Protein AF-0000000070128184 (afdb_homodimer)

Organism: Pyricularia oryzae (strain 70-15 / ATCC MYA-4617 / FGSC 8958) (NCBI:txid242507)

Nearest PDB structures (foldseek):
  7ou8-assembly1_AAA  TM=3.352E-01  e=1.304E+00  Bacteroides thetaiotaomicron VPI-5482
  5abg-assembly1_A  TM=3.435E-01  e=1.827E+00  Bacteroides thetaiotaomicron
  5abe-assembly2_B  TM=3.435E-01  e=1.987E+00  Bacteroides thetaiotaomicron
  5abh-assembly1_A  TM=3.543E-01  e=1.987E+00  Bacteroides thetaiotaomicron
  5abe-assembly1_A  TM=3.532E-01  e=3.159E+00  Bacteroides thetaiotaomicron

Solvent-accessible surface area (backbone atoms only — not comparable to full-atom values): 78528 Å² total; per-residue (Å²): 116,82,61,77,77,80,80,80,73,75,65,76,79,60,66,76,73,58,82,63,64,80,68,81,72,82,85,76,79,86,82,87,81,85,76,80,69,79,73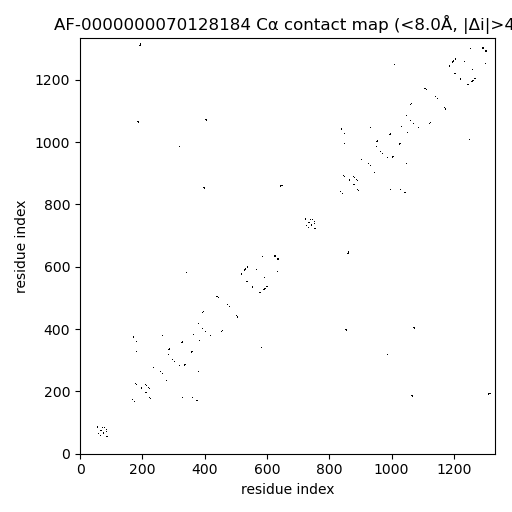,72,79,77,76,83,80,79,79,82,73,82,73,78,78,65,50,35,44,63,28,53,74,68,73,41,87,51,52,58,63,92,90,55,85,44,30,56,65,29,57,71,67,73,42,88,52,43,72,75,70,70,79,78,76,76,82,76,85,79,80,84,74,81,84,84,84,85,81,88,89,85,90,82,84,82,84,71,84,89,79,90,81,80,75,79,80,78,74,86,89,80,83,78,85,83,76,92,74,82,73,71,83,73,84,75,77,76,77,78,76,75,73,74,79,73,75,76,71,70,73,77,72,78,68,51,74,68,53,61,48,57,47,43,84,31,72,44,91,52,34,25,37,36,42,56,26,86,53,19,65,52,46,72,88,43,44,48,82,44,69,66,71,76,62,70,82,63,96,83,68,80,41,55,44,67,36,40,100,85,40,42,28,44,33,36,68,48,78,75,63,94,52,54,63,60,51,35,49,54,52,49,62,56,40,60,89,46,50,68,60,28,53,52,47,26,60,69,51,44,34,36,53,54,63,66,69,59,65,71,60,52,52,54,44,50,72,72,37,71,77,77,52,59,50,20,32,56,32,19,49,45,48,41,23,54,79,49,37,72,75,35,78,87,47,46,83,48,82,79,56,64,52,67,61,42,46,51,52,20,51,51,40,40,60,62,39,63,82,54,51,36,68,58,55,47,49,17,53,54,40,40,30,41,25,90,85,35,66,46,70,42,61,45,35,30,41,51,40,48,34,50,41,60,38,33,36,47,62,56,84,71,37,70,50,55,68,70,57,47,15,46,43,51,44,42,35,49,52,47,51,45,51,36,48,53,45,16,41,59,53,21,46,80,51,54,69,48,75,72,60,48,51,54,71,82,86,53,77,83,37,47,87,75,47,41,78,73,34,89,43,74,66,52,11,51,46,38,47,48,12,51,51,49,42,50,51,48,53,53,47,44,53,47,42,46,52,48,48,56,67,65,60,34,52,72,50,55,50,45,60,60,63,46,49,76,62,67,42,69,53,51,51,52,48,50,51,62,68,44,43,67,52,52,50,51,52,51,49,53,64,73,65,53,57,71,78,62,36,87,79,57,67,53,90,97,38,70,28,54,40,52,47,55,54,48,50,51,45,37,46,52,47,56,56,45,51,55,52,54,64,66,58,68,65,83,76,75,68,66,65,60,53,49,53,53,50,51,52,44,50,52,51,51,51,52,48,53,50,51,62,70,64,59,47,71,41,36,53,67,26,51,53,61,56,62,46,24,57,42,56,18,38,56,45,45,50,29,48,49,54,21,72,69,40,90,44,68,68,54,20,50,51,28,47,48,52,29,51,52,48,54,50,54,38,56,68,51,20,82,70,17,72,53,38,38,46,11,47,53,50,34,52,68,47,42,68,23,44,76,56,44,57,55,49,52,51,47,48,52,49,48,53,54,53,67,65,54,126,137,88,82,80,79,78,80,78,79,66,70,72,80,57,59,78,72,55,74,75,65,81,74,85,71,81,84,77,82,82,83,89,82,87,76,79,76,77,77,78,77,76,81,81,78,80,80,82,77,85,78,78,78,69,52,34,39,62,29,54,74,67,72,43,88,51,51,57,63,93,92,53,87,43,30,55,64,28,59,71,68,72,42,87,52,43,74,74,68,70,80,79,73,77,77,72,78,79,74,81,72,78,86,81,83,80,77,89,72,95,78,90,80,94,81,92,84,87,91,84,88,85,95,80,96,80,91,85,88,93,85,90,87,93,85,92,86,91,92,81,91,77,88,75,85,79,78,81,77,79,74,80,82,74,77,78,71,70,73,79,72,79,70,50,73,68,53,60,48,56,45,43,83,30,73,44,90,51,34,26,36,37,41,56,26,86,54,18,66,52,46,72,88,45,44,48,81,45,70,65,72,77,61,69,82,64,94,84,63,78,40,56,44,68,35,41,100,84,40,43,27,43,33,35,68,49,79,74,63,95,53,54,62,58,51,34,49,53,53,49,61,55,39,60,86,47,50,68,58,28,53,52,47,26,60,69,53,44,34,35,52,54,60,65,68,57,64,72,60,51,52,54,44,51,70,73,37,69,77,76,52,58,50,20,33,55,31,20,49,46,48,40,24,53,78,48,36,71,74,36,79,86,47,45,84,48,82,79,55,64,52,68,60,42,46,53,50,19,52,53,41,38,59,63,39,61,82,53,50,37,67,57,54,47,48,16,54,53,40,41,29,42,26,90,85,34,65,46,70,42,59,46,35,31,42,50,37,48,35,49,41,61,38,32,36,46,63,57,85,72,38,70,48,54,67,68,56,47,14,45,41,53,45,41,35,48,52,48,50,46,51,35,46,53,45,17,42,58,54,20,45,81,51,53,70,49,76,71,61,48,50,53,72,82,85,54,77,85,37,46,86,74,49,41,80,73,33,89,44,74,66,52,10,50,46,40,45,48,13,50,50,49,41,51,51,46,52,54,47,43,55,50,42,45,52,48,48,58,68,65,61,33,52,70,50,55,51,46,60,62,62,45,50,78,61,68,40,67,55,51,50,53,49,51,52,60,68,45,43,66,50,53,49,51,52,51,50,54,65,71,65,54,58,72,79,61,36,86,78,57,67,52,89,97,39,70,28,56,38,52,47,55,55,48,51,52,44,37,46,54,46,56,55,45,50,55,54,55,65,66,56,70,66,83,75,77,69,64,64,62,52,50,53,53,50,50,51,43,50,52,52,50,51,52,47,54,50,52,63,69,64,59,47,69,41,38,53,68,28,52,55,61,56,61,44,24,57,42,55,19,38,55,45,46,50,28,48,49,56,20,73,67,40,90,45,69,68,56,19,50,52,27,46,50,52,29,52,52,49,53,50,54,38,55,69,51,21,82,71,17,73,52,37,38,47,12,46,53,51,34,51,69,46,43,65,23,42,74,55,42,55,54,49,51,50,46,49,52,48,48,53,54,53,67,66,54,124

Radius of gyration: 41.96 Å; Cα contacts (8 Å, |Δi|>4): 1493; chains: 2; bounding box: 125×151×131 Å

Secondary structure (DSSP, 8-state):
-----------GGGGTTTTT---------------------------------PPPHHHHHTT------TT-SS-HHHHHTT------S------------------------------------------------TT-------------------------HHHHHHTSSS-STTEEEEE--TTSS--GGGS------SS---SS--EEEESSSS-EEEEEE----TTHHHHHHHHHHHHTTSHHHHHHHHHHHTTTTS--S-HHHHHHHHHH-GGGS-HHHHHHHHHHHGGGGGGSTTTTTSPPP-HHHHHHHHHHHHHHHTTS--HHHHHHHHHHHTSTT---HHHHHHHHHHHHHTTTTS--TTSSS-HHHHHHHHHHHHHHHHHHHHHHHHHT---SS-TTT--PPPP-GGG-S--GGGSSSHHHHHHHHHHHHHHHHHHHHHHHHHHHHHHHS-HHHHHHHHHGGGS-HHHHHHHHHHHHHHHHHHHHHHHHT--GGGSTT---TT---TTHHHHHHHHHHHHHHHHHHHHHH-SSSS-HHHHHHHHHHHHHHHHHHHHHHHT--HHHHTS---TTHHHHHHHHHHHHHHHHHT-SSHHHHHHHHHHHHHHHHHHHHHGGG-HHHHHHHHHHHHHSTTHHHHHHHHHHHHHHHHHHT--/-----------GGGHHHHTT---------------------------------PPPHHHHHTT------TT-SS-HHHHHTT------S---------------------------------------------------------------------------HHHHHHTSSS-STTEEEEE--TTSS--GGGS------SS---SS--EEEESSSS-EEEEEE----TTHHHHHHHHHHHHTTSHHHHHHHHHHHTTTTS--S-HHHHHHHHHH-GGGS-HHHHHHHHHHHGGGGGGSTTTTTSPPP-HHHHHHHHHHHHHHHTTS--HHHHHHHHHHHTSTT---HHHHHHHHHHHHHTTTTS--TTSSS-HHHHHHHHHHHHHHHHHHHHHHHHHT---SS-TTT--PPPP-GGG-S--GGGSSSHHHHHHHHHHHHHHHHHHHHHHHHHHHHHHHS-HHHHHHHHHGGGS-HHHHHHHHHHHHHHHHHHHHHHHHT--GGGSTT---TT---TTHHHHHHHHHHHHHHHHHHHHHH-SSSS-HHHHHHHHHHHHHHHHHHHHHHHT--HHHHTS---TTHHHHHHHHHHHHHHHHHT-SSHHHHHHHHHHHHHHHHHHHHHGGG-HHHHHHHHHHHHHSTTHHHHHHHHHHHHHHHHHHT--

pLDDT: mean 72.15, std 29.32, range [13.44, 98.69]

InterPro domains:
  IPR001138 Zn(2)Cys(6) fungal-type DNA-binding domain [PF00172] (55-94)
  IPR001138 Zn(2)Cys(6) fungal-type DNA-binding domain [PS50048] (55-87)
  IPR001138 Zn(2)Cys(6) fungal-type DNA-binding domain [SM00066] (50-96)
  IPR001138 Zn(2)Cys(6) fungal-type DNA-binding domain [cd00067] (54-87)
  IPR007219 Xylanolytic transcriptional activator, regulatory domain [PF04082] (252-486)
  IPR007219 Xylanolytic transcriptional activator, regulatory domain [SM00906] (348-420)
  IPR036864 Zn(2)-C6 fungal-type DNA-binding domain superfamily [G3DSA:4.10.240.10] (47-105)
  IPR036864 Zn(2)-C6 fungal-type DNA-binding domain superfamily [SSF57701] (53-96)
  IPR050797 Carbohydrate Metabolism and Transport Regulator [PTHR31668] (32-638)

Foldseek 3Di:
DCCPDPPPVPPPPPVPPPVPDDPPDDDDDDDDDDDDDPDDPDDPDDPDDDPPQDAFPVCVVVVHRFDDDPPDPATPVCVVVVHDRHRPDDDPPDDDDDPDDDDDDDDDDDDDDDPDDDDDDDDDPPDDDDDPDDDDPDPDDPPPPDPPPPPPPCPVPDDPDPQPPVLQVLQDAQPDPFKHKFWADDPHPDDPVPAPQCVCSDDDPPDDAWHWHDFDPVIIIIMGTHPPDPPQLVLLVVLCVQCPPCLVVLLVLLCQFPCLQQVLDDNVVVVVVVVVHSSSAQNLLSLLSSLQSLQLQCVDPVRNVDDRGDSVVSLVSSVVSLVVCLVRQHSSSLNSLLSQCQHQVSPDLVSLVSSVVSLNRRVLLPASPRTSHDLQSSLSSLSSLLSSLLSQLLSCVLVVHDGPDDPVRRDRDQDDPSSHPDALVPDPDVVVRLSNVLSVLSSRLSSVLSVLLSVLCCLLSPPVLVVCLVVCLVPDLVVSLVVLCVSCVVSVVVLVVSVVPRDPCLDQPVDDPPAARQSLQSVLSSLLSVLSNLLSSLVSVLSPDDDVVVNVVSLVVNVVSLVVNLVSLLPDDLSHQSHRHGNSLLSSLLSSLVSLLSSLLSDPDPVRNVVSVVVSVVSLVSLVVSVVRHSSSVSNNVNNCVVCVCSVVSVVVVCVVVVVVVVVPPD/DDPPPPPPVPPPVCVVPPPPDDDDDDDDDDDDDDDDDDDDPDDPDDPDDDDPQDAFPVCVVVVHRFDDDPPDPATPVCVVVVHDRHRPDDPPDPDPPDPPPDDDDDDDDDDDDDDDDDDDDDDDDDDDDDDDDDDDDDDDDDDPPDPPPPPPPPPPPDPPDPQPPVLQVLQDAQPDPFKHKFWADDPHPDDPVPQPQCVCSDDDPPDDFWHWHDFDPVIIIIMDTHPPDPPQLVLLVVLCVQCPPCLVVLLVQLCQFPCLQQVLDDNVVVVVVVVVHSSSAQNLLSLLSSLQSLQLQCVDPVRNVDDRGDSVVSLVSSVVSLVVCLVRQHSSSLNSLLSQCQHQVSPDLVSLVSSVVSLNRRVLLPESPRTSHDLQSSLSSLSSLLSSLLSQLLSCVLVVHDGPDDPVRRDRDQDDPSSHPDALVPDPDVVVRLSNVLSVLSSRLSSVLSVLLSVLCCLQSPPVLVVVLVVCLVPDLVVSLVVLCVSCVVSVVVLVVSVVPRDPCLDQPVDDPPAARQSLQSVLSSLLSVLSNLLSSLVSVLSPDDDVVVNVVSLVVNVVSLVVNLVSLLPDDLSHQSHRHGNSLLSSLLSSLVSLLSSLLSDPDPVRNVVSVVVSVVSLVSLVVSVVRHSSSVSNNVNNCVVCVCSVVSVVVVVVVVVVVVVVPPD

Sequence (1334 aa):
MMSTTIESSTRPLDAIARDAQHPREPHAATDNDSSQHRPAKRRKTTAASSASDRPCDICRRRKLRCVREPGNEKCFLCAFHQQPCTFLEQPQRRKRPRRHVDAAPPAGSRTTGLAIGSEVDWTAAAEMDERDGDSTGEYTAIMNHRARTTTMSTAAASPPAPESPASLLNRTLGLHKTTHSVYIGPSSLQEPRLLGRDDTTSSAPGKQGIRYRRMDPSTVFISSPDQLPDGEESVLDAIEALVRPSGPALVSLYFRIVHPSYPILHKGVWLEKYRRSYREFSPPLLAAVYALAIDWWEYDPALAPLEKPPVDRLVTLATQALTAAMDRPKLSAVQAGLLLLQRSGGDSWVLASQMVALAEELGLHVDCSSWDIPDWEKGVRRRLAWAVLMQDRWGALIHGRPSHVSASHWRTPPLELGDFPESAADEDDAEGSAEVENGRYLFMRLARLTDIMSEAHSTLYAPCRVDSGRRNAAGDEDNAVLALLELIKPTALKLKEWASTLPAELGMDDVRPRKLCANGYLHLSYYATEIMIHRRVIRSLATPDRADQLRTICRNAAKTRLEHATAFVEKLRPEHLQSFWWFAAPKCLALIGVFAGLLSATARDAAEAAFFKRKLDDFHWTLKVRSKGSLSMAAAVREMEASLVGLDRLRVADFLEACAARERFVPMMSTTIESSTRPLDAIARDAQHPREPHAATDNDSSQHRPAKRRKTTAASSASDRPCDICRRRKLRCVREPGNEKCFLCAFHQQPCTFLEQPQRRKRPRRHVDAAPPAGSRTTGLAIGSEVDWTAAAEMDERDGDSTGEYTAIMNHRARTTTMSTAAASPPAPESPASLLNRTLGLHKTTHSVYIGPSSLQEPRLLGRDDTTSSAPGKQGIRYRRMDPSTVFISSPDQLPDGEESVLDAIEALVRPSGPALVSLYFRIVHPSYPILHKGVWLEKYRRSYREFSPPLLAAVYALAIDWWEYDPALAPLEKPPVDRLVTLATQALTAAMDRPKLSAVQAGLLLLQRSGGDSWVLASQMVALAEELGLHVDCSSWDIPDWEKGVRRRLAWAVLMQDRWGALIHGRPSHVSASHWRTPPLELGDFPESAADEDDAEGSAEVENGRYLFMRLARLTDIMSEAHSTLYAPCRVDSGRRNAAGDEDNAVLALLELIKPTALKLKEWASTLPAELGMDDVRPRKLCANGYLHLSYYATEIMIHRRVIRSLATPDRADQLRTICRNAAKTRLEHATAFVEKLRPEHLQSFWWFAAPKCLALIGVFAGLLSATARDAAEAAFFKRKLDDFHWTLKVRSKGSLSMAAAVREMEASLVGLDRLRVADFLEACAARERFVP

Structure (mmCIF, N/CA/C/O backbone):
data_AF-0000000070128184-model_v1
#
loop_
_entity.id
_entity.type
_entity.pdbx_description
1 polymer 'Zn(2)-C6 fungal-type domain-containing protein'
#
loop_
_atom_site.group_PDB
_atom_site.id
_atom_site.type_symbol
_atom_site.label_atom_id
_atom_site.label_alt_id
_atom_site.label_comp_id
_atom_site.label_asym_id
_atom_site.label_entity_id
_atom_site.label_seq_id
_atom_site.pdbx_PDB_ins_code
_atom_site.Cartn_x
_atom_site.Cartn_y
_atom_site.Cartn_z
_atom_site.occupancy
_atom_site.B_iso_or_equiv
_atom_site.auth_seq_id
_atom_site.auth_comp_id
_atom_site.auth_asym_id
_atom_site.auth_atom_id
_atom_site.pdbx_PDB_model_num
ATOM 1 N N . MET A 1 1 ? -0.636 44.531 -47.594 1 17.19 1 MET A N 1
ATOM 2 C CA . MET A 1 1 ? 0.633 44.562 -46.875 1 17.19 1 MET A CA 1
ATOM 3 C C . MET A 1 1 ? 0.406 44.469 -45.375 1 17.19 1 MET A C 1
ATOM 5 O O . MET A 1 1 ? 1.177 43.812 -44.656 1 17.19 1 MET A O 1
ATOM 9 N N . MET A 1 2 ? -0.285 45.5 -44.938 1 15.99 2 MET A N 1
ATOM 10 C CA . MET A 1 2 ? -1.588 45.688 -44.281 1 15.99 2 MET A CA 1
ATOM 11 C C . MET A 1 2 ? -2.609 44.688 -44.844 1 15.99 2 MET A C 1
ATOM 13 O O . MET A 1 2 ? -3.271 44.969 -45.844 1 15.99 2 MET A O 1
ATOM 17 N N . SER A 1 3 ? -2.199 43.625 -45.031 1 21.44 3 SER A N 1
ATOM 18 C CA . SER A 1 3 ? -1.768 42.406 -44.344 1 21.44 3 SER A CA 1
ATOM 19 C C . SER A 1 3 ? -2.041 42.531 -42.844 1 21.44 3 SER A C 1
ATOM 21 O O . SER A 1 3 ? -1.14 42.844 -42.062 1 21.44 3 SER A O 1
ATOM 23 N N . THR A 1 4 ? -3.209 43.219 -42.438 1 21.69 4 THR A N 1
ATOM 24 C CA . THR A 1 4 ? -3.322 44.062 -41.219 1 21.69 4 THR A CA 1
ATOM 25 C C . THR A 1 4 ? -3.307 43.188 -39.969 1 21.69 4 THR A C 1
ATOM 27 O O . THR A 1 4 ? -4.105 42.25 -39.844 1 21.69 4 THR A O 1
ATOM 30 N N . THR A 1 5 ? -2.17 43.281 -39.094 1 20.94 5 THR A N 1
ATOM 31 C CA . THR A 1 5 ? -1.36 42.5 -38.156 1 20.94 5 THR A CA 1
ATOM 32 C C . THR A 1 5 ? -2.021 42.5 -36.781 1 20.94 5 THR A C 1
ATOM 34 O O . THR A 1 5 ? -2.199 43.531 -36.125 1 20.94 5 THR A O 1
ATOM 37 N N . ILE A 1 6 ? -3.035 41.656 -36.469 1 22.14 6 ILE A N 1
ATOM 38 C CA . ILE A 1 6 ? -3.934 41.5 -35.312 1 22.14 6 ILE A CA 1
ATOM 39 C C . ILE A 1 6 ? -3.127 41.188 -34.062 1 22.14 6 ILE A C 1
ATOM 41 O O . ILE A 1 6 ? -2.482 40.156 -33.969 1 22.14 6 ILE A O 1
ATOM 45 N N . GLU A 1 7 ? -2.385 42.312 -33.438 1 20.06 7 GLU A N 1
ATOM 46 C CA . GLU A 1 7 ? -1.436 42.312 -32.344 1 20.06 7 GLU A CA 1
ATOM 47 C C . GLU A 1 7 ? -2.051 41.719 -31.078 1 20.06 7 GLU A C 1
ATOM 49 O O . GLU A 1 7 ? -3.027 42.219 -30.547 1 20.06 7 GLU A O 1
ATOM 54 N N . SER A 1 8 ? -2.098 40.406 -30.984 1 22.05 8 SER A N 1
ATOM 55 C CA . SER A 1 8 ? -2.75 39.438 -30.094 1 22.05 8 SER A CA 1
ATOM 56 C C . SER A 1 8 ? -2.139 39.5 -28.703 1 22.05 8 SER A C 1
ATOM 58 O O . SER A 1 8 ? -1.369 38.594 -28.328 1 22.05 8 SER A O 1
ATOM 60 N N . SER A 1 9 ? -1.93 40.781 -28.109 1 21.28 9 SER A N 1
ATOM 61 C CA . SER A 1 9 ? -1.043 41 -26.969 1 21.28 9 SER A CA 1
ATOM 62 C C . SER A 1 9 ? -1.627 40.406 -25.703 1 21.28 9 SER A C 1
ATOM 64 O O . SER A 1 9 ? -1.275 40.844 -24.594 1 21.28 9 SER A O 1
ATOM 66 N N . THR A 1 10 ? -2.664 39.594 -25.75 1 22.16 10 THR A N 1
ATOM 67 C CA . THR A 1 10 ? -3.447 39.438 -24.516 1 22.16 10 THR A CA 1
ATOM 68 C C . THR A 1 10 ? -2.68 38.625 -23.484 1 22.16 10 THR A C 1
ATOM 70 O O . THR A 1 10 ? -3.023 37.469 -23.219 1 22.16 10 THR A O 1
ATOM 73 N N . ARG A 1 11 ? -1.355 38.938 -23.297 1 24.91 11 ARG A N 1
ATOM 74 C CA . ARG A 1 11 ? -0.624 37.906 -22.562 1 24.91 11 ARG A CA 1
ATOM 75 C C . ARG A 1 11 ? -1.18 37.75 -21.141 1 24.91 11 ARG A C 1
ATOM 77 O O . ARG A 1 11 ? -1.347 38.75 -20.422 1 24.91 11 ARG A O 1
ATOM 84 N N . PRO A 1 12 ? -1.741 36.625 -20.688 1 23.52 12 PRO A N 1
ATOM 85 C CA . PRO A 1 12 ? -2.639 36.344 -19.562 1 23.52 12 PRO A CA 1
ATOM 86 C C . PRO A 1 12 ? -2.018 36.656 -18.203 1 23.52 12 PRO A C 1
ATOM 88 O O . PRO A 1 12 ? -2.732 36.781 -17.203 1 23.52 12 PRO A O 1
ATOM 91 N N . LEU A 1 13 ? -0.754 36.625 -18.047 1 25.94 13 LEU A N 1
ATOM 92 C CA . LEU A 1 13 ? -0.189 36.625 -16.703 1 25.94 13 LEU A CA 1
ATOM 93 C C . LEU A 1 13 ? -0.354 37.969 -16.016 1 25.94 13 LEU A C 1
ATOM 95 O O . LEU A 1 13 ? -0.543 38.031 -14.805 1 25.94 13 LEU A O 1
ATOM 99 N N . ASP A 1 14 ? -0.071 39.156 -16.672 1 22.31 14 ASP A N 1
ATOM 100 C CA . ASP A 1 14 ? -0.014 40.562 -16.234 1 22.31 14 ASP A CA 1
ATOM 101 C C . ASP A 1 14 ? -1.408 41.094 -15.914 1 22.31 14 ASP A C 1
ATOM 103 O O . ASP A 1 14 ? -1.564 42.25 -15.547 1 22.31 14 ASP A O 1
ATOM 107 N N . ALA A 1 15 ? -2.535 40.562 -16.219 1 25.38 15 ALA A N 1
ATOM 108 C CA . ALA A 1 15 ? -3.824 41.188 -15.945 1 25.38 15 ALA A CA 1
ATOM 109 C C . ALA A 1 15 ? -4.039 41.375 -14.445 1 25.38 15 ALA A C 1
ATOM 111 O O . ALA A 1 15 ? -4.816 42.219 -14.023 1 25.38 15 ALA A O 1
ATOM 112 N N . ILE A 1 16 ? -3.568 40.562 -13.492 1 23.34 16 ILE A N 1
ATOM 113 C CA . ILE A 1 16 ? -3.918 40.781 -12.094 1 23.34 16 ILE A CA 1
ATOM 114 C C . ILE A 1 16 ? -3.184 42.031 -11.57 1 23.34 16 ILE A C 1
ATOM 116 O O . ILE A 1 16 ? -3.762 42.844 -10.836 1 23.34 16 ILE A O 1
ATOM 120 N N . ALA A 1 17 ? -1.886 42.219 -11.812 1 21.14 17 ALA A N 1
ATOM 121 C CA . ALA A 1 17 ? -1.102 43.219 -11.109 1 21.14 17 ALA A CA 1
ATOM 122 C C . ALA A 1 17 ? -1.491 44.625 -11.57 1 21.14 17 ALA A C 1
ATOM 124 O O . ALA A 1 17 ? -1.397 45.594 -10.797 1 21.14 17 ALA A O 1
ATOM 125 N N . ARG A 1 18 ? -1.728 44.812 -12.891 1 22.14 18 ARG A N 1
ATOM 126 C CA . ARG A 1 18 ? -1.616 46.188 -13.383 1 22.14 18 ARG A CA 1
ATOM 127 C C . ARG A 1 18 ? -2.828 47.031 -12.969 1 22.14 18 ARG A C 1
ATOM 129 O O . ARG A 1 18 ? -2.939 48.188 -13.336 1 22.14 18 ARG A O 1
ATOM 136 N N . ASP A 1 19 ? -3.99 46.406 -12.625 1 19.94 19 ASP A N 1
ATOM 137 C CA . ASP A 1 19 ? -5.082 47.375 -12.719 1 19.94 19 ASP A CA 1
ATOM 138 C C . ASP A 1 19 ? -4.949 48.469 -11.648 1 19.94 19 ASP A C 1
ATOM 140 O O . ASP A 1 19 ? -5.719 48.469 -10.688 1 19.94 19 ASP A O 1
ATOM 144 N N . ALA A 1 20 ? -3.727 48.594 -11.172 1 17.94 20 ALA A N 1
ATOM 145 C CA . ALA A 1 20 ? -3.346 49.5 -10.086 1 17.94 20 ALA A CA 1
ATOM 146 C C . ALA A 1 20 ? -3.617 50.938 -10.461 1 17.94 20 ALA A C 1
ATOM 148 O O . ALA A 1 20 ? -3.725 51.812 -9.586 1 17.94 20 ALA A O 1
ATOM 149 N N . GLN A 1 21 ? -3.424 51.344 -11.766 1 16.72 21 GLN A N 1
ATOM 150 C CA . GLN A 1 21 ? -2.736 52.625 -11.711 1 16.72 21 GLN A CA 1
ATOM 151 C C . GLN A 1 21 ? -3.723 53.75 -11.492 1 16.72 21 GLN A C 1
ATOM 153 O O . GLN A 1 21 ? -3.316 54.906 -11.289 1 16.72 21 GLN A O 1
ATOM 158 N N . HIS A 1 22 ? -4.996 53.594 -11.805 1 16.92 22 HIS A N 1
ATOM 159 C CA . HIS A 1 22 ? -5.43 54.906 -12.305 1 16.92 22 HIS A CA 1
ATOM 160 C C . HIS A 1 22 ? -5.508 55.906 -11.18 1 16.92 22 HIS A C 1
ATOM 162 O O . HIS A 1 22 ? -6.016 55.625 -10.102 1 16.92 22 HIS A O 1
ATOM 168 N N . PRO A 1 23 ? -4.844 56.969 -11.422 1 17.3 23 PRO A N 1
ATOM 169 C CA . PRO A 1 23 ? -4.469 58.094 -10.57 1 17.3 23 PRO A CA 1
ATOM 170 C C . PRO A 1 23 ? -5.648 59 -10.227 1 17.3 23 PRO A C 1
ATOM 172 O O . PRO A 1 23 ? -5.465 60.094 -9.656 1 17.3 23 PRO A O 1
ATOM 175 N N . ARG A 1 24 ? -6.77 58.406 -10.094 1 16.41 24 ARG A N 1
ATOM 176 C CA . ARG A 1 24 ? -7.812 59.438 -10.258 1 16.41 24 ARG A CA 1
ATOM 177 C C . ARG A 1 24 ? -7.578 60.625 -9.328 1 16.41 24 ARG A C 1
ATOM 179 O O . ARG A 1 24 ? -7.406 60.438 -8.125 1 16.41 24 ARG A O 1
ATOM 186 N N . GLU A 1 25 ? -7.367 61.656 -9.953 1 15.71 25 GLU A N 1
ATOM 187 C CA . GLU A 1 25 ? -6.883 62.969 -9.523 1 15.71 25 GLU A CA 1
ATOM 188 C C . GLU A 1 25 ? -7.828 63.594 -8.5 1 15.71 25 GLU A C 1
ATOM 190 O O . GLU A 1 25 ? -7.402 63.969 -7.418 1 15.71 25 GLU A O 1
ATOM 195 N N . PRO A 1 26 ? -8.742 64.438 -8.969 1 15.65 26 PRO A N 1
ATOM 196 C CA . PRO A 1 26 ? -8.5 65.875 -8.68 1 15.65 26 PRO A CA 1
ATOM 197 C C . PRO A 1 26 ? -9.211 66.312 -7.41 1 15.65 26 PRO A C 1
ATOM 199 O O . PRO A 1 26 ? -8.578 66.938 -6.531 1 15.65 26 PRO A O 1
ATOM 202 N N . HIS A 1 27 ? -10.57 66.562 -7.535 1 15.71 27 HIS A N 1
ATOM 203 C CA . HIS A 1 27 ? -11.102 67.938 -7.457 1 15.71 27 HIS A CA 1
ATOM 204 C C . HIS A 1 27 ? -11.484 68.312 -6.023 1 15.71 27 HIS A C 1
ATOM 206 O O . HIS A 1 27 ? -11.82 67.438 -5.227 1 15.71 27 HIS A O 1
ATOM 212 N N . ALA A 1 28 ? -11.516 69.625 -5.793 1 15.84 28 ALA A N 1
ATOM 213 C CA . ALA A 1 28 ? -11.281 70.625 -4.742 1 15.84 28 ALA A CA 1
ATOM 214 C C . ALA A 1 28 ? -12.523 70.812 -3.881 1 15.84 28 ALA A C 1
ATOM 216 O O . ALA A 1 28 ? -12.445 71.375 -2.781 1 15.84 28 ALA A O 1
ATOM 217 N N . ALA A 1 29 ? -13.734 70.438 -4.328 1 15.12 29 ALA A N 1
ATOM 218 C CA . ALA A 1 29 ? -14.5 71.688 -4.152 1 15.12 29 ALA A CA 1
ATOM 219 C C . ALA A 1 29 ? -14.664 72 -2.674 1 15.12 29 ALA A C 1
ATOM 221 O O . ALA A 1 29 ? -14.406 71.188 -1.807 1 15.12 29 ALA A O 1
ATOM 222 N N . THR A 1 30 ? -15.867 72.562 -2.406 1 15.03 30 THR A N 1
ATOM 223 C CA . THR A 1 30 ? -16.328 73.812 -1.872 1 15.03 30 THR A CA 1
ATOM 224 C C . THR A 1 30 ? -16.578 73.75 -0.369 1 15.03 30 THR A C 1
ATOM 226 O O . THR A 1 30 ? -16.656 72.625 0.18 1 15.03 30 THR A O 1
ATOM 229 N N . ASP A 1 31 ? -17.547 74.5 0.132 1 14.4 31 ASP A N 1
ATOM 230 C CA . ASP A 1 31 ? -17.594 75.688 1.029 1 14.4 31 ASP A CA 1
ATOM 231 C C . ASP A 1 31 ? -18 75.25 2.439 1 14.4 31 ASP A C 1
ATOM 233 O O . ASP A 1 31 ? -17.344 75.625 3.416 1 14.4 31 ASP A O 1
ATOM 237 N N . ASN A 1 32 ? -19.281 74.875 2.643 1 15.31 32 ASN A N 1
ATOM 238 C CA . ASN A 1 32 ? -20.094 75.812 3.436 1 15.31 32 ASN A CA 1
ATOM 239 C C . ASN A 1 32 ? -19.969 75.5 4.93 1 15.31 32 ASN A C 1
ATOM 241 O O . ASN A 1 32 ? -19.688 74.375 5.32 1 15.31 32 ASN A O 1
ATOM 245 N N . ASP A 1 33 ? -20.453 76.5 5.738 1 14.59 33 ASP A N 1
ATOM 246 C CA . ASP A 1 33 ? -20.172 77.25 6.941 1 14.59 33 ASP A CA 1
ATOM 247 C C . ASP A 1 33 ? -20.562 76.5 8.195 1 14.59 33 ASP A C 1
ATOM 249 O O . ASP A 1 33 ? -19.719 76.25 9.07 1 14.59 33 ASP A O 1
ATOM 253 N N . SER A 1 34 ? -21.641 77 8.82 1 14.95 34 SER A N 1
ATOM 254 C CA . SER A 1 34 ? -21.562 77.688 10.102 1 14.95 34 SER A CA 1
ATOM 255 C C . SER A 1 34 ? -21.812 76.75 11.258 1 14.95 34 SER A C 1
ATOM 257 O O . SER A 1 34 ? -22.188 75.562 11.047 1 14.95 34 SER A O 1
ATOM 259 N N . SER A 1 35 ? -22.609 77.25 12.195 1 14.98 35 SER A N 1
ATOM 260 C CA . SER A 1 35 ? -22.344 77.625 13.57 1 14.98 35 SER A CA 1
ATOM 261 C C . SER A 1 35 ? -22.891 76.625 14.57 1 14.98 35 SER A C 1
ATOM 263 O O . SER A 1 35 ? -22.484 76.625 15.734 1 14.98 35 SER A O 1
ATOM 265 N N . GLN A 1 36 ? -24.031 75.938 14.141 1 15.96 36 GLN A N 1
ATOM 266 C CA . GLN A 1 36 ? -24.984 76.125 15.234 1 15.96 36 GLN A CA 1
ATOM 267 C C . GLN A 1 36 ? -24.562 75.375 16.484 1 15.96 36 GLN A C 1
ATOM 269 O O . GLN A 1 36 ? -23.875 74.312 16.391 1 15.96 36 GLN A O 1
ATOM 274 N N . HIS A 1 37 ? -25.078 75.875 17.547 1 16.23 37 HIS A N 1
ATOM 275 C CA . HIS A 1 37 ? -24.812 76.125 18.969 1 16.23 37 HIS A CA 1
ATOM 276 C C . HIS A 1 37 ? -25.094 74.938 19.812 1 16.23 37 HIS A C 1
ATOM 278 O O . HIS A 1 37 ? -25 74.938 21.047 1 16.23 37 HIS A O 1
ATOM 284 N N . ARG A 1 38 ? -25.25 73.75 19.125 1 17.73 38 ARG A N 1
ATOM 285 C CA . ARG A 1 38 ? -26.156 73.125 20.062 1 17.73 38 ARG A CA 1
ATOM 286 C C . ARG A 1 38 ? -25.5 72.938 21.422 1 17.73 38 ARG A C 1
ATOM 288 O O . ARG A 1 38 ? -24.328 72.562 21.5 1 17.73 38 ARG A O 1
ATOM 295 N N . PRO A 1 39 ? -26.406 73.125 22.391 1 17.11 39 PRO A N 1
ATOM 296 C CA . PRO A 1 39 ? -26.188 73.375 23.812 1 17.11 39 PRO A CA 1
ATOM 297 C C . PRO A 1 39 ? -25.484 72.188 24.516 1 17.11 39 PRO A C 1
ATOM 299 O O . PRO A 1 39 ? -25.453 71.125 24 1 17.11 39 PRO A O 1
ATOM 302 N N . ALA A 1 40 ? -25.031 72.562 25.562 1 15.84 40 ALA A N 1
ATOM 303 C CA . ALA A 1 40 ? -24.016 72.25 26.578 1 15.84 40 ALA A CA 1
ATOM 304 C C . ALA A 1 40 ? -24.391 71.062 27.406 1 15.84 40 ALA A C 1
ATOM 306 O O . ALA A 1 40 ? -23.828 70.812 28.484 1 15.84 40 ALA A O 1
ATOM 307 N N . LYS A 1 41 ? -24.984 70 26.656 1 17.91 41 LYS A N 1
ATOM 308 C CA . LYS A 1 41 ? -25.516 69.125 27.656 1 17.91 41 LYS A CA 1
ATOM 309 C C . LYS A 1 41 ? -24.531 68.938 28.812 1 17.91 41 LYS A C 1
ATOM 311 O O . LYS A 1 41 ? -23.328 68.875 28.594 1 17.91 41 LYS A O 1
ATOM 316 N N . ARG A 1 42 ? -25.078 69 29.953 1 16.86 42 ARG A N 1
ATOM 317 C CA . ARG A 1 42 ? -24.672 69.125 31.359 1 16.86 42 ARG A CA 1
ATOM 318 C C . ARG A 1 42 ? -23.688 68 31.734 1 16.86 42 ARG A C 1
ATOM 320 O O . ARG A 1 42 ? -23.672 66.938 31.125 1 16.86 42 ARG A O 1
ATOM 327 N N . ARG A 1 43 ? -23.047 68.188 32.781 1 17.55 43 ARG A N 1
ATOM 328 C CA . ARG A 1 43 ? -21.844 68.062 33.625 1 17.55 43 ARG A CA 1
ATOM 329 C C . ARG A 1 43 ? -21.812 66.688 34.312 1 17.55 43 ARG A C 1
ATOM 331 O O . ARG A 1 43 ? -21.531 66.625 35.5 1 17.55 43 ARG A O 1
ATOM 338 N N . LYS A 1 44 ? -22.578 65.688 33.719 1 20.53 44 LYS A N 1
ATOM 339 C CA . LYS A 1 44 ? -22.719 64.625 34.719 1 20.53 44 LYS A CA 1
ATOM 340 C C . LYS A 1 44 ? -21.391 64.312 35.375 1 20.53 44 LYS A C 1
ATOM 342 O O . LYS A 1 44 ? -20.344 64.312 34.719 1 20.53 44 LYS A O 1
ATOM 347 N N . THR A 1 45 ? -21.266 64.25 36.719 1 18.05 45 THR A N 1
ATOM 348 C CA . THR A 1 45 ? -20.344 64.188 37.844 1 18.05 45 THR A CA 1
ATOM 349 C C . THR A 1 45 ? -19.469 62.938 37.781 1 18.05 45 THR A C 1
ATOM 351 O O . THR A 1 45 ? -19.938 61.875 37.375 1 18.05 45 THR A O 1
ATOM 354 N N . THR A 1 46 ? -18.109 63.062 37.906 1 21.19 46 THR A N 1
ATOM 355 C CA . THR A 1 46 ? -16.812 62.375 37.75 1 21.19 46 THR A CA 1
ATOM 356 C C . THR A 1 46 ? -16.625 61.344 38.844 1 21.19 46 THR A C 1
ATOM 358 O O . THR A 1 46 ? -16 61.625 39.875 1 21.19 46 THR A O 1
ATOM 361 N N . ALA A 1 47 ? -17.625 60.469 39.219 1 25.19 47 ALA A N 1
ATOM 362 C CA . ALA A 1 47 ? -17.281 59.656 40.375 1 25.19 47 ALA A CA 1
ATOM 363 C C . ALA A 1 47 ? -15.867 59.062 40.25 1 25.19 47 ALA A C 1
ATOM 365 O O . ALA A 1 47 ? -15.445 58.719 39.156 1 25.19 47 ALA A O 1
ATOM 366 N N . ALA A 1 48 ? -14.984 59.125 41.344 1 25.92 48 ALA A N 1
ATOM 367 C CA . ALA A 1 48 ? -13.586 58.938 41.688 1 25.92 48 ALA A CA 1
ATOM 368 C C . ALA A 1 48 ? -13.141 57.5 41.438 1 25.92 48 ALA A C 1
ATOM 370 O O . ALA A 1 48 ? -13.648 56.562 42.062 1 25.92 48 ALA A O 1
ATOM 371 N N . SER A 1 49 ? -12.789 57.094 40.312 1 25.56 49 SER A N 1
ATOM 372 C CA . SER A 1 49 ? -12.297 55.75 39.969 1 25.56 49 SER A CA 1
ATOM 373 C C . SER A 1 49 ? -11.008 55.438 40.719 1 25.56 49 SER A C 1
ATOM 375 O O . SER A 1 49 ? -10.078 56.25 40.75 1 25.56 49 SER A O 1
ATOM 377 N N . SER A 1 50 ? -11 54.688 41.875 1 26.91 50 SER A N 1
ATOM 378 C CA . SER A 1 50 ? -9.875 54.25 42.688 1 26.91 50 SER A CA 1
ATOM 379 C C . SER A 1 50 ? -8.664 53.906 41.812 1 26.91 50 SER A C 1
ATOM 381 O O . SER A 1 50 ? -8.805 53.312 40.75 1 26.91 50 SER A O 1
ATOM 383 N N . ALA A 1 51 ? -7.477 54.625 42.062 1 31.53 51 ALA A N 1
ATOM 384 C CA . ALA A 1 51 ? -6.164 54.781 41.469 1 31.53 51 ALA A CA 1
ATOM 385 C C . ALA A 1 51 ? -5.477 53.438 41.219 1 31.53 51 ALA A C 1
ATOM 387 O O . ALA A 1 51 ? -4.371 53.406 40.688 1 31.53 51 ALA A O 1
ATOM 388 N N . SER A 1 52 ? -5.793 52.469 42.031 1 39.78 52 SER A N 1
ATOM 389 C CA . SER A 1 52 ? -4.719 51.562 42.469 1 39.78 52 SER A CA 1
ATOM 390 C C . SER A 1 52 ? -4.02 50.969 41.25 1 39.78 52 SER A C 1
ATOM 392 O O . SER A 1 52 ? -3.162 50.094 41.375 1 39.78 52 SER A O 1
ATOM 394 N N . ASP A 1 53 ? -4.582 51.125 40.188 1 45.38 53 ASP A N 1
ATOM 395 C CA . ASP A 1 53 ? -4.152 50.125 39.25 1 45.38 53 ASP A CA 1
ATOM 396 C C . ASP A 1 53 ? -2.834 50.5 38.594 1 45.38 53 ASP A C 1
ATOM 398 O O . ASP A 1 53 ? -2.691 50.406 37.375 1 45.38 53 ASP A O 1
ATOM 402 N N . ARG A 1 54 ? -1.938 51.156 39.156 1 58.19 54 ARG A N 1
ATOM 403 C CA . ARG A 1 54 ? -0.74 51.5 38.406 1 58.19 54 ARG A CA 1
ATOM 404 C C . ARG A 1 54 ? 0.197 50.312 38.281 1 58.19 54 ARG A C 1
ATOM 406 O O . ARG A 1 54 ? 0.466 49.594 39.25 1 58.19 54 ARG A O 1
ATOM 413 N N . PRO A 1 55 ? 0.744 50 37.281 1 69.25 55 PRO A N 1
ATOM 414 C CA . PRO A 1 55 ? 1.676 48.875 37.125 1 69.25 55 PRO A CA 1
ATOM 415 C C . PRO A 1 55 ? 3.047 49.188 37.75 1 69.25 55 PRO A C 1
ATOM 417 O O . PRO A 1 55 ? 3.445 50.344 37.844 1 69.25 55 PRO A O 1
ATOM 420 N N . CYS A 1 56 ? 3.814 48.281 38.375 1 72.25 56 CYS A N 1
ATOM 421 C CA . CYS A 1 56 ? 5.121 48.438 39 1 72.25 56 CYS A CA 1
ATOM 422 C C . CYS A 1 56 ? 6.18 48.844 37.969 1 72.25 56 CYS A C 1
ATOM 424 O O . CYS A 1 56 ? 5.965 48.688 36.781 1 72.25 56 CYS A O 1
ATOM 426 N N . ASP A 1 57 ? 7.246 49.469 38.25 1 74 57 ASP A N 1
ATOM 427 C CA . ASP A 1 57 ? 8.297 50 37.375 1 74 57 ASP A CA 1
ATOM 428 C C . ASP A 1 57 ? 8.773 48.969 36.375 1 74 57 ASP A C 1
ATOM 430 O O . ASP A 1 57 ? 9.055 49.281 35.219 1 74 57 ASP A O 1
ATOM 434 N N . ILE A 1 58 ? 8.836 47.688 36.75 1 74.62 58 ILE A N 1
ATOM 435 C CA . ILE A 1 58 ? 9.312 46.625 35.875 1 74.62 58 ILE A CA 1
ATOM 436 C C . ILE A 1 58 ? 8.227 46.25 34.875 1 74.62 58 ILE A C 1
ATOM 438 O O . ILE A 1 58 ? 8.516 46.094 33.688 1 74.62 58 ILE A O 1
ATOM 442 N N . CYS A 1 59 ? 7.102 46.125 35.344 1 73.62 59 CYS A N 1
ATOM 443 C CA . CYS A 1 59 ? 5.988 45.875 34.438 1 73.62 59 CYS A CA 1
ATOM 444 C C . CYS A 1 59 ? 5.777 47.031 33.469 1 73.62 59 CYS A C 1
ATOM 446 O O . CYS A 1 59 ? 5.473 46.844 32.312 1 73.62 59 CYS A O 1
ATOM 448 N N . ARG A 1 60 ? 5.973 48.188 33.906 1 74.06 60 ARG A N 1
ATOM 449 C CA . ARG A 1 60 ? 5.895 49.406 33.094 1 74.06 60 ARG A CA 1
ATOM 450 C C . ARG A 1 60 ? 7.004 49.438 32.062 1 74.06 60 ARG A C 1
ATOM 452 O O . ARG A 1 60 ? 6.762 49.781 30.906 1 74.06 60 ARG A O 1
ATOM 459 N N . ARG A 1 61 ? 8.172 49.156 32.438 1 72.75 61 ARG A N 1
ATOM 460 C CA . ARG A 1 61 ? 9.305 49.094 31.531 1 72.75 61 ARG A CA 1
ATOM 461 C C . ARG A 1 61 ? 9.125 48.031 30.469 1 72.75 61 ARG A C 1
ATOM 463 O O . ARG A 1 61 ? 9.523 48.219 29.312 1 72.75 61 ARG A O 1
ATOM 470 N N . ARG A 1 62 ? 8.492 46.938 30.875 1 69.94 62 ARG A N 1
ATOM 471 C CA . ARG A 1 62 ? 8.312 45.781 30 1 69.94 62 ARG A CA 1
ATOM 472 C C . ARG A 1 62 ? 6.938 45.781 29.359 1 69.94 62 ARG A C 1
ATOM 474 O O . ARG A 1 62 ? 6.582 44.875 28.625 1 69.94 62 ARG A O 1
ATOM 481 N N . LYS A 1 63 ? 6.07 46.844 29.531 1 69.25 63 LYS A N 1
ATOM 482 C CA . LYS A 1 63 ? 4.719 47.125 29.047 1 69.25 63 LYS A CA 1
ATOM 483 C C . LYS A 1 63 ? 3.797 45.938 29.297 1 69.25 63 LYS A C 1
ATOM 485 O O . LYS A 1 63 ? 3.016 45.562 28.422 1 69.25 63 LYS A O 1
ATOM 490 N N . LEU A 1 64 ? 3.979 45.312 30.453 1 70.38 64 LEU A N 1
ATOM 491 C CA . LEU A 1 64 ? 3.148 44.188 30.859 1 70.38 64 LEU A CA 1
ATOM 492 C C . LEU A 1 64 ? 2.105 44.625 31.875 1 70.38 64 LEU A C 1
ATOM 494 O O . LEU A 1 64 ? 2.291 45.625 32.562 1 70.38 64 LEU A O 1
ATOM 498 N N . ARG A 1 65 ? 0.973 43.906 31.797 1 72.94 65 ARG A N 1
ATOM 499 C CA . ARG A 1 65 ? -0.066 44.125 32.812 1 72.94 65 ARG A CA 1
ATOM 500 C C . ARG A 1 65 ? 0.409 43.719 34.188 1 72.94 65 ARG A C 1
ATOM 502 O O . ARG A 1 65 ? 0.715 42.562 34.406 1 72.94 65 ARG A O 1
ATOM 509 N N . CYS A 1 66 ? 0.524 44.594 35.031 1 69.19 66 CYS A N 1
ATOM 510 C CA . CYS A 1 66 ? 0.939 44.406 36.406 1 69.19 66 CYS A CA 1
ATOM 511 C C . CYS A 1 66 ? -0.217 43.875 37.25 1 69.19 66 CYS A C 1
ATOM 513 O O . CYS A 1 66 ? -1.208 44.594 37.469 1 69.19 66 CYS A O 1
ATOM 515 N N . VAL A 1 67 ? -0.323 42.625 37.406 1 74.56 67 VAL A N 1
ATOM 516 C CA . VAL A 1 67 ? -1.373 42 38.219 1 74.56 67 VAL A CA 1
ATOM 517 C C . VAL A 1 67 ? -0.862 41.781 39.656 1 74.56 67 VAL A C 1
ATOM 519 O O . VAL A 1 67 ? 0.152 41.094 39.844 1 74.56 67 VAL A O 1
ATOM 522 N N . ARG A 1 68 ? -1.511 42.406 40.594 1 66.94 68 ARG A N 1
ATOM 523 C CA . ARG A 1 68 ? -1.194 42.281 42 1 66.94 68 ARG A CA 1
ATOM 524 C C . ARG A 1 68 ? -2.342 41.625 42.75 1 66.94 68 ARG A C 1
ATOM 526 O O . ARG A 1 68 ? -3.506 42 42.594 1 66.94 68 ARG A O 1
ATOM 533 N N . GLU A 1 69 ? -2.117 40.438 43.312 1 65.56 69 GLU A N 1
ATOM 534 C CA . GLU A 1 69 ? -3.129 39.875 44.188 1 65.56 69 GLU A CA 1
ATOM 535 C C . GLU A 1 69 ? -3.408 40.812 45.375 1 65.56 69 GLU A C 1
ATOM 537 O O . GLU A 1 69 ? -2.496 41.469 45.875 1 65.56 69 GLU A O 1
ATOM 542 N N . PRO A 1 70 ? -4.551 40.938 45.906 1 66.38 70 PRO A N 1
ATOM 543 C CA . PRO A 1 70 ? -4.883 41.719 47.125 1 66.38 70 PRO A CA 1
ATOM 544 C C . PRO A 1 70 ? -4.113 41.25 48.344 1 66.38 70 PRO A C 1
ATOM 546 O O . PRO A 1 70 ? -4.07 40.062 48.625 1 66.38 70 PRO A O 1
ATOM 549 N N . GLY A 1 71 ? -3.156 42.188 48.906 1 67.94 71 GLY A N 1
ATOM 550 C CA . GLY A 1 71 ? -2.414 42 50.125 1 67.94 71 GLY A CA 1
ATOM 551 C C . GLY A 1 71 ? -0.921 41.844 49.906 1 67.94 71 GLY A C 1
ATOM 552 O O . GLY A 1 71 ? -0.141 41.875 50.875 1 67.94 71 GLY A O 1
ATOM 553 N N . ASN A 1 72 ? -0.537 41.344 48.656 1 63.78 72 ASN A N 1
ATOM 554 C CA . ASN A 1 72 ? 0.895 41.188 48.438 1 63.78 72 ASN A CA 1
ATOM 555 C C . ASN A 1 72 ? 1.528 42.438 47.875 1 63.78 72 ASN A C 1
ATOM 557 O O . ASN A 1 72 ? 0.921 43.156 47.062 1 63.78 72 ASN A O 1
ATOM 561 N N . GLU A 1 73 ? 2.555 42.969 48.25 1 69.69 73 GLU A N 1
ATOM 562 C CA . GLU A 1 73 ? 3.246 44.219 47.938 1 69.69 73 GLU A CA 1
ATOM 563 C C . GLU A 1 73 ? 3.965 44.094 46.594 1 69.69 73 GLU A C 1
ATOM 565 O O . GLU A 1 73 ? 4.152 45.094 45.906 1 69.69 73 GLU A O 1
ATOM 570 N N . LYS A 1 74 ? 4.305 42.938 46.125 1 71.06 74 LYS A N 1
ATOM 571 C CA . LYS A 1 74 ? 5.031 42.688 44.875 1 71.06 74 LYS A CA 1
ATOM 572 C C . LYS A 1 74 ? 4.09 42.25 43.75 1 71.06 74 LYS A C 1
ATOM 574 O O . LYS A 1 74 ? 3.141 41.5 44 1 71.06 74 LYS A O 1
ATOM 579 N N . CYS A 1 75 ? 4.137 42.688 42.531 1 70.56 75 CYS A N 1
ATOM 580 C CA . CYS A 1 75 ? 3.305 42.25 41.438 1 70.56 75 CYS A CA 1
ATOM 581 C C . CYS A 1 75 ? 3.678 40.812 41.031 1 70.56 75 CYS A C 1
ATOM 583 O O . CYS A 1 75 ? 4.77 40.344 41.344 1 70.56 75 CYS A O 1
ATOM 585 N N . PHE A 1 76 ? 2.812 40.031 40.5 1 73.19 76 PHE A N 1
ATOM 586 C CA . PHE A 1 76 ? 2.977 38.625 40.188 1 73.19 76 PHE A CA 1
ATOM 587 C C . PHE A 1 76 ? 4.27 38.375 39.406 1 73.19 76 PHE A C 1
ATOM 589 O O . PHE A 1 76 ? 4.988 37.406 39.656 1 73.19 76 PHE A O 1
ATOM 596 N N . LEU A 1 77 ? 4.633 39.188 38.562 1 72.25 77 LEU A N 1
ATOM 597 C CA . LEU A 1 77 ? 5.824 39.031 37.75 1 72.25 77 LEU A CA 1
ATOM 598 C C . LEU A 1 77 ? 7.09 39.281 38.562 1 72.25 77 LEU A C 1
ATOM 600 O O . LEU A 1 77 ? 8.055 38.531 38.438 1 72.25 77 LEU A O 1
ATOM 604 N N . CYS A 1 78 ? 7.016 40.281 39.188 1 74.38 78 CYS A N 1
ATOM 605 C CA . CYS A 1 78 ? 8.164 40.562 40.031 1 74.38 78 CYS A CA 1
ATOM 606 C C . CYS A 1 78 ? 8.336 39.5 41.094 1 74.38 78 CYS A C 1
ATOM 608 O O . CYS A 1 78 ? 9.461 39.094 41.438 1 74.38 78 CYS A O 1
ATOM 610 N N . ALA A 1 79 ? 7.309 38.938 41.688 1 73.38 79 ALA A N 1
ATOM 611 C CA . ALA A 1 79 ? 7.355 37.844 42.656 1 73.38 79 ALA A CA 1
ATOM 612 C C . ALA A 1 79 ? 7.957 36.594 42.031 1 73.38 79 ALA A C 1
ATOM 614 O O . ALA A 1 79 ? 8.758 35.906 42.656 1 73.38 79 ALA A O 1
ATOM 615 N N . PHE A 1 80 ? 7.633 36.375 40.781 1 69.94 80 PHE A N 1
ATOM 616 C CA . PHE A 1 80 ? 8.055 35.188 40.062 1 69.94 80 PHE A CA 1
ATOM 617 C C . PHE A 1 80 ? 9.539 35.25 39.719 1 69.94 80 PHE A C 1
ATOM 619 O O . PHE A 1 80 ? 10.258 34.25 39.875 1 69.94 80 PHE A O 1
ATOM 626 N N . HIS A 1 81 ? 9.984 36.344 39.375 1 71.44 81 HIS A N 1
ATOM 627 C CA . HIS A 1 81 ? 11.391 36.5 39 1 71.44 81 HIS A CA 1
ATOM 628 C C . HIS A 1 81 ? 12.227 36.969 40.156 1 71.44 81 HIS A C 1
ATOM 630 O O . HIS A 1 81 ? 13.414 37.281 40.031 1 71.44 81 HIS A O 1
ATOM 636 N N . GLN A 1 82 ? 11.75 36.969 41.344 1 70.56 82 GLN A N 1
ATOM 637 C CA . GLN A 1 82 ? 12.375 37.344 42.594 1 70.56 82 GLN A CA 1
ATOM 638 C C . GLN A 1 82 ? 13.094 38.688 42.5 1 70.56 82 GLN A C 1
ATOM 640 O O . GLN A 1 82 ? 14.203 38.844 43.031 1 70.56 82 GLN A O 1
ATOM 645 N N . GLN A 1 83 ? 12.461 39.469 41.688 1 70.25 83 GLN A N 1
ATOM 646 C CA . GLN A 1 83 ? 13.031 40.781 41.531 1 70.25 83 GLN A CA 1
ATOM 647 C C . GLN A 1 83 ? 12.289 41.812 42.406 1 70.25 83 GLN A C 1
ATOM 649 O O . GLN A 1 83 ? 11.133 41.594 42.781 1 70.25 83 GLN A O 1
ATOM 654 N N . PRO A 1 84 ? 12.977 42.906 42.781 1 73.31 84 PRO A N 1
ATOM 655 C CA . PRO A 1 84 ? 12.305 43.906 43.625 1 73.31 84 PRO A CA 1
ATOM 656 C C . PRO A 1 84 ? 11.227 44.688 42.875 1 73.31 84 PRO A C 1
ATOM 658 O O . PRO A 1 84 ? 11.477 45.188 41.75 1 73.31 84 PRO A O 1
ATOM 661 N N . CYS A 1 85 ? 9.93 44.562 43.219 1 69.44 85 CYS A N 1
ATOM 662 C CA . CYS A 1 85 ? 8.773 45.25 42.625 1 69.44 85 CYS A CA 1
ATOM 663 C C . CYS A 1 85 ? 8.695 46.688 43.094 1 69.44 85 CYS A C 1
ATOM 665 O O . CYS A 1 85 ? 8.242 46.969 44.188 1 69.44 85 CYS A O 1
ATOM 667 N N . THR A 1 86 ? 9.508 47.562 42.438 1 74.19 86 THR A N 1
ATOM 668 C CA . THR A 1 86 ? 9.641 48.938 42.875 1 74.19 86 THR A CA 1
ATOM 669 C C . THR A 1 86 ? 8.68 49.844 42.094 1 74.19 86 THR A C 1
ATOM 671 O O . THR A 1 86 ? 8.266 49.5 41 1 74.19 86 THR A O 1
ATOM 674 N N . PHE A 1 87 ? 8.047 50.812 42.656 1 66.69 87 PHE A N 1
ATOM 675 C CA . PHE A 1 87 ? 7.129 51.781 42.062 1 66.69 87 PHE A CA 1
ATOM 676 C C . PHE A 1 87 ? 7.742 53.156 42.031 1 66.69 87 PHE A C 1
ATOM 678 O O . PHE A 1 87 ? 7.047 54.156 42.281 1 66.69 87 PHE A O 1
ATOM 685 N N . LEU A 1 88 ? 9.086 53.219 42.031 1 63.25 88 LEU A N 1
ATOM 686 C CA . LEU A 1 88 ? 9.789 54.469 42.312 1 63.25 88 LEU A CA 1
ATOM 687 C C . LEU A 1 88 ? 9.734 55.375 41.094 1 63.25 88 LEU A C 1
ATOM 689 O O . LEU A 1 88 ? 9.898 56.594 41.219 1 63.25 88 LEU A O 1
ATOM 693 N N . GLU A 1 89 ? 9.789 54.656 39.875 1 52.19 89 GLU A N 1
ATOM 694 C CA . GLU A 1 89 ? 10.07 55.531 38.75 1 52.19 89 GLU A CA 1
ATOM 695 C C . GLU A 1 89 ? 8.859 56.406 38.406 1 52.19 89 GLU A C 1
ATOM 697 O O . GLU A 1 89 ? 7.723 55.906 38.406 1 52.19 89 GLU A O 1
ATOM 702 N N . GLN A 1 90 ? 8.859 57.594 38.562 1 44.81 90 GLN A N 1
ATOM 703 C CA . GLN A 1 90 ? 7.812 58.594 38.344 1 44.81 90 GLN A CA 1
ATOM 704 C C . GLN A 1 90 ? 7.383 58.594 36.875 1 44.81 90 GLN A C 1
ATOM 706 O O . GLN A 1 90 ? 8.172 58.281 35.969 1 44.81 90 GLN A O 1
ATOM 711 N N . PRO A 1 91 ? 6.129 58.469 36.5 1 40.56 91 PRO A N 1
ATOM 712 C CA . PRO A 1 91 ? 5.602 58.5 35.156 1 40.56 91 PRO A CA 1
ATOM 713 C C . PRO A 1 91 ? 6.184 59.656 34.312 1 40.56 91 PRO A C 1
ATOM 715 O O . PRO A 1 91 ? 6.266 60.781 34.781 1 40.56 91 PRO A O 1
ATOM 718 N N . GLN A 1 92 ? 7.188 59.375 33.438 1 35.56 92 GLN A N 1
ATOM 719 C CA . GLN A 1 92 ? 7.738 60.531 32.75 1 35.56 92 GLN A CA 1
ATOM 720 C C . GLN A 1 92 ? 6.637 61.344 32.031 1 35.56 92 GLN A C 1
ATOM 722 O O . GLN A 1 92 ? 5.789 60.75 31.359 1 35.56 92 GLN A O 1
ATOM 727 N N . ARG A 1 93 ? 6.406 62.469 32.438 1 30.73 93 ARG A N 1
ATOM 728 C CA . ARG A 1 93 ? 5.418 63.469 32 1 30.73 93 ARG A CA 1
ATOM 729 C C . ARG A 1 93 ? 5.516 63.688 30.5 1 30.73 93 ARG A C 1
ATOM 731 O O . ARG A 1 93 ? 6.559 64.125 30 1 30.73 93 ARG A O 1
ATOM 738 N N . ARG A 1 94 ? 4.789 62.938 29.688 1 29.84 94 ARG A N 1
ATOM 739 C CA . ARG A 1 94 ? 4.812 63.25 28.266 1 29.84 94 ARG A CA 1
ATOM 740 C C . ARG A 1 94 ? 4.469 64.75 28.047 1 29.84 94 ARG A C 1
ATOM 742 O O . ARG A 1 94 ? 3.455 65.188 28.547 1 29.84 94 ARG A O 1
ATOM 749 N N . LYS A 1 95 ? 5.426 65.5 27.562 1 22.5 95 LYS A N 1
ATOM 750 C CA . LYS A 1 95 ? 5.297 66.938 27.234 1 22.5 95 LYS A CA 1
ATOM 751 C C . LYS A 1 95 ? 4.203 67.125 26.203 1 22.5 95 LYS A C 1
ATOM 753 O O . LYS A 1 95 ? 4.18 66.5 25.156 1 22.5 95 LYS A O 1
ATOM 758 N N . ARG A 1 96 ? 3.178 67.812 26.5 1 23.31 96 ARG A N 1
ATOM 759 C CA . ARG A 1 96 ? 1.898 68.125 25.859 1 23.31 96 ARG A CA 1
ATOM 760 C C . ARG A 1 96 ? 2.104 68.875 24.562 1 23.31 96 ARG A C 1
ATOM 762 O O . ARG A 1 96 ? 1.375 68.688 23.594 1 23.31 96 ARG A O 1
ATOM 769 N N . PRO A 1 97 ? 3.104 69.875 24.203 1 20 97 PRO A N 1
ATOM 770 C CA . PRO A 1 97 ? 2.525 71.188 24.156 1 20 97 PRO A CA 1
ATOM 771 C C . PRO A 1 97 ? 1.662 71.438 22.922 1 20 97 PRO A C 1
ATOM 773 O O . PRO A 1 97 ? 1.643 70.562 22.016 1 20 97 PRO A O 1
ATOM 776 N N . ARG A 1 98 ? 1.993 72.562 22.203 1 19.62 98 ARG A N 1
ATOM 777 C CA . ARG A 1 98 ? 1.423 73.875 21.766 1 19.62 98 ARG A CA 1
ATOM 778 C C . ARG A 1 98 ? 0.909 73.75 20.328 1 19.62 98 ARG A C 1
ATOM 780 O O . ARG A 1 98 ? 1.569 73.188 19.469 1 19.62 98 ARG A O 1
ATOM 787 N N . ARG A 1 99 ? -0.446 74.062 20.141 1 20.83 99 ARG A N 1
ATOM 788 C CA . ARG A 1 99 ? -1.434 74.25 19.062 1 20.83 99 ARG A CA 1
ATOM 789 C C . ARG A 1 99 ? -0.952 75.188 18 1 20.83 99 ARG A C 1
ATOM 791 O O . ARG A 1 99 ? -1.398 76.375 17.953 1 20.83 99 ARG A O 1
ATOM 798 N N . HIS A 1 100 ? 0.308 75.25 17.453 1 18.08 100 HIS A N 1
ATOM 799 C CA . HIS A 1 100 ? 0.471 76.5 16.766 1 18.08 100 HIS A CA 1
ATOM 800 C C . HIS A 1 100 ? -0.636 76.75 15.742 1 18.08 100 HIS A C 1
ATOM 802 O O . HIS A 1 100 ? -1.092 75.812 15.094 1 18.08 100 HIS A O 1
ATOM 808 N N . VAL A 1 101 ? -1.21 78.062 15.711 1 17.06 101 VAL A N 1
ATOM 809 C CA . VAL A 1 101 ? -2.316 78.875 15.234 1 17.06 101 VAL A CA 1
ATOM 810 C C . VAL A 1 101 ? -2.271 78.938 13.711 1 17.06 101 VAL A C 1
ATOM 812 O O . VAL A 1 101 ? -3.27 79.25 13.07 1 17.06 101 VAL A O 1
ATOM 815 N N . ASP A 1 102 ? -1.058 78.938 13 1 16.14 102 ASP A N 1
ATOM 816 C CA . ASP A 1 102 ? -1.119 80.188 12.18 1 16.14 102 ASP A CA 1
ATOM 817 C C . ASP A 1 102 ? -2.25 80.062 11.164 1 16.14 102 ASP A C 1
ATOM 819 O O . ASP A 1 102 ? -2.787 79 10.906 1 16.14 102 ASP A O 1
ATOM 823 N N . ALA A 1 103 ? -1.85 80.688 9.945 1 16.42 103 ALA A N 1
ATOM 824 C CA . ALA A 1 103 ? -2.297 81.812 9.117 1 16.42 103 ALA A CA 1
ATOM 825 C C . ALA A 1 103 ? -3.346 81.312 8.109 1 16.42 103 ALA A C 1
ATOM 827 O O . ALA A 1 103 ? -3.432 80.125 7.781 1 16.42 103 ALA A O 1
ATOM 828 N N . ALA A 1 104 ? -3.648 82.375 7.293 1 16.89 104 ALA A N 1
ATOM 829 C CA . ALA A 1 104 ? -4.793 83 6.641 1 16.89 104 ALA A CA 1
ATOM 830 C C . ALA A 1 104 ? -5.309 82.125 5.488 1 16.89 104 ALA A C 1
ATOM 832 O O . ALA A 1 104 ? -4.559 81.375 4.895 1 16.89 104 ALA A O 1
ATOM 833 N N . PRO A 1 105 ? -6.609 82.375 5.25 1 17.08 105 PRO A N 1
ATOM 834 C CA . PRO A 1 105 ? -7.754 81.688 4.621 1 17.08 105 PRO A CA 1
ATOM 835 C C . PRO A 1 105 ? -7.59 81.562 3.111 1 17.08 105 PRO A C 1
ATOM 837 O O . PRO A 1 105 ? -7.992 80.5 2.543 1 17.08 105 PRO A O 1
ATOM 840 N N . PRO A 1 106 ? -7.117 82.625 2.305 1 15.69 106 PRO A N 1
ATOM 841 C CA . PRO A 1 106 ? -8.227 83.25 1.563 1 15.69 106 PRO A CA 1
ATOM 842 C C . PRO A 1 106 ? -8.648 82.438 0.351 1 15.69 106 PRO A C 1
ATOM 844 O O . PRO A 1 106 ? -7.969 81.438 -0.005 1 15.69 106 PRO A O 1
ATOM 847 N N . ALA A 1 107 ? -8.945 83.188 -0.835 1 15.48 107 ALA A N 1
ATOM 848 C CA . ALA A 1 107 ? -10.094 83.562 -1.66 1 15.48 107 ALA A CA 1
ATOM 849 C C . ALA A 1 107 ? -10.086 82.812 -2.986 1 15.48 107 ALA A C 1
ATOM 851 O O . ALA A 1 107 ? -11.117 82.312 -3.439 1 15.48 107 ALA A O 1
ATOM 852 N N . GLY A 1 108 ? -9 82.875 -3.955 1 14.78 108 GLY A N 1
ATOM 853 C CA . GLY A 1 108 ? -9.359 83.562 -5.191 1 14.78 108 GLY A CA 1
ATOM 854 C C . GLY A 1 108 ? -10.125 82.688 -6.152 1 14.78 108 GLY A C 1
ATOM 855 O O . GLY A 1 108 ? -10.211 81.5 -5.965 1 14.78 108 GLY A O 1
ATOM 856 N N . SER A 1 109 ? -10.352 83.125 -7.488 1 14.73 109 SER A N 1
ATOM 857 C CA . SER A 1 109 ? -11.25 83.438 -8.594 1 14.73 109 SER A CA 1
ATOM 858 C C . SER A 1 109 ? -11.391 82.25 -9.555 1 14.73 109 SER A C 1
ATOM 860 O O . SER A 1 109 ? -10.602 81.312 -9.492 1 14.73 109 SER A O 1
ATOM 862 N N . ARG A 1 110 ? -11.617 82.625 -10.906 1 15.72 110 ARG A N 1
ATOM 863 C CA . ARG A 1 110 ? -12.719 82.438 -11.844 1 15.72 110 ARG A CA 1
ATOM 864 C C . ARG A 1 110 ? -12.586 81.125 -12.57 1 15.72 110 ARG A C 1
ATOM 866 O O . ARG A 1 110 ? -13.539 80.312 -12.633 1 15.72 110 ARG A O 1
ATOM 873 N N . THR A 1 111 ? -11.602 80.875 -13.609 1 14.62 111 THR A N 1
ATOM 874 C CA . THR A 1 111 ? -11.953 81.125 -15 1 14.62 111 THR A CA 1
ATOM 875 C C . THR A 1 111 ? -12.398 79.875 -15.695 1 14.62 111 THR A C 1
ATOM 877 O O . THR A 1 111 ? -12.141 78.75 -15.203 1 14.62 111 THR A O 1
ATOM 880 N N . THR A 1 112 ? -12.133 79.688 -17.156 1 15.52 112 THR A N 1
ATOM 881 C CA . THR A 1 112 ? -12.812 79.75 -18.438 1 15.52 112 THR A CA 1
ATOM 882 C C . THR A 1 112 ? -13 78.375 -19.047 1 15.52 112 THR A C 1
ATOM 884 O O . THR A 1 112 ? -14.109 78 -19.422 1 15.52 112 THR A O 1
ATOM 887 N N . GLY A 1 113 ? -12.281 78.062 -20.188 1 15.05 113 GLY A N 1
ATOM 888 C CA . GLY A 1 113 ? -12.797 77.938 -21.531 1 15.05 113 GLY A CA 1
ATOM 889 C C . GLY A 1 113 ? -13.195 76.5 -21.922 1 15.05 113 GLY A C 1
ATOM 890 O O . GLY A 1 113 ? -13.438 75.688 -21.047 1 15.05 113 GLY A O 1
ATOM 891 N N . LEU A 1 114 ? -12.57 76 -23.109 1 15.59 114 LEU A N 1
ATOM 892 C CA . LEU A 1 114 ? -13.039 75.688 -24.453 1 15.59 114 LEU A CA 1
ATOM 893 C C . LEU A 1 114 ? -13.195 74.188 -24.594 1 15.59 114 LEU A C 1
ATOM 895 O O . LEU A 1 114 ? -12.219 73.438 -24.469 1 15.59 114 LEU A O 1
ATOM 899 N N . ALA A 1 115 ? -14.242 73.75 -24.219 1 16.84 115 ALA A N 1
ATOM 900 C CA . ALA A 1 115 ? -14.688 72.375 -24.297 1 16.84 115 ALA A CA 1
ATOM 901 C C . ALA A 1 115 ? -14.742 71.875 -25.734 1 16.84 115 ALA A C 1
ATOM 903 O O . ALA A 1 115 ? -15.641 72.25 -26.5 1 16.84 115 ALA A O 1
ATOM 904 N N . ILE A 1 116 ? -13.648 71.688 -26.375 1 14.73 116 ILE A N 1
ATOM 905 C CA . ILE A 1 116 ? -13.617 71.438 -27.812 1 14.73 116 ILE A CA 1
ATOM 906 C C . ILE A 1 116 ? -14.539 70.312 -28.188 1 14.73 116 ILE A C 1
ATOM 908 O O . ILE A 1 116 ? -15.414 70.438 -29.031 1 14.73 116 ILE A O 1
ATOM 912 N N . GLY A 1 117 ? -13.945 69.188 -28.688 1 14.46 117 GLY A N 1
ATOM 913 C CA . GLY A 1 117 ? -13.922 68.75 -30.062 1 14.46 117 GLY A CA 1
ATOM 914 C C . GLY A 1 117 ? -15.047 67.75 -30.375 1 14.46 117 GLY A C 1
ATOM 915 O O . GLY A 1 117 ? -15.742 67.312 -29.469 1 14.46 117 GLY A O 1
ATOM 916 N N . SER A 1 118 ? -14.789 66.812 -31.328 1 15.29 118 SER A N 1
ATOM 917 C CA . SER A 1 118 ? -15.281 66.438 -32.656 1 15.29 118 SER A CA 1
ATOM 918 C C . SER A 1 118 ? -16.328 65.312 -32.562 1 15.29 118 SER A C 1
ATOM 920 O O . SER A 1 118 ? -16.453 64.688 -31.516 1 15.29 118 SER A O 1
ATOM 922 N N . GLU A 1 119 ? -16.641 64.688 -33.75 1 15.52 119 GLU A N 1
ATOM 923 C CA . GLU A 1 119 ? -17.672 64.438 -34.75 1 15.52 119 GLU A CA 1
ATOM 924 C C . GLU A 1 119 ? -18.188 63 -34.594 1 15.52 119 GLU A C 1
ATOM 926 O O . GLU A 1 119 ? -19.391 62.781 -34.594 1 15.52 119 GLU A O 1
ATOM 931 N N . VAL A 1 120 ? -17.344 61.906 -34.781 1 16.3 120 VAL A N 1
ATOM 932 C CA . VAL A 1 120 ? -17.672 61.156 -36 1 16.3 120 VAL A CA 1
ATOM 933 C C . VAL A 1 120 ? -18.891 60.25 -35.75 1 16.3 120 VAL A C 1
ATOM 935 O O . VAL A 1 120 ? -19.203 59.938 -34.594 1 16.3 120 VAL A O 1
ATOM 938 N N . ASP A 1 121 ? -19.547 59.625 -36.781 1 15.84 121 ASP A N 1
ATOM 939 C CA . ASP A 1 121 ? -20.734 59.344 -37.594 1 15.84 121 ASP A CA 1
ATOM 940 C C . ASP A 1 121 ? -21.328 57.969 -37.219 1 15.84 121 ASP A C 1
ATOM 942 O O . ASP A 1 121 ? -22.547 57.812 -37.094 1 15.84 121 ASP A O 1
ATOM 946 N N . TRP A 1 122 ? -20.422 56.844 -37.25 1 15.43 122 TRP A N 1
ATOM 947 C CA . TRP A 1 122 ? -20.844 55.875 -38.25 1 15.43 122 TRP A CA 1
ATOM 948 C C . TRP A 1 122 ? -22.094 55.156 -37.781 1 15.43 122 TRP A C 1
ATOM 950 O O . TRP A 1 122 ? -23.094 55.094 -38.5 1 15.43 122 TRP A O 1
ATOM 960 N N . THR A 1 123 ? -21.953 53.812 -37.219 1 15.45 123 THR A N 1
ATOM 961 C CA . THR A 1 123 ? -22.281 52.594 -37.938 1 15.45 123 THR A CA 1
ATOM 962 C C . THR A 1 123 ? -23.609 52.031 -37.469 1 15.45 123 THR A C 1
ATOM 964 O O . THR A 1 123 ? -24 50.938 -37.875 1 15.45 123 THR A O 1
ATOM 967 N N . ALA A 1 124 ? -24.422 52.594 -36.781 1 15.26 124 ALA A N 1
ATOM 968 C CA . ALA A 1 124 ? -25.297 51.719 -36 1 15.26 124 ALA A CA 1
ATOM 969 C C . ALA A 1 124 ? -26.328 51.031 -36.906 1 15.26 124 ALA A C 1
ATOM 971 O O . ALA A 1 124 ? -27.344 51.656 -37.25 1 15.26 124 ALA A O 1
ATOM 972 N N . ALA A 1 125 ? -26.047 50.281 -37.875 1 16.02 125 ALA A N 1
ATOM 973 C CA . ALA A 1 125 ? -27.141 49.875 -38.75 1 16.02 125 ALA A CA 1
ATOM 974 C C . ALA A 1 125 ? -28.25 49.188 -37.969 1 16.02 125 ALA A C 1
ATOM 976 O O . ALA A 1 125 ? -28 48.25 -37.188 1 16.02 125 ALA A O 1
ATOM 977 N N . ALA A 1 126 ? -29.578 49.594 -37.844 1 15.7 126 ALA A N 1
ATOM 978 C CA . ALA A 1 126 ? -30.875 49.531 -37.188 1 15.7 126 ALA A CA 1
ATOM 979 C C . ALA A 1 126 ? -31.594 48.219 -37.531 1 15.7 126 ALA A C 1
ATOM 981 O O . ALA A 1 126 ? -32.594 47.875 -36.875 1 15.7 126 ALA A O 1
ATOM 982 N N . GLU A 1 127 ? -31.375 47.531 -38.688 1 14.83 127 GLU A N 1
ATOM 983 C CA . GLU A 1 127 ? -32.625 47.219 -39.375 1 14.83 127 GLU A CA 1
ATOM 984 C C . GLU A 1 127 ? -33.375 46.125 -38.656 1 14.83 127 GLU A C 1
ATOM 986 O O . GLU A 1 127 ? -34.625 46.094 -38.656 1 14.83 127 GLU A O 1
ATOM 991 N N . MET A 1 128 ? -32.688 45.062 -38 1 16.36 128 MET A N 1
ATOM 992 C CA . MET A 1 128 ? -33.219 43.812 -38.531 1 16.36 128 MET A CA 1
ATOM 993 C C . MET A 1 128 ? -34.688 43.625 -38.156 1 16.36 128 MET A C 1
ATOM 995 O O . MET A 1 128 ? -35.156 44.188 -37.156 1 16.36 128 MET A O 1
ATOM 999 N N . ASP A 1 129 ? -35.562 42.719 -38.844 1 16.22 129 ASP A N 1
ATOM 1000 C CA . ASP A 1 129 ? -36.906 42.344 -39.344 1 16.22 129 ASP A CA 1
ATOM 1001 C C . ASP A 1 129 ? -37.688 41.625 -38.281 1 16.22 129 ASP A C 1
ATOM 1003 O O . ASP A 1 129 ? -37.125 41.062 -37.344 1 16.22 129 ASP A O 1
ATOM 1007 N N . GLU A 1 130 ? -39.031 41.688 -38.219 1 16.41 130 GLU A N 1
ATOM 1008 C CA . GLU A 1 130 ? -40.312 41.625 -37.5 1 16.41 130 GLU A CA 1
ATOM 1009 C C . GLU A 1 130 ? -40.688 40.188 -37.156 1 16.41 130 GLU A C 1
ATOM 1011 O O . GLU A 1 130 ? -41.188 39.906 -36.062 1 16.41 130 GLU A O 1
ATOM 1016 N N . ARG A 1 131 ? -40.688 39.125 -38.125 1 16.73 131 ARG A N 1
ATOM 1017 C CA . ARG A 1 131 ? -41.938 38.438 -38.406 1 16.73 131 ARG A CA 1
ATOM 1018 C C . ARG A 1 131 ? -42.156 37.281 -37.469 1 16.73 131 ARG A C 1
ATOM 1020 O O . ARG A 1 131 ? -41.688 36.156 -37.719 1 16.73 131 ARG A O 1
ATOM 1027 N N . ASP A 1 132 ? -41.781 37.281 -36.188 1 16.31 132 ASP A N 1
ATOM 1028 C CA . ASP A 1 132 ? -41.719 36 -35.5 1 16.31 132 ASP A CA 1
ATOM 1029 C C . ASP A 1 132 ? -43.094 35.312 -35.531 1 16.31 132 ASP A C 1
ATOM 1031 O O . ASP A 1 132 ? -44.094 35.875 -35.094 1 16.31 132 ASP A O 1
ATOM 1035 N N . GLY A 1 133 ? -43.406 34.281 -36.25 1 16.47 133 GLY A N 1
ATOM 1036 C CA . GLY A 1 133 ? -44.438 33.344 -36.719 1 16.47 133 GLY A CA 1
ATOM 1037 C C . GLY A 1 133 ? -45.188 32.688 -35.562 1 16.47 133 GLY A C 1
ATOM 1038 O O . GLY A 1 133 ? -44.781 32.844 -34.406 1 16.47 133 GLY A O 1
ATOM 1039 N N . ASP A 1 134 ? -45.812 31.484 -35.719 1 17 134 ASP A N 1
ATOM 1040 C CA . ASP A 1 134 ? -47.062 30.734 -35.719 1 17 134 ASP A CA 1
ATOM 1041 C C . ASP A 1 134 ? -47.219 29.922 -34.438 1 17 134 ASP A C 1
ATOM 1043 O O . ASP A 1 134 ? -48.25 30.031 -33.781 1 17 134 ASP A O 1
ATOM 1047 N N . SER A 1 135 ? -46.531 28.734 -34.281 1 16.38 135 SER A N 1
ATOM 1048 C CA . SER A 1 135 ? -47.312 27.5 -34.281 1 16.38 135 SER A CA 1
ATOM 1049 C C . SER A 1 135 ? -47.75 27.156 -32.844 1 16.38 135 SER A C 1
ATOM 1051 O O . SER A 1 135 ? -48.938 26.875 -32.625 1 16.38 135 SER A O 1
ATOM 1053 N N . THR A 1 136 ? -46.781 26.594 -31.953 1 17.61 136 THR A N 1
ATOM 1054 C CA . THR A 1 136 ? -47.094 25.266 -31.422 1 17.61 136 THR A CA 1
ATOM 1055 C C . THR A 1 136 ? -47.906 25.359 -30.141 1 17.61 136 THR A C 1
ATOM 1057 O O . THR A 1 136 ? -47.469 25.953 -29.156 1 17.61 136 THR A O 1
ATOM 1060 N N . GLY A 1 137 ? -49.25 25.375 -30.109 1 16.41 137 GLY A N 1
ATOM 1061 C CA . GLY A 1 137 ? -50.344 25.609 -29.188 1 16.41 137 GLY A CA 1
ATOM 1062 C C . GLY A 1 137 ? -50.375 24.641 -28.016 1 16.41 137 GLY A C 1
ATOM 1063 O O . GLY A 1 137 ? -51.156 24.812 -27.078 1 16.41 137 GLY A O 1
ATOM 1064 N N . GLU A 1 138 ? -49.875 23.375 -28.031 1 17.28 138 GLU A N 1
ATOM 1065 C CA . GLU A 1 138 ? -50.719 22.281 -27.594 1 17.28 138 GLU A CA 1
ATOM 1066 C C . GLU A 1 138 ? -50.75 22.156 -26.078 1 17.28 138 GLU A C 1
ATOM 1068 O O . GLU A 1 138 ? -50.25 21.188 -25.516 1 17.28 138 GLU A O 1
ATOM 1073 N N . TYR A 1 139 ? -50.438 23.062 -25.219 1 16.53 139 TYR A N 1
ATOM 1074 C CA . TYR A 1 139 ? -49.938 22.625 -23.922 1 16.53 139 TYR A CA 1
ATOM 1075 C C . TYR A 1 139 ? -51.062 22.016 -23.094 1 16.53 139 TYR A C 1
ATOM 1077 O O . TYR A 1 139 ? -50.812 21.188 -22.203 1 16.53 139 TYR A O 1
ATOM 1085 N N . THR A 1 140 ? -52.344 22.438 -23.156 1 17.14 140 THR A N 1
ATOM 1086 C CA . THR A 1 140 ? -53 22.719 -21.875 1 17.14 140 THR A CA 1
ATOM 1087 C C . THR A 1 140 ? -53.562 21.438 -21.266 1 17.14 140 THR A C 1
ATOM 1089 O O . THR A 1 140 ? -54 21.438 -20.109 1 17.14 140 THR A O 1
ATOM 1092 N N . ALA A 1 141 ? -53.781 20.344 -21.922 1 17.8 141 ALA A N 1
ATOM 1093 C CA . ALA A 1 141 ? -55.031 19.672 -21.531 1 17.8 141 ALA A CA 1
ATOM 1094 C C . ALA A 1 141 ? -54.969 19.25 -20.062 1 17.8 141 ALA A C 1
ATOM 1096 O O . ALA A 1 141 ? -53.938 18.75 -19.578 1 17.8 141 ALA A O 1
ATOM 1097 N N . ILE A 1 142 ? -55.938 19.672 -19.203 1 19.3 142 ILE A N 1
ATOM 1098 C CA . ILE A 1 142 ? -56.469 19.672 -17.844 1 19.3 142 ILE A CA 1
ATOM 1099 C C . ILE A 1 142 ? -56.938 18.266 -17.469 1 19.3 142 ILE A C 1
ATOM 1101 O O . ILE A 1 142 ? -57.656 18.094 -16.484 1 19.3 142 ILE A O 1
ATOM 1105 N N . MET A 1 143 ? -56.406 17.094 -18.047 1 17 143 MET A N 1
ATOM 1106 C CA . MET A 1 143 ? -57.219 15.922 -17.828 1 17 143 MET A CA 1
ATOM 1107 C C . MET A 1 143 ? -57.531 15.734 -16.344 1 17 143 MET A C 1
ATOM 1109 O O . MET A 1 143 ? -56.656 15.984 -15.5 1 17 143 MET A O 1
ATOM 1113 N N . ASN A 1 144 ? -58.844 15.75 -15.961 1 18.98 144 ASN A N 1
ATOM 1114 C CA . ASN A 1 144 ? -59.812 15.484 -14.898 1 18.98 144 ASN A CA 1
ATOM 1115 C C . ASN A 1 144 ? -59.625 14.102 -14.281 1 18.98 144 ASN A C 1
ATOM 1117 O O . ASN A 1 144 ? -60.031 13.094 -14.859 1 18.98 144 ASN A O 1
ATOM 1121 N N . HIS A 1 145 ? -58.406 13.688 -14.031 1 18.92 145 HIS A N 1
ATOM 1122 C CA . HIS A 1 145 ? -58.312 12.297 -13.609 1 18.92 145 HIS A CA 1
ATOM 1123 C C . HIS A 1 145 ? -59.188 12.031 -12.398 1 18.92 145 HIS A C 1
ATOM 1125 O O . HIS A 1 145 ? -59.031 12.695 -11.367 1 18.92 145 HIS A O 1
ATOM 1131 N N . ARG A 1 146 ? -60.469 11.664 -12.578 1 18.53 146 ARG A N 1
ATOM 1132 C CA . ARG A 1 146 ? -61.469 11.109 -11.672 1 18.53 146 ARG A CA 1
ATOM 1133 C C . ARG A 1 146 ? -60.844 10.164 -10.664 1 18.53 146 ARG A C 1
ATOM 1135 O O . ARG A 1 146 ? -60.031 9.297 -11.031 1 18.53 146 ARG A O 1
ATOM 1142 N N . ALA A 1 147 ? -60.906 10.5 -9.383 1 20.2 147 ALA A N 1
ATOM 1143 C CA . ALA A 1 147 ? -60.594 9.992 -8.047 1 20.2 147 ALA A CA 1
ATOM 1144 C C . ALA A 1 147 ? -61.25 8.633 -7.805 1 20.2 147 ALA A C 1
ATOM 1146 O O . ALA A 1 147 ? -62.438 8.562 -7.512 1 20.2 147 ALA A O 1
ATOM 1147 N N . ARG A 1 148 ? -61.344 7.742 -8.805 1 19.94 148 ARG A N 1
ATOM 1148 C CA . ARG A 1 148 ? -62.062 6.57 -8.336 1 19.94 148 ARG A CA 1
ATOM 1149 C C . ARG A 1 148 ? -61.531 6.094 -6.984 1 19.94 148 ARG A C 1
ATOM 1151 O O . ARG A 1 148 ? -60.344 5.84 -6.84 1 19.94 148 ARG A O 1
ATOM 1158 N N . THR A 1 149 ? -62.344 6.348 -5.898 1 22.39 149 THR A N 1
ATOM 1159 C CA . THR A 1 149 ? -62.438 6.02 -4.48 1 22.39 149 THR A CA 1
ATOM 1160 C C . THR A 1 149 ? -62.375 4.508 -4.273 1 22.39 149 THR A C 1
ATOM 1162 O O . THR A 1 149 ? -63.406 3.842 -4.246 1 22.39 149 THR A O 1
ATOM 1165 N N . THR A 1 150 ? -61.906 3.709 -5.23 1 22.02 150 THR A N 1
ATOM 1166 C CA . THR A 1 150 ? -62.156 2.322 -4.859 1 22.02 150 THR A CA 1
ATOM 1167 C C . THR A 1 150 ? -61.625 2.029 -3.461 1 22.02 150 THR A C 1
ATOM 1169 O O . THR A 1 150 ? -60.469 2.365 -3.143 1 22.02 150 THR A O 1
ATOM 1172 N N . THR A 1 151 ? -62.531 1.711 -2.453 1 24.34 151 THR A N 1
ATOM 1173 C CA . THR A 1 151 ? -62.625 1.257 -1.07 1 24.34 151 THR A CA 1
ATOM 1174 C C . THR A 1 151 ? -61.75 0.034 -0.834 1 24.34 151 THR A C 1
ATOM 1176 O O . THR A 1 151 ? -61.938 -0.688 0.149 1 24.34 151 THR A O 1
ATOM 1179 N N . MET A 1 152 ? -60.688 -0.165 -1.55 1 23.17 152 MET A N 1
ATOM 1180 C CA . MET A 1 152 ? -60.094 -1.479 -1.276 1 23.17 152 MET A CA 1
ATOM 1181 C C . MET A 1 152 ? -59.844 -1.663 0.216 1 23.17 152 MET A C 1
ATOM 1183 O O . MET A 1 152 ? -59.406 -0.734 0.895 1 23.17 152 MET A O 1
ATOM 1187 N N . SER A 1 153 ? -60.562 -2.588 0.908 1 24.52 153 SER A N 1
ATOM 1188 C CA . SER A 1 153 ? -60.531 -3.076 2.283 1 24.52 153 SER A CA 1
ATOM 1189 C C . SER A 1 153 ? -59.125 -3.172 2.811 1 24.52 153 SER A C 1
ATOM 1191 O O . SER A 1 153 ? -58.25 -3.797 2.184 1 24.52 153 SER A O 1
ATOM 1193 N N . THR A 1 154 ? -58.688 -2.16 3.514 1 25.41 154 THR A N 1
ATOM 1194 C CA . THR A 1 154 ? -57.5 -1.838 4.262 1 25.41 154 THR A CA 1
ATOM 1195 C C . THR A 1 154 ? -57.156 -2.953 5.246 1 25.41 154 THR A C 1
ATOM 1197 O O . THR A 1 154 ? -57.625 -2.959 6.379 1 25.41 154 THR A O 1
ATOM 1200 N N . ALA A 1 155 ? -57.25 -4.273 4.898 1 27.88 155 ALA A N 1
ATOM 1201 C CA . ALA A 1 155 ? -56.781 -5.164 5.961 1 27.88 155 ALA A CA 1
ATOM 1202 C C . ALA A 1 155 ? -55.469 -4.645 6.582 1 27.88 155 ALA A C 1
ATOM 1204 O O . ALA A 1 155 ? -54.562 -4.273 5.867 1 27.88 155 ALA A O 1
ATOM 1205 N N . ALA A 1 156 ? -55.5 -4.066 7.754 1 25.2 156 ALA A N 1
ATOM 1206 C CA . ALA A 1 156 ? -54.531 -3.508 8.719 1 25.2 156 ALA A CA 1
ATOM 1207 C C . ALA A 1 156 ? -53.281 -4.344 8.789 1 25.2 156 ALA A C 1
ATOM 1209 O O . ALA A 1 156 ? -53.219 -5.375 9.461 1 25.2 156 ALA A O 1
ATOM 1210 N N . ALA A 1 157 ? -52.656 -4.656 7.688 1 28.58 157 ALA A N 1
ATOM 1211 C CA . ALA A 1 157 ? -51.438 -5.453 7.875 1 28.58 157 ALA A CA 1
ATOM 1212 C C . ALA A 1 157 ? -50.562 -4.848 8.953 1 28.58 157 ALA A C 1
ATOM 1214 O O . ALA A 1 157 ? -50.312 -3.637 8.969 1 28.58 157 ALA A O 1
ATOM 1215 N N . SER A 1 158 ? -50.531 -5.363 10.18 1 31 158 SER A N 1
ATOM 1216 C CA . SER A 1 158 ? -49.719 -4.992 11.344 1 31 158 SER A CA 1
ATOM 1217 C C . SER A 1 158 ? -48.344 -4.48 10.914 1 31 158 SER A C 1
ATOM 1219 O O . SER A 1 158 ? -47.781 -4.918 9.898 1 31 158 SER A O 1
ATOM 1221 N N . PRO A 1 159 ? -47.969 -3.273 11.258 1 33.19 159 PRO A N 1
ATOM 1222 C CA . PRO A 1 159 ? -46.625 -2.719 10.984 1 33.19 159 PRO A CA 1
ATOM 1223 C C . PRO A 1 159 ? -45.531 -3.76 11.094 1 33.19 159 PRO A C 1
ATOM 1225 O O . PRO A 1 159 ? -45.594 -4.645 11.961 1 33.19 159 PRO A O 1
ATOM 1228 N N . PRO A 1 160 ? -44.969 -4.188 10.023 1 33.91 160 PRO A N 1
ATOM 1229 C CA . PRO A 1 160 ? -44 -5.277 10.211 1 33.91 160 PRO A CA 1
ATOM 1230 C C . PRO A 1 160 ? -43.188 -5.125 11.484 1 33.91 160 PRO A C 1
ATOM 1232 O O . PRO A 1 160 ? -43 -4.012 11.977 1 33.91 160 PRO A O 1
ATOM 1235 N N . ALA A 1 161 ? -43.219 -6.031 12.422 1 34.91 161 ALA A N 1
ATOM 1236 C CA . ALA A 1 161 ? -42.469 -6.109 13.672 1 34.91 161 ALA A CA 1
ATOM 1237 C C . ALA A 1 161 ? -41.062 -5.516 13.5 1 34.91 161 ALA A C 1
ATOM 1239 O O . ALA A 1 161 ? -40.5 -5.566 12.414 1 34.91 161 ALA A O 1
ATOM 1240 N N . PRO A 1 162 ? -40.656 -4.473 14.242 1 36.31 162 PRO A N 1
ATOM 1241 C CA . PRO A 1 162 ? -39.281 -3.955 14.242 1 36.31 162 PRO A CA 1
ATOM 1242 C C . PRO A 1 162 ? -38.25 -5.039 13.969 1 36.31 162 PRO A C 1
ATOM 1244 O O . PRO A 1 162 ? -38.312 -6.109 14.57 1 36.31 162 PRO A O 1
ATOM 1247 N N . GLU A 1 163 ? -37.812 -5.176 12.781 1 40.69 163 GLU A N 1
ATOM 1248 C CA . GLU A 1 163 ? -36.781 -6.18 12.461 1 40.69 163 GLU A CA 1
ATOM 1249 C C . GLU A 1 163 ? -35.781 -6.34 13.602 1 40.69 163 GLU A C 1
ATOM 1251 O O . GLU A 1 163 ? -35.375 -5.355 14.219 1 40.69 163 GLU A O 1
ATOM 1256 N N . SER A 1 164 ? -35.719 -7.344 14.328 1 44.72 164 SER A N 1
ATOM 1257 C CA . SER A 1 164 ? -34.781 -7.676 15.398 1 44.72 164 SER A CA 1
ATOM 1258 C C . SER A 1 164 ? -33.375 -7.172 15.078 1 44.72 164 SER A C 1
ATOM 1260 O O . SER A 1 164 ? -33 -7.016 13.906 1 44.72 164 SER A O 1
ATOM 1262 N N . PRO A 1 165 ? -32.75 -6.387 16.031 1 46.31 165 PRO A N 1
ATOM 1263 C CA . PRO A 1 165 ? -31.375 -5.926 15.852 1 46.31 165 PRO A CA 1
ATOM 1264 C C . PRO A 1 165 ? -30.531 -6.898 15.039 1 46.31 165 PRO A C 1
ATOM 1266 O O . PRO A 1 165 ? -29.656 -6.477 14.273 1 46.31 165 PRO A O 1
ATOM 1269 N N . ALA A 1 166 ? -30.812 -8.141 15.219 1 49.81 166 ALA A N 1
ATOM 1270 C CA . ALA A 1 166 ? -30.109 -9.156 14.438 1 49.81 166 ALA A CA 1
ATOM 1271 C C . ALA A 1 166 ? -30.422 -9.023 12.953 1 49.81 166 ALA A C 1
ATOM 1273 O O . ALA A 1 166 ? -29.562 -9.25 12.109 1 49.81 166 ALA A O 1
ATOM 1274 N N . SER A 1 167 ? -31.641 -8.562 12.656 1 53.75 167 SER A N 1
ATOM 1275 C CA . SER A 1 167 ? -32.094 -8.43 11.273 1 53.75 167 SER A CA 1
ATOM 1276 C C . SER A 1 167 ? -31.375 -7.266 10.578 1 53.75 167 SER A C 1
ATOM 1278 O O . SER A 1 167 ? -31.016 -7.363 9.398 1 53.75 167 SER A O 1
ATOM 1280 N N . LEU A 1 168 ? -31.125 -6.215 11.352 1 56.59 168 LEU A N 1
ATOM 1281 C CA . LEU A 1 168 ? -30.469 -5.047 10.766 1 56.59 168 LEU A CA 1
ATOM 1282 C C . LEU A 1 168 ? -29.016 -5.348 10.422 1 56.59 168 LEU A C 1
ATOM 1284 O O . LEU A 1 168 ? -28.5 -4.883 9.406 1 56.59 168 LEU A O 1
ATOM 1288 N N . LEU A 1 169 ? -28.453 -6.152 11.234 1 62.41 169 LEU A N 1
ATOM 1289 C CA . LEU A 1 169 ? -27.062 -6.516 11.039 1 62.41 169 LEU A CA 1
ATOM 1290 C C . LEU A 1 169 ? -26.906 -7.457 9.852 1 62.41 169 LEU A C 1
ATOM 1292 O O . LEU A 1 169 ? -25.859 -7.457 9.188 1 62.41 169 LEU A O 1
ATOM 1296 N N . ASN A 1 170 ? -27.984 -8.141 9.57 1 66.06 170 ASN A N 1
ATOM 1297 C CA . ASN A 1 170 ? -27.922 -9.133 8.5 1 66.06 170 ASN A CA 1
ATOM 1298 C C . ASN A 1 170 ? -27.844 -8.461 7.125 1 66.06 170 ASN A C 1
ATOM 1300 O O . ASN A 1 170 ? -27.344 -9.055 6.172 1 66.06 170 ASN A O 1
ATOM 1304 N N . ARG A 1 171 ? -28.25 -7.234 7.168 1 72.44 171 ARG A N 1
ATOM 1305 C CA . ARG A 1 171 ? -28.234 -6.543 5.883 1 72.44 171 ARG A CA 1
ATOM 1306 C C . ARG A 1 171 ? -26.922 -5.812 5.668 1 72.44 171 ARG A C 1
ATOM 1308 O O . ARG A 1 171 ? -26.625 -5.348 4.562 1 72.44 171 ARG A O 1
ATOM 1315 N N . THR A 1 172 ? -26.156 -5.875 6.676 1 79.25 172 THR A N 1
ATOM 1316 C CA . THR A 1 172 ? -24.906 -5.141 6.582 1 79.25 172 THR A CA 1
ATOM 1317 C C . THR A 1 172 ? -23.797 -6.023 6.008 1 79.25 172 THR A C 1
ATOM 1319 O O . THR A 1 172 ? -23.953 -7.246 5.93 1 79.25 172 THR A O 1
ATOM 1322 N N . LEU A 1 173 ? -22.906 -5.324 5.5 1 81.5 173 LEU A N 1
ATOM 1323 C CA . LEU A 1 173 ? -21.75 -6.008 4.934 1 81.5 173 LEU A CA 1
ATOM 1324 C C . LEU A 1 173 ? -20.578 -5.992 5.906 1 81.5 173 LEU A C 1
ATOM 1326 O O . LEU A 1 173 ? -19.906 -4.961 6.074 1 81.5 173 LEU A O 1
ATOM 1330 N N . GLY A 1 174 ? -20.344 -6.988 6.562 1 66.44 174 GLY A N 1
ATOM 1331 C CA . GLY A 1 174 ? -19.109 -7.121 7.336 1 66.44 174 GLY A CA 1
ATOM 1332 C C . GLY A 1 174 ? -19.203 -6.484 8.711 1 66.44 174 GLY A C 1
ATOM 1333 O O . GLY A 1 174 ? -18.188 -6.242 9.359 1 66.44 174 GLY A O 1
ATOM 1334 N N . LEU A 1 175 ? -20.297 -6.133 9.18 1 74.44 175 LEU A N 1
ATOM 1335 C CA . LEU A 1 175 ? -20.391 -5.488 10.484 1 74.44 175 LEU A CA 1
ATOM 1336 C C . LEU A 1 175 ? -20.688 -6.508 11.578 1 74.44 175 LEU A C 1
ATOM 1338 O O . LEU A 1 175 ? -20.562 -6.211 12.766 1 74.44 175 LEU A O 1
ATOM 1342 N N . HIS A 1 176 ? -20.938 -7.684 11.031 1 77.44 176 HIS A N 1
ATOM 1343 C CA . HIS A 1 176 ? -21.141 -8.758 11.992 1 77.44 176 HIS A CA 1
ATOM 1344 C C . HIS A 1 176 ? -19.828 -9.172 12.641 1 77.44 176 HIS A C 1
ATOM 1346 O O . HIS A 1 176 ? -18.781 -9.203 11.977 1 77.44 176 HIS A O 1
ATOM 1352 N N . LYS A 1 177 ? -19.922 -9.484 13.844 1 76.19 177 LYS A N 1
ATOM 1353 C CA . LYS A 1 177 ? -18.719 -9.836 14.609 1 76.19 177 LYS A CA 1
ATOM 1354 C C . LYS A 1 177 ? -18.141 -11.164 14.141 1 76.19 177 LYS A C 1
ATOM 1356 O O . LYS A 1 177 ? -16.938 -11.391 14.273 1 76.19 177 LYS A O 1
ATOM 1361 N N . THR A 1 178 ? -18.906 -11.977 13.5 1 81.56 178 THR A N 1
ATOM 1362 C CA . THR A 1 178 ? -18.453 -13.336 13.258 1 81.56 178 THR A CA 1
ATOM 1363 C C . THR A 1 178 ? -18.219 -13.57 11.773 1 81.56 178 THR A C 1
ATOM 1365 O O . THR A 1 178 ? -17.859 -14.68 11.359 1 81.56 178 THR A O 1
ATOM 1368 N N . THR A 1 179 ? -18.453 -12.578 11.016 1 86.62 179 THR A N 1
ATOM 1369 C CA . THR A 1 179 ? -18.266 -12.766 9.578 1 86.62 179 THR A CA 1
ATOM 1370 C C . THR A 1 179 ? -17.547 -11.562 8.969 1 86.62 179 THR A C 1
ATOM 1372 O O . THR A 1 179 ? -17.641 -10.453 9.484 1 86.62 179 THR A O 1
ATOM 1375 N N . HIS A 1 180 ? -16.75 -11.812 8.008 1 90.5 180 HIS A N 1
ATOM 1376 C CA . HIS A 1 180 ? -16.156 -10.734 7.223 1 90.5 180 HIS A CA 1
ATOM 1377 C C . HIS A 1 180 ? -16.406 -10.938 5.73 1 90.5 180 HIS A C 1
ATOM 1379 O O . HIS A 1 180 ? -16.641 -12.062 5.281 1 90.5 180 HIS A O 1
ATOM 1385 N N . SER A 1 181 ? -16.547 -9.906 5.035 1 92.38 181 SER A N 1
ATOM 1386 C CA . SER A 1 181 ? -16.828 -9.93 3.602 1 92.38 181 SER A CA 1
ATOM 1387 C C . SER A 1 181 ? -15.703 -9.273 2.807 1 92.38 181 SER A C 1
ATOM 1389 O O . SER A 1 181 ? -15.219 -8.195 3.178 1 92.38 181 SER A O 1
ATOM 1391 N N . VAL A 1 182 ? -15.242 -9.953 1.784 1 93.88 182 VAL A N 1
ATOM 1392 C CA . VAL A 1 182 ? -14.164 -9.453 0.937 1 93.88 182 VAL A CA 1
ATOM 1393 C C . VAL A 1 182 ? -14.695 -9.188 -0.472 1 93.88 182 VAL A C 1
ATOM 1395 O O . VAL A 1 182 ? -15.484 -9.977 -1.002 1 93.88 182 VAL A O 1
ATOM 1398 N N . TYR A 1 183 ? -14.258 -8.102 -1.067 1 94.81 183 TYR A N 1
ATOM 1399 C CA . TYR A 1 183 ? -14.688 -7.648 -2.387 1 94.81 183 TYR A CA 1
ATOM 1400 C C . TYR A 1 183 ? -14.094 -8.523 -3.482 1 94.81 183 TYR A C 1
ATOM 1402 O O . TYR A 1 183 ? -12.906 -8.859 -3.449 1 94.81 183 TYR A O 1
ATOM 1410 N N . ILE A 1 184 ? -14.914 -8.953 -4.426 1 93.25 184 ILE A N 1
ATOM 1411 C CA . ILE A 1 184 ? -14.438 -9.656 -5.613 1 93.25 184 ILE A CA 1
ATOM 1412 C C . ILE A 1 184 ? -14.172 -8.656 -6.738 1 93.25 184 ILE A C 1
ATOM 1414 O O . ILE A 1 184 ? -15.109 -8.055 -7.27 1 93.25 184 ILE A O 1
ATOM 1418 N N . GLY A 1 185 ? -12.969 -8.492 -7.117 1 92.56 185 GLY A N 1
ATOM 1419 C CA . GLY A 1 185 ? -12.594 -7.555 -8.164 1 92.56 185 GLY A CA 1
ATOM 1420 C C . GLY A 1 185 ? -12.789 -8.109 -9.562 1 92.56 185 GLY A C 1
ATOM 1421 O O . GLY A 1 185 ? -13.109 -9.289 -9.734 1 92.56 185 GLY A O 1
ATOM 1422 N N . PRO A 1 186 ? -12.547 -7.277 -10.523 1 90 186 PRO A N 1
ATOM 1423 C CA . PRO A 1 186 ? -12.828 -7.668 -11.914 1 90 186 PRO A CA 1
ATOM 1424 C C . PRO A 1 186 ? -11.914 -8.789 -12.398 1 90 186 PRO A C 1
ATOM 1426 O O . PRO A 1 186 ? -12.336 -9.625 -13.203 1 90 186 PRO A O 1
ATOM 1429 N N . SER A 1 187 ? -10.711 -8.789 -11.969 1 93.12 187 SER A N 1
ATOM 1430 C CA . SER A 1 187 ? -9.797 -9.812 -12.453 1 93.12 187 SER A CA 1
ATOM 1431 C C . SER A 1 187 ? -9.633 -10.938 -11.43 1 93.12 187 SER A C 1
ATOM 1433 O O . SER A 1 187 ? -8.828 -11.852 -11.633 1 93.12 187 SER A O 1
ATOM 1435 N N . SER A 1 188 ? -10.406 -10.867 -10.359 1 92.44 188 SER A N 1
ATOM 1436 C CA . SER A 1 188 ? -10.328 -11.914 -9.344 1 92.44 188 SER A CA 1
ATOM 1437 C C . SER A 1 188 ? -10.633 -13.281 -9.938 1 92.44 188 SER A C 1
ATOM 1439 O O . SER A 1 188 ? -11.188 -13.383 -11.031 1 92.44 188 SER A O 1
ATOM 1441 N N . LEU A 1 189 ? -10.242 -14.273 -9.25 1 91.12 189 LEU A N 1
ATOM 1442 C CA . LEU A 1 189 ? -10.438 -15.648 -9.672 1 91.12 189 LEU A CA 1
ATOM 1443 C C . LEU A 1 189 ? -11.922 -15.969 -9.828 1 91.12 189 LEU A C 1
ATOM 1445 O O . LEU A 1 189 ? -12.328 -16.625 -10.781 1 91.12 189 LEU A O 1
ATOM 1449 N N . GLN A 1 190 ? -12.703 -15.398 -8.938 1 87.88 190 GLN A N 1
ATOM 1450 C CA . GLN A 1 190 ? -14.125 -15.711 -8.922 1 87.88 190 GLN A CA 1
ATOM 1451 C C . GLN A 1 190 ? -14.859 -15.008 -10.062 1 87.88 190 GLN A C 1
ATOM 1453 O O . GLN A 1 190 ? -14.594 -13.836 -10.344 1 87.88 190 GLN A O 1
ATOM 1458 N N . GLU A 1 191 ? -15.648 -15.75 -10.664 1 84.38 191 GLU A N 1
ATOM 1459 C CA . GLU A 1 191 ? -16.484 -15.219 -11.734 1 84.38 191 GLU A CA 1
ATOM 1460 C C . GLU A 1 191 ? -17.922 -14.984 -11.258 1 84.38 191 GLU A C 1
ATOM 1462 O O . GLU A 1 191 ? -18.641 -15.945 -10.984 1 84.38 191 GLU A O 1
ATOM 1467 N N . PRO A 1 192 ? -18.281 -13.789 -11.297 1 79.62 192 PRO A N 1
ATOM 1468 C CA . PRO A 1 192 ? -19.625 -13.484 -10.781 1 79.62 192 PRO A CA 1
ATOM 1469 C C . PRO A 1 192 ? -20.719 -14.242 -11.508 1 79.62 192 PRO A C 1
ATOM 1471 O O . PRO A 1 192 ? -21.734 -14.602 -10.906 1 79.62 192 PRO A O 1
ATOM 1474 N N . ARG A 1 193 ? -20.531 -14.508 -12.719 1 75.56 193 ARG A N 1
ATOM 1475 C CA . ARG A 1 193 ? -21.547 -15.203 -13.508 1 75.56 193 ARG A CA 1
ATOM 1476 C C . ARG A 1 193 ? -21.719 -16.641 -13.039 1 75.56 193 ARG A C 1
ATOM 1478 O O . ARG A 1 193 ? -22.766 -17.25 -13.242 1 75.56 193 ARG A O 1
ATOM 1485 N N . LEU A 1 194 ? -20.656 -17.156 -12.5 1 77.19 194 LEU A N 1
ATOM 1486 C CA . LEU A 1 194 ? -20.672 -18.547 -12.062 1 77.19 194 LEU A CA 1
ATOM 1487 C C . LEU A 1 194 ? -21.156 -18.656 -10.625 1 77.19 194 LEU A C 1
ATOM 1489 O O . LEU A 1 194 ? -21.406 -19.766 -10.125 1 77.19 194 LEU A O 1
ATOM 1493 N N . LEU A 1 195 ? -21.203 -17.453 -10.016 1 74.31 195 LEU A N 1
ATOM 1494 C CA . LEU A 1 195 ? -21.547 -17.453 -8.602 1 74.31 195 LEU A CA 1
ATOM 1495 C C . LEU A 1 195 ? -23.062 -17.391 -8.414 1 74.31 195 LEU A C 1
ATOM 1497 O O . LEU A 1 195 ? -23.766 -16.734 -9.188 1 74.31 195 LEU A O 1
ATOM 1501 N N . GLY A 1 196 ? -23.688 -18.562 -8.016 1 60.19 196 GLY A N 1
ATOM 1502 C CA . GLY A 1 196 ? -25.125 -18.641 -7.777 1 60.19 196 GLY A CA 1
ATOM 1503 C C . GLY A 1 196 ? -25.656 -17.453 -6.988 1 60.19 196 GLY A C 1
ATOM 1504 O O . GLY A 1 196 ? -24.891 -16.75 -6.316 1 60.19 196 GLY A O 1
ATOM 1505 N N . ARG A 1 197 ? -26.75 -16.766 -7.555 1 51.78 197 ARG A N 1
ATOM 1506 C CA . ARG A 1 197 ? -27.469 -15.703 -6.844 1 51.78 197 ARG A CA 1
ATOM 1507 C C . ARG A 1 197 ? -27.734 -16.094 -5.395 1 51.78 197 ARG A C 1
ATOM 1509 O O . ARG A 1 197 ? -28.672 -16.859 -5.121 1 51.78 197 ARG A O 1
ATOM 1516 N N . ASP A 1 198 ? -26.812 -16.625 -4.719 1 50.53 198 ASP A N 1
ATOM 1517 C CA . ASP A 1 198 ? -27.344 -16.844 -3.377 1 50.53 198 ASP A CA 1
ATOM 1518 C C . ASP A 1 198 ? -27.938 -15.555 -2.811 1 50.53 198 ASP A C 1
ATOM 1520 O O . ASP A 1 198 ? -27.203 -14.633 -2.457 1 50.53 198 ASP A O 1
ATOM 1524 N N . ASP A 1 199 ? -28.969 -15.086 -3.418 1 45.78 199 ASP A N 1
ATOM 1525 C CA . ASP A 1 199 ? -29.781 -14.086 -2.738 1 45.78 199 ASP A CA 1
ATOM 1526 C C . ASP A 1 199 ? -30 -14.461 -1.274 1 45.78 199 ASP A C 1
ATOM 1528 O O . ASP A 1 199 ? -31.031 -14.117 -0.69 1 45.78 199 ASP A O 1
ATOM 1532 N N . THR A 1 200 ? -29.5 -15.484 -0.728 1 41.91 200 THR A N 1
ATOM 1533 C CA . THR A 1 200 ? -30.031 -15.836 0.584 1 41.91 200 THR A CA 1
ATOM 1534 C C . THR A 1 200 ? -29.734 -14.734 1.597 1 41.91 200 THR A C 1
ATOM 1536 O O . THR A 1 200 ? -28.641 -14.68 2.17 1 41.91 200 THR A O 1
ATOM 1539 N N . THR A 1 201 ? -30.156 -13.5 1.379 1 42.22 201 THR A N 1
ATOM 1540 C CA . THR A 1 201 ? -30.328 -12.531 2.457 1 42.22 201 THR A CA 1
ATOM 1541 C C . THR A 1 201 ? -30.594 -13.234 3.781 1 42.22 201 THR A C 1
ATOM 1543 O O . THR A 1 201 ? -30.391 -12.656 4.852 1 42.22 201 THR A O 1
ATOM 1546 N N . SER A 1 202 ? -31.547 -14.156 3.787 1 39.94 202 SER A N 1
ATOM 1547 C CA . SER A 1 202 ? -32.312 -14.555 4.953 1 39.94 202 SER A CA 1
ATOM 1548 C C . SER A 1 202 ? -31.5 -15.438 5.891 1 39.94 202 SER A C 1
ATOM 1550 O O . SER A 1 202 ? -31.922 -15.703 7.02 1 39.94 202 SER A O 1
ATOM 1552 N N . SER A 1 203 ? -30.625 -16.312 5.496 1 39.66 203 SER A N 1
ATOM 1553 C CA . SER A 1 203 ? -30.141 -17.25 6.512 1 39.66 203 SER A CA 1
ATOM 1554 C C . SER A 1 203 ? -28.844 -16.766 7.148 1 39.66 203 SER A C 1
ATOM 1556 O O . SER A 1 203 ? -27.953 -16.281 6.453 1 39.66 203 SER A O 1
ATOM 1558 N N . ALA A 1 204 ? -28.938 -16.344 8.336 1 42.03 204 ALA A N 1
ATOM 1559 C CA . ALA A 1 204 ? -27.797 -16.016 9.203 1 42.03 204 ALA A CA 1
ATOM 1560 C C . ALA A 1 204 ? -26.578 -16.859 8.836 1 42.03 204 ALA A C 1
ATOM 1562 O O . ALA A 1 204 ? -26.703 -18.062 8.562 1 42.03 204 ALA A O 1
ATOM 1563 N N . PRO A 1 205 ? -25.516 -16.344 8.297 1 46.72 205 PRO A N 1
ATOM 1564 C CA . PRO A 1 205 ? -24.344 -17.188 8.07 1 46.72 205 PRO A CA 1
ATOM 1565 C C . PRO A 1 205 ? -24.219 -18.297 9.117 1 46.72 205 PRO A C 1
ATOM 1567 O O . PRO A 1 205 ? -24.016 -18.016 10.305 1 46.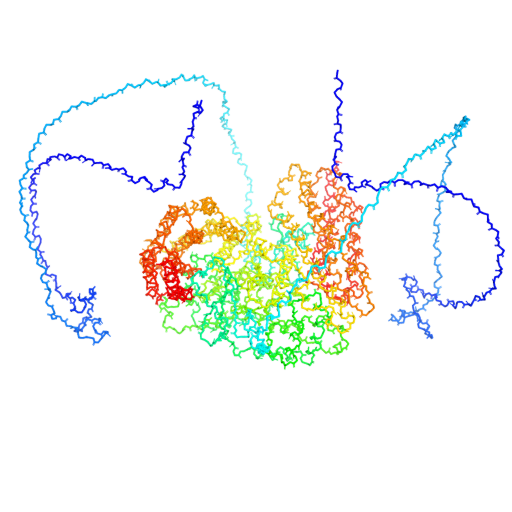72 205 PRO A O 1
ATOM 1570 N N . GLY A 1 206 ? -24.969 -19.188 9.305 1 40.78 206 GLY A N 1
ATOM 1571 C CA . GLY A 1 206 ? -24.578 -20.234 10.25 1 40.78 206 GLY A CA 1
ATOM 1572 C C . GLY A 1 206 ? -23.094 -20.547 10.203 1 40.78 206 GLY A C 1
ATOM 1573 O O . GLY A 1 206 ? -22.344 -19.891 9.484 1 40.78 206 GLY A O 1
ATOM 1574 N N . LYS A 1 207 ? -22.609 -21.5 11.141 1 47.5 207 LYS A N 1
ATOM 1575 C CA . LYS A 1 207 ? -21.297 -22.062 11.438 1 47.5 207 LYS A CA 1
ATOM 1576 C C . LYS A 1 207 ? -20.547 -22.406 10.148 1 47.5 207 LYS A C 1
ATOM 1578 O O . LYS A 1 207 ? -19.344 -22.672 10.18 1 47.5 207 LYS A O 1
ATOM 1583 N N . GLN A 1 208 ? -21.016 -22.953 8.969 1 55.12 208 GLN A N 1
ATOM 1584 C CA . GLN A 1 208 ? -20.266 -23.984 8.258 1 55.12 208 GLN A CA 1
ATOM 1585 C C . GLN A 1 208 ? -19.5 -23.375 7.082 1 55.12 208 GLN A C 1
ATOM 1587 O O . GLN A 1 208 ? -18.5 -23.953 6.633 1 55.12 208 GLN A O 1
ATOM 1592 N N . GLY A 1 209 ? -19.844 -22.219 5.988 1 67.5 209 GLY A N 1
ATOM 1593 C CA . GLY A 1 209 ? -18.969 -22.125 4.828 1 67.5 209 GLY A CA 1
ATOM 1594 C C . GLY A 1 209 ? -18.984 -20.766 4.172 1 67.5 209 GLY A C 1
ATOM 1595 O O . GLY A 1 209 ? -19.5 -19.797 4.742 1 67.5 209 GLY A O 1
ATOM 1596 N N . ILE A 1 210 ? -18.266 -20.547 3.119 1 78.31 210 ILE A N 1
ATOM 1597 C CA . ILE A 1 210 ? -18.109 -19.375 2.275 1 78.31 210 ILE A CA 1
ATOM 1598 C C . ILE A 1 210 ? -19.422 -19.078 1.553 1 78.31 210 ILE A C 1
ATOM 1600 O O . ILE A 1 210 ? -20.094 -19.984 1.081 1 78.31 210 ILE A O 1
ATOM 1604 N N . ARG A 1 211 ? -19.922 -17.844 1.722 1 80.56 211 ARG A N 1
ATOM 1605 C CA . ARG A 1 211 ? -21.125 -17.406 1.023 1 80.56 211 ARG A CA 1
ATOM 1606 C C . ARG A 1 211 ? -20.828 -16.219 0.117 1 80.56 211 ARG A C 1
ATOM 1608 O O . ARG A 1 211 ? -20.016 -15.359 0.458 1 80.56 211 ARG A O 1
ATOM 1615 N N . TYR A 1 212 ? -21.516 -16.219 -1.018 1 84.94 212 TYR A N 1
ATOM 1616 C CA . TYR A 1 212 ? -21.391 -15.094 -1.935 1 84.94 212 TYR A CA 1
ATOM 1617 C C . TYR A 1 212 ? -22.578 -14.141 -1.799 1 84.94 212 TYR A C 1
ATOM 1619 O O . TYR A 1 212 ? -23.734 -14.586 -1.733 1 84.94 212 TYR A O 1
ATOM 1627 N N . ARG A 1 213 ? -22.312 -12.906 -1.585 1 86.12 213 ARG A N 1
ATOM 1628 C CA . ARG A 1 213 ? -23.359 -11.891 -1.459 1 86.12 213 ARG A CA 1
ATOM 1629 C C . ARG A 1 213 ? -23.297 -10.891 -2.609 1 86.12 213 ARG A C 1
ATOM 1631 O O . ARG A 1 213 ? -22.281 -10.211 -2.793 1 86.12 213 ARG A O 1
ATOM 1638 N N . ARG A 1 214 ? -24.359 -10.836 -3.32 1 88.19 214 ARG A N 1
ATOM 1639 C CA . ARG A 1 214 ? -24.438 -9.906 -4.441 1 88.19 214 ARG A CA 1
ATOM 1640 C C . ARG A 1 214 ? -25.031 -8.57 -4.012 1 88.19 214 ARG A C 1
ATOM 1642 O O . ARG A 1 214 ? -26.109 -8.531 -3.416 1 88.19 214 ARG A O 1
ATOM 1649 N N . MET A 1 215 ? -24.344 -7.5 -4.25 1 88.88 215 MET A N 1
ATOM 1650 C CA . MET A 1 215 ? -24.781 -6.168 -3.846 1 88.88 215 MET A CA 1
ATOM 1651 C C . MET A 1 215 ? -25.516 -5.465 -4.988 1 88.88 215 MET A C 1
ATOM 1653 O O . MET A 1 215 ? -26.438 -4.68 -4.758 1 88.88 215 MET A O 1
ATOM 1657 N N . ASP A 1 216 ? -25.016 -5.609 -6.062 1 86.38 216 ASP A N 1
ATOM 1658 C CA . ASP A 1 216 ? -25.594 -5.145 -7.316 1 86.38 216 ASP A CA 1
ATOM 1659 C C . ASP A 1 216 ? -25.25 -6.086 -8.469 1 86.38 216 ASP A C 1
ATOM 1661 O O . ASP A 1 216 ? -24.641 -7.129 -8.258 1 86.38 216 ASP A O 1
ATOM 1665 N N . PRO A 1 217 ? -25.734 -5.91 -9.586 1 76.12 217 PRO A N 1
ATOM 1666 C CA . PRO A 1 217 ? -25.516 -6.859 -10.68 1 76.12 217 PRO A CA 1
ATOM 1667 C C . PRO A 1 217 ? -24.031 -7.062 -10.992 1 76.12 217 PRO A C 1
ATOM 1669 O O . PRO A 1 217 ? -23.641 -8.117 -11.5 1 76.12 217 PRO A O 1
ATOM 1672 N N . SER A 1 218 ? -23.219 -6.133 -10.602 1 78.25 218 SER A N 1
ATOM 1673 C CA . SER A 1 218 ? -21.828 -6.211 -11.023 1 78.25 218 SER A CA 1
ATOM 1674 C C . SER A 1 218 ? -20.906 -6.422 -9.836 1 78.25 218 SER A C 1
ATOM 1676 O O . SER A 1 218 ? -19.734 -6.754 -10.008 1 78.25 218 SER A O 1
ATOM 1678 N N . THR A 1 219 ? -21.484 -6.281 -8.664 1 88.88 219 THR A N 1
ATOM 1679 C CA . THR A 1 219 ? -20.609 -6.32 -7.508 1 88.88 219 THR A CA 1
ATOM 1680 C C . THR A 1 219 ? -20.969 -7.48 -6.586 1 88.88 219 THR A C 1
ATOM 1682 O O . THR A 1 219 ? -22.125 -7.598 -6.16 1 88.88 219 THR A O 1
ATOM 1685 N N . VAL A 1 220 ? -20.016 -8.344 -6.309 1 91 220 VAL A N 1
ATOM 1686 C CA . VAL A 1 220 ? -20.219 -9.508 -5.449 1 91 220 VAL A CA 1
ATOM 1687 C C . VAL A 1 220 ? -19.156 -9.539 -4.355 1 91 220 VAL A C 1
ATOM 1689 O O . VAL A 1 220 ? -18.016 -9.117 -4.57 1 91 220 VAL A O 1
ATOM 1692 N N . PHE A 1 221 ? -19.547 -9.945 -3.172 1 92.19 221 PHE A N 1
ATOM 1693 C CA . PHE A 1 221 ? -18.641 -10.125 -2.041 1 92.19 221 PHE A CA 1
ATOM 1694 C C . PHE A 1 221 ? -18.625 -11.578 -1.588 1 92.19 221 PHE A C 1
ATOM 1696 O O . PHE A 1 221 ? -19.625 -12.289 -1.732 1 92.19 221 PHE A O 1
ATOM 1703 N N . ILE A 1 222 ? -17.484 -11.984 -1.125 1 89.25 222 ILE A N 1
ATOM 1704 C CA . ILE A 1 222 ? -17.359 -13.289 -0.477 1 89.25 222 ILE A CA 1
ATOM 1705 C C . ILE A 1 222 ? -17.422 -13.117 1.039 1 89.25 222 ILE A C 1
ATOM 1707 O O . ILE A 1 222 ? -16.609 -12.391 1.627 1 89.25 222 ILE A O 1
ATOM 1711 N N . SER A 1 223 ? -18.359 -13.703 1.64 1 88.19 223 SER A N 1
ATOM 1712 C CA . SER A 1 223 ? -18.516 -13.656 3.09 1 88.19 223 SER A CA 1
ATOM 1713 C C . SER A 1 223 ? -18.031 -14.953 3.74 1 88.19 223 SER A C 1
ATOM 1715 O O . SER A 1 223 ? -18.453 -16.047 3.342 1 88.19 223 SER A O 1
ATOM 1717 N N . SER A 1 224 ? -17.125 -14.82 4.633 1 87 224 SER A N 1
ATOM 1718 C CA . SER A 1 224 ? -16.562 -15.961 5.332 1 87 224 SER A CA 1
ATOM 1719 C C . SER A 1 224 ? -16.719 -15.82 6.844 1 87 224 SER A C 1
ATOM 1721 O O . SER A 1 224 ? -16.656 -14.711 7.379 1 87 224 SER A O 1
ATOM 1723 N N . PRO A 1 225 ? -16.922 -16.938 7.488 1 85.56 225 PRO A N 1
ATOM 1724 C CA . PRO A 1 225 ? -17.016 -16.875 8.953 1 85.56 225 PRO A CA 1
ATOM 1725 C C . PRO A 1 225 ? -15.664 -16.594 9.609 1 85.56 225 PRO A C 1
ATOM 1727 O O . PRO A 1 225 ? -14.625 -17.047 9.125 1 85.56 225 PRO A O 1
ATOM 1730 N N . ASP A 1 226 ? -15.781 -15.812 10.625 1 82.12 226 ASP A N 1
ATOM 1731 C CA . ASP A 1 226 ? -14.57 -15.484 11.367 1 82.12 226 ASP A CA 1
ATOM 1732 C C . ASP A 1 226 ? -14.211 -16.594 12.359 1 82.12 226 ASP A C 1
ATOM 1734 O O . ASP A 1 226 ? -15.094 -17.203 12.961 1 82.12 226 ASP A O 1
ATOM 1738 N N . GLN A 1 227 ? -13.133 -17.188 12.195 1 66.06 227 GLN A N 1
ATOM 1739 C CA . GLN A 1 227 ? -12.703 -18.109 13.25 1 66.06 227 GLN A CA 1
ATOM 1740 C C . GLN A 1 227 ? -12.242 -17.328 14.492 1 66.06 227 GLN A C 1
ATOM 1742 O O . GLN A 1 227 ? -11.172 -16.719 14.484 1 66.06 227 GLN A O 1
ATOM 1747 N N . LEU A 1 228 ? -13.219 -16.844 15.242 1 59.38 228 LEU A N 1
ATOM 1748 C CA . LEU A 1 228 ? -12.906 -15.945 16.344 1 59.38 228 LEU A CA 1
ATOM 1749 C C . LEU A 1 228 ? -11.75 -16.5 17.188 1 59.38 228 LEU A C 1
ATOM 1751 O O . LEU A 1 228 ? -11.797 -17.656 17.625 1 59.38 228 LEU A O 1
ATOM 1755 N N . PRO A 1 229 ? -10.617 -15.867 17.078 1 58.16 229 PRO A N 1
ATOM 1756 C CA . PRO A 1 229 ? -9.523 -16.344 17.906 1 58.16 229 PRO A CA 1
ATOM 1757 C C . PRO A 1 229 ? -9.859 -16.312 19.406 1 58.16 229 PRO A C 1
ATOM 1759 O O . PRO A 1 229 ? -10.508 -15.383 19.875 1 58.16 229 PRO A O 1
ATOM 1762 N N . ASP A 1 230 ? -9.945 -17.328 20.234 1 60.03 230 ASP A N 1
ATOM 1763 C CA . ASP A 1 230 ? -10.07 -17.484 21.688 1 60.03 230 ASP A CA 1
ATOM 1764 C C . ASP A 1 230 ? -9.352 -16.344 22.422 1 60.03 230 ASP A C 1
ATOM 1766 O O . ASP A 1 230 ? -9.766 -15.961 23.516 1 60.03 230 ASP A O 1
ATOM 1770 N N . GLY A 1 231 ? -8.867 -15.258 21.625 1 77.5 231 GLY A N 1
ATOM 1771 C CA . GLY A 1 231 ? -7.977 -14.375 22.359 1 77.5 231 GLY A CA 1
ATOM 1772 C C . GLY A 1 231 ? -8.305 -12.906 22.188 1 77.5 231 GLY A C 1
ATOM 1773 O O . GLY A 1 231 ? -7.641 -12.039 22.75 1 77.5 231 GLY A O 1
ATOM 1774 N N . GLU A 1 232 ? -9.422 -12.648 21.703 1 83.88 232 GLU A N 1
ATOM 1775 C CA . GLU A 1 232 ? -9.734 -11.234 21.484 1 83.88 232 GLU A CA 1
ATOM 1776 C C . GLU A 1 232 ? -10.242 -10.578 22.766 1 83.88 232 GLU A C 1
ATOM 1778 O O . GLU A 1 232 ? -9.938 -9.414 23.031 1 83.88 232 GLU A O 1
ATOM 1783 N N . GLU A 1 233 ? -10.961 -11.297 23.547 1 88.25 233 GLU A N 1
ATOM 1784 C CA . GLU A 1 233 ? -11.492 -10.766 24.797 1 88.25 233 GLU A CA 1
ATOM 1785 C C . GLU A 1 233 ? -10.367 -10.445 25.781 1 88.25 233 GLU A C 1
ATOM 1787 O O . GLU A 1 233 ? -10.438 -9.453 26.5 1 88.25 233 GLU A O 1
ATOM 1792 N N . SER A 1 234 ? -9.398 -11.305 25.75 1 92.38 234 SER A N 1
ATOM 1793 C CA . SER A 1 234 ? -8.258 -11.062 26.625 1 92.38 234 SER A CA 1
ATOM 1794 C C . SER A 1 234 ? -7.516 -9.789 26.234 1 92.38 234 SER A C 1
ATOM 1796 O O . SER A 1 234 ? -7.027 -9.062 27.109 1 92.38 234 SER A O 1
ATOM 1798 N N . VAL A 1 235 ? -7.426 -9.539 24.922 1 93.69 235 VAL A N 1
ATOM 1799 C CA . VAL A 1 235 ? -6.762 -8.336 24.438 1 93.69 235 VAL A CA 1
ATOM 1800 C C . VAL A 1 235 ? -7.574 -7.098 24.812 1 93.69 235 VAL A C 1
ATOM 1802 O O . VAL A 1 235 ? -7.016 -6.078 25.219 1 93.69 235 VAL A O 1
ATOM 1805 N N . LEU A 1 236 ? -8.883 -7.219 24.766 1 95.31 236 LEU A N 1
ATOM 1806 C CA . LEU A 1 236 ? -9.766 -6.117 25.125 1 95.31 236 LEU A CA 1
ATOM 1807 C C . LEU A 1 236 ? -9.641 -5.805 26.625 1 95.31 236 LEU A C 1
ATOM 1809 O O . LEU A 1 236 ? -9.609 -4.633 27.016 1 95.31 236 LEU A O 1
ATOM 1813 N N . ASP A 1 237 ? -9.57 -6.84 27.375 1 96.31 237 ASP A N 1
ATOM 1814 C CA . ASP A 1 237 ? -9.406 -6.656 28.812 1 96.31 237 ASP A CA 1
ATOM 1815 C C . ASP A 1 237 ? -8.062 -6 29.141 1 96.31 237 ASP A C 1
ATOM 1817 O O . ASP A 1 237 ? -7.969 -5.168 30.031 1 96.31 237 ASP A O 1
ATOM 1821 N N . ALA A 1 238 ? -7.047 -6.398 28.406 1 96.62 238 ALA A N 1
ATOM 1822 C CA . ALA A 1 238 ? -5.73 -5.797 28.594 1 96.62 238 ALA A CA 1
ATOM 1823 C C . ALA A 1 238 ? -5.746 -4.316 28.234 1 96.62 238 ALA A C 1
ATOM 1825 O O . ALA A 1 238 ? -5.129 -3.494 28.922 1 96.62 238 ALA A O 1
ATOM 1826 N N . ILE A 1 239 ? -6.43 -3.961 27.156 1 97.31 239 ILE A N 1
ATOM 1827 C CA . ILE A 1 239 ? -6.555 -2.576 26.703 1 97.31 239 ILE A CA 1
ATOM 1828 C C . ILE A 1 239 ? -7.293 -1.76 27.766 1 97.31 239 ILE A C 1
ATOM 1830 O O . ILE A 1 239 ? -6.84 -0.68 28.156 1 97.31 239 ILE A O 1
ATOM 1834 N N . GLU A 1 240 ? -8.391 -2.344 28.25 1 96.62 240 GLU A N 1
ATOM 1835 C CA . GLU A 1 240 ? -9.188 -1.646 29.25 1 96.62 240 GLU A CA 1
ATOM 1836 C C . GLU A 1 240 ? -8.422 -1.494 30.562 1 96.62 240 GLU A C 1
ATOM 1838 O O . GLU A 1 240 ? -8.547 -0.478 31.25 1 96.62 240 GLU A O 1
ATOM 1843 N N . ALA A 1 241 ? -7.621 -2.447 30.891 1 97.12 241 ALA A N 1
ATOM 1844 C CA . ALA A 1 241 ? -6.859 -2.424 32.125 1 97.12 241 ALA A CA 1
ATOM 1845 C C . ALA A 1 241 ? -5.828 -1.299 32.125 1 97.12 241 ALA A C 1
ATOM 1847 O O . ALA A 1 241 ? -5.5 -0.736 33.156 1 97.12 241 ALA A O 1
ATOM 1848 N N . LEU A 1 242 ? -5.312 -0.884 30.938 1 97.06 242 LEU A N 1
ATOM 1849 C CA . LEU A 1 242 ? -4.289 0.151 30.812 1 97.06 242 LEU A CA 1
ATOM 1850 C C . LEU A 1 242 ? -4.883 1.532 31.062 1 97.06 242 LEU A C 1
ATOM 1852 O O . LEU A 1 242 ? -4.18 2.445 31.5 1 97.06 242 LEU A O 1
ATOM 1856 N N . VAL A 1 243 ? -6.184 1.698 30.844 1 96.81 243 VAL A N 1
ATOM 1857 C CA . VAL A 1 243 ? -6.746 3.045 30.859 1 96.81 243 VAL A CA 1
ATOM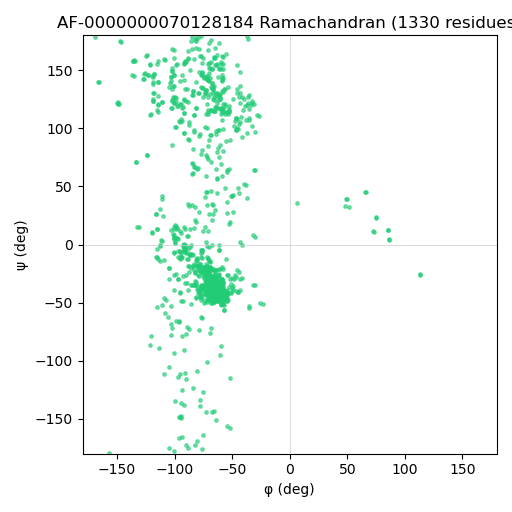 1858 C C . VAL A 1 243 ? -7.711 3.184 32.031 1 96.81 243 VAL A C 1
ATOM 1860 O O . VAL A 1 243 ? -8.117 4.297 32.406 1 96.81 243 VAL A O 1
ATOM 1863 N N . ARG A 1 244 ? -8.109 2.113 32.688 1 93.81 244 ARG A N 1
ATOM 1864 C CA . ARG A 1 244 ? -9.031 2.174 33.812 1 93.81 244 ARG A CA 1
ATOM 1865 C C . ARG A 1 244 ? -8.492 3.074 34.906 1 93.81 244 ARG A C 1
ATOM 1867 O O . ARG A 1 244 ? -7.312 3 35.25 1 93.81 244 ARG A O 1
ATOM 1874 N N . PRO A 1 245 ? -9.289 3.936 35.438 1 93.69 245 PRO A N 1
ATOM 1875 C CA . PRO A 1 245 ? -10.734 4.168 35.281 1 93.69 245 PRO A CA 1
ATOM 1876 C C . PRO A 1 245 ? -11.047 5.32 34.312 1 93.69 245 PRO A C 1
ATOM 1878 O O . PRO A 1 245 ? -12.148 5.871 34.375 1 93.69 245 PRO A O 1
ATOM 1881 N N . SER A 1 246 ? -10.117 5.695 33.562 1 95.5 246 SER A N 1
ATOM 1882 C CA . SER A 1 246 ? -10.25 6.902 32.75 1 95.5 246 SER A CA 1
ATOM 1883 C C . SER A 1 246 ? -10.875 6.59 31.391 1 95.5 246 SER A C 1
ATOM 1885 O O . SER A 1 246 ? -10.984 7.469 30.547 1 95.5 246 SER A O 1
ATOM 1887 N N . GLY A 1 247 ? -11.352 5.402 31.141 1 95.12 247 GLY A N 1
ATOM 1888 C CA . GLY A 1 247 ? -11.883 4.977 29.844 1 95.12 247 GLY A CA 1
ATOM 1889 C C . GLY A 1 247 ? -13.023 5.852 29.359 1 95.12 247 GLY A C 1
ATOM 1890 O O . GLY A 1 247 ? -12.93 6.449 28.281 1 95.12 247 GLY A O 1
ATOM 1891 N N . PRO A 1 248 ? -14.07 5.996 30.125 1 94.94 248 PRO A N 1
ATOM 1892 C CA . PRO A 1 248 ? -15.211 6.805 29.703 1 94.94 248 PRO A CA 1
ATOM 1893 C C . PRO A 1 248 ? -14.836 8.266 29.438 1 94.94 248 PRO A C 1
ATOM 1895 O O . PRO A 1 248 ? -15.359 8.883 28.5 1 94.94 248 PRO A O 1
ATOM 1898 N N . ALA A 1 249 ? -13.977 8.773 30.234 1 95.75 249 ALA A N 1
ATOM 1899 C CA . ALA A 1 249 ? -13.547 10.156 30.047 1 95.75 249 ALA A CA 1
ATOM 1900 C C . ALA A 1 249 ? -12.789 10.312 28.734 1 95.75 249 ALA A C 1
ATOM 1902 O O . ALA A 1 249 ? -12.922 11.328 28.047 1 95.75 249 ALA A O 1
ATOM 1903 N N . LEU A 1 250 ? -11.969 9.305 28.406 1 96.69 250 LEU A N 1
ATOM 1904 C CA . LEU A 1 250 ? -11.227 9.336 27.156 1 96.69 250 LEU A CA 1
ATOM 1905 C C . LEU A 1 250 ? -12.164 9.266 25.969 1 96.69 250 LEU A C 1
ATOM 1907 O O . LEU A 1 250 ? -11.961 9.953 24.969 1 96.69 250 LEU A O 1
ATOM 1911 N N . VAL A 1 251 ? -13.195 8.43 26.078 1 96.62 251 VAL A N 1
ATOM 1912 C CA . VAL A 1 251 ? -14.18 8.312 25 1 96.62 251 VAL A CA 1
ATOM 1913 C C . VAL A 1 251 ? -14.898 9.648 24.812 1 96.62 251 VAL A C 1
ATOM 1915 O O . VAL A 1 251 ? -15.094 10.102 23.688 1 96.62 251 VAL A O 1
ATOM 1918 N N . SER A 1 252 ? -15.289 10.258 25.906 1 94.31 252 SER A N 1
ATOM 1919 C CA . SER A 1 252 ? -15.945 11.555 25.844 1 94.31 252 SER A CA 1
ATOM 1920 C C . SER A 1 252 ? -15.031 12.609 25.219 1 94.31 252 SER A C 1
ATOM 1922 O O . SER A 1 252 ? -15.484 13.422 24.406 1 94.31 252 SER A O 1
ATOM 1924 N N . LEU A 1 253 ? -13.812 12.57 25.594 1 94.25 253 LEU A N 1
ATOM 1925 C CA . LEU A 1 253 ? -12.828 13.5 25.062 1 94.25 253 LEU A CA 1
ATOM 1926 C C . LEU A 1 253 ? -12.68 13.32 23.547 1 94.25 253 LEU A C 1
ATOM 1928 O O . LEU A 1 253 ? -12.609 14.305 22.812 1 94.25 253 LEU A O 1
ATOM 1932 N N . TYR A 1 254 ? -12.594 12.102 23.062 1 96.38 254 TYR A N 1
ATOM 1933 C CA . TYR A 1 254 ? -12.477 11.805 21.641 1 96.38 254 TYR A CA 1
ATOM 1934 C C . TYR A 1 254 ? -13.641 12.406 20.859 1 96.38 254 TYR A C 1
ATOM 1936 O O . TYR A 1 254 ? -13.438 13.062 19.844 1 96.38 254 TYR A O 1
ATOM 1944 N N . PHE A 1 255 ? -14.867 12.125 21.297 1 94 255 PHE A N 1
ATOM 1945 C CA . PHE A 1 255 ? -16.047 12.523 20.547 1 94 255 PHE A CA 1
ATOM 1946 C C . PHE A 1 255 ? -16.266 14.023 20.656 1 94 255 PHE A C 1
ATOM 1948 O O . PHE A 1 255 ? -16.953 14.617 19.812 1 94 255 PHE A O 1
ATOM 1955 N N . ARG A 1 256 ? -15.641 14.688 21.609 1 90.62 256 ARG A N 1
ATOM 1956 C CA . ARG A 1 256 ? -15.758 16.141 21.766 1 90.62 256 ARG A CA 1
ATOM 1957 C C . ARG A 1 256 ? -14.75 16.859 20.875 1 90.62 256 ARG A C 1
ATOM 1959 O O . ARG A 1 256 ? -15.047 17.922 20.328 1 90.62 256 ARG A O 1
ATOM 1966 N N . ILE A 1 257 ? -13.609 16.281 20.703 1 92.38 257 ILE A N 1
ATOM 1967 C CA . ILE A 1 257 ? -12.523 17.047 20.109 1 92.38 257 ILE A CA 1
ATOM 1968 C C . ILE A 1 257 ? -12.25 16.531 18.688 1 92.38 257 ILE A C 1
ATOM 1970 O O . ILE A 1 257 ? -12.125 17.328 17.75 1 92.38 257 ILE A O 1
ATOM 1974 N N . VAL A 1 258 ? -12.156 15.211 18.438 1 95.06 258 VAL A N 1
ATOM 1975 C CA . VAL A 1 258 ? -11.664 14.641 17.188 1 95.06 258 VAL A CA 1
ATOM 1976 C C . VAL A 1 258 ? -12.844 14.344 16.266 1 95.06 258 VAL A C 1
ATOM 1978 O O . VAL A 1 258 ? -12.852 14.766 15.109 1 95.06 258 VAL A O 1
ATOM 1981 N N . HIS A 1 259 ? -13.891 13.68 16.734 1 95.25 259 HIS A N 1
ATOM 1982 C CA . HIS A 1 259 ? -14.961 13.086 15.953 1 95.25 259 HIS A CA 1
ATOM 1983 C C . HIS A 1 259 ? -15.688 14.133 15.117 1 95.25 259 HIS A C 1
ATOM 1985 O O . HIS A 1 259 ? -16.047 13.875 13.969 1 95.25 259 HIS A O 1
ATOM 1991 N N . PRO A 1 260 ? -15.906 15.344 15.602 1 92.38 260 PRO A N 1
ATOM 1992 C CA . PRO A 1 260 ? -16.672 16.297 14.812 1 92.38 260 PRO A CA 1
ATOM 1993 C C . PRO A 1 260 ? -15.992 16.656 13.484 1 92.38 260 PRO A C 1
ATOM 1995 O O . PRO A 1 260 ? -16.672 16.797 12.461 1 92.38 260 PRO A O 1
ATOM 1998 N N . SER A 1 261 ? -14.688 16.797 13.516 1 94 261 SER A N 1
ATOM 1999 C CA . SER A 1 261 ? -13.969 17.203 12.312 1 94 261 SER A CA 1
ATOM 2000 C C . SER A 1 261 ? -13.422 15.992 11.562 1 94 261 SER A C 1
ATOM 2002 O O . SER A 1 261 ? -12.938 16.125 10.438 1 94 261 SER A O 1
ATOM 2004 N N . TYR A 1 262 ? -13.438 14.859 12.172 1 96.62 262 TYR A N 1
ATOM 2005 C CA . TYR A 1 262 ? -12.992 13.609 11.555 1 96.62 262 TYR A CA 1
ATOM 2006 C C . TYR A 1 262 ? -14 12.492 11.805 1 96.62 262 TYR A C 1
ATOM 2008 O O . TYR A 1 262 ? -13.703 11.523 12.492 1 96.62 262 TYR A O 1
ATOM 2016 N N . PRO A 1 263 ? -15.141 12.641 11.125 1 96.25 263 PRO A N 1
ATOM 2017 C CA . PRO A 1 263 ? -16.297 11.805 11.438 1 96.25 263 PRO A CA 1
ATOM 2018 C C . PRO A 1 263 ? -16.266 10.453 10.727 1 96.25 263 PRO A C 1
ATOM 2020 O O . PRO A 1 263 ? -17.172 10.148 9.938 1 96.25 263 PRO A O 1
ATOM 2023 N N . ILE A 1 264 ? -15.414 9.586 11.086 1 96.75 264 ILE A N 1
ATOM 2024 C CA . ILE A 1 264 ? -15.289 8.289 10.422 1 96.75 264 ILE A CA 1
ATOM 2025 C C . ILE A 1 264 ? -16 7.219 11.25 1 96.75 264 ILE A C 1
ATOM 2027 O O . ILE A 1 264 ? -16.094 6.066 10.82 1 96.75 264 ILE A O 1
ATOM 2031 N N . LEU A 1 265 ? -16.469 7.59 12.484 1 95.25 265 LEU A N 1
ATOM 2032 C CA . LEU A 1 265 ? -17.266 6.699 13.328 1 95.25 265 LEU A CA 1
ATOM 2033 C C . LEU A 1 265 ? -18.719 7.16 13.383 1 95.25 265 LEU A C 1
ATOM 2035 O O . LEU A 1 265 ? -19.031 8.281 12.984 1 95.25 265 LEU A O 1
ATOM 2039 N N . HIS A 1 266 ? -19.562 6.246 13.719 1 90.88 266 HIS A N 1
ATOM 2040 C CA . HIS A 1 266 ? -20.938 6.57 14.078 1 90.88 266 HIS A CA 1
ATOM 2041 C C . HIS A 1 266 ? -21.078 6.742 15.586 1 90.88 266 HIS A C 1
ATOM 2043 O O . HIS A 1 266 ? -21.172 5.754 16.328 1 90.88 266 HIS A O 1
ATOM 2049 N N . LYS A 1 267 ? -21.219 7.98 15.992 1 91.69 267 LYS A N 1
ATOM 2050 C CA . LYS A 1 267 ? -21.188 8.32 17.406 1 91.69 267 LYS A CA 1
ATOM 2051 C C . LYS A 1 267 ? -22.297 7.602 18.172 1 91.69 267 LYS A C 1
ATOM 2053 O O . LYS A 1 267 ? -22.031 6.973 19.203 1 91.69 267 LYS A O 1
ATOM 2058 N N . GLY A 1 268 ? -23.531 7.691 17.656 1 87.94 268 GLY A N 1
ATOM 2059 C CA . GLY A 1 268 ? -24.656 7.074 18.344 1 87.94 268 GLY A CA 1
ATOM 2060 C C . GLY A 1 268 ? -24.469 5.582 18.562 1 87.94 268 GLY A C 1
ATOM 2061 O O . GLY A 1 268 ? -24.672 5.078 19.656 1 87.94 268 GLY A O 1
ATOM 2062 N N . VAL A 1 269 ? -24.016 4.949 17.562 1 86.88 269 VAL A N 1
ATOM 2063 C CA . VAL A 1 269 ? -23.828 3.502 17.625 1 86.88 269 VAL A CA 1
ATOM 2064 C C . VAL A 1 269 ? -22.656 3.168 18.547 1 86.88 269 VAL A C 1
ATOM 2066 O O . VAL A 1 269 ? -22.734 2.225 19.344 1 86.88 269 VAL A O 1
ATOM 2069 N N . TRP A 1 270 ? -21.609 3.873 18.453 1 92.12 270 TRP A N 1
ATOM 2070 C CA . TRP A 1 270 ? -20.391 3.641 19.234 1 92.12 270 TRP A CA 1
ATOM 2071 C C . TRP A 1 270 ? -20.672 3.803 20.719 1 92.12 270 TRP A C 1
ATOM 2073 O O . TRP A 1 270 ? -20.25 2.975 21.531 1 92.12 270 TRP A O 1
ATOM 2083 N N . LEU A 1 271 ? -21.406 4.836 21.109 1 93.25 271 LEU A N 1
ATOM 2084 C CA . LEU A 1 271 ? -21.672 5.117 22.516 1 93.25 271 LEU A CA 1
ATOM 2085 C C . LEU A 1 271 ? -22.656 4.102 23.094 1 93.25 271 LEU A C 1
ATOM 2087 O O . LEU A 1 271 ? -22.547 3.725 24.266 1 93.25 271 LEU A O 1
ATOM 2091 N N . GLU A 1 272 ? -23.594 3.709 22.266 1 91.38 272 GLU A N 1
ATOM 2092 C CA . GLU A 1 272 ? -24.5 2.664 22.703 1 91.38 272 GLU A CA 1
ATOM 2093 C C . GLU A 1 272 ? -23.766 1.361 23 1 91.38 272 GLU A C 1
ATOM 2095 O O . GLU A 1 272 ? -24.016 0.708 24.016 1 91.38 272 GLU A O 1
ATOM 2100 N N . LYS A 1 273 ? -22.906 1.043 22.078 1 91.56 273 LYS A N 1
ATOM 2101 C CA . LYS A 1 273 ? -22.094 -0.159 22.25 1 91.56 273 LYS A CA 1
ATOM 2102 C C . LYS A 1 273 ? -21.203 -0.049 23.5 1 91.56 273 LYS A C 1
ATOM 2104 O O . LYS A 1 273 ? -21.062 -1.016 24.25 1 91.56 273 LYS A O 1
ATOM 2109 N N . TYR A 1 274 ? -20.609 1.062 23.75 1 94.56 274 TYR A N 1
ATOM 2110 C CA . TYR A 1 274 ? -19.703 1.277 24.875 1 94.56 274 TYR A CA 1
ATOM 2111 C C . TYR A 1 274 ? -20.469 1.229 26.203 1 94.56 274 TYR A C 1
ATOM 2113 O O . TYR A 1 274 ? -19.922 0.775 27.203 1 94.56 274 TYR A O 1
ATOM 2121 N N . ARG A 1 275 ? -21.719 1.725 26.188 1 94.12 275 ARG A N 1
ATOM 2122 C CA . ARG A 1 275 ? -22.547 1.682 27.391 1 94.12 275 ARG A CA 1
ATOM 2123 C C . ARG A 1 275 ? -22.891 0.245 27.781 1 94.12 275 ARG A C 1
ATOM 2125 O O . ARG A 1 275 ? -22.984 -0.08 28.953 1 94.12 275 ARG A O 1
ATOM 2132 N N . ARG A 1 276 ? -22.984 -0.559 26.812 1 93.62 276 ARG A N 1
ATOM 2133 C CA . ARG A 1 276 ? -23.266 -1.966 27.078 1 93.62 276 ARG A CA 1
ATOM 2134 C C . ARG A 1 276 ? -22.016 -2.689 27.562 1 93.62 276 ARG A C 1
ATOM 2136 O O . ARG A 1 276 ? -21.984 -3.215 28.672 1 93.62 276 ARG A O 1
ATOM 2143 N N . SER A 1 277 ? -21 -2.719 26.656 1 93.94 277 SER A N 1
ATOM 2144 C CA . SER A 1 277 ? -19.75 -3.359 27.047 1 93.94 277 SER A CA 1
ATOM 2145 C C . SER A 1 277 ? -18.625 -3.01 26.078 1 93.94 277 SER A C 1
ATOM 2147 O O . SER A 1 277 ? -18.828 -3.004 24.859 1 93.94 277 SER A O 1
ATOM 2149 N N . TYR A 1 278 ? -17.469 -2.793 26.656 1 93.88 278 TYR A N 1
ATOM 2150 C CA . TYR A 1 278 ? -16.312 -2.541 25.812 1 93.88 278 TYR A CA 1
ATOM 2151 C C . TYR A 1 278 ? -15.906 -3.797 25.047 1 93.88 278 TYR A C 1
ATOM 2153 O O . TYR A 1 278 ? -15.164 -3.723 24.062 1 93.88 278 TYR A O 1
ATOM 2161 N N . ARG A 1 279 ? -16.391 -4.973 25.406 1 91.19 279 ARG A N 1
ATOM 2162 C CA . ARG A 1 279 ? -16 -6.25 24.812 1 91.19 279 ARG A CA 1
ATOM 2163 C C . ARG A 1 279 ? -16.672 -6.449 23.453 1 91.19 279 ARG A C 1
ATOM 2165 O O . ARG A 1 279 ? -16.328 -7.363 22.703 1 91.19 279 ARG A O 1
ATOM 2172 N N . GLU A 1 280 ? -17.531 -5.516 23.125 1 88.88 280 GLU A N 1
ATOM 2173 C CA . GLU A 1 280 ? -18.234 -5.613 21.844 1 88.88 280 GLU A CA 1
ATOM 2174 C C . GLU A 1 280 ? -17.422 -4.984 20.719 1 88.88 280 GLU A C 1
ATOM 2176 O O . GLU A 1 280 ? -17.719 -5.188 19.547 1 88.88 280 GLU A O 1
ATOM 2181 N N . PHE A 1 281 ? -16.375 -4.344 21.109 1 92.75 281 PHE A N 1
ATOM 2182 C CA . PHE A 1 281 ? -15.594 -3.613 20.109 1 92.75 281 PHE A CA 1
ATOM 2183 C C . PHE A 1 281 ? -14.484 -4.484 19.547 1 92.75 281 PHE A C 1
ATOM 2185 O O . PHE A 1 281 ? -14.117 -5.5 20.141 1 92.75 281 PHE A O 1
ATOM 2192 N N . SER A 1 282 ? -14.07 -4.094 18.297 1 92.44 282 SER A N 1
ATOM 2193 C CA . SER A 1 282 ? -12.789 -4.605 17.828 1 92.44 282 SER A CA 1
ATOM 2194 C C . SER A 1 282 ? -11.641 -4.055 18.656 1 92.44 282 SER A C 1
ATOM 2196 O O . SER A 1 282 ? -11.586 -2.857 18.938 1 92.44 282 SER A O 1
ATOM 2198 N N . PRO A 1 283 ? -10.703 -4.871 19.047 1 95 283 PRO A N 1
ATOM 2199 C CA . PRO A 1 283 ? -9.633 -4.426 19.938 1 95 283 PRO A CA 1
ATOM 2200 C C . PRO A 1 283 ? -8.828 -3.258 19.375 1 95 283 PRO A C 1
ATOM 2202 O O . PRO A 1 283 ? -8.57 -2.277 20.062 1 95 283 PRO A O 1
ATOM 2205 N N . PRO A 1 284 ? -8.422 -3.322 18.109 1 96.5 284 PRO A N 1
ATOM 2206 C CA . PRO A 1 284 ? -7.633 -2.195 17.609 1 96.5 284 PRO A CA 1
ATOM 2207 C C . PRO A 1 284 ? -8.414 -0.884 17.609 1 96.5 284 PRO A C 1
ATOM 2209 O O . PRO A 1 284 ? -7.844 0.179 17.859 1 96.5 284 PRO A O 1
ATOM 2212 N N . LEU A 1 285 ? -9.695 -0.907 17.375 1 97 285 LEU A N 1
ATOM 2213 C CA . LEU A 1 285 ? -10.477 0.321 17.312 1 97 285 LEU A CA 1
ATOM 2214 C C . LEU A 1 285 ? -10.617 0.944 18.703 1 97 285 LEU A C 1
ATOM 2216 O O . LEU A 1 285 ? -10.445 2.154 18.859 1 97 285 LEU A O 1
ATOM 2220 N N . LEU A 1 286 ? -10.977 0.082 19.672 1 97.88 286 LEU A N 1
ATOM 2221 C CA . LEU A 1 286 ? -11.086 0.585 21.047 1 97.88 286 LEU A CA 1
ATOM 2222 C C . LEU A 1 286 ? -9.766 1.203 21.5 1 97.88 286 LEU A C 1
ATOM 2224 O O . LEU A 1 286 ? -9.75 2.309 22.047 1 97.88 286 LEU A O 1
ATOM 2228 N N . ALA A 1 287 ? -8.688 0.502 21.25 1 98.25 287 ALA A N 1
ATOM 2229 C CA . ALA A 1 287 ? -7.363 0.978 21.641 1 98.25 287 ALA A CA 1
ATOM 2230 C C . ALA A 1 287 ? -7.008 2.273 20.922 1 98.25 287 ALA A C 1
ATOM 2232 O O . ALA A 1 287 ? -6.402 3.174 21.5 1 98.25 287 ALA A O 1
ATOM 2233 N N . ALA A 1 288 ? -7.336 2.373 19.625 1 98.19 288 ALA A N 1
ATOM 2234 C CA . ALA A 1 288 ? -7.008 3.551 18.828 1 98.19 288 ALA A CA 1
ATOM 2235 C C . ALA A 1 288 ? -7.73 4.789 19.344 1 98.19 288 ALA A C 1
ATOM 2237 O O . ALA A 1 288 ? -7.148 5.875 19.422 1 98.19 288 ALA A O 1
ATOM 2238 N N . VAL A 1 289 ? -9.008 4.629 19.719 1 98.31 289 VAL A N 1
ATOM 2239 C CA . VAL A 1 289 ? -9.789 5.742 20.25 1 98.31 289 VAL A CA 1
ATOM 2240 C C . VAL A 1 289 ? -9.172 6.227 21.562 1 98.31 289 VAL A C 1
ATOM 2242 O O . VAL A 1 289 ? -8.969 7.426 21.75 1 98.31 289 VAL A O 1
ATOM 2245 N N . TYR A 1 290 ? -8.836 5.266 22.453 1 98.31 290 TYR A N 1
ATOM 2246 C CA . TYR A 1 290 ? -8.195 5.621 23.719 1 98.31 290 TYR A CA 1
ATOM 2247 C C . TYR A 1 290 ? -6.863 6.32 23.484 1 98.31 290 TYR A C 1
ATOM 2249 O O . TYR A 1 290 ? -6.605 7.383 24.047 1 98.31 290 TYR A O 1
ATOM 2257 N N . ALA A 1 291 ? -6.035 5.727 22.609 1 97.62 291 ALA A N 1
ATOM 2258 C CA . ALA A 1 291 ? -4.688 6.23 22.375 1 97.62 291 ALA A CA 1
ATOM 2259 C C . ALA A 1 291 ? -4.723 7.641 21.781 1 97.62 291 ALA A C 1
ATOM 2261 O O . ALA A 1 291 ? -3.943 8.508 22.188 1 97.62 291 ALA A O 1
ATOM 2262 N N . LEU A 1 292 ? -5.586 7.906 20.859 1 97.25 292 LEU A N 1
ATOM 2263 C CA . LEU A 1 292 ? -5.691 9.219 20.234 1 97.25 292 LEU A CA 1
ATOM 2264 C C . LEU A 1 292 ? -6.211 10.258 21.219 1 97.25 292 LEU A C 1
ATOM 2266 O O . LEU A 1 292 ? -5.723 11.383 21.25 1 97.25 292 LEU A O 1
ATOM 2270 N N . ALA A 1 293 ? -7.168 9.875 22.047 1 97.06 293 ALA A N 1
ATOM 2271 C CA . ALA A 1 293 ? -7.766 10.797 23 1 97.06 293 ALA A CA 1
ATOM 2272 C C . ALA A 1 293 ? -6.734 11.258 24.031 1 97.06 293 ALA A C 1
ATOM 2274 O O . ALA A 1 293 ? -6.816 12.375 24.547 1 97.06 293 ALA A O 1
ATOM 2275 N N . ILE A 1 294 ? -5.734 10.461 24.344 1 96.06 294 ILE A N 1
ATOM 2276 C CA . ILE A 1 294 ? -4.723 10.766 25.344 1 96.06 294 ILE A CA 1
ATOM 2277 C C . ILE A 1 294 ? -3.916 11.984 24.906 1 96.06 294 ILE A C 1
ATOM 2279 O O . ILE A 1 294 ? -3.328 12.68 25.734 1 96.06 294 ILE A O 1
ATOM 2283 N N . ASP A 1 295 ? -3.889 12.305 23.641 1 93.06 295 ASP A N 1
ATOM 2284 C CA . ASP A 1 295 ? -3.18 13.484 23.141 1 93.06 295 ASP A CA 1
ATOM 2285 C C . ASP A 1 295 ? -3.744 14.766 23.75 1 93.06 295 ASP A C 1
ATOM 2287 O O . ASP A 1 295 ? -3.043 15.773 23.844 1 93.06 295 ASP A O 1
ATOM 2291 N N . TRP A 1 296 ? -5.02 14.734 24.266 1 93 296 TRP A N 1
ATOM 2292 C CA . TRP A 1 296 ? -5.66 15.898 24.875 1 93 296 TRP A CA 1
ATOM 2293 C C . TRP A 1 296 ? -5.945 15.664 26.344 1 93 296 TRP A C 1
ATOM 2295 O O . TRP A 1 296 ? -6.891 16.234 26.906 1 93 296 TRP A O 1
ATOM 2305 N N . TRP A 1 297 ? -5.168 14.805 26.922 1 92.44 297 TRP A N 1
ATOM 2306 C CA . TRP A 1 297 ? -5.316 14.438 28.328 1 92.44 297 TRP A CA 1
ATOM 2307 C C . TRP A 1 297 ? -5.383 15.672 29.219 1 92.44 297 TRP A C 1
ATOM 2309 O O . TRP A 1 297 ? -6.246 15.766 30.094 1 92.44 297 TRP A O 1
ATOM 2319 N N . GLU A 1 298 ? -4.555 16.688 28.953 1 88.31 298 GLU A N 1
ATOM 2320 C CA . GLU A 1 298 ? -4.418 17.859 29.812 1 88.31 298 GLU A CA 1
ATOM 2321 C C . GLU A 1 298 ? -5.578 18.828 29.609 1 88.31 298 GLU A C 1
ATOM 2323 O O . GLU A 1 298 ? -5.816 19.719 30.438 1 88.31 298 GLU A O 1
ATOM 2328 N N . TYR A 1 299 ? -6.266 18.656 28.547 1 85.94 299 TYR A N 1
ATOM 2329 C CA . TYR A 1 299 ? -7.371 19.547 28.234 1 85.94 299 TYR A CA 1
ATOM 2330 C C . TYR A 1 299 ? -8.578 19.266 29.125 1 85.94 299 TYR A C 1
ATOM 2332 O O . TYR A 1 299 ? -9.391 20.156 29.375 1 85.94 299 TYR A O 1
ATOM 2340 N N . ASP A 1 300 ? -8.742 18.062 29.562 1 87.56 300 ASP A N 1
ATOM 2341 C CA . ASP A 1 300 ? -9.875 17.688 30.406 1 87.56 300 ASP A CA 1
ATOM 2342 C C . ASP A 1 300 ? -9.555 17.859 31.891 1 87.56 300 ASP A C 1
ATOM 2344 O O . ASP A 1 300 ? -8.609 17.25 32.406 1 87.56 300 ASP A O 1
ATOM 2348 N N . PRO A 1 301 ? -10.344 18.609 32.531 1 87.69 301 PRO A N 1
ATOM 2349 C CA . PRO A 1 301 ? -10.062 18.875 33.969 1 87.69 301 PRO A CA 1
ATOM 2350 C C . PRO A 1 301 ? -10.141 17.641 34.844 1 87.69 301 PRO A C 1
ATOM 2352 O O . PRO A 1 301 ? -9.461 17.547 35.844 1 87.69 301 PRO A O 1
ATOM 2355 N N . ALA A 1 302 ? -10.93 16.719 34.438 1 88.31 302 ALA A N 1
ATOM 2356 C CA . ALA A 1 302 ? -11.078 15.5 35.219 1 88.31 302 ALA A CA 1
ATOM 2357 C C . ALA A 1 302 ? -9.867 14.586 35.062 1 88.31 302 ALA A C 1
ATOM 2359 O O . ALA A 1 302 ? -9.516 13.828 35.969 1 88.31 302 ALA A O 1
ATOM 2360 N N . LEU A 1 303 ? -9.172 14.703 33.906 1 92.75 303 LEU A N 1
ATOM 2361 C CA . LEU A 1 303 ? -8.07 13.805 33.594 1 92.75 303 LEU A CA 1
ATOM 2362 C C . LEU A 1 303 ? -6.727 14.438 33.906 1 92.75 303 LEU A C 1
ATOM 2364 O O . LEU A 1 303 ? -5.77 13.742 34.25 1 92.75 303 LEU A O 1
ATOM 2368 N N . ALA A 1 304 ? -6.613 15.688 33.906 1 90.94 304 ALA A N 1
ATOM 2369 C CA . ALA A 1 304 ? -5.363 16.438 34 1 90.94 304 ALA A CA 1
ATOM 2370 C C . ALA A 1 304 ? -4.609 16.109 35.281 1 90.94 304 ALA A C 1
ATOM 2372 O O . ALA A 1 304 ? -3.383 15.953 35.281 1 90.94 304 ALA A O 1
ATOM 2373 N N . PRO A 1 305 ? -5.367 15.93 36.406 1 92.5 305 PRO A N 1
ATOM 2374 C CA . PRO A 1 305 ? -4.648 15.641 37.656 1 92.5 305 PRO A CA 1
ATOM 2375 C C . PRO A 1 305 ? -4.246 14.18 37.75 1 92.5 305 PRO A C 1
ATOM 2377 O O . PRO A 1 305 ? -3.432 13.828 38.625 1 92.5 305 PRO A O 1
ATOM 2380 N N . LEU A 1 306 ? -4.746 13.367 36.938 1 93.75 306 LEU A N 1
ATOM 2381 C CA . LEU A 1 306 ? -4.477 11.938 37.031 1 93.75 306 LEU A CA 1
ATOM 2382 C C . LEU A 1 306 ? -3.221 11.578 36.25 1 93.75 306 LEU A C 1
ATOM 2384 O O . LEU A 1 306 ? -2.738 12.375 35.438 1 93.75 306 LEU A O 1
ATOM 2388 N N . GLU A 1 307 ? -2.715 10.461 36.594 1 93.25 307 GLU A N 1
ATOM 2389 C CA . GLU A 1 307 ? -1.54 9.984 35.875 1 93.25 307 GLU A CA 1
ATOM 2390 C C . GLU A 1 307 ? -1.914 9.492 34.5 1 93.25 307 GLU A C 1
ATOM 2392 O O . GLU A 1 307 ? -2.873 8.734 34.312 1 93.25 307 GLU A O 1
ATOM 2397 N N . LYS A 1 308 ? -1.234 9.914 33.562 1 93.56 308 LYS A N 1
ATOM 2398 C CA . LYS A 1 308 ? -1.477 9.547 32.156 1 93.56 308 LYS A CA 1
ATOM 2399 C C . LYS A 1 308 ? -1.2 8.062 31.922 1 93.56 308 LYS A C 1
ATOM 2401 O O . LYS A 1 308 ? -0.189 7.535 32.406 1 93.56 308 LYS A O 1
ATOM 2406 N N . PRO A 1 309 ? -2.076 7.359 31.266 1 95.44 309 PRO A N 1
ATOM 2407 C CA . PRO A 1 309 ? -1.835 5.949 30.938 1 95.44 309 PRO A CA 1
ATOM 2408 C C . PRO A 1 309 ? -0.65 5.758 30 1 95.44 309 PRO A C 1
ATOM 2410 O O . PRO A 1 309 ? -0.265 6.691 29.281 1 95.44 309 PRO A O 1
ATOM 2413 N N . PRO A 1 310 ? -0.035 4.582 30.047 1 95.5 310 PRO A N 1
ATOM 2414 C CA . PRO A 1 310 ? 1.094 4.316 29.156 1 95.5 310 PRO A CA 1
ATOM 2415 C C . PRO A 1 310 ? 0.671 4.199 27.703 1 95.5 310 PRO A C 1
ATOM 2417 O O . PRO A 1 310 ? 0.342 3.104 27.234 1 95.5 310 PRO A O 1
ATOM 2420 N N . VAL A 1 311 ? 0.751 5.238 27 1 94.81 311 VAL A N 1
ATOM 2421 C CA . VAL A 1 311 ? 0.253 5.34 25.641 1 94.81 311 VAL A CA 1
ATOM 2422 C C . VAL A 1 311 ? 1.061 4.418 24.719 1 94.81 311 VAL A C 1
ATOM 2424 O O . VAL A 1 311 ? 0.517 3.83 23.781 1 94.81 311 VAL A O 1
ATOM 2427 N N . ASP A 1 312 ? 2.33 4.234 25 1 92.94 312 ASP A N 1
ATOM 2428 C CA . ASP A 1 312 ? 3.188 3.402 24.156 1 92.94 312 ASP A CA 1
ATOM 2429 C C . ASP A 1 312 ? 2.734 1.945 24.188 1 92.94 312 ASP A C 1
ATOM 2431 O O . ASP A 1 312 ? 2.709 1.277 23.156 1 92.94 312 ASP A O 1
ATOM 2435 N N . ARG A 1 313 ? 2.42 1.497 25.359 1 95.12 313 ARG A N 1
ATOM 2436 C CA . ARG A 1 313 ? 1.919 0.133 25.484 1 95.12 313 ARG A CA 1
ATOM 2437 C C . ARG A 1 313 ? 0.565 -0.02 24.797 1 95.12 313 ARG A C 1
ATOM 2439 O O . ARG A 1 313 ? 0.289 -1.051 24.172 1 95.12 313 ARG A O 1
ATOM 2446 N N . LEU A 1 314 ? -0.248 0.975 24.953 1 96.5 314 LEU A N 1
ATOM 2447 C CA . LEU A 1 314 ? -1.561 0.972 24.328 1 96.5 314 LEU A CA 1
ATOM 2448 C C . LEU A 1 314 ? -1.426 0.926 22.797 1 96.5 314 LEU A C 1
ATOM 2450 O O . LEU A 1 314 ? -2.143 0.178 22.141 1 96.5 314 LEU A O 1
ATOM 2454 N N . VAL A 1 315 ? -0.514 1.703 22.25 1 95.38 315 VAL A N 1
ATOM 2455 C CA . VAL A 1 315 ? -0.288 1.76 20.812 1 95.38 315 VAL A CA 1
ATOM 2456 C C . VAL A 1 315 ? 0.286 0.431 20.328 1 95.38 315 VAL A C 1
ATOM 2458 O O . VAL A 1 315 ? -0.076 -0.053 19.25 1 95.38 315 VAL A O 1
ATOM 2461 N N . THR A 1 316 ? 1.176 -0.161 21.078 1 91.81 316 THR A N 1
ATOM 2462 C CA . THR A 1 316 ? 1.739 -1.459 20.734 1 91.81 316 THR A CA 1
ATOM 2463 C C . THR A 1 316 ? 0.646 -2.521 20.656 1 91.81 316 THR A C 1
ATOM 2465 O O . THR A 1 316 ? 0.6 -3.307 19.703 1 91.81 316 THR A O 1
ATOM 2468 N N . LEU A 1 317 ? -0.227 -2.514 21.641 1 94.25 317 LEU A N 1
ATOM 2469 C CA . LEU A 1 317 ? -1.34 -3.457 21.641 1 94.25 317 LEU A CA 1
ATOM 2470 C C . LEU A 1 317 ? -2.273 -3.203 20.469 1 94.25 317 LEU A C 1
ATOM 2472 O O . LEU A 1 317 ? -2.768 -4.145 19.844 1 94.25 317 LEU A O 1
ATOM 2476 N N . ALA A 1 318 ? -2.516 -1.933 20.203 1 95.94 318 ALA A N 1
ATOM 2477 C CA . ALA A 1 318 ? -3.381 -1.565 19.094 1 95.94 318 ALA A CA 1
ATOM 2478 C C . ALA A 1 318 ? -2.797 -2.045 17.766 1 95.94 318 ALA A C 1
ATOM 2480 O O . ALA A 1 318 ? -3.518 -2.576 16.922 1 95.94 318 ALA A O 1
ATOM 2481 N N . THR A 1 319 ? -1.526 -1.868 17.594 1 93 319 THR A N 1
ATOM 2482 C CA . THR A 1 319 ? -0.856 -2.246 16.359 1 93 319 THR A CA 1
ATOM 2483 C C . THR A 1 319 ? -0.847 -3.764 16.188 1 93 319 THR A C 1
ATOM 2485 O O . THR A 1 319 ? -1.061 -4.273 15.078 1 93 319 THR A O 1
ATOM 2488 N N . GLN A 1 320 ? -0.595 -4.445 17.234 1 89.81 320 GLN A N 1
ATOM 2489 C CA . GLN A 1 320 ? -0.628 -5.906 17.188 1 89.81 320 GLN A CA 1
ATOM 2490 C C . GLN A 1 320 ? -2.027 -6.414 16.859 1 89.81 320 GLN A C 1
ATOM 2492 O O . GLN A 1 320 ? -2.186 -7.324 16.031 1 89.81 320 GLN A O 1
ATOM 2497 N N . ALA A 1 321 ? -2.953 -5.832 17.547 1 93.12 321 ALA A N 1
ATOM 2498 C CA . ALA A 1 321 ? -4.336 -6.223 17.297 1 93.12 321 ALA A CA 1
ATOM 2499 C C . ALA A 1 321 ? -4.746 -5.895 15.859 1 93.12 321 ALA A C 1
ATOM 2501 O O . ALA A 1 321 ? -5.512 -6.641 15.242 1 93.12 321 ALA A O 1
ATOM 2502 N N . LEU A 1 322 ? -4.262 -4.785 15.375 1 94.5 322 LEU A N 1
ATOM 2503 C CA . LEU A 1 322 ? -4.57 -4.391 14.008 1 94.5 322 LEU A CA 1
ATOM 2504 C C . LEU A 1 322 ? -3.977 -5.375 13.008 1 94.5 322 LEU A C 1
ATOM 2506 O O . LEU A 1 322 ? -4.625 -5.738 12.031 1 94.5 322 LEU A O 1
ATOM 2510 N N . THR A 1 323 ? -2.799 -5.805 13.242 1 89.06 323 THR A N 1
ATOM 2511 C CA . THR A 1 323 ? -2.148 -6.789 12.383 1 89.06 323 THR A CA 1
ATOM 2512 C C . THR A 1 323 ? -2.943 -8.086 12.352 1 89.06 323 THR A C 1
ATOM 2514 O O . THR A 1 323 ? -3.123 -8.688 11.289 1 89.06 323 THR A O 1
ATOM 2517 N N . ALA A 1 324 ? -3.428 -8.453 13.469 1 86.56 324 ALA A N 1
ATOM 2518 C CA . ALA A 1 324 ? -4.234 -9.672 13.547 1 86.56 324 ALA A CA 1
ATOM 2519 C C . ALA A 1 324 ? -5.555 -9.5 12.805 1 86.56 324 ALA A C 1
ATOM 2521 O O . ALA A 1 324 ? -6.074 -10.461 12.219 1 86.56 324 ALA A O 1
ATOM 2522 N N . ALA A 1 325 ? -6.051 -8.297 12.812 1 89.19 325 ALA A N 1
ATOM 2523 C CA . ALA A 1 325 ? -7.348 -8.016 12.211 1 89.19 325 ALA A CA 1
ATOM 2524 C C . ALA A 1 325 ? -7.246 -7.953 10.688 1 89.19 325 ALA A C 1
ATOM 2526 O O . ALA A 1 325 ? -8.25 -8.047 9.984 1 89.19 325 ALA A O 1
ATOM 2527 N N . MET A 1 326 ? -6.078 -7.93 10.117 1 88.81 326 MET A N 1
ATOM 2528 C CA . MET A 1 326 ? -5.879 -7.77 8.68 1 88.81 326 MET A CA 1
ATOM 2529 C C . MET A 1 326 ? -6.336 -9.016 7.922 1 88.81 326 MET A C 1
ATOM 2531 O O . MET A 1 326 ? -6.691 -8.938 6.746 1 88.81 326 MET A O 1
ATOM 2535 N N . ASP A 1 327 ? -6.352 -10.133 8.555 1 84.38 327 ASP A N 1
ATOM 2536 C CA . ASP A 1 327 ? -6.758 -11.383 7.914 1 84.38 327 ASP A CA 1
ATOM 2537 C C . ASP A 1 327 ? -8.281 -11.492 7.84 1 84.38 327 ASP A C 1
ATOM 2539 O O . ASP A 1 327 ? -8.812 -12.297 7.078 1 84.38 327 ASP A O 1
ATOM 2543 N N . ARG A 1 328 ? -8.922 -10.703 8.648 1 90.31 328 ARG A N 1
ATOM 2544 C CA . ARG A 1 328 ? -10.383 -10.594 8.648 1 90.31 328 ARG A CA 1
ATOM 2545 C C . ARG A 1 328 ? -10.82 -9.148 8.445 1 90.31 328 ARG A C 1
ATOM 2547 O O . ARG A 1 328 ? -11.328 -8.508 9.375 1 90.31 328 ARG A O 1
ATOM 2554 N N . PRO A 1 329 ? -10.727 -8.758 7.246 1 92.88 329 PRO A N 1
ATOM 2555 C CA . PRO A 1 329 ? -10.938 -7.336 6.973 1 92.88 329 PRO A CA 1
ATOM 2556 C C . PRO A 1 329 ? -12.336 -6.859 7.375 1 92.88 329 PRO A C 1
ATOM 2558 O O . PRO A 1 329 ? -13.336 -7.48 7.004 1 92.88 329 PRO A O 1
ATOM 2561 N N . LYS A 1 330 ? -12.383 -5.852 8.18 1 94.5 330 LYS A N 1
ATOM 2562 C CA . LYS A 1 330 ? -13.594 -5.164 8.602 1 94.5 330 LYS A CA 1
ATOM 2563 C C . LYS A 1 330 ? -13.414 -3.65 8.562 1 94.5 330 LYS A C 1
ATOM 2565 O O . LYS A 1 330 ? -12.289 -3.154 8.578 1 94.5 330 LYS A O 1
ATOM 2570 N N . LEU A 1 331 ? -14.516 -2.916 8.484 1 96 331 LEU A N 1
ATOM 2571 C CA . LEU A 1 331 ? -14.469 -1.457 8.461 1 96 331 LEU A CA 1
ATOM 2572 C C . LEU A 1 331 ? -13.789 -0.919 9.711 1 96 331 LEU A C 1
ATOM 2574 O O . LEU A 1 331 ? -13.07 0.086 9.656 1 96 331 LEU A O 1
ATOM 2578 N N . SER A 1 332 ? -14.008 -1.622 10.828 1 95.75 332 SER A N 1
ATOM 2579 C CA . SER A 1 332 ? -13.453 -1.186 12.102 1 95.75 332 SER A CA 1
ATOM 2580 C C . SER A 1 332 ? -11.922 -1.19 12.078 1 95.75 332 SER A C 1
ATOM 2582 O O . SER A 1 332 ? -11.281 -0.368 12.734 1 95.75 332 SER A O 1
ATOM 2584 N N . ALA A 1 333 ? -11.312 -2.123 11.336 1 96.75 333 ALA A N 1
ATOM 2585 C CA . ALA A 1 333 ? -9.859 -2.168 11.227 1 96.75 333 ALA A CA 1
ATOM 2586 C C . ALA A 1 333 ? -9.328 -0.946 10.484 1 96.75 333 ALA A C 1
ATOM 2588 O O . ALA A 1 333 ? -8.297 -0.381 10.867 1 96.75 333 ALA A O 1
ATOM 2589 N N . VAL A 1 334 ? -10.023 -0.525 9.414 1 98.06 334 VAL A N 1
ATOM 2590 C CA . VAL A 1 334 ? -9.633 0.672 8.672 1 98.06 334 VAL A CA 1
ATOM 2591 C C . VAL A 1 334 ? -9.766 1.898 9.578 1 98.06 334 VAL A C 1
ATOM 2593 O O . VAL A 1 334 ? -8.883 2.764 9.586 1 98.06 334 VAL A O 1
ATOM 2596 N N . GLN A 1 335 ? -10.867 1.946 10.312 1 98.12 335 GLN A N 1
ATOM 2597 C CA . GLN A 1 335 ? -11.094 3.049 11.242 1 98.12 335 GLN A CA 1
ATOM 2598 C C . GLN A 1 335 ? -9.984 3.127 12.281 1 98.12 335 GLN A C 1
ATOM 2600 O O . GLN A 1 335 ? -9.453 4.207 12.562 1 98.12 335 GLN A O 1
ATOM 2605 N N . ALA A 1 336 ? -9.641 1.976 12.82 1 98.25 336 ALA A N 1
ATOM 2606 C CA . ALA A 1 336 ? -8.594 1.925 13.836 1 98.25 336 ALA A CA 1
ATOM 2607 C C . ALA A 1 336 ? -7.262 2.41 13.273 1 98.25 336 ALA A C 1
ATOM 2609 O O . ALA A 1 336 ? -6.578 3.225 13.898 1 98.25 336 ALA A O 1
ATOM 2610 N N . GLY A 1 337 ? -6.895 1.898 12.07 1 98.25 337 GLY A N 1
ATOM 2611 C CA . GLY A 1 337 ? -5.648 2.324 11.445 1 98.25 337 GLY A CA 1
ATOM 2612 C C . GLY A 1 337 ? -5.605 3.812 11.164 1 98.25 337 GLY A C 1
ATOM 2613 O O . GLY A 1 337 ? -4.586 4.465 11.406 1 98.25 337 GLY A O 1
ATOM 2614 N N . LEU A 1 338 ? -6.648 4.375 10.695 1 98.62 338 LEU A N 1
ATOM 2615 C CA . LEU A 1 338 ? -6.727 5.797 10.391 1 98.62 338 LEU A CA 1
ATOM 2616 C C . LEU A 1 338 ? -6.594 6.633 11.664 1 98.62 338 LEU A C 1
ATOM 2618 O O . LEU A 1 338 ? -5.934 7.676 11.656 1 98.62 338 LEU A O 1
ATOM 2622 N N . LEU A 1 339 ? -7.277 6.172 12.711 1 98.5 339 LEU A N 1
ATOM 2623 C CA . LEU A 1 339 ? -7.191 6.91 13.969 1 98.5 339 LEU A CA 1
ATOM 2624 C C . LEU A 1 339 ? -5.777 6.859 14.531 1 98.5 339 LEU A C 1
ATOM 2626 O O . LEU A 1 339 ? -5.273 7.859 15.055 1 98.5 339 LEU A O 1
ATOM 2630 N N . LEU A 1 340 ? -5.109 5.723 14.445 1 97.81 340 LEU A N 1
ATOM 2631 C CA . LEU A 1 340 ? -3.734 5.602 14.922 1 97.81 340 LEU A CA 1
ATOM 2632 C C . LEU A 1 340 ? -2.812 6.5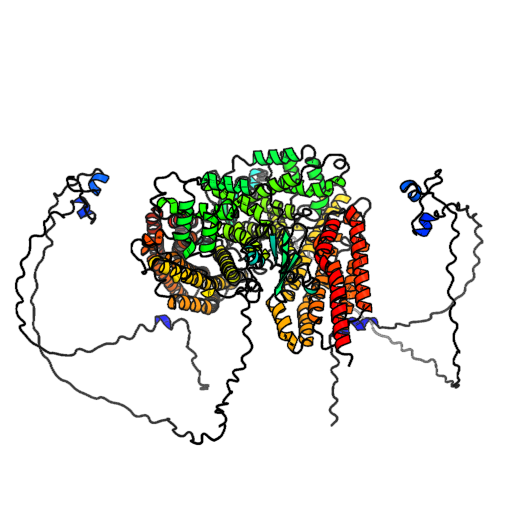43 14.148 1 97.81 340 LEU A C 1
ATOM 2634 O O . LEU A 1 340 ? -1.862 7.086 14.719 1 97.81 340 LEU A O 1
ATOM 2638 N N . LEU A 1 341 ? -3.121 6.766 12.898 1 98 341 LEU A N 1
ATOM 2639 C CA . LEU A 1 341 ? -2.311 7.617 12.039 1 98 341 LEU A CA 1
ATOM 2640 C C . LEU A 1 341 ? -2.471 9.086 12.422 1 98 341 LEU A C 1
ATOM 2642 O O . LEU A 1 341 ? -1.641 9.922 12.055 1 98 341 LEU A O 1
ATOM 2646 N N . GLN A 1 342 ? -3.574 9.406 13.141 1 97.75 342 GLN A N 1
ATOM 2647 C CA . GLN A 1 342 ? -3.848 10.797 13.5 1 97.75 342 GLN A CA 1
ATOM 2648 C C . GLN A 1 342 ? -3.145 11.172 14.797 1 97.75 342 GLN A C 1
ATOM 2650 O O . GLN A 1 342 ? -3.094 12.352 15.164 1 97.75 342 GLN A O 1
ATOM 2655 N N . ARG A 1 343 ? -2.564 10.219 15.492 1 95.5 343 ARG A N 1
ATOM 2656 C CA . ARG A 1 343 ? -1.887 10.5 16.75 1 95.5 343 ARG A CA 1
ATOM 2657 C C . ARG A 1 343 ? -0.635 11.336 16.531 1 95.5 343 ARG A C 1
ATOM 2659 O O . ARG A 1 343 ? -0.021 11.273 15.461 1 95.5 343 ARG A O 1
ATOM 2666 N N . SER A 1 344 ? -0.334 12.078 17.516 1 90.25 344 SER A N 1
ATOM 2667 C CA . SER A 1 344 ? 0.94 12.781 17.453 1 90.25 344 SER A CA 1
ATOM 2668 C C . SER A 1 344 ? 2.109 11.812 17.359 1 90.25 344 SER A C 1
ATOM 2670 O O . SER A 1 344 ? 2.266 10.93 18.203 1 90.25 344 SER A O 1
ATOM 2672 N N . GLY A 1 345 ? 2.771 11.914 16.297 1 86.12 345 GLY A N 1
ATOM 2673 C CA . GLY A 1 345 ? 3.893 11.016 16.094 1 86.12 345 GLY A CA 1
ATOM 2674 C C . GLY A 1 345 ? 3.482 9.688 15.477 1 86.12 345 GLY A C 1
ATOM 2675 O O . GLY A 1 345 ? 4.309 8.781 15.328 1 86.12 345 GLY A O 1
ATOM 2676 N N . GLY A 1 346 ? 2.223 9.57 15.141 1 91 346 GLY A N 1
ATOM 2677 C CA . GLY A 1 346 ? 1.721 8.305 14.633 1 91 346 GLY A CA 1
ATOM 2678 C C . GLY A 1 346 ? 1.77 8.203 13.117 1 91 346 GLY A C 1
ATOM 2679 O O . GLY A 1 346 ? 1.43 7.164 12.547 1 91 346 GLY A O 1
ATOM 2680 N N . ASP A 1 347 ? 2.26 9.281 12.484 1 92.06 347 ASP A N 1
ATOM 2681 C CA . ASP A 1 347 ? 2.312 9.297 11.023 1 92.06 347 ASP A CA 1
ATOM 2682 C C . ASP A 1 347 ? 3.217 8.188 10.492 1 92.06 347 ASP A C 1
ATOM 2684 O O . ASP A 1 347 ? 4.332 8 10.977 1 92.06 347 ASP A O 1
ATOM 2688 N N . SER A 1 348 ? 2.723 7.391 9.555 1 95.38 348 SER A N 1
ATOM 2689 C CA . SER A 1 348 ? 3.455 6.277 8.961 1 95.38 348 SER A CA 1
ATOM 2690 C C . SER A 1 348 ? 3.025 6.043 7.516 1 95.38 348 SER A C 1
ATOM 2692 O O . SER A 1 348 ? 1.85 5.793 7.246 1 95.38 348 SER A O 1
ATOM 2694 N N . TRP A 1 349 ? 4.035 6.148 6.609 1 96.69 349 TRP A N 1
ATOM 2695 C CA . TRP A 1 349 ? 3.748 5.875 5.207 1 96.69 349 TRP A CA 1
ATOM 2696 C C . TRP A 1 349 ? 3.328 4.422 5.008 1 96.69 349 TRP A C 1
ATOM 2698 O O . TRP A 1 349 ? 2.391 4.137 4.258 1 96.69 349 TRP A O 1
ATOM 2708 N N . VAL A 1 350 ? 3.959 3.502 5.688 1 96.56 350 VAL A N 1
ATOM 2709 C CA . VAL A 1 350 ? 3.703 2.072 5.555 1 96.56 350 VAL A CA 1
ATOM 2710 C C . VAL A 1 350 ? 2.307 1.745 6.078 1 96.56 350 VAL A C 1
ATOM 2712 O O . VAL A 1 350 ? 1.543 1.03 5.422 1 96.56 350 VAL A O 1
ATOM 2715 N N . LEU A 1 351 ? 1.968 2.268 7.227 1 96.62 351 LEU A N 1
ATOM 2716 C CA . LEU A 1 351 ? 0.64 2.014 7.777 1 96.62 351 LEU A CA 1
ATOM 2717 C C . LEU A 1 351 ? -0.442 2.588 6.867 1 96.62 351 LEU A C 1
ATOM 2719 O O . LEU A 1 351 ? -1.5 1.979 6.695 1 96.62 351 LEU A O 1
ATOM 2723 N N . ALA A 1 352 ? -0.18 3.793 6.332 1 97.94 352 ALA A N 1
ATOM 2724 C CA . ALA A 1 352 ? -1.131 4.391 5.398 1 97.94 352 ALA A CA 1
ATOM 2725 C C . ALA A 1 352 ? -1.377 3.479 4.199 1 97.94 352 ALA A C 1
ATOM 2727 O O . ALA A 1 352 ? -2.516 3.33 3.75 1 97.94 352 ALA A O 1
ATOM 2728 N N . SER A 1 353 ? -0.328 2.896 3.65 1 97.5 353 SER A N 1
ATOM 2729 C CA . SER A 1 353 ? -0.461 1.985 2.518 1 97.5 353 SER A CA 1
ATOM 2730 C C . SER A 1 353 ? -1.301 0.766 2.885 1 97.5 353 SER A C 1
ATOM 2732 O O . SER A 1 353 ? -2.062 0.259 2.061 1 97.5 353 SER A O 1
ATOM 2734 N N . GLN A 1 354 ? -1.152 0.294 4.066 1 96.81 354 GLN A N 1
ATOM 2735 C CA . GLN A 1 354 ? -1.943 -0.836 4.547 1 96.81 354 GLN A CA 1
ATOM 2736 C C . GLN A 1 354 ? -3.43 -0.495 4.57 1 96.81 354 GLN A C 1
ATOM 2738 O O . GLN A 1 354 ? -4.273 -1.346 4.273 1 96.81 354 GLN A O 1
ATOM 2743 N N . MET A 1 355 ? -3.717 0.707 4.973 1 98 355 MET A N 1
ATOM 2744 C CA . MET A 1 355 ? -5.113 1.125 5.016 1 98 355 MET A CA 1
ATOM 2745 C C . MET A 1 355 ? -5.703 1.198 3.611 1 98 355 MET A C 1
ATOM 2747 O O . MET A 1 355 ? -6.879 0.888 3.41 1 98 355 MET A O 1
ATOM 2751 N N . VAL A 1 356 ? -4.891 1.616 2.633 1 98.31 356 VAL A N 1
ATOM 2752 C CA . VAL A 1 356 ? -5.359 1.631 1.25 1 98.31 356 VAL A CA 1
ATOM 2753 C C . VAL A 1 356 ? -5.68 0.208 0.797 1 98.31 356 VAL A C 1
ATOM 2755 O O . VAL A 1 356 ? -6.746 -0.046 0.237 1 98.31 356 VAL A O 1
ATOM 2758 N N . ALA A 1 357 ? -4.75 -0.717 1.067 1 98.12 357 ALA A N 1
ATOM 2759 C CA . ALA A 1 357 ? -4.941 -2.107 0.666 1 98.12 357 ALA A CA 1
ATOM 2760 C C . ALA A 1 357 ? -6.164 -2.713 1.354 1 98.12 357 ALA A C 1
ATOM 2762 O O . ALA A 1 357 ? -6.961 -3.41 0.72 1 98.12 357 ALA A O 1
ATOM 2763 N N . LEU A 1 358 ? -6.285 -2.467 2.643 1 97.69 358 LEU A N 1
ATOM 2764 C CA . LEU A 1 358 ? -7.426 -2.982 3.395 1 97.69 358 LEU A CA 1
ATOM 2765 C C . LEU A 1 358 ? -8.734 -2.412 2.861 1 97.69 358 LEU A C 1
ATOM 2767 O O . LEU A 1 358 ? -9.742 -3.123 2.781 1 97.69 358 LEU A O 1
ATOM 2771 N N . ALA A 1 359 ? -8.727 -1.115 2.564 1 97.94 359 ALA A N 1
ATOM 2772 C CA . ALA A 1 359 ? -9.906 -0.478 1.987 1 97.94 359 ALA A CA 1
ATOM 2773 C C . ALA A 1 359 ? -10.305 -1.147 0.676 1 97.94 359 ALA A C 1
ATOM 2775 O O . ALA A 1 359 ? -11.5 -1.306 0.388 1 97.94 359 ALA A O 1
ATOM 2776 N N . GLU A 1 360 ? -9.359 -1.54 -0.104 1 97 360 GLU A N 1
ATOM 2777 C CA . GLU A 1 360 ? -9.633 -2.215 -1.369 1 97 360 GLU A CA 1
ATOM 2778 C C . GLU A 1 360 ? -10.219 -3.605 -1.137 1 97 360 GLU A C 1
ATOM 2780 O O . GLU A 1 360 ? -11.086 -4.055 -1.887 1 97 360 GLU A O 1
ATOM 2785 N N . GLU A 1 361 ? -9.703 -4.309 -0.099 1 96.75 361 GLU A N 1
ATOM 2786 C CA . GLU A 1 361 ? -10.273 -5.602 0.258 1 96.75 361 GLU A CA 1
ATOM 2787 C C . GLU A 1 361 ? -11.758 -5.477 0.607 1 96.75 361 GLU A C 1
ATOM 2789 O O . GLU A 1 361 ? -12.547 -6.375 0.315 1 96.75 361 GLU A O 1
ATOM 2794 N N . LEU A 1 362 ? -12.102 -4.34 1.165 1 96.69 362 LEU A N 1
ATOM 2795 C CA . LEU A 1 362 ? -13.461 -4.117 1.643 1 96.69 362 LEU A CA 1
ATOM 2796 C C . LEU A 1 362 ? -14.32 -3.477 0.559 1 96.69 362 LEU A C 1
ATOM 2798 O O . LEU A 1 362 ? -15.516 -3.244 0.764 1 96.69 362 LEU A O 1
ATOM 2802 N N . GLY A 1 363 ? -13.781 -3.145 -0.586 1 95.94 363 GLY A N 1
ATOM 2803 C CA . GLY A 1 363 ? -14.516 -2.543 -1.689 1 95.94 363 GLY A CA 1
ATOM 2804 C C . GLY A 1 363 ? -14.836 -1.079 -1.461 1 95.94 363 GLY A C 1
ATOM 2805 O O . GLY A 1 363 ? -15.789 -0.552 -2.037 1 95.94 363 GLY A O 1
ATOM 2806 N N . LEU A 1 364 ? -14.07 -0.397 -0.607 1 96.75 364 LEU A N 1
ATOM 2807 C CA . LEU A 1 364 ? -14.336 1.007 -0.315 1 96.75 364 LEU A CA 1
ATOM 2808 C C . LEU A 1 364 ? -14.023 1.884 -1.522 1 96.75 364 LEU A C 1
ATOM 2810 O O . LEU A 1 364 ? -14.531 3 -1.635 1 96.75 364 LEU A O 1
ATOM 2814 N N . HIS A 1 365 ? -13.133 1.47 -2.393 1 95.25 365 HIS A N 1
ATOM 2815 C CA . HIS A 1 365 ? -12.727 2.254 -3.555 1 95.25 365 HIS A CA 1
ATOM 2816 C C . HIS A 1 365 ? -13.789 2.207 -4.648 1 95.25 365 HIS A C 1
ATOM 2818 O O . HIS A 1 365 ? -13.695 2.93 -5.641 1 95.25 365 HIS A O 1
ATOM 2824 N N . VAL A 1 366 ? -14.812 1.387 -4.457 1 94 366 VAL A N 1
ATOM 2825 C CA . VAL A 1 366 ? -15.875 1.208 -5.438 1 94 366 VAL A CA 1
ATOM 2826 C C . VAL A 1 366 ? -17.094 2.027 -5.023 1 94 366 VAL A C 1
ATOM 2828 O O . VAL A 1 366 ? -17.359 2.201 -3.834 1 94 366 VAL A O 1
ATOM 2831 N N . ASP A 1 367 ? -17.844 2.564 -5.996 1 93.5 367 ASP A N 1
ATOM 2832 C CA . ASP A 1 367 ? -19.062 3.326 -5.73 1 93.5 367 ASP A CA 1
ATOM 2833 C C . ASP A 1 367 ? -20.156 2.424 -5.188 1 93.5 367 ASP A C 1
ATOM 2835 O O . ASP A 1 367 ? -20.672 1.559 -5.898 1 93.5 367 ASP A O 1
ATOM 2839 N N . CYS A 1 368 ? -20.594 2.619 -3.992 1 94.5 368 CYS A N 1
ATOM 2840 C CA . CYS A 1 368 ? -21.562 1.743 -3.344 1 94.5 368 CYS A CA 1
ATOM 2841 C C . CYS A 1 368 ? -22.984 2.312 -3.453 1 94.5 368 CYS A C 1
ATOM 2843 O O . CYS A 1 368 ? -23.891 1.879 -2.74 1 94.5 368 CYS A O 1
ATOM 2845 N N . SER A 1 369 ? -23.234 3.301 -4.277 1 93.44 369 SER A N 1
ATOM 2846 C CA . SER A 1 369 ? -24.531 3.98 -4.367 1 93.44 369 SER A CA 1
ATOM 2847 C C . SER A 1 369 ? -25.641 3.008 -4.73 1 93.44 369 SER A C 1
ATOM 2849 O O . SER A 1 369 ? -26.766 3.133 -4.242 1 93.44 369 SER A O 1
ATOM 2851 N N . SER A 1 370 ? -25.375 1.974 -5.516 1 92.19 370 SER A N 1
ATOM 2852 C CA . SER A 1 370 ? -26.391 1.055 -6.008 1 92.19 370 SER A CA 1
ATOM 2853 C C . SER A 1 370 ? -26.422 -0.228 -5.184 1 92.19 370 SER A C 1
ATOM 2855 O O . SER A 1 370 ? -27.203 -1.144 -5.48 1 92.19 370 SER A O 1
ATOM 2857 N N . TRP A 1 371 ? -25.594 -0.305 -4.164 1 93 371 TRP A N 1
ATOM 2858 C CA . TRP A 1 371 ? -25.469 -1.546 -3.408 1 93 371 TRP A CA 1
ATOM 2859 C C . TRP A 1 371 ? -26.703 -1.785 -2.545 1 93 371 TRP A C 1
ATOM 2861 O O . TRP A 1 371 ? -27.312 -0.836 -2.041 1 93 371 TRP A O 1
ATOM 2871 N N . ASP A 1 372 ? -27.078 -3.01 -2.389 1 91 372 ASP A N 1
ATOM 2872 C CA . ASP A 1 372 ? -28.188 -3.395 -1.53 1 91 372 ASP A CA 1
ATOM 2873 C C . ASP A 1 372 ? -27.75 -3.486 -0.07 1 91 372 ASP A C 1
ATOM 2875 O O . ASP A 1 372 ? -27.75 -4.57 0.516 1 91 372 ASP A O 1
ATOM 2879 N N . ILE A 1 373 ? -27.406 -2.385 0.533 1 91.75 373 ILE A N 1
ATOM 2880 C CA . ILE A 1 373 ? -27.031 -2.23 1.938 1 91.75 373 ILE A CA 1
ATOM 2881 C C . ILE A 1 373 ? -27.719 -0.996 2.516 1 91.75 373 ILE A C 1
ATOM 2883 O O . ILE A 1 373 ? -28.188 -0.133 1.769 1 91.75 373 ILE A O 1
ATOM 2887 N N . PRO A 1 374 ? -27.859 -0.955 3.832 1 90.56 374 PRO A N 1
ATOM 2888 C CA . PRO A 1 374 ? -28.531 0.208 4.426 1 90.56 374 PRO A CA 1
ATOM 2889 C C . PRO A 1 374 ? -27.812 1.521 4.102 1 90.56 374 PRO A C 1
ATOM 2891 O O . PRO A 1 374 ? -26.594 1.549 3.953 1 90.56 374 PRO A O 1
ATOM 2894 N N . ASP A 1 375 ? -28.594 2.602 4.059 1 90.19 375 ASP A N 1
ATOM 2895 C CA . ASP A 1 375 ? -28.062 3.908 3.672 1 90.19 375 ASP A CA 1
ATOM 2896 C C . ASP A 1 375 ? -27.016 4.398 4.672 1 90.19 375 ASP A C 1
ATOM 2898 O O . ASP A 1 375 ? -26.062 5.082 4.297 1 90.19 375 ASP A O 1
ATOM 2902 N N . TRP A 1 376 ? -27.234 4.133 5.867 1 88.31 376 TRP A N 1
ATOM 2903 C CA . TRP A 1 376 ? -26.266 4.59 6.859 1 88.31 376 TRP A CA 1
ATOM 2904 C C . TRP A 1 376 ? -24.906 3.949 6.625 1 88.31 376 TRP A C 1
ATOM 2906 O O . TRP A 1 376 ? -23.875 4.578 6.852 1 88.31 376 TRP A O 1
ATOM 2916 N N . GLU A 1 377 ? -24.891 2.662 6.242 1 92.56 377 GLU A N 1
ATOM 2917 C CA . GLU A 1 377 ? -23.625 2 5.938 1 92.56 377 GLU A CA 1
ATOM 2918 C C . GLU A 1 377 ? -22.969 2.604 4.699 1 92.56 377 GLU A C 1
ATOM 2920 O O . GLU A 1 377 ? -21.734 2.715 4.629 1 92.56 377 GLU A O 1
ATOM 2925 N N . LYS A 1 378 ? -23.828 2.938 3.701 1 94.62 378 LYS A N 1
ATOM 2926 C CA . LYS A 1 378 ? -23.281 3.617 2.529 1 94.62 378 LYS A CA 1
ATOM 2927 C C . LYS A 1 378 ? -22.562 4.902 2.926 1 94.62 378 LYS A C 1
ATOM 2929 O O . LYS A 1 378 ? -21.5 5.207 2.4 1 94.62 378 LYS A O 1
ATOM 2934 N N . GLY A 1 379 ? -23.203 5.629 3.865 1 94.69 379 GLY A N 1
ATOM 2935 C CA . GLY A 1 379 ? -22.594 6.855 4.344 1 94.69 379 GLY A CA 1
ATOM 2936 C C . GLY A 1 379 ? -21.266 6.633 5.023 1 94.69 379 GLY A C 1
ATOM 2937 O O . GLY A 1 379 ? -20.297 7.359 4.773 1 94.69 379 GLY A O 1
ATOM 2938 N N . VAL A 1 380 ? -21.141 5.641 5.867 1 94.81 380 VAL A N 1
ATOM 2939 C CA . VAL A 1 380 ? -19.891 5.336 6.566 1 94.81 380 VAL A CA 1
ATOM 2940 C C . VAL A 1 380 ? -18.828 4.918 5.559 1 94.81 380 VAL A C 1
ATOM 2942 O O . VAL A 1 380 ? -17.672 5.316 5.672 1 94.81 380 VAL A O 1
ATOM 2945 N N . ARG A 1 381 ? -19.234 4.102 4.602 1 96.38 381 ARG A N 1
ATOM 2946 C CA . ARG A 1 381 ? -18.297 3.627 3.59 1 96.38 381 ARG A CA 1
ATOM 2947 C C . ARG A 1 381 ? -17.734 4.789 2.773 1 96.38 381 ARG A C 1
ATOM 2949 O O . ARG A 1 381 ? -16.531 4.832 2.486 1 96.38 381 ARG A O 1
ATOM 2956 N N . ARG A 1 382 ? -18.562 5.734 2.412 1 97.44 382 ARG A N 1
ATOM 2957 C CA . ARG A 1 382 ? -18.109 6.891 1.646 1 97.44 382 ARG A CA 1
ATOM 2958 C C . ARG A 1 382 ? -17.188 7.766 2.479 1 97.44 382 ARG A C 1
ATOM 2960 O O . ARG A 1 382 ? -16.156 8.234 1.983 1 97.44 382 ARG A O 1
ATOM 2967 N N . ARG A 1 383 ? -17.516 8.039 3.73 1 97.56 383 ARG A N 1
ATOM 2968 C CA . ARG A 1 383 ? -16.656 8.82 4.609 1 97.56 383 ARG A CA 1
ATOM 2969 C C . ARG A 1 383 ? -15.305 8.148 4.793 1 97.56 383 ARG A C 1
ATOM 2971 O O . ARG A 1 383 ? -14.266 8.812 4.754 1 97.56 383 ARG A O 1
ATOM 2978 N N . LEU A 1 384 ? -15.297 6.816 4.938 1 98 384 LEU A N 1
ATOM 2979 C CA . LEU A 1 384 ? -14.055 6.074 5.109 1 98 384 LEU A CA 1
ATOM 2980 C C . LEU A 1 384 ? -13.227 6.086 3.826 1 98 384 LEU A C 1
ATOM 2982 O O . LEU A 1 384 ? -12 6.191 3.871 1 98 384 LEU A O 1
ATOM 2986 N N . ALA A 1 385 ? -13.914 5.898 2.701 1 98.06 385 ALA A N 1
ATOM 2987 C CA . ALA A 1 385 ? -13.211 5.941 1.422 1 98.06 385 ALA A CA 1
ATOM 2988 C C . ALA A 1 385 ? -12.453 7.258 1.255 1 98.06 385 ALA A C 1
ATOM 2990 O O . ALA A 1 385 ? -11.289 7.266 0.859 1 98.06 385 ALA A O 1
ATOM 2991 N N . TRP A 1 386 ? -13.086 8.32 1.611 1 98.31 386 TRP A N 1
ATOM 2992 C CA . TRP A 1 386 ? -12.453 9.633 1.478 1 98.31 386 TRP A CA 1
ATOM 2993 C C . TRP A 1 386 ? -11.375 9.828 2.533 1 98.31 386 TRP A C 1
ATOM 2995 O O . TRP A 1 386 ? -10.336 10.438 2.262 1 98.31 386 TRP A O 1
ATOM 3005 N N . ALA A 1 387 ? -11.633 9.367 3.764 1 98.62 387 ALA A N 1
ATOM 3006 C CA . ALA A 1 387 ? -10.609 9.461 4.805 1 98.62 387 ALA A CA 1
ATOM 3007 C C . ALA A 1 387 ? -9.328 8.75 4.383 1 98.62 387 ALA A C 1
ATOM 3009 O O . ALA A 1 387 ? -8.227 9.258 4.586 1 98.62 387 ALA A O 1
ATOM 3010 N N . VAL A 1 388 ? -9.461 7.543 3.744 1 98.62 388 VAL A N 1
ATOM 3011 C CA . VAL A 1 388 ? -8.312 6.777 3.275 1 98.62 388 VAL A CA 1
ATOM 3012 C C . VAL A 1 388 ? -7.625 7.52 2.131 1 98.62 388 VAL A C 1
ATOM 3014 O O . VAL A 1 388 ? -6.395 7.602 2.084 1 98.62 388 VAL A O 1
ATOM 3017 N N . LEU A 1 389 ? -8.414 8.055 1.228 1 98.06 389 LEU A N 1
ATOM 3018 C CA . LEU A 1 389 ? -7.867 8.805 0.101 1 98.06 389 LEU A CA 1
ATOM 3019 C C . LEU A 1 389 ? -7.078 10.016 0.585 1 98.06 389 LEU A C 1
ATOM 3021 O O . LEU A 1 389 ? -5.977 10.281 0.096 1 98.06 389 LEU A O 1
ATOM 3025 N N . MET A 1 390 ? -7.652 10.766 1.514 1 98.31 390 MET A N 1
ATOM 3026 C CA . MET A 1 390 ? -6.977 11.945 2.049 1 98.31 390 MET A CA 1
ATOM 3027 C C . MET A 1 390 ? -5.676 11.555 2.748 1 98.31 390 MET A C 1
ATOM 3029 O O . MET A 1 390 ? -4.656 12.227 2.58 1 98.31 390 MET A O 1
ATOM 3033 N N . GLN A 1 391 ? -5.762 10.461 3.531 1 98.62 391 GLN A N 1
ATOM 3034 C CA . GLN A 1 391 ? -4.574 9.969 4.215 1 98.62 391 GLN A CA 1
ATOM 3035 C C . GLN A 1 391 ? -3.457 9.656 3.225 1 98.62 391 GLN A C 1
ATOM 3037 O O . GLN A 1 391 ? -2.295 9.984 3.465 1 98.62 391 GLN A O 1
ATOM 3042 N N . ASP A 1 392 ? -3.777 9.023 2.135 1 98.06 392 ASP A N 1
ATOM 3043 C CA . ASP A 1 392 ? -2.807 8.609 1.124 1 98.06 392 ASP A CA 1
ATOM 3044 C C . ASP A 1 392 ? -2.23 9.82 0.391 1 98.06 392 ASP A C 1
ATOM 3046 O O . ASP A 1 392 ? -1.014 9.938 0.234 1 98.06 392 ASP A O 1
ATOM 3050 N N . ARG A 1 393 ? -3.094 10.75 -0.071 1 98.06 393 ARG A N 1
ATOM 3051 C CA . ARG A 1 393 ? -2.674 11.867 -0.908 1 98.06 393 ARG A CA 1
ATOM 3052 C C . ARG A 1 393 ? -1.816 12.852 -0.118 1 98.06 393 ARG A C 1
ATOM 3054 O O . ARG A 1 393 ? -0.784 13.312 -0.607 1 98.06 393 ARG A O 1
ATOM 3061 N N . TRP A 1 394 ? -2.246 13.195 1.039 1 98.5 394 TRP A N 1
ATOM 3062 C CA . TRP A 1 394 ? -1.45 14.109 1.852 1 98.5 394 TRP A CA 1
ATOM 3063 C C . TRP A 1 394 ? -0.179 13.43 2.35 1 98.5 394 TRP A C 1
ATOM 3065 O O . TRP A 1 394 ? 0.862 14.078 2.492 1 98.5 394 TRP A O 1
ATOM 3075 N N . GLY A 1 395 ? -0.309 12.086 2.643 1 97.69 395 GLY A N 1
ATOM 3076 C CA . GLY A 1 395 ? 0.9 11.336 2.949 1 97.69 395 GLY A CA 1
ATOM 3077 C C . GLY A 1 395 ? 1.914 11.352 1.821 1 97.69 395 GLY A C 1
ATOM 3078 O O . GLY A 1 395 ? 3.115 11.5 2.061 1 97.69 395 GLY A O 1
ATOM 3079 N N . ALA A 1 396 ? 1.422 11.188 0.623 1 96.81 396 ALA A N 1
ATOM 3080 C CA . ALA A 1 396 ? 2.293 11.227 -0.549 1 96.81 396 ALA A CA 1
ATOM 3081 C C . ALA A 1 396 ? 3.023 12.562 -0.645 1 96.81 396 ALA A C 1
ATOM 3083 O O . ALA A 1 396 ? 4.211 12.602 -0.981 1 96.81 396 ALA A O 1
ATOM 3084 N N . LEU A 1 397 ? 2.393 13.648 -0.325 1 96.81 397 LEU A N 1
ATOM 3085 C CA . LEU A 1 397 ? 2.992 14.977 -0.378 1 96.81 397 LEU A CA 1
ATOM 3086 C C . LEU A 1 397 ? 4.074 15.133 0.683 1 96.81 397 LEU A C 1
ATOM 3088 O O . LEU A 1 397 ? 5.219 15.469 0.366 1 96.81 397 LEU A O 1
ATOM 3092 N N . ILE A 1 398 ? 3.783 14.797 1.91 1 96 398 ILE A N 1
ATOM 3093 C CA . ILE A 1 398 ? 4.668 15.156 3.014 1 96 398 ILE A CA 1
ATOM 3094 C C . ILE A 1 398 ? 5.844 14.18 3.066 1 96 398 ILE A C 1
ATOM 3096 O O . ILE A 1 398 ? 6.926 14.531 3.543 1 96 398 ILE A O 1
ATOM 3100 N N . HIS A 1 399 ? 5.637 12.953 2.562 1 95.12 399 HIS A N 1
ATOM 3101 C CA . HIS A 1 399 ? 6.723 11.984 2.555 1 95.12 399 HIS A CA 1
ATOM 3102 C C . HIS A 1 399 ? 7.461 11.992 1.22 1 95.12 399 HIS A C 1
ATOM 3104 O O . HIS A 1 399 ? 8.539 11.406 1.1 1 95.12 399 HIS A O 1
ATOM 3110 N N . GLY A 1 400 ? 6.867 12.695 0.24 1 94.38 400 GLY A N 1
ATOM 3111 C CA . GLY A 1 400 ? 7.469 12.703 -1.084 1 94.38 400 GLY A CA 1
ATOM 3112 C C . GLY A 1 400 ? 7.453 11.344 -1.757 1 94.38 400 GLY A C 1
ATOM 3113 O O . GLY A 1 400 ? 8.477 10.883 -2.264 1 94.38 400 GLY A O 1
ATOM 3114 N N . ARG A 1 401 ? 6.348 10.68 -1.688 1 95.44 401 ARG A N 1
ATOM 3115 C CA . ARG A 1 401 ? 6.168 9.352 -2.264 1 95.44 401 ARG A CA 1
ATOM 3116 C C . ARG A 1 401 ? 5.035 9.344 -3.285 1 95.44 401 ARG A C 1
ATOM 3118 O O . ARG A 1 401 ? 4.199 10.25 -3.299 1 95.44 401 ARG A O 1
ATOM 3125 N N . PRO A 1 402 ? 5.09 8.391 -4.242 1 94.12 402 PRO A N 1
ATOM 3126 C CA . PRO A 1 402 ? 3.939 8.266 -5.137 1 94.12 402 PRO A CA 1
ATOM 3127 C C . PRO A 1 402 ? 2.688 7.762 -4.426 1 94.12 402 PRO A C 1
ATOM 3129 O O . PRO A 1 402 ? 2.766 6.828 -3.621 1 94.12 402 PRO A O 1
ATOM 3132 N N . SER A 1 403 ? 1.586 8.391 -4.703 1 95.62 403 SER A N 1
ATOM 3133 C CA . SER A 1 403 ? 0.324 7.934 -4.129 1 95.62 403 SER A CA 1
ATOM 3134 C C . SER A 1 403 ? 0.032 6.484 -4.516 1 95.62 403 SER A C 1
ATOM 3136 O O . SER A 1 403 ? 0.36 6.055 -5.621 1 95.62 403 SER A O 1
ATOM 3138 N N . HIS A 1 404 ? -0.545 5.703 -3.643 1 96.69 404 HIS A N 1
ATOM 3139 C CA . HIS A 1 404 ? -0.869 4.305 -3.895 1 96.69 404 HIS A CA 1
ATOM 3140 C C . HIS A 1 404 ? -2.273 4.156 -4.469 1 96.69 404 HIS A C 1
ATOM 3142 O O . HIS A 1 404 ? -2.689 3.055 -4.832 1 96.69 404 HIS A O 1
ATOM 3148 N N . VAL A 1 405 ? -2.949 5.25 -4.523 1 94.69 405 VAL A N 1
ATOM 3149 C CA . VAL A 1 405 ? -4.316 5.219 -5.035 1 94.69 405 VAL A CA 1
ATOM 3150 C C . VAL A 1 405 ? -4.336 5.711 -6.48 1 94.69 405 VAL A C 1
ATOM 3152 O O . VAL A 1 405 ? -3.848 6.801 -6.777 1 94.69 405 VAL A O 1
ATOM 3155 N N . SER A 1 406 ? -4.805 4.867 -7.297 1 87.06 406 SER A N 1
ATOM 3156 C CA . SER A 1 406 ? -4.992 5.27 -8.688 1 87.06 406 SER A CA 1
ATOM 3157 C C . SER A 1 406 ? -6.324 5.984 -8.883 1 87.06 406 SER A C 1
ATOM 3159 O O . SER A 1 406 ? -7.371 5.477 -8.477 1 87.06 406 SER A O 1
ATOM 3161 N N . ALA A 1 407 ? -6.262 7.078 -9.547 1 83.12 407 ALA A N 1
ATOM 3162 C CA . ALA A 1 407 ? -7.465 7.883 -9.75 1 83.12 407 ALA A CA 1
ATOM 3163 C C . ALA A 1 407 ? -8.477 7.145 -10.617 1 83.12 407 ALA A C 1
ATOM 3165 O O . ALA A 1 407 ? -9.688 7.316 -10.453 1 83.12 407 ALA A O 1
ATOM 3166 N N . SER A 1 408 ? -8.023 6.301 -11.398 1 84.31 408 SER A N 1
ATOM 3167 C CA . SER A 1 408 ? -8.922 5.59 -12.297 1 84.31 408 SER A CA 1
ATOM 3168 C C . SER A 1 408 ? -9.656 4.469 -11.578 1 84.31 408 SER A C 1
ATOM 3170 O O . SER A 1 408 ? -10.734 4.047 -12.008 1 84.31 408 SER A O 1
ATOM 3172 N N . HIS A 1 409 ? -9.094 4.059 -10.539 1 88.31 409 HIS A N 1
ATOM 3173 C CA . HIS A 1 409 ? -9.672 2.895 -9.875 1 88.31 409 HIS A CA 1
ATOM 3174 C C . HIS A 1 409 ? -10.43 3.299 -8.617 1 88.31 409 HIS A C 1
ATOM 3176 O O . HIS A 1 409 ? -11.273 2.541 -8.125 1 88.31 409 HIS A O 1
ATOM 3182 N N . TRP A 1 410 ? -10.148 4.441 -8.086 1 90.75 410 TRP A N 1
ATOM 3183 C CA . TRP A 1 410 ? -10.852 4.922 -6.906 1 90.75 410 TRP A CA 1
ATOM 3184 C C . TRP A 1 410 ? -12.062 5.766 -7.297 1 90.75 410 TRP A C 1
ATOM 3186 O O . TRP A 1 410 ? -11.945 6.98 -7.492 1 90.75 410 TRP A O 1
ATOM 3196 N N . ARG A 1 411 ? -13.242 5.195 -7.348 1 86.25 411 ARG A N 1
ATOM 3197 C CA . ARG A 1 411 ? -14.43 5.812 -7.938 1 86.25 411 ARG A CA 1
ATOM 3198 C C . ARG A 1 411 ? -15.453 6.164 -6.863 1 86.25 411 ARG A C 1
ATOM 3200 O O . ARG A 1 411 ? -16.656 5.934 -7.043 1 86.25 411 ARG A O 1
ATOM 3207 N N . THR A 1 412 ? -15.031 6.598 -5.816 1 89.56 412 THR A N 1
ATOM 3208 C CA . THR A 1 412 ? -15.969 7.016 -4.777 1 89.56 412 THR A CA 1
ATOM 3209 C C . THR A 1 412 ? -16.547 8.391 -5.094 1 89.56 412 THR A C 1
ATOM 3211 O O . THR A 1 412 ? -15.805 9.32 -5.418 1 89.56 412 THR A O 1
ATOM 3214 N N . PRO A 1 413 ? -17.812 8.492 -5.023 1 92.62 413 PRO A N 1
ATOM 3215 C CA . PRO A 1 413 ? -18.438 9.789 -5.297 1 92.62 413 PRO A CA 1
ATOM 3216 C C . PRO A 1 413 ? -18.078 10.852 -4.266 1 92.62 413 PRO A C 1
ATOM 3218 O O . PRO A 1 413 ? -17.625 10.523 -3.17 1 92.62 413 PRO A O 1
ATOM 3221 N N . PRO A 1 414 ? -18.281 12.094 -4.68 1 94.31 414 PRO A N 1
ATOM 3222 C CA . PRO A 1 414 ? -18.047 13.156 -3.705 1 94.31 414 PRO A CA 1
ATOM 3223 C C . PRO A 1 414 ? -18.969 13.055 -2.482 1 94.31 414 PRO A C 1
ATOM 3225 O O . PRO A 1 414 ? -20.078 12.531 -2.582 1 94.31 414 PRO A O 1
ATOM 3228 N N . LEU A 1 415 ? -18.469 13.539 -1.396 1 96.5 415 LEU A N 1
ATOM 3229 C CA . LEU A 1 415 ? -19.219 13.484 -0.145 1 96.5 415 LEU A CA 1
ATOM 3230 C C . LEU A 1 415 ? -20.406 14.445 -0.183 1 96.5 415 LEU A C 1
ATOM 3232 O O . LEU A 1 415 ? -20.312 15.539 -0.739 1 96.5 415 LEU A O 1
ATOM 3236 N N . GLU A 1 416 ? -21.469 14 0.384 1 94.75 416 GLU A N 1
ATOM 3237 C CA . GLU A 1 416 ? -22.688 14.797 0.564 1 94.75 416 GLU A CA 1
ATOM 3238 C C . GLU A 1 416 ? -23.109 14.836 2.029 1 94.75 416 GLU A C 1
ATOM 3240 O O . GLU A 1 416 ? -22.703 13.984 2.822 1 94.75 416 GLU A O 1
ATOM 3245 N N . LEU A 1 417 ? -23.953 15.797 2.375 1 91.88 417 LEU A N 1
ATOM 3246 C CA . LEU A 1 417 ? -24.375 15.969 3.762 1 91.88 417 LEU A CA 1
ATOM 3247 C C . LEU A 1 417 ? -25.141 14.75 4.25 1 91.88 417 LEU A C 1
ATOM 3249 O O . LEU A 1 417 ? -25.094 14.406 5.434 1 91.88 417 LEU A O 1
ATOM 3253 N N . GLY A 1 418 ? -25.766 14.062 3.328 1 91.06 418 GLY A N 1
ATOM 3254 C CA . GLY A 1 418 ? -26.547 12.883 3.68 1 91.06 418 GLY A CA 1
ATOM 3255 C C . GLY A 1 418 ? -25.688 11.703 4.086 1 91.06 418 GLY A C 1
ATOM 3256 O O . GLY A 1 418 ? -26.172 10.742 4.672 1 91.06 418 GLY A O 1
ATOM 3257 N N . ASP A 1 419 ? -24.406 11.812 3.859 1 94.12 419 ASP A N 1
ATOM 3258 C CA . ASP A 1 419 ? -23.5 10.719 4.188 1 94.12 419 ASP A CA 1
ATOM 3259 C C . ASP A 1 419 ? -23.141 10.727 5.672 1 94.12 419 ASP A C 1
ATOM 3261 O O . ASP A 1 419 ? -22.594 9.75 6.191 1 94.12 419 ASP A O 1
ATOM 3265 N N . PHE A 1 420 ? -23.453 11.828 6.379 1 93.81 420 PHE A N 1
ATOM 3266 C CA . PHE A 1 420 ? -23.094 11.969 7.785 1 93.81 420 PHE A CA 1
ATOM 3267 C C . PHE A 1 420 ? -24.297 11.648 8.672 1 93.81 420 PHE A C 1
ATOM 3269 O O . PHE A 1 420 ? -25.391 12.195 8.484 1 93.81 420 PHE A O 1
ATOM 3276 N N . PRO A 1 421 ? -24.062 10.773 9.562 1 84.88 421 PRO A N 1
ATOM 3277 C CA . PRO A 1 421 ? -25.203 10.375 10.398 1 84.88 421 PRO A CA 1
ATOM 3278 C C . PRO A 1 421 ? -25.656 11.492 11.344 1 84.88 421 PRO A C 1
ATOM 3280 O O . PRO A 1 421 ? -26.844 11.586 11.664 1 84.88 421 PRO A O 1
ATOM 3283 N N . GLU A 1 422 ? -24.734 12.195 11.852 1 81.25 422 GLU A N 1
ATOM 3284 C CA . GLU A 1 422 ? -25.062 13.234 12.828 1 81.25 422 GLU A CA 1
ATOM 3285 C C . GLU A 1 422 ? -25.469 14.531 12.133 1 81.25 422 GLU A C 1
ATOM 3287 O O . GLU A 1 422 ? -24.906 14.883 11.094 1 81.25 422 GLU A O 1
ATOM 3292 N N . SER A 1 423 ? -26.609 14.969 12.602 1 72.12 423 SER A N 1
ATOM 3293 C CA . SER A 1 423 ? -27.016 16.297 12.164 1 72.12 423 SER A CA 1
ATOM 3294 C C . SER A 1 423 ? -27.062 17.281 13.336 1 72.12 423 SER A C 1
ATOM 3296 O O . SER A 1 423 ? -27.016 16.875 14.492 1 72.12 423 SER A O 1
ATOM 3298 N N . ALA A 1 424 ? -26.922 18.438 13.039 1 64.75 424 ALA A N 1
ATOM 3299 C CA . ALA A 1 424 ? -27.016 19.5 14.039 1 64.75 424 ALA A CA 1
ATOM 3300 C C . ALA A 1 424 ? -28.203 19.281 14.969 1 64.75 424 ALA A C 1
ATOM 3302 O O . ALA A 1 424 ? -28.141 19.641 16.141 1 64.75 424 ALA A O 1
ATOM 3303 N N . ALA A 1 425 ? -29.078 18.594 14.469 1 58.91 425 ALA A N 1
ATOM 3304 C CA . ALA A 1 425 ? -30.328 18.391 15.203 1 58.91 425 ALA A CA 1
ATOM 3305 C C . ALA A 1 425 ? -30.156 17.328 16.281 1 58.91 425 ALA A C 1
ATOM 3307 O O . ALA A 1 425 ? -30.938 17.266 17.234 1 58.91 425 ALA A O 1
ATOM 3308 N N . ASP A 1 426 ? -29.125 16.531 16.141 1 63.94 426 ASP A N 1
ATOM 3309 C CA . ASP A 1 426 ? -28.938 15.414 17.062 1 63.94 426 ASP A CA 1
ATOM 3310 C C . ASP A 1 426 ? -28.328 15.875 18.375 1 63.94 426 ASP A C 1
ATOM 3312 O O . ASP A 1 426 ? -28.344 15.141 19.375 1 63.94 426 ASP A O 1
ATOM 3316 N N . GLU A 1 427 ? -27.766 16.984 18.312 1 64.12 427 GLU A N 1
ATOM 3317 C CA . GLU A 1 427 ? -27.125 17.484 19.516 1 64.12 427 GLU A CA 1
ATOM 3318 C C . GLU A 1 427 ? -28.047 18.391 20.312 1 64.12 427 GLU A C 1
ATOM 3320 O O . GLU A 1 427 ? -28.797 19.188 19.734 1 64.12 427 GLU A O 1
ATOM 3325 N N . ASP A 1 428 ? -28.312 18.094 21.453 1 56 428 ASP A N 1
ATOM 3326 C CA . ASP A 1 428 ? -29.234 18.781 22.344 1 56 428 ASP A CA 1
ATOM 3327 C C . ASP A 1 428 ? -28.891 20.266 22.469 1 56 428 ASP A C 1
ATOM 3329 O O . ASP A 1 428 ? -29.766 21.109 22.578 1 56 428 ASP A O 1
ATOM 3333 N N . ASP A 1 429 ? -27.594 20.516 22.516 1 57.94 429 ASP A N 1
ATOM 3334 C CA . ASP A 1 429 ? -27.266 21.922 22.734 1 57.94 429 ASP A CA 1
ATOM 3335 C C . ASP A 1 429 ? -26.781 22.578 21.438 1 57.94 429 ASP A C 1
ATOM 3337 O O . ASP A 1 429 ? -26.25 21.906 20.562 1 57.94 429 ASP A O 1
ATOM 3341 N N . ALA A 1 430 ? -27.328 23.734 21.266 1 51.44 430 ALA A N 1
ATOM 3342 C CA . ALA A 1 430 ? -27.016 24.547 20.094 1 51.44 430 ALA A CA 1
ATOM 3343 C C . ALA A 1 430 ? -25.5 24.531 19.812 1 51.44 430 ALA A C 1
ATOM 3345 O O . ALA A 1 430 ? -25.078 24.516 18.656 1 51.44 430 ALA A O 1
ATOM 3346 N N . GLU A 1 431 ? -24.812 24.375 20.859 1 55.19 431 GLU A N 1
ATOM 3347 C CA . GLU A 1 431 ? -23.359 24.406 20.75 1 55.19 431 GLU A CA 1
ATOM 3348 C C . GLU A 1 431 ? -22.828 23.141 20.109 1 55.19 431 GLU A C 1
ATOM 3350 O O . GLU A 1 431 ? -21.969 23.188 19.219 1 55.19 431 GLU A O 1
ATOM 3355 N N . GLY A 1 432 ? -23.359 22.094 20.5 1 65.12 432 GLY A N 1
ATOM 3356 C CA . GLY A 1 432 ? -22.984 20.812 19.922 1 65.12 432 GLY A CA 1
ATOM 3357 C C . GLY A 1 432 ? -23.406 20.656 18.469 1 65.12 432 GLY A C 1
ATOM 3358 O O . GLY A 1 432 ? -22.672 20.078 17.672 1 65.12 432 GLY A O 1
ATOM 3359 N N . SER A 1 433 ? -24.406 21.344 18.203 1 67.06 433 SER A N 1
ATOM 3360 C CA . SER A 1 433 ? -24.953 21.281 16.844 1 67.06 433 SER A CA 1
ATOM 3361 C C . SER A 1 433 ? -24.047 22.016 15.867 1 67.06 433 SER A C 1
ATOM 3363 O O . SER A 1 433 ? -23.797 21.531 14.758 1 67.06 433 SER A O 1
ATOM 3365 N N . ALA A 1 434 ? -23.625 23.109 16.328 1 68.38 434 ALA A N 1
ATOM 3366 C CA . ALA A 1 434 ? -22.766 23.922 15.461 1 68.38 434 ALA A CA 1
ATOM 3367 C C . ALA A 1 434 ? -21.438 23.234 15.211 1 68.38 434 ALA A C 1
ATOM 3369 O O . ALA A 1 434 ? -20.891 23.312 14.102 1 68.38 434 ALA A O 1
ATOM 3370 N N . GLU A 1 435 ? -21.047 22.594 16.172 1 79.81 435 GLU A N 1
ATOM 3371 C CA . GLU A 1 435 ? -19.75 21.906 16.047 1 79.81 435 GLU A CA 1
ATOM 3372 C C . GLU A 1 435 ? -19.828 20.75 15.047 1 79.81 435 GLU A C 1
ATOM 3374 O O . GLU A 1 435 ? -18.906 20.547 14.25 1 79.81 435 GLU A O 1
ATOM 3379 N N . VAL A 1 436 ? -20.953 20.125 15.133 1 81.19 436 VAL A N 1
ATOM 3380 C CA . VAL A 1 436 ? -21.141 19 14.227 1 81.19 436 VAL A CA 1
ATOM 3381 C C . VAL A 1 436 ? -21.281 19.5 12.789 1 81.19 436 VAL A C 1
ATOM 3383 O O . VAL A 1 436 ? -20.703 18.922 11.875 1 81.19 436 VAL A O 1
ATOM 3386 N N . GLU A 1 437 ? -22.016 20.547 12.648 1 84.06 437 GLU A N 1
ATOM 3387 C CA . GLU A 1 437 ? -22.219 21.109 11.305 1 84.06 437 GLU A CA 1
ATOM 3388 C C . GLU A 1 437 ? -20.906 21.625 10.727 1 84.06 437 GLU A C 1
ATOM 3390 O O . GLU A 1 437 ? -20.578 21.359 9.57 1 84.06 437 GLU A O 1
ATOM 3395 N N . ASN A 1 438 ? -20.219 22.359 11.5 1 88.44 438 ASN A N 1
ATOM 3396 C CA . ASN A 1 438 ? -18.922 22.875 11.055 1 88.44 438 ASN A CA 1
ATOM 3397 C C . ASN A 1 438 ? -17.953 21.75 10.742 1 88.44 438 ASN A C 1
ATOM 3399 O O . ASN A 1 438 ? -17.172 21.844 9.789 1 88.44 438 ASN A O 1
ATOM 3403 N N . GLY A 1 439 ? -18.047 20.75 11.578 1 92.44 439 GLY A N 1
ATOM 3404 C CA . GLY A 1 439 ? -17.156 19.609 11.367 1 92.44 439 GLY A CA 1
ATOM 3405 C C . GLY A 1 439 ? -17.406 18.891 10.055 1 92.44 439 GLY A C 1
ATOM 3406 O O . GLY A 1 439 ? -16.469 18.516 9.359 1 92.44 439 GLY A O 1
ATOM 3407 N N . ARG A 1 440 ? -18.641 18.719 9.703 1 93.44 440 ARG A N 1
ATOM 3408 C CA . ARG A 1 440 ? -19.016 18.062 8.453 1 93.44 440 ARG A CA 1
ATOM 3409 C C . ARG A 1 440 ? -18.531 18.875 7.254 1 93.44 440 ARG A C 1
ATOM 3411 O O . ARG A 1 440 ? -17.969 18.328 6.309 1 93.44 440 ARG A O 1
ATOM 3418 N N . TYR A 1 441 ? -18.734 20.188 7.359 1 94 441 TYR A N 1
ATOM 3419 C CA . TYR A 1 441 ? -18.297 21.062 6.273 1 94 441 TYR A CA 1
ATOM 3420 C C . TYR A 1 441 ? -16.781 21.062 6.16 1 94 441 TYR A C 1
ATOM 3422 O O . TYR A 1 441 ? -16.234 21.078 5.059 1 94 441 TYR A O 1
ATOM 3430 N N . LEU A 1 442 ? -16.188 21.109 7.309 1 96.44 442 LEU A N 1
ATOM 3431 C CA . LEU A 1 442 ? -14.727 21.078 7.328 1 96.44 442 LEU A CA 1
ATOM 3432 C C . LEU A 1 442 ? -14.195 19.828 6.641 1 96.44 442 LEU A C 1
ATOM 3434 O O . LEU A 1 442 ? -13.289 19.906 5.805 1 96.44 442 LEU A O 1
ATOM 3438 N N . PHE A 1 443 ? -14.766 18.656 6.984 1 97.31 443 PHE A N 1
ATOM 3439 C CA . PHE A 1 443 ? -14.352 17.375 6.41 1 97.31 443 PHE A CA 1
ATOM 3440 C C . PHE A 1 443 ? -14.57 17.359 4.902 1 97.31 443 PHE A C 1
ATOM 3442 O O . PHE A 1 443 ? -13.695 16.938 4.145 1 97.31 443 PHE A O 1
ATOM 3449 N N . MET A 1 444 ? -15.656 17.859 4.41 1 97.19 444 MET A N 1
ATOM 3450 C CA . MET A 1 444 ? -16 17.875 2.994 1 97.19 444 MET A CA 1
ATOM 3451 C C . MET A 1 444 ? -15.094 18.828 2.221 1 97.19 444 MET A C 1
ATOM 3453 O O . MET A 1 444 ? -14.664 18.516 1.109 1 97.19 444 MET A O 1
ATOM 3457 N N . ARG A 1 445 ? -14.82 19.984 2.795 1 97.62 445 ARG A N 1
ATOM 3458 C CA . ARG A 1 445 ? -13.977 20.969 2.119 1 97.62 445 ARG A CA 1
ATOM 3459 C C . ARG A 1 445 ? -12.523 20.5 2.062 1 97.62 445 ARG A C 1
ATOM 3461 O O . ARG A 1 445 ? -11.805 20.781 1.104 1 97.62 445 ARG A O 1
ATOM 3468 N N . LEU A 1 446 ? -12.117 19.828 3.135 1 98.25 446 LEU A N 1
ATOM 3469 C CA . LEU A 1 446 ? -10.781 19.234 3.092 1 98.25 446 LEU A CA 1
ATOM 3470 C C . LEU A 1 446 ? -10.695 18.172 2.004 1 98.25 446 LEU A C 1
ATOM 3472 O O . LEU A 1 446 ? -9.656 18.047 1.345 1 98.25 446 LEU A O 1
ATOM 3476 N N . ALA A 1 447 ? -11.75 17.375 1.832 1 97.88 447 ALA A N 1
ATOM 3477 C CA . ALA A 1 447 ? -11.797 16.359 0.775 1 97.88 447 ALA A CA 1
ATOM 3478 C C . ALA A 1 447 ? -11.648 17 -0.602 1 97.88 447 ALA A C 1
ATOM 3480 O O . ALA A 1 447 ? -10.891 16.516 -1.442 1 97.88 447 ALA A O 1
ATOM 3481 N N . ARG A 1 448 ? -12.336 18.078 -0.787 1 97.38 448 ARG A N 1
ATOM 3482 C CA . ARG A 1 448 ? -12.25 18.781 -2.062 1 97.38 448 ARG A CA 1
ATOM 3483 C C . ARG A 1 448 ? -10.859 19.359 -2.273 1 97.38 448 ARG A C 1
ATOM 3485 O O . ARG A 1 448 ? -10.32 19.328 -3.385 1 97.38 448 ARG A O 1
ATOM 3492 N N . LEU A 1 449 ? -10.352 19.969 -1.224 1 98.44 449 LEU A N 1
ATOM 3493 C CA . LEU A 1 449 ? -9 20.5 -1.304 1 98.44 449 LEU A CA 1
ATOM 3494 C C . LEU A 1 449 ? -8 19.406 -1.636 1 98.44 449 LEU A C 1
ATOM 3496 O O . LEU A 1 449 ? -7.027 19.641 -2.359 1 98.44 449 LEU A O 1
ATOM 3500 N N . THR A 1 450 ? -8.203 18.219 -1.062 1 98.19 450 THR A N 1
ATOM 3501 C CA . THR A 1 450 ? -7.328 17.078 -1.311 1 98.19 450 THR A CA 1
ATOM 3502 C C . THR A 1 450 ? -7.293 16.734 -2.797 1 98.19 450 THR A C 1
ATOM 3504 O O . THR A 1 450 ? -6.234 16.422 -3.342 1 98.19 450 THR A O 1
ATOM 3507 N N . ASP A 1 451 ? -8.359 16.828 -3.467 1 96.5 451 ASP A N 1
ATOM 3508 C CA . ASP A 1 451 ? -8.414 16.578 -4.902 1 96.5 451 ASP A CA 1
ATOM 3509 C C . ASP A 1 451 ? -7.582 17.594 -5.672 1 96.5 451 ASP A C 1
ATOM 3511 O O . ASP A 1 451 ? -6.84 17.234 -6.586 1 96.5 451 ASP A O 1
ATOM 3515 N N . ILE A 1 452 ? -7.727 18.781 -5.309 1 97.81 452 ILE A N 1
ATOM 3516 C CA . ILE A 1 452 ? -7 19.859 -5.969 1 97.81 452 ILE A CA 1
ATOM 3517 C C . ILE A 1 452 ? -5.504 19.719 -5.715 1 97.81 452 ILE A C 1
ATOM 3519 O O . ILE A 1 452 ? -4.695 19.797 -6.645 1 97.81 452 ILE A O 1
ATOM 3523 N N . MET A 1 453 ? -5.207 19.547 -4.461 1 98.19 453 MET A N 1
ATOM 3524 C CA . MET A 1 453 ? -3.809 19.359 -4.086 1 98.19 453 MET A CA 1
ATOM 3525 C C . MET A 1 453 ? -3.203 18.156 -4.82 1 98.19 453 MET A C 1
ATOM 3527 O O . MET A 1 453 ? -2.064 18.234 -5.289 1 98.19 453 MET A O 1
ATOM 3531 N N . SER A 1 454 ? -3.922 17.047 -4.867 1 96.38 454 SER A N 1
ATOM 3532 C CA . SER A 1 454 ? -3.439 15.836 -5.523 1 96.38 454 SER A CA 1
ATOM 3533 C C . SER A 1 454 ? -3.184 16.062 -7.008 1 96.38 454 SER A C 1
ATOM 3535 O O . SER A 1 454 ? -2.211 15.555 -7.566 1 96.38 454 SER A O 1
ATOM 3537 N N . GLU A 1 455 ? -4.012 16.781 -7.645 1 95 455 GLU A N 1
ATOM 3538 C CA . GLU A 1 455 ? -3.828 17.141 -9.047 1 95 455 GLU A CA 1
ATOM 3539 C C . GLU A 1 455 ? -2.562 17.969 -9.25 1 95 455 GLU A C 1
ATOM 3541 O O . GLU A 1 455 ? -1.787 17.719 -10.172 1 95 455 GLU A O 1
ATOM 3546 N N . ALA A 1 456 ? -2.393 18.938 -8.43 1 96.19 456 ALA A N 1
ATOM 3547 C CA . ALA A 1 456 ? -1.195 19.766 -8.5 1 96.19 456 ALA A CA 1
ATOM 3548 C C . ALA A 1 456 ? 0.063 18.953 -8.234 1 96.19 456 ALA A C 1
ATOM 3550 O O . ALA A 1 456 ? 1.067 19.094 -8.938 1 96.19 456 ALA A O 1
ATOM 3551 N N . HIS A 1 457 ? -0.012 18.125 -7.227 1 95.5 457 HIS A N 1
ATOM 3552 C CA . HIS A 1 457 ? 1.114 17.281 -6.84 1 95.5 457 HIS A CA 1
ATOM 3553 C C . HIS A 1 457 ? 1.532 16.359 -7.984 1 95.5 457 HIS A C 1
ATOM 3555 O O . HIS A 1 457 ? 2.723 16.25 -8.289 1 95.5 457 HIS A O 1
ATOM 3561 N N . SER A 1 458 ? 0.574 15.719 -8.625 1 91.69 458 SER A N 1
ATOM 3562 C CA . SER A 1 458 ? 0.854 14.797 -9.719 1 91.69 458 SER A CA 1
ATOM 3563 C C . SER A 1 458 ? 1.402 15.531 -10.938 1 91.69 458 SER A C 1
ATOM 3565 O O . SER A 1 458 ? 2.232 14.992 -11.672 1 91.69 458 SER A O 1
ATOM 3567 N N . THR A 1 459 ? 0.985 16.641 -11.133 1 90.31 459 THR A N 1
ATOM 3568 C CA . THR A 1 459 ? 1.393 17.422 -12.289 1 90.31 459 THR A CA 1
ATOM 3569 C C . THR A 1 459 ? 2.803 17.984 -12.102 1 90.31 459 THR A C 1
ATOM 3571 O O . THR A 1 459 ? 3.605 17.984 -13.039 1 90.31 459 THR A O 1
ATOM 3574 N N . LEU A 1 460 ? 3.129 18.375 -10.961 1 92 460 LEU A N 1
ATOM 3575 C CA . LEU A 1 460 ? 4.359 19.141 -10.742 1 92 460 LEU A CA 1
ATOM 3576 C C . LEU A 1 460 ? 5.484 18.219 -10.281 1 92 460 LEU A C 1
ATOM 3578 O O . LEU A 1 460 ? 6.66 18.484 -10.531 1 92 460 LEU A O 1
ATOM 3582 N N . TYR A 1 461 ? 5.203 17.203 -9.633 1 90.44 461 TYR A N 1
ATOM 3583 C CA . TYR A 1 461 ? 6.254 16.422 -8.977 1 90.44 461 TYR A CA 1
ATOM 3584 C C . TYR A 1 461 ? 6.363 15.031 -9.586 1 90.44 461 TYR A C 1
ATOM 3586 O O . TYR A 1 461 ? 7.035 14.156 -9.031 1 90.44 461 TYR A O 1
ATOM 3594 N N . ALA A 1 462 ? 5.785 14.719 -10.703 1 81.06 462 ALA A N 1
ATOM 3595 C CA . ALA A 1 462 ? 5.984 13.461 -11.422 1 81.06 462 ALA A CA 1
ATOM 3596 C C . ALA A 1 462 ? 7.406 13.367 -11.969 1 81.06 462 ALA A C 1
ATOM 3598 O O . ALA A 1 462 ? 7.973 14.367 -12.422 1 81.06 462 ALA A O 1
ATOM 3599 N N . PRO A 1 463 ? 8.023 12.195 -11.883 1 71.69 463 PRO A N 1
ATOM 3600 C CA . PRO A 1 463 ? 9.43 12.039 -12.273 1 71.69 463 PRO A CA 1
ATOM 3601 C C . PRO A 1 463 ? 9.688 12.461 -13.711 1 71.69 463 PRO A C 1
ATOM 3603 O O . PRO A 1 463 ? 10.75 13.016 -14.016 1 71.69 463 PRO A O 1
ATOM 3606 N N . CYS A 1 464 ? 8.852 12.102 -14.672 1 58.31 464 CYS A N 1
ATOM 3607 C CA . CYS A 1 464 ? 9.078 12.508 -16.062 1 58.31 464 CYS A CA 1
ATOM 3608 C C . CYS A 1 464 ? 9.25 14.023 -16.156 1 58.31 464 CYS A C 1
ATOM 3610 O O . CYS A 1 464 ? 9.969 14.516 -17.031 1 58.31 464 CYS A O 1
ATOM 3612 N N . ARG A 1 465 ? 8.773 14.703 -15.375 1 46.28 465 ARG A N 1
ATOM 3613 C CA . ARG A 1 465 ? 8.781 16.156 -15.406 1 46.28 465 ARG A CA 1
ATOM 3614 C C . ARG A 1 465 ? 9.992 16.719 -14.664 1 46.28 465 ARG A C 1
ATOM 3616 O O . ARG A 1 465 ? 10.578 17.719 -15.094 1 46.28 465 ARG A O 1
ATOM 3623 N N . VAL A 1 466 ? 10.344 16 -13.672 1 49.47 466 VAL A N 1
ATOM 3624 C CA . VAL A 1 466 ? 11.477 16.453 -12.875 1 49.47 466 VAL A CA 1
ATOM 3625 C C . VAL A 1 466 ? 12.766 16.281 -13.672 1 49.47 466 VAL A C 1
ATOM 3627 O O . VAL A 1 466 ? 13.648 17.156 -13.625 1 49.47 466 VAL A O 1
ATOM 3630 N N . ASP A 1 467 ? 12.688 15.211 -14.531 1 53.41 467 ASP A N 1
ATOM 3631 C CA . ASP A 1 467 ? 13.867 14.945 -15.352 1 53.41 467 ASP A CA 1
ATOM 3632 C C . ASP A 1 467 ? 13.93 15.898 -16.547 1 53.41 467 ASP A C 1
ATOM 3634 O O . ASP A 1 467 ? 15.008 16.312 -16.953 1 53.41 467 ASP A O 1
ATOM 3638 N N . SER A 1 468 ? 12.703 16.172 -17.156 1 43.53 468 SER A N 1
ATOM 3639 C CA . SER A 1 468 ? 12.664 17.094 -18.281 1 43.53 468 SER A CA 1
ATOM 3640 C C . SER A 1 468 ? 13.07 18.5 -17.859 1 43.53 468 SER A C 1
ATOM 3642 O O . SER A 1 468 ? 13.711 19.219 -18.625 1 43.53 468 SER A O 1
ATOM 3644 N N . GLY A 1 469 ? 12.656 18.875 -16.734 1 44.03 469 GLY A N 1
ATOM 3645 C CA . GLY A 1 469 ? 13.078 20.172 -16.219 1 44.03 469 GLY A CA 1
ATOM 3646 C C . GLY A 1 469 ? 14.578 20.297 -16.078 1 44.03 469 GLY A C 1
ATOM 3647 O O . GLY A 1 469 ? 15.148 21.375 -16.297 1 44.03 469 GLY A O 1
ATOM 3648 N N . ARG A 1 470 ? 15.211 19.125 -15.82 1 45.56 470 ARG A N 1
ATOM 3649 C CA . ARG A 1 470 ? 16.672 19.094 -15.68 1 45.56 470 ARG A CA 1
ATOM 3650 C C . ARG A 1 470 ? 17.344 19.047 -17.047 1 45.56 470 ARG A C 1
ATOM 3652 O O . ARG A 1 470 ? 18.422 19.625 -17.234 1 45.56 470 ARG A O 1
ATOM 3659 N N . ARG A 1 471 ? 16.672 18.297 -18.078 1 44.44 471 ARG A N 1
ATOM 3660 C CA . ARG A 1 471 ? 17.281 18.141 -19.406 1 44.44 471 ARG A CA 1
ATOM 3661 C C . ARG A 1 471 ? 17.109 19.422 -20.234 1 44.44 471 ARG A C 1
ATOM 3663 O O . ARG A 1 471 ? 17.953 19.719 -21.078 1 44.44 471 ARG A O 1
ATOM 3670 N N . ASN A 1 472 ? 15.992 19.938 -20.188 1 39.88 472 ASN A N 1
ATOM 3671 C CA . ASN A 1 472 ? 15.75 21.156 -20.969 1 39.88 472 ASN A CA 1
ATOM 3672 C C . ASN A 1 472 ? 16.5 22.344 -20.391 1 39.88 472 ASN A C 1
ATOM 3674 O O . ASN A 1 472 ? 16.328 23.484 -20.844 1 39.88 472 ASN A O 1
ATOM 3678 N N . ALA A 1 473 ? 17.203 22.25 -19.344 1 42.84 473 ALA A N 1
ATOM 3679 C CA . ALA A 1 473 ? 17.984 23.359 -18.781 1 42.84 473 ALA A CA 1
ATOM 3680 C C . ALA A 1 473 ? 19.016 23.859 -19.781 1 42.84 473 ALA A C 1
ATOM 3682 O O . ALA A 1 473 ? 19.609 24.922 -19.594 1 42.84 473 ALA A O 1
ATOM 3683 N N . ALA A 1 474 ? 19.484 23.047 -20.578 1 42.62 474 ALA A N 1
ATOM 3684 C CA . ALA A 1 474 ? 20.547 23.625 -21.406 1 42.62 474 ALA A CA 1
ATOM 3685 C C . ALA A 1 474 ? 20 24.703 -22.328 1 42.62 474 ALA A C 1
ATOM 3687 O O . ALA A 1 474 ? 20.75 25.547 -22.828 1 42.62 474 ALA A O 1
ATOM 3688 N N . GLY A 1 475 ? 18.859 24.438 -22.984 1 46.12 475 GLY A N 1
ATOM 3689 C CA . GLY A 1 475 ? 18.484 25.516 -23.891 1 46.12 475 GLY A CA 1
ATOM 3690 C C . GLY A 1 475 ? 17.5 26.5 -23.281 1 46.12 475 GLY A C 1
ATOM 3691 O O . GLY A 1 475 ? 17.781 27.094 -22.25 1 46.12 475 GLY A O 1
ATOM 3692 N N . ASP A 1 476 ? 16.172 26.594 -23.734 1 52.03 476 ASP A N 1
ATOM 3693 C CA . ASP A 1 476 ? 15.219 27.672 -23.531 1 52.03 476 ASP A CA 1
ATOM 3694 C C . ASP A 1 476 ? 14.492 27.516 -22.203 1 52.03 476 ASP A C 1
ATOM 3696 O O . ASP A 1 476 ? 13.336 27.078 -22.172 1 52.03 476 ASP A O 1
ATOM 3700 N N . GLU A 1 477 ? 15.234 27.531 -21.094 1 55.25 477 GLU A N 1
ATOM 3701 C CA . GLU A 1 477 ? 14.812 27.375 -19.703 1 55.25 477 GLU A CA 1
ATOM 3702 C C . GLU A 1 477 ? 13.57 28.219 -19.406 1 55.25 477 GLU A C 1
ATOM 3704 O O . GLU A 1 477 ? 12.68 27.781 -18.672 1 55.25 477 GLU A O 1
ATOM 3709 N N . ASP A 1 478 ? 13.609 29.438 -19.969 1 58.97 478 ASP A N 1
ATOM 3710 C CA . ASP A 1 478 ? 12.43 30.281 -19.766 1 58.97 478 ASP A CA 1
ATOM 3711 C C . ASP A 1 478 ? 11.18 29.594 -20.312 1 58.97 478 ASP A C 1
ATOM 3713 O O . ASP A 1 478 ? 10.102 29.703 -19.719 1 58.97 478 ASP A O 1
ATOM 3717 N N . ASN A 1 479 ? 11.484 28.875 -21.266 1 70.25 479 ASN A N 1
ATOM 3718 C CA . ASN A 1 479 ? 10.352 28.188 -21.859 1 70.25 479 ASN A CA 1
ATOM 3719 C C . ASN A 1 479 ? 9.875 27.016 -21 1 70.25 479 ASN A C 1
ATOM 3721 O O . ASN A 1 479 ? 8.68 26.734 -20.938 1 70.25 479 ASN A O 1
ATOM 3725 N N . ALA A 1 480 ? 10.789 26.609 -20.141 1 74.44 480 ALA A N 1
ATOM 3726 C CA . ALA A 1 480 ? 10.406 25.484 -19.297 1 74.44 480 ALA A CA 1
ATOM 3727 C C . ALA A 1 480 ? 9.547 25.938 -18.125 1 74.44 480 ALA A C 1
ATOM 3729 O O . ALA A 1 480 ? 8.57 25.281 -17.766 1 74.44 480 ALA A O 1
ATOM 3730 N N . VAL A 1 481 ? 9.906 27.109 -17.578 1 80.88 481 VAL A N 1
ATOM 3731 C CA . VAL A 1 481 ? 9.141 27.641 -16.453 1 80.88 481 VAL A CA 1
ATOM 3732 C C . VAL A 1 481 ? 7.77 28.094 -16.938 1 80.88 481 VAL A C 1
ATOM 3734 O O . VAL A 1 481 ? 6.762 27.875 -16.266 1 80.88 481 VAL A O 1
ATOM 3737 N N . LEU A 1 482 ? 7.773 28.719 -18.094 1 82.62 482 LEU A N 1
ATOM 3738 C CA . LEU A 1 482 ? 6.5 29.156 -18.641 1 82.62 482 LEU A CA 1
ATOM 3739 C C . LEU A 1 482 ? 5.59 27.969 -18.938 1 82.62 482 LEU A C 1
ATOM 3741 O O . LEU A 1 482 ? 4.379 28.047 -18.719 1 82.62 482 LEU A O 1
ATOM 3745 N N . ALA A 1 483 ? 6.176 26.953 -19.391 1 83.5 483 ALA A N 1
ATOM 3746 C CA . ALA A 1 483 ? 5.414 25.734 -19.656 1 83.5 483 ALA A CA 1
ATOM 3747 C C . ALA A 1 483 ? 4.84 25.156 -18.375 1 83.5 483 ALA A C 1
ATOM 3749 O O . ALA A 1 483 ? 3.703 24.672 -18.344 1 83.5 483 ALA A O 1
ATOM 3750 N N . LEU A 1 484 ? 5.625 25.203 -17.344 1 87.31 484 LEU A N 1
ATOM 3751 C CA . LEU A 1 484 ? 5.176 24.719 -16.047 1 87.31 484 LEU A CA 1
ATOM 3752 C C . LEU A 1 484 ? 4.02 25.562 -15.516 1 87.31 484 LEU A C 1
ATOM 3754 O O . LEU A 1 484 ? 3.055 25.031 -14.969 1 87.31 484 LEU A O 1
ATOM 3758 N N . LEU A 1 485 ? 4.156 26.828 -15.711 1 89.31 485 LEU A N 1
ATOM 3759 C CA . LEU A 1 485 ? 3.121 27.75 -15.242 1 89.31 485 LEU A CA 1
ATOM 3760 C C . LEU A 1 485 ? 1.825 27.547 -16.016 1 89.31 485 LEU A C 1
ATOM 3762 O O . LEU A 1 485 ? 0.736 27.609 -15.445 1 89.31 485 LEU A O 1
ATOM 3766 N N . GLU A 1 486 ? 1.95 27.25 -17.25 1 90.38 486 GLU A N 1
ATOM 3767 C CA . GLU A 1 486 ? 0.771 26.969 -18.078 1 90.38 486 GLU A CA 1
ATOM 3768 C C . GLU A 1 486 ? 0.109 25.656 -17.672 1 90.38 486 GLU A C 1
ATOM 3770 O O . GLU A 1 486 ? -1.118 25.547 -17.688 1 90.38 486 GLU A O 1
ATOM 3775 N N . LEU A 1 487 ? 0.877 24.781 -17.312 1 89.56 487 LEU A N 1
ATOM 3776 C CA . LEU A 1 487 ? 0.381 23.469 -16.938 1 89.56 487 LEU A CA 1
ATOM 3777 C C . LEU A 1 487 ? -0.383 23.531 -15.625 1 89.56 487 LEU A C 1
ATOM 3779 O O . LEU A 1 487 ? -1.372 22.812 -15.445 1 89.56 487 LEU A O 1
ATOM 3783 N N . ILE A 1 488 ? 0.054 24.359 -14.68 1 93.75 488 ILE A N 1
ATOM 3784 C CA . ILE A 1 488 ? -0.506 24.344 -13.328 1 93.75 488 ILE A CA 1
ATOM 3785 C C . ILE A 1 488 ? -1.637 25.375 -13.234 1 93.75 488 ILE A C 1
ATOM 3787 O O . ILE A 1 488 ? -2.412 25.359 -12.273 1 93.75 488 ILE A O 1
ATOM 3791 N N . LYS A 1 489 ? -1.83 26.25 -14.195 1 94.38 489 LYS A N 1
ATOM 3792 C CA . LYS A 1 489 ? -2.777 27.359 -14.172 1 94.38 489 LYS A CA 1
ATOM 3793 C C . LYS A 1 489 ? -4.191 26.875 -13.875 1 94.38 489 LYS A C 1
ATOM 3795 O O . LYS A 1 489 ? -4.863 27.406 -12.992 1 94.38 489 LYS A O 1
ATOM 3800 N N . PRO A 1 490 ? -4.676 25.781 -14.547 1 95.25 490 PRO A N 1
ATOM 3801 C CA . PRO A 1 490 ? -6.039 25.344 -14.25 1 95.25 490 PRO A CA 1
ATOM 3802 C C . PRO A 1 490 ? -6.219 24.922 -12.797 1 95.25 490 PRO A C 1
ATOM 3804 O O . PRO A 1 490 ? -7.238 25.234 -12.18 1 95.25 490 PRO A O 1
ATOM 3807 N N . THR A 1 491 ? -5.285 24.234 -12.281 1 96.12 491 THR A N 1
ATOM 3808 C CA . THR A 1 491 ? -5.367 23.75 -10.906 1 96.12 491 THR A CA 1
ATOM 3809 C C . THR A 1 491 ? -5.234 24.922 -9.93 1 96.12 491 THR A C 1
ATOM 3811 O O . THR A 1 491 ? -5.863 24.906 -8.867 1 96.12 491 THR A O 1
ATOM 3814 N N . ALA A 1 492 ? -4.43 25.922 -10.227 1 95.62 492 ALA A N 1
ATOM 3815 C CA . ALA A 1 492 ? -4.281 27.109 -9.383 1 95.62 492 ALA A CA 1
ATOM 3816 C C . ALA A 1 492 ? -5.582 27.906 -9.328 1 95.62 492 ALA A C 1
ATOM 3818 O O . ALA A 1 492 ? -5.922 28.469 -8.289 1 95.62 492 ALA A O 1
ATOM 3819 N N . LEU A 1 493 ? -6.27 27.891 -10.453 1 96.5 493 LEU A N 1
ATOM 3820 C CA . LEU A 1 493 ? -7.555 28.578 -10.492 1 96.5 493 LEU A CA 1
ATOM 3821 C C . LEU A 1 493 ? -8.586 27.844 -9.633 1 96.5 493 LEU A C 1
ATOM 3823 O O . LEU A 1 493 ? -9.391 28.484 -8.953 1 96.5 493 LEU A O 1
ATOM 3827 N N . LYS A 1 494 ? -8.531 26.531 -9.711 1 97.56 494 LYS A N 1
ATOM 3828 C CA . LYS A 1 494 ? -9.414 25.75 -8.844 1 97.56 494 LYS A CA 1
ATOM 3829 C C . LYS A 1 494 ? -9.125 26.031 -7.375 1 97.56 494 LYS A C 1
ATOM 3831 O O . LYS A 1 494 ? -10.039 26.078 -6.555 1 97.56 494 LYS A O 1
ATOM 3836 N N . LEU A 1 495 ? -7.871 26.125 -7.012 1 97.88 495 LEU A N 1
ATOM 3837 C CA . LEU A 1 495 ? -7.453 26.406 -5.641 1 97.88 495 LEU A CA 1
ATOM 3838 C C . LEU A 1 495 ? -7.953 27.766 -5.18 1 97.88 495 LEU A C 1
ATOM 3840 O O . LEU A 1 495 ? -8.422 27.922 -4.051 1 97.88 495 LEU A O 1
ATOM 3844 N N . LYS A 1 496 ? -7.883 28.766 -6.047 1 96.69 496 LYS A N 1
ATOM 3845 C CA . LYS A 1 496 ? -8.383 30.094 -5.742 1 96.69 496 LYS A CA 1
ATOM 3846 C C . LYS A 1 496 ? -9.898 30.078 -5.547 1 96.69 496 LYS A C 1
ATOM 3848 O O . LYS A 1 496 ? -10.414 30.734 -4.641 1 96.69 496 LYS A O 1
ATOM 3853 N N . GLU A 1 497 ? -10.531 29.359 -6.43 1 97.06 497 GLU A N 1
ATOM 3854 C CA . GLU A 1 497 ? -11.977 29.234 -6.309 1 97.06 497 GLU A CA 1
ATOM 3855 C C . GLU A 1 497 ? -12.367 28.547 -5 1 97.06 497 GLU A C 1
ATOM 3857 O O . GLU A 1 497 ? -13.336 28.938 -4.352 1 97.06 497 GLU A O 1
ATOM 3862 N N . TRP A 1 498 ? -11.648 27.531 -4.688 1 97.81 498 TRP A N 1
ATOM 3863 C CA . TRP A 1 498 ? -11.875 26.828 -3.432 1 97.81 498 TRP A CA 1
ATOM 3864 C C . TRP A 1 498 ? -11.789 27.781 -2.246 1 97.81 498 TRP A C 1
ATOM 3866 O O . TRP A 1 498 ? -12.641 27.766 -1.357 1 97.81 498 TRP A O 1
ATOM 3876 N N . ALA A 1 499 ? -10.812 28.672 -2.152 1 96.69 499 ALA A N 1
ATOM 3877 C CA . ALA A 1 499 ? -10.586 29.609 -1.052 1 96.69 499 ALA A CA 1
ATOM 3878 C C . ALA A 1 499 ? -11.672 30.672 -1.018 1 96.69 499 ALA A C 1
ATOM 3880 O O . ALA A 1 499 ? -12.125 31.078 0.058 1 96.69 499 ALA A O 1
ATOM 3881 N N . SER A 1 500 ? -12.133 31.078 -2.221 1 95.5 500 SER A N 1
ATOM 3882 C CA . SER A 1 500 ? -13.109 32.156 -2.307 1 95.5 500 SER A CA 1
ATOM 3883 C C . SER A 1 500 ? -14.508 31.688 -1.945 1 95.5 500 SER A C 1
ATOM 3885 O O . SER A 1 500 ? -15.352 32.469 -1.515 1 95.5 500 SER A O 1
ATOM 3887 N N . THR A 1 501 ? -14.734 30.391 -2.076 1 95.62 501 THR A N 1
ATOM 3888 C CA . THR A 1 501 ? -16.078 29.859 -1.843 1 95.62 501 THR A CA 1
ATOM 3889 C C . THR A 1 501 ? -16.172 29.219 -0.463 1 95.62 501 THR A C 1
ATOM 3891 O O . THR A 1 501 ? -17.156 28.547 -0.153 1 95.62 501 THR A O 1
ATOM 3894 N N . LEU A 1 502 ? -15.172 29.391 0.349 1 95.31 502 LEU A N 1
ATOM 3895 C CA . LEU A 1 502 ? -15.195 28.812 1.691 1 95.31 502 LEU A CA 1
ATOM 3896 C C . LEU A 1 502 ? -16.297 29.453 2.533 1 95.31 502 LEU A C 1
ATOM 3898 O O . LEU A 1 502 ? -16.391 30.688 2.611 1 95.31 502 LEU A O 1
ATOM 3902 N N . PRO A 1 503 ? -17.172 28.672 3.133 1 92.25 503 PRO A N 1
ATOM 3903 C CA . PRO A 1 503 ? -18.219 29.234 4 1 92.25 503 PRO A CA 1
ATOM 3904 C C . PRO A 1 503 ? -17.641 30.047 5.164 1 92.25 503 PRO A C 1
ATOM 3906 O O . PRO A 1 503 ? -16.547 29.734 5.652 1 92.25 503 PRO A O 1
ATOM 3909 N N . ALA A 1 504 ? -18.406 30.984 5.699 1 90.69 504 ALA A N 1
ATOM 3910 C CA . ALA A 1 504 ? -17.969 31.891 6.75 1 90.69 504 ALA A CA 1
ATOM 3911 C C . ALA A 1 504 ? -17.703 31.141 8.055 1 90.69 504 ALA A C 1
ATOM 3913 O O . ALA A 1 504 ? -16.828 31.516 8.828 1 90.69 504 ALA A O 1
ATOM 3914 N N . GLU A 1 505 ? -18.422 30.031 8.188 1 89.62 505 GLU A N 1
ATOM 3915 C CA . GLU A 1 505 ? -18.297 29.25 9.406 1 89.62 505 GLU A CA 1
ATOM 3916 C C . GLU A 1 505 ? -16.938 28.578 9.492 1 89.62 505 GLU A C 1
ATOM 3918 O O . GLU A 1 505 ? -16.484 28.188 10.578 1 89.62 505 GLU A O 1
ATOM 3923 N N . LEU A 1 506 ? -16.281 28.469 8.359 1 94.25 506 LEU A N 1
ATOM 3924 C CA . LEU A 1 506 ? -14.977 27.797 8.328 1 94.25 506 LEU A CA 1
ATOM 3925 C C . LEU A 1 506 ? -13.852 28.828 8.312 1 94.25 506 LEU A C 1
ATOM 3927 O O . LEU A 1 506 ? -12.688 28.469 8.109 1 94.25 506 LEU A O 1
ATOM 3931 N N . GLY A 1 507 ? -14.219 30.062 8.609 1 91.56 507 GLY A N 1
ATOM 3932 C CA . GLY A 1 507 ? -13.211 31.094 8.719 1 91.56 507 GLY A CA 1
ATOM 3933 C C . GLY A 1 507 ? -12.438 31.047 10.023 1 91.56 507 GLY A C 1
ATOM 3934 O O . GLY A 1 507 ? -12.883 30.422 10.992 1 91.56 507 GLY A O 1
ATOM 3935 N N . MET A 1 508 ? -11.312 31.656 10.109 1 89.62 508 MET A N 1
ATOM 3936 C CA . MET A 1 508 ? -10.438 31.641 11.281 1 89.62 508 MET A CA 1
ATOM 3937 C C . MET A 1 508 ? -11.023 32.5 12.406 1 89.62 508 MET A C 1
ATOM 3939 O O . MET A 1 508 ? -10.75 32.25 13.578 1 89.62 508 MET A O 1
ATOM 3943 N N . ASP A 1 509 ? -11.867 33.344 12.078 1 85.5 509 ASP A N 1
ATOM 3944 C CA . ASP A 1 509 ? -12.398 34.281 13.055 1 85.5 509 ASP A CA 1
ATOM 3945 C C . ASP A 1 509 ? -13.648 33.719 13.727 1 85.5 509 ASP A C 1
ATOM 3947 O O . ASP A 1 509 ? -14.188 34.344 14.648 1 85.5 509 ASP A O 1
ATOM 3951 N N . ASP A 1 510 ? -13.992 32.594 13.242 1 81.38 510 ASP A N 1
ATOM 3952 C CA . ASP A 1 510 ? -15.164 31.984 13.852 1 81.38 510 ASP A CA 1
ATOM 3953 C C . ASP A 1 510 ? -14.805 31.297 15.164 1 81.38 510 ASP A C 1
ATOM 3955 O O . ASP A 1 510 ? -14.914 30.078 15.281 1 81.38 510 ASP A O 1
ATOM 3959 N N . VAL A 1 511 ? -14.406 32.062 16.125 1 83.69 511 VAL A N 1
ATOM 3960 C CA . VAL A 1 511 ? -13.992 31.562 17.422 1 83.69 511 VAL A CA 1
ATOM 3961 C C . VAL A 1 511 ? -15.008 31.969 18.484 1 83.69 511 VAL A C 1
ATOM 3963 O O . VAL A 1 511 ? -15.461 33.125 18.516 1 83.69 511 VAL A O 1
ATOM 3966 N N . ARG A 1 512 ? -15.508 31 19.125 1 78.88 512 ARG A N 1
ATOM 3967 C CA . ARG A 1 512 ? -16.391 31.219 20.266 1 78.88 512 ARG A CA 1
ATOM 3968 C C . ARG A 1 512 ? -15.664 30.969 21.594 1 78.88 512 ARG A C 1
ATOM 3970 O O . ARG A 1 512 ? -14.766 30.125 21.656 1 78.88 512 ARG A O 1
ATOM 3977 N N . PRO A 1 513 ? -15.961 31.703 22.562 1 76.94 513 PRO A N 1
ATOM 3978 C CA . PRO A 1 513 ? -15.273 31.531 23.844 1 76.94 513 PRO A CA 1
ATOM 3979 C C . PRO A 1 513 ? -15.438 30.125 24.422 1 76.94 513 PRO A C 1
ATOM 3981 O O . PRO A 1 513 ? -16.531 29.578 24.391 1 76.94 513 PRO A O 1
ATOM 3984 N N . ARG A 1 514 ? -14.406 29.516 24.844 1 74.56 514 ARG A N 1
ATOM 3985 C CA . ARG A 1 514 ? -14.344 28.234 25.547 1 74.56 514 ARG A CA 1
ATOM 3986 C C . ARG A 1 514 ? -14.633 27.078 24.594 1 74.56 514 ARG A C 1
ATOM 3988 O O . ARG A 1 514 ? -15.023 25.984 25.031 1 74.56 514 ARG A O 1
ATOM 3995 N N . LYS A 1 515 ? -14.648 27.438 23.359 1 82.25 515 LYS A N 1
ATOM 3996 C CA . LYS A 1 515 ? -14.867 26.375 22.375 1 82.25 515 LYS A CA 1
ATOM 3997 C C . LYS A 1 515 ? -13.68 26.25 21.422 1 82.25 515 LYS A C 1
ATOM 3999 O O . LYS A 1 515 ? -13.078 27.25 21.047 1 82.25 515 LYS A O 1
ATOM 4004 N N . LEU A 1 516 ? -13.383 25.062 21.188 1 86.56 516 LEU A N 1
ATOM 4005 C CA . LEU A 1 516 ? -12.266 24.812 20.281 1 86.56 516 LEU A CA 1
ATOM 4006 C C . LEU A 1 516 ? -12.688 25.047 18.844 1 86.56 516 LEU A C 1
ATOM 4008 O O . LEU A 1 516 ? -13.867 24.938 18.5 1 86.56 516 LEU A O 1
ATOM 4012 N N . CYS A 1 517 ? -11.773 25.5 18.062 1 88.12 517 CYS A N 1
ATOM 4013 C CA . CYS A 1 517 ? -11.992 25.75 16.641 1 88.12 517 CYS A CA 1
ATOM 4014 C C . CYS A 1 517 ? -11.016 24.938 15.789 1 88.12 517 CYS A C 1
ATOM 4016 O O . CYS A 1 517 ? -9.828 25.266 15.727 1 88.12 517 CYS A O 1
ATOM 4018 N N . ALA A 1 518 ? -11.516 23.984 15.086 1 89.81 518 ALA A N 1
ATOM 4019 C CA . ALA A 1 518 ? -10.664 23.062 14.336 1 89.81 518 ALA A CA 1
ATOM 4020 C C . ALA A 1 518 ? -10.43 23.578 12.914 1 89.81 518 ALA A C 1
ATOM 4022 O O . ALA A 1 518 ? -9.906 22.844 12.07 1 89.81 518 ALA A O 1
ATOM 4023 N N . ASN A 1 519 ? -10.719 24.797 12.57 1 93.75 519 ASN A N 1
ATOM 4024 C CA . ASN A 1 519 ? -10.594 25.328 11.219 1 93.75 519 ASN A CA 1
ATOM 4025 C C . ASN A 1 519 ? -9.133 25.531 10.828 1 93.75 519 ASN A C 1
ATOM 4027 O O . ASN A 1 519 ? -8.812 25.703 9.648 1 93.75 519 ASN A O 1
ATOM 4031 N N . GLY A 1 520 ? -8.266 25.609 11.836 1 94.06 520 GLY A N 1
ATOM 4032 C CA . GLY A 1 520 ? -6.871 25.938 11.609 1 94.06 520 GLY A CA 1
ATOM 4033 C C . GLY A 1 520 ? -6.191 24.984 10.625 1 94.06 520 GLY A C 1
ATOM 4034 O O . GLY A 1 520 ? -5.469 25.438 9.734 1 94.06 520 GLY A O 1
ATOM 4035 N N . TYR A 1 521 ? -6.395 23.672 10.781 1 94.69 521 TYR A N 1
ATOM 4036 C CA . TYR A 1 521 ? -5.66 22.75 9.93 1 94.69 521 TYR A CA 1
ATOM 4037 C C . TYR A 1 521 ? -6.188 22.781 8.5 1 94.69 521 TYR A C 1
ATOM 4039 O O . TYR A 1 521 ? -5.48 22.422 7.555 1 94.69 521 TYR A O 1
ATOM 4047 N N . LEU A 1 522 ? -7.434 23.156 8.266 1 97 522 LEU A N 1
ATOM 4048 C CA . LEU A 1 522 ? -7.961 23.328 6.914 1 97 522 LEU A CA 1
ATOM 4049 C C . LEU A 1 522 ? -7.23 24.438 6.18 1 97 522 LEU A C 1
ATOM 4051 O O . LEU A 1 522 ? -6.812 24.266 5.035 1 97 522 LEU A O 1
ATOM 4055 N N . HIS A 1 523 ? -7.094 25.594 6.855 1 97.31 523 HIS A N 1
ATOM 4056 C CA . HIS A 1 523 ? -6.383 26.719 6.27 1 97.31 523 HIS A CA 1
ATOM 4057 C C . HIS A 1 523 ? -4.906 26.406 6.066 1 97.31 523 HIS A C 1
ATOM 4059 O O . HIS A 1 523 ? -4.312 26.797 5.055 1 97.31 523 HIS A O 1
ATOM 4065 N N . LEU A 1 524 ? -4.371 25.766 7.074 1 97.81 524 LEU A N 1
ATOM 4066 C CA . LEU A 1 524 ? -2.984 25.344 6.91 1 97.81 524 LEU A CA 1
ATOM 4067 C C . LEU A 1 524 ? -2.82 24.484 5.664 1 97.81 524 LEU A C 1
ATOM 4069 O O . LEU A 1 524 ? -1.839 24.625 4.93 1 97.81 524 LEU A O 1
ATOM 4073 N N . SER A 1 525 ? -3.746 23.562 5.449 1 98.38 525 SER A N 1
ATOM 4074 C CA . SER A 1 525 ? -3.689 22.688 4.277 1 98.38 525 SER A CA 1
ATOM 4075 C C . SER A 1 525 ? -3.771 23.5 2.986 1 98.38 525 SER A C 1
ATOM 4077 O O . SER A 1 525 ? -3.131 23.156 1.99 1 98.38 525 SER A O 1
ATOM 4079 N N . TYR A 1 526 ? -4.57 24.484 2.986 1 98.25 526 TYR A N 1
ATOM 4080 C CA . TYR A 1 526 ? -4.648 25.391 1.844 1 98.25 526 TYR A CA 1
ATOM 4081 C C . TYR A 1 526 ? -3.305 26.047 1.579 1 98.25 526 TYR A C 1
ATOM 4083 O O . TYR A 1 526 ? -2.812 26.047 0.448 1 98.25 526 TYR A O 1
ATOM 4091 N N . TYR A 1 527 ? -2.693 26.641 2.57 1 98.06 527 TYR A N 1
ATOM 4092 C CA . TYR A 1 527 ? -1.409 27.312 2.416 1 98.06 527 TYR A CA 1
ATOM 4093 C C . TYR A 1 527 ? -0.319 26.328 2.014 1 98.06 527 TYR A C 1
ATOM 4095 O O . TYR A 1 527 ? 0.576 26.672 1.234 1 98.06 527 TYR A O 1
ATOM 4103 N N . ALA A 1 528 ? -0.379 25.141 2.596 1 98.19 528 ALA A N 1
ATOM 4104 C CA . ALA A 1 528 ? 0.599 24.125 2.225 1 98.19 528 ALA A CA 1
ATOM 4105 C C . ALA A 1 528 ? 0.509 23.797 0.737 1 98.19 528 ALA A C 1
ATOM 4107 O O . ALA A 1 528 ? 1.53 23.578 0.079 1 98.19 528 ALA A O 1
ATOM 4108 N N . THR A 1 529 ? -0.689 23.688 0.195 1 98.38 529 THR A N 1
ATOM 4109 C CA . THR A 1 529 ? -0.892 23.422 -1.225 1 98.38 529 THR A CA 1
ATOM 4110 C C . THR A 1 529 ? -0.317 24.562 -2.074 1 98.38 529 THR A C 1
ATOM 4112 O O . THR A 1 529 ? 0.349 24.312 -3.082 1 98.38 529 THR A O 1
ATOM 4115 N N . GLU A 1 530 ? -0.534 25.797 -1.647 1 97.69 530 GLU A N 1
ATOM 4116 C CA . GLU A 1 530 ? 0.031 26.938 -2.344 1 97.69 530 GLU A CA 1
ATOM 4117 C C . GLU A 1 530 ? 1.557 26.906 -2.34 1 97.69 530 GLU A C 1
ATOM 4119 O O . GLU A 1 530 ? 2.191 27.094 -3.379 1 97.69 530 GLU A O 1
ATOM 4124 N N . ILE A 1 531 ? 2.066 26.656 -1.204 1 97.56 531 ILE A N 1
ATOM 4125 C CA . ILE A 1 531 ? 3.518 26.656 -1.052 1 97.56 531 ILE A CA 1
ATOM 4126 C C . ILE A 1 531 ? 4.117 25.531 -1.895 1 97.56 531 ILE A C 1
ATOM 4128 O O . ILE A 1 531 ? 5.176 25.703 -2.508 1 97.56 531 ILE A O 1
ATOM 4132 N N . MET A 1 532 ? 3.508 24.391 -1.879 1 96.75 532 MET A N 1
ATOM 4133 C CA . MET A 1 532 ? 3.984 23.281 -2.689 1 96.75 532 MET A CA 1
ATOM 4134 C C . MET A 1 532 ? 4.098 23.672 -4.156 1 96.75 532 MET A C 1
ATOM 4136 O O . MET A 1 532 ? 5.07 23.328 -4.824 1 96.75 532 MET A O 1
ATOM 4140 N N . ILE A 1 533 ? 3.139 24.422 -4.691 1 96.31 533 ILE A N 1
ATOM 4141 C CA . ILE A 1 533 ? 3.135 24.859 -6.082 1 96.31 533 ILE A CA 1
ATOM 4142 C C . ILE A 1 533 ? 4.281 25.844 -6.312 1 96.31 533 ILE A C 1
ATOM 4144 O O . ILE A 1 533 ? 5.082 25.672 -7.234 1 96.31 533 ILE A O 1
ATOM 4148 N N . HIS A 1 534 ? 4.414 26.844 -5.453 1 95.81 534 HIS A N 1
ATOM 4149 C CA . HIS A 1 534 ? 5.43 27.875 -5.629 1 95.81 534 HIS A CA 1
ATOM 4150 C C . HIS A 1 534 ? 6.832 27.312 -5.395 1 95.81 534 HIS A C 1
ATOM 4152 O O . HIS A 1 534 ? 7.793 27.766 -6.023 1 95.81 534 HIS A O 1
ATOM 4158 N N . ARG A 1 535 ? 6.914 26.438 -4.5 1 94.62 535 ARG A N 1
ATOM 4159 C CA . ARG A 1 535 ? 8.195 25.766 -4.246 1 94.62 535 ARG A CA 1
ATOM 4160 C C . ARG A 1 535 ? 8.75 25.156 -5.52 1 94.62 535 ARG A C 1
ATOM 4162 O O . ARG A 1 535 ? 9.93 25.312 -5.828 1 94.62 535 ARG A O 1
ATOM 4169 N N . ARG A 1 536 ? 7.93 24.438 -6.234 1 92.19 536 ARG A N 1
ATOM 4170 C CA . ARG A 1 536 ? 8.352 23.812 -7.48 1 92.19 536 ARG A CA 1
ATOM 4171 C C . ARG A 1 536 ? 8.742 24.859 -8.516 1 92.19 536 ARG A C 1
ATOM 4173 O O . ARG A 1 536 ? 9.68 24.641 -9.297 1 92.19 536 ARG A O 1
ATOM 4180 N N . VAL A 1 537 ? 8.062 25.922 -8.562 1 90.5 537 VAL A N 1
ATOM 4181 C CA . VAL A 1 537 ? 8.359 27 -9.5 1 90.5 537 VAL A CA 1
ATOM 4182 C C . VAL A 1 537 ? 9.727 27.609 -9.172 1 90.5 537 VAL A C 1
ATOM 4184 O O . VAL A 1 537 ? 10.547 27.812 -10.062 1 90.5 537 VAL A O 1
ATOM 4187 N N . ILE A 1 538 ? 10.008 27.859 -7.918 1 90.88 538 ILE A N 1
ATOM 4188 C CA . ILE A 1 538 ? 11.266 28.453 -7.48 1 90.88 538 ILE A CA 1
ATOM 4189 C C . ILE A 1 538 ? 12.422 27.516 -7.793 1 90.88 538 ILE A C 1
ATOM 4191 O O . ILE A 1 538 ? 13.5 27.953 -8.195 1 90.88 538 ILE A O 1
ATOM 4195 N N . ARG A 1 539 ? 12.25 26.219 -7.645 1 86 539 ARG A N 1
ATOM 4196 C CA . ARG A 1 539 ? 13.266 25.234 -7.953 1 86 539 ARG A CA 1
ATOM 4197 C C . ARG A 1 539 ? 13.633 25.25 -9.43 1 86 539 ARG A C 1
ATOM 4199 O O . ARG A 1 539 ? 14.789 25.031 -9.797 1 86 539 ARG A O 1
ATOM 4206 N N . SER A 1 540 ? 12.633 25.531 -10.211 1 82.62 540 SER A N 1
ATOM 4207 C CA . SER A 1 540 ? 12.844 25.516 -11.656 1 82.62 540 SER A CA 1
ATOM 4208 C C . SER A 1 540 ? 13.547 26.797 -12.125 1 82.62 540 SER A C 1
ATOM 4210 O O . SER A 1 540 ? 14.117 26.828 -13.219 1 82.62 540 SER A O 1
ATOM 4212 N N . LEU A 1 541 ? 13.539 27.906 -11.328 1 79.44 541 LEU A N 1
ATOM 4213 C CA . LEU A 1 541 ? 14.172 29.172 -11.664 1 79.44 541 LEU A CA 1
ATOM 4214 C C . LEU A 1 541 ? 15.664 29.141 -11.352 1 79.44 541 LEU A C 1
ATOM 4216 O O . LEU A 1 541 ? 16.422 29.984 -11.836 1 79.44 541 LEU A O 1
ATOM 4220 N N . ALA A 1 542 ? 16.203 28.375 -10.5 1 63.06 542 ALA A N 1
ATOM 4221 C CA . ALA A 1 542 ? 17.562 28.391 -9.977 1 63.06 542 ALA A CA 1
ATOM 4222 C C . ALA A 1 542 ? 18.578 28.172 -11.094 1 63.06 542 ALA A C 1
ATOM 4224 O O . ALA A 1 542 ? 19.781 28.406 -10.898 1 63.06 542 ALA A O 1
ATOM 4225 N N . THR A 1 543 ? 18.188 27.922 -12.25 1 56.22 543 THR A N 1
ATOM 4226 C CA . THR A 1 543 ? 19.188 27.797 -13.305 1 56.22 543 THR A CA 1
ATOM 4227 C C . THR A 1 543 ? 19.578 29.172 -13.844 1 56.22 543 THR A C 1
ATOM 4229 O O . THR A 1 543 ? 18.719 30.016 -14.078 1 56.22 543 THR A O 1
ATOM 4232 N N . PRO A 1 544 ? 20.984 29.75 -13.594 1 51.47 544 PRO A N 1
ATOM 4233 C CA . PRO A 1 544 ? 21.594 31.062 -13.656 1 51.47 544 PRO A CA 1
ATOM 4234 C C . PRO A 1 544 ? 21.031 31.938 -14.773 1 51.47 544 PRO A C 1
ATOM 4236 O O . PRO A 1 544 ? 21.047 33.156 -14.68 1 51.47 544 PRO A O 1
ATOM 4239 N N . ASP A 1 545 ? 21.016 31.531 -16 1 49.56 545 ASP A N 1
ATOM 4240 C CA . ASP A 1 545 ? 21.234 32.562 -17 1 49.56 545 ASP A CA 1
ATOM 4241 C C . ASP A 1 545 ? 20.047 33.531 -17.062 1 49.56 545 ASP A C 1
ATOM 4243 O O . ASP A 1 545 ? 20.203 34.688 -17.453 1 49.56 545 ASP A O 1
ATOM 4247 N N . ARG A 1 546 ? 18.828 33.219 -17.578 1 52.28 546 ARG A N 1
ATOM 4248 C CA . ARG A 1 546 ? 18.141 34.156 -18.5 1 52.28 546 ARG A CA 1
ATOM 4249 C C . ARG A 1 546 ? 17.266 35.125 -17.734 1 52.28 546 ARG A C 1
ATOM 4251 O O . ARG A 1 546 ? 17.672 35.656 -16.688 1 52.28 546 ARG A O 1
ATOM 4258 N N . ALA A 1 547 ? 15.75 35.094 -17.938 1 57 547 ALA A N 1
ATOM 4259 C CA . ALA A 1 547 ? 14.906 36.281 -18.062 1 57 547 ALA A CA 1
ATOM 4260 C C . ALA A 1 547 ? 14.531 36.844 -16.703 1 57 547 ALA A C 1
ATOM 4262 O O . ALA A 1 547 ? 13.727 36.25 -15.984 1 57 547 ALA A O 1
ATOM 4263 N N . ASP A 1 548 ? 15.203 37.875 -16.188 1 73.69 548 ASP A N 1
ATOM 4264 C CA . ASP A 1 548 ? 15.172 38.625 -14.93 1 73.69 548 ASP A CA 1
ATOM 4265 C C . ASP A 1 548 ? 13.75 39.031 -14.562 1 73.69 548 ASP A C 1
ATOM 4267 O O . ASP A 1 548 ? 13.359 38.969 -13.391 1 73.69 548 ASP A O 1
ATOM 4271 N N . GLN A 1 549 ? 12.914 39.219 -15.641 1 80 549 GLN A N 1
ATOM 4272 C CA . GLN A 1 549 ? 11.586 39.719 -15.32 1 80 549 GLN A CA 1
ATOM 4273 C C . GLN A 1 549 ? 10.695 38.594 -14.781 1 80 549 GLN A C 1
ATOM 4275 O O . GLN A 1 549 ? 9.992 38.781 -13.789 1 80 549 GLN A O 1
ATOM 4280 N N . LEU A 1 550 ? 10.711 37.406 -15.438 1 83.75 550 LEU A N 1
ATOM 4281 C CA . LEU A 1 550 ? 9.906 36.281 -15 1 83.75 550 LEU A CA 1
ATOM 4282 C C . LEU A 1 550 ? 10.32 35.812 -13.602 1 83.75 550 LEU A C 1
ATOM 4284 O O . LEU A 1 550 ? 9.469 35.5 -12.781 1 83.75 550 LEU A O 1
ATOM 4288 N N . ARG A 1 551 ? 11.531 35.875 -13.375 1 88.62 551 ARG A N 1
ATOM 4289 C CA . ARG A 1 551 ? 12.039 35.469 -12.055 1 88.62 551 ARG A CA 1
ATOM 4290 C C . ARG A 1 551 ? 11.508 36.406 -10.977 1 88.62 551 ARG A C 1
ATOM 4292 O O . ARG A 1 551 ? 11.094 35.969 -9.906 1 88.62 551 ARG A O 1
ATOM 4299 N N . THR A 1 552 ? 11.531 37.688 -11.305 1 88.94 552 THR A N 1
ATOM 4300 C CA . THR A 1 552 ? 11.078 38.688 -10.328 1 88.94 552 THR A CA 1
ATOM 4301 C C . THR A 1 552 ? 9.594 38.5 -10.023 1 88.94 552 THR A C 1
ATOM 4303 O O . THR A 1 552 ? 9.172 38.594 -8.867 1 88.94 552 THR A O 1
ATOM 4306 N N . ILE A 1 553 ? 8.828 38.188 -11.023 1 90 553 ILE A N 1
ATOM 4307 C CA . ILE A 1 553 ? 7.391 38 -10.852 1 90 553 ILE A CA 1
ATOM 4308 C C . ILE A 1 553 ? 7.129 36.781 -9.977 1 90 553 ILE A C 1
ATOM 4310 O O . ILE A 1 553 ? 6.328 36.844 -9.039 1 90 553 ILE A O 1
ATOM 4314 N N . CYS A 1 554 ? 7.84 35.719 -10.305 1 92.12 554 CYS A N 1
ATOM 4315 C CA . CYS A 1 554 ? 7.637 34.469 -9.578 1 92.12 554 CYS A CA 1
ATOM 4316 C C . CYS A 1 554 ? 8.102 34.594 -8.133 1 92.12 554 CYS A C 1
ATOM 4318 O O . CYS A 1 554 ? 7.449 34.094 -7.219 1 92.12 554 CYS A O 1
ATOM 4320 N N . ARG A 1 555 ? 9.148 35.25 -7.859 1 93.44 555 ARG A N 1
ATOM 4321 C CA . ARG A 1 555 ? 9.672 35.375 -6.508 1 93.44 555 ARG A CA 1
ATOM 4322 C C . ARG A 1 555 ? 8.797 36.312 -5.68 1 93.44 555 ARG A C 1
ATOM 4324 O O . ARG A 1 555 ? 8.625 36.125 -4.477 1 93.44 555 ARG A O 1
ATOM 4331 N N . ASN A 1 556 ? 8.25 37.375 -6.34 1 94.81 556 ASN A N 1
ATOM 4332 C CA . ASN A 1 556 ? 7.32 38.25 -5.637 1 94.81 556 ASN A CA 1
ATOM 4333 C C . ASN A 1 556 ? 6.047 37.5 -5.238 1 94.81 556 ASN A C 1
ATOM 4335 O O . ASN A 1 556 ? 5.516 37.719 -4.145 1 94.81 556 ASN A O 1
ATOM 4339 N N . ALA A 1 557 ? 5.617 36.719 -6.164 1 95.25 557 ALA A N 1
ATOM 4340 C CA . ALA A 1 557 ? 4.453 35.906 -5.844 1 95.25 557 ALA A CA 1
ATOM 4341 C C . ALA A 1 557 ? 4.75 34.938 -4.688 1 95.25 557 ALA A C 1
ATOM 4343 O O . ALA A 1 557 ? 3.912 34.75 -3.805 1 95.25 557 ALA A O 1
ATOM 4344 N N . ALA A 1 558 ? 5.887 34.344 -4.723 1 97 558 ALA A N 1
ATOM 4345 C CA . ALA A 1 558 ? 6.305 33.438 -3.66 1 97 558 ALA A CA 1
ATOM 4346 C C . ALA A 1 558 ? 6.414 34.156 -2.326 1 97 558 ALA A C 1
ATOM 4348 O O . ALA A 1 558 ? 6.027 33.625 -1.283 1 97 558 ALA A O 1
ATOM 4349 N N . LYS A 1 559 ? 6.973 35.344 -2.352 1 97.31 559 LYS A N 1
ATOM 4350 C CA . LYS A 1 559 ? 7.094 36.156 -1.151 1 97.31 559 LYS A CA 1
ATOM 4351 C C . LYS A 1 559 ? 5.723 36.469 -0.548 1 97.31 559 LYS A C 1
ATOM 4353 O O . LYS A 1 559 ? 5.539 36.344 0.666 1 97.31 559 LYS A O 1
ATOM 4358 N N . THR A 1 560 ? 4.793 36.812 -1.377 1 97.38 560 THR A N 1
ATOM 4359 C CA . THR A 1 560 ? 3.443 37.125 -0.922 1 97.38 560 THR A CA 1
ATOM 4360 C C . THR A 1 560 ? 2.807 35.938 -0.252 1 97.38 560 THR A C 1
ATOM 4362 O O . THR A 1 560 ? 2.156 36.062 0.789 1 97.38 560 THR A O 1
ATOM 4365 N N . ARG A 1 561 ? 2.98 34.781 -0.854 1 97 561 ARG A N 1
ATOM 4366 C CA . ARG A 1 561 ? 2.402 33.562 -0.291 1 97 561 ARG A CA 1
ATOM 4367 C C . ARG A 1 561 ? 3.045 33.219 1.049 1 97 561 ARG A C 1
ATOM 4369 O O . ARG A 1 561 ? 2.365 32.75 1.973 1 97 561 ARG A O 1
ATOM 4376 N N . LEU A 1 562 ? 4.336 33.375 1.13 1 98.12 562 LEU A N 1
ATOM 4377 C CA . LEU A 1 562 ? 5.027 33.125 2.391 1 98.12 562 LEU A CA 1
ATOM 4378 C C . LEU A 1 562 ? 4.508 34.031 3.486 1 98.12 562 LEU A C 1
ATOM 4380 O O . LEU A 1 562 ? 4.273 33.594 4.613 1 98.12 562 LEU A O 1
ATOM 4384 N N . GLU A 1 563 ? 4.32 35.312 3.146 1 97.81 563 GLU A N 1
ATOM 4385 C CA . GLU A 1 563 ? 3.842 36.281 4.121 1 97.81 563 GLU A CA 1
ATOM 4386 C C . GLU A 1 563 ? 2.426 35.969 4.586 1 97.81 563 GLU A C 1
ATOM 4388 O O . GLU A 1 563 ? 2.113 36.062 5.773 1 97.81 563 GLU A O 1
ATOM 4393 N N . HIS A 1 564 ? 1.616 35.531 3.654 1 97.06 564 HIS A N 1
ATOM 4394 C CA . HIS A 1 564 ? 0.266 35.125 4.023 1 97.06 564 HIS A CA 1
ATOM 4395 C C . HIS A 1 564 ? 0.292 33.906 4.938 1 97.06 564 HIS A C 1
ATOM 4397 O O . HIS A 1 564 ? -0.454 33.844 5.918 1 97.06 564 HIS A O 1
ATOM 4403 N N . ALA A 1 565 ? 1.08 32.906 4.633 1 97.81 565 ALA A N 1
ATOM 4404 C CA . ALA A 1 565 ? 1.163 31.688 5.422 1 97.81 565 ALA A CA 1
ATOM 4405 C C . ALA A 1 565 ? 1.705 31.969 6.82 1 97.81 565 ALA A C 1
ATOM 4407 O O . ALA A 1 565 ? 1.204 31.422 7.809 1 97.81 565 ALA A O 1
ATOM 4408 N N . THR A 1 566 ? 2.752 32.844 6.91 1 97.19 566 THR A N 1
ATOM 4409 C CA . THR A 1 566 ? 3.32 33.188 8.211 1 97.19 566 THR A CA 1
ATOM 4410 C C . THR A 1 566 ? 2.336 34 9.031 1 97.19 566 THR A C 1
ATOM 4412 O O . THR A 1 566 ? 2.234 33.844 10.25 1 97.19 566 THR A O 1
ATOM 4415 N N . ALA A 1 567 ? 1.62 34.906 8.383 1 96.19 567 ALA A N 1
ATOM 4416 C CA . ALA A 1 567 ? 0.61 35.719 9.062 1 96.19 567 ALA A CA 1
ATOM 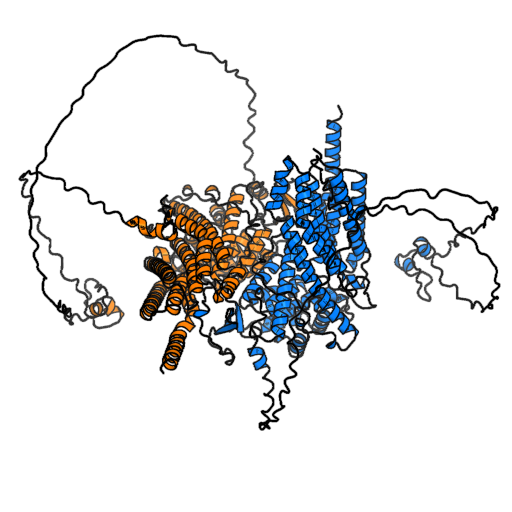4417 C C . ALA A 1 567 ? -0.503 34.844 9.625 1 96.19 567 ALA A C 1
ATOM 4419 O O . ALA A 1 567 ? -1.026 35.094 10.711 1 96.19 567 ALA A O 1
ATOM 4420 N N . PHE A 1 568 ? -0.896 33.812 8.938 1 95.69 568 PHE A N 1
ATOM 4421 C CA . PHE A 1 568 ? -1.899 32.875 9.383 1 95.69 568 PHE A CA 1
ATOM 4422 C C . PHE A 1 568 ? -1.47 32.188 10.688 1 95.69 568 PHE A C 1
ATOM 4424 O O . PHE A 1 568 ? -2.254 32.125 11.633 1 95.69 568 PHE A O 1
ATOM 4431 N N . VAL A 1 569 ? -0.247 31.719 10.711 1 94.94 569 VAL A N 1
ATOM 4432 C CA . VAL A 1 569 ? 0.249 31 11.883 1 94.94 569 VAL A CA 1
ATOM 4433 C C . VAL A 1 569 ? 0.337 31.969 13.07 1 94.94 569 VAL A C 1
ATOM 4435 O O . VAL A 1 569 ? 0.076 31.578 14.211 1 94.94 569 VAL A O 1
ATOM 4438 N N . GLU A 1 570 ? 0.653 33.25 12.797 1 93 570 GLU A N 1
ATOM 4439 C CA . GLU A 1 570 ? 0.761 34.25 13.844 1 93 570 GLU A CA 1
ATOM 4440 C C . GLU A 1 570 ? -0.607 34.594 14.438 1 93 570 GLU A C 1
ATOM 4442 O O . GLU A 1 570 ? -0.704 35 15.594 1 93 570 GLU A O 1
ATOM 4447 N N . LYS A 1 571 ? -1.619 34.344 13.711 1 91 571 LYS A N 1
ATOM 4448 C CA . LYS A 1 571 ? -2.973 34.688 14.141 1 91 571 LYS A CA 1
ATOM 4449 C C . LYS A 1 571 ? -3.621 33.531 14.898 1 91 571 LYS A C 1
ATOM 4451 O O . LYS A 1 571 ? -4.727 33.656 15.422 1 91 571 LYS A O 1
ATOM 4456 N N . LEU A 1 572 ? -2.992 32.406 14.961 1 92.25 572 LEU A N 1
ATOM 4457 C CA . LEU A 1 572 ? -3.578 31.281 15.648 1 92.25 572 LEU A CA 1
ATOM 4458 C C . LEU A 1 572 ? -3.76 31.562 17.141 1 92.25 572 LEU A C 1
ATOM 4460 O O . LEU A 1 572 ? -2.852 32.094 17.781 1 92.25 572 LEU A O 1
ATOM 4464 N N . ARG A 1 573 ? -4.891 31.328 17.656 1 90.25 573 ARG A N 1
ATOM 4465 C CA . ARG A 1 573 ? -5.254 31.5 19.062 1 90.25 573 ARG A CA 1
ATOM 4466 C C . ARG A 1 573 ? -5.242 30.172 19.797 1 90.25 573 ARG A C 1
ATOM 4468 O O . ARG A 1 573 ? -5.152 29.109 19.188 1 90.25 573 ARG A O 1
ATOM 4475 N N . PRO A 1 574 ? -5.297 30.141 21.125 1 87.19 574 PRO A N 1
ATOM 4476 C CA . PRO A 1 574 ? -5.297 28.906 21.891 1 87.19 574 PRO A CA 1
ATOM 4477 C C . PRO A 1 574 ? -6.465 27.984 21.531 1 87.19 574 PRO A C 1
ATOM 4479 O O . PRO A 1 574 ? -6.32 26.766 21.562 1 87.19 574 PRO A O 1
ATOM 4482 N N . GLU A 1 575 ? -7.605 28.625 21.156 1 89.19 575 GLU A N 1
ATOM 4483 C CA . GLU A 1 575 ? -8.766 27.828 20.734 1 89.19 575 GLU A CA 1
ATOM 4484 C C . GLU A 1 575 ? -8.453 27.016 19.5 1 89.19 575 GLU A C 1
ATOM 4486 O O . GLU A 1 575 ? -8.992 25.906 19.328 1 89.19 575 GLU A O 1
ATOM 4491 N N . HIS A 1 576 ? -7.59 27.547 18.672 1 91.69 576 HIS A N 1
ATOM 4492 C CA . HIS A 1 576 ? -7.172 26.828 17.469 1 91.69 576 HIS A CA 1
ATOM 4493 C C . HIS A 1 576 ? -6.125 25.781 17.797 1 91.69 576 HIS A C 1
ATOM 4495 O O . HIS A 1 576 ? -6.199 24.641 17.312 1 91.69 576 HIS A O 1
ATOM 4501 N N . LEU A 1 577 ? -5.191 26.094 18.625 1 90.19 577 LEU A N 1
ATOM 4502 C CA . LEU A 1 577 ? -4.016 25.281 18.891 1 90.19 577 LEU A CA 1
ATOM 4503 C C . LEU A 1 577 ? -4.395 24.016 19.656 1 90.19 577 LEU A C 1
ATOM 4505 O O . LEU A 1 577 ? -3.768 22.969 19.484 1 90.19 577 LEU A O 1
ATOM 4509 N N . GLN A 1 578 ? -5.391 24.109 20.453 1 88.62 578 GLN A N 1
ATOM 4510 C CA . GLN A 1 578 ? -5.77 22.984 21.281 1 88.62 578 GLN A CA 1
ATOM 4511 C C . GLN A 1 578 ? -6.812 22.109 20.594 1 88.62 578 GLN A C 1
ATOM 4513 O O . GLN A 1 578 ? -7.227 21.078 21.141 1 88.62 578 GLN A O 1
ATOM 4518 N N . SER A 1 579 ? -7.137 22.516 19.438 1 91.31 579 SER A N 1
ATOM 4519 C CA . SER A 1 579 ? -8.102 21.734 18.672 1 91.31 579 SER A CA 1
ATOM 4520 C C . SER A 1 579 ? -7.438 20.547 17.984 1 91.31 579 SER A C 1
ATOM 4522 O O . SER A 1 579 ? -6.246 20.297 18.188 1 91.31 579 SER A O 1
ATOM 4524 N N . PHE A 1 580 ? -8.242 19.844 17.359 1 91.12 580 PHE A N 1
ATOM 4525 C CA . PHE A 1 580 ? -7.73 18.703 16.594 1 91.12 580 PHE A CA 1
ATOM 4526 C C . PHE A 1 580 ? -7.027 19.188 15.328 1 91.12 580 PHE A C 1
ATOM 4528 O O . PHE A 1 580 ? -7.559 20.031 14.602 1 91.12 580 PHE A O 1
ATOM 4535 N N . TRP A 1 581 ? -5.777 18.672 15.133 1 92.69 581 TRP A N 1
ATOM 4536 C CA . TRP A 1 581 ? -5.008 18.859 13.914 1 92.69 581 TRP A CA 1
ATOM 4537 C C . TRP A 1 581 ? -4.711 17.516 13.242 1 92.69 581 TRP A C 1
ATOM 4539 O O . TRP A 1 581 ? -4.242 16.578 13.898 1 92.69 581 TRP A O 1
ATOM 4549 N N . TRP A 1 582 ? -5.078 17.422 12.047 1 92.94 582 TRP A N 1
ATOM 4550 C CA . TRP A 1 582 ? -4.934 16.125 11.391 1 92.94 582 TRP A CA 1
ATOM 4551 C C . TRP A 1 582 ? -3.463 15.781 11.18 1 92.94 582 TRP A C 1
ATOM 4553 O O . TRP A 1 582 ? -2.582 16.609 11.438 1 92.94 582 TRP A O 1
ATOM 4563 N N . PHE A 1 583 ? -3.037 14.711 10.703 1 96.25 583 PHE A N 1
ATOM 4564 C CA . PHE A 1 583 ? -1.739 14.047 10.797 1 96.25 583 PHE A CA 1
ATOM 4565 C C . PHE A 1 583 ? -0.68 14.828 10.023 1 96.25 583 PHE A C 1
ATOM 4567 O O . PHE A 1 583 ? 0.504 14.773 10.367 1 96.25 583 PHE A O 1
ATOM 4574 N N . ALA A 1 584 ? -1.022 15.531 8.922 1 96.75 584 ALA A N 1
ATOM 4575 C CA . ALA A 1 584 ? -0.064 16.172 8.031 1 96.75 584 ALA A CA 1
ATOM 4576 C C . ALA A 1 584 ? 0.332 17.562 8.555 1 96.75 584 ALA A C 1
ATOM 4578 O O . ALA A 1 584 ? 1.247 18.188 8.023 1 96.75 584 ALA A O 1
ATOM 4579 N N . ALA A 1 585 ? -0.313 18.078 9.586 1 96.19 585 ALA A N 1
ATOM 4580 C CA . ALA A 1 585 ? -0.183 19.453 10.047 1 96.19 585 ALA A CA 1
ATOM 4581 C C . ALA A 1 585 ? 1.253 19.766 10.461 1 96.19 585 ALA A C 1
ATOM 4583 O O . ALA A 1 585 ? 1.818 20.781 10.047 1 96.19 585 ALA A O 1
ATOM 4584 N N . PRO A 1 586 ? 1.921 18.922 11.219 1 95.81 586 PRO A N 1
ATOM 4585 C CA . PRO A 1 586 ? 3.283 19.266 11.633 1 95.81 586 PRO A CA 1
ATOM 4586 C C . PRO A 1 586 ? 4.227 19.469 10.445 1 95.81 586 PRO A C 1
ATOM 4588 O O . PRO A 1 586 ? 4.973 20.453 10.414 1 95.81 586 PRO A O 1
ATOM 4591 N N . LYS A 1 587 ? 4.18 18.609 9.477 1 96.38 587 LYS A N 1
ATOM 4592 C CA . LYS A 1 587 ? 5.062 18.734 8.328 1 96.38 587 LYS A CA 1
ATOM 4593 C C . LYS A 1 587 ? 4.637 19.891 7.426 1 96.38 587 LYS A C 1
ATOM 4595 O O . LYS A 1 587 ? 5.477 20.547 6.809 1 96.38 587 LYS A O 1
ATOM 4600 N N . CYS A 1 588 ? 3.342 20.172 7.402 1 96.88 588 CYS A N 1
ATOM 4601 C CA . CYS A 1 588 ? 2.863 21.312 6.633 1 96.88 588 CYS A CA 1
ATOM 4602 C C . CYS A 1 588 ? 3.312 22.625 7.27 1 96.88 588 CYS A C 1
ATOM 4604 O O . CYS A 1 588 ? 3.623 23.578 6.566 1 96.88 588 CYS A O 1
ATOM 4606 N N . LEU A 1 589 ? 3.32 22.656 8.609 1 96.44 589 LEU A N 1
ATOM 4607 C CA . LEU A 1 589 ? 3.836 23.828 9.305 1 96.44 589 LEU A CA 1
ATOM 4608 C C . LEU A 1 589 ? 5.328 24.016 9.047 1 96.44 589 LEU A C 1
ATOM 4610 O O . LEU A 1 589 ? 5.781 25.125 8.75 1 96.44 589 LEU A O 1
ATOM 4614 N N . ALA A 1 590 ? 6.008 22.922 9.055 1 95.69 590 ALA A N 1
ATOM 4615 C CA . ALA A 1 590 ? 7.445 22.953 8.805 1 95.69 590 ALA A CA 1
ATOM 4616 C C . ALA A 1 590 ? 7.738 23.375 7.367 1 95.69 590 ALA A C 1
ATOM 4618 O O . ALA A 1 590 ? 8.758 24.016 7.094 1 95.69 590 ALA A O 1
ATOM 4619 N N . LEU A 1 591 ? 6.879 23 6.48 1 96.62 591 LEU A N 1
ATOM 4620 C CA . LEU A 1 591 ? 7.023 23.328 5.066 1 96.62 591 LEU A CA 1
ATOM 4621 C C . LEU A 1 591 ? 7.098 24.844 4.871 1 96.62 591 LEU A C 1
ATOM 4623 O O . LEU A 1 591 ? 7.812 25.312 3.988 1 96.62 591 LEU A O 1
ATOM 4627 N N . ILE A 1 592 ? 6.402 25.625 5.664 1 96.94 592 ILE A N 1
ATOM 4628 C CA . ILE A 1 592 ? 6.422 27.078 5.574 1 96.94 592 ILE A CA 1
ATOM 4629 C C . ILE A 1 592 ? 7.832 27.594 5.867 1 96.94 592 ILE A C 1
ATOM 4631 O O . ILE A 1 592 ? 8.359 28.422 5.129 1 96.94 592 ILE A O 1
ATOM 4635 N N . GLY A 1 593 ? 8.414 27.078 6.906 1 94.88 593 GLY A N 1
ATOM 4636 C CA . GLY A 1 593 ? 9.773 27.469 7.246 1 94.88 593 GLY A CA 1
ATOM 4637 C C . GLY A 1 593 ? 10.797 27.047 6.207 1 94.88 593 GLY A C 1
ATOM 4638 O O . GLY A 1 593 ? 11.68 27.828 5.852 1 94.88 593 GLY A O 1
ATOM 4639 N N . VAL A 1 594 ? 10.68 25.844 5.727 1 93.5 594 VAL A N 1
ATOM 4640 C CA . VAL A 1 594 ? 11.602 25.344 4.723 1 93.5 594 VAL A CA 1
ATOM 4641 C C . VAL A 1 594 ? 11.484 26.156 3.441 1 93.5 594 VAL A C 1
ATOM 4643 O O . VAL A 1 594 ? 12.484 26.391 2.752 1 93.5 594 VAL A O 1
ATOM 4646 N N . PHE A 1 595 ? 10.289 26.562 3.09 1 96 595 PHE A N 1
ATOM 4647 C CA . PHE A 1 595 ? 10.062 27.406 1.919 1 96 595 PHE A CA 1
ATOM 4648 C C . PHE A 1 595 ? 10.766 28.75 2.068 1 96 595 PHE A C 1
ATOM 4650 O O . PHE A 1 595 ? 11.375 29.25 1.118 1 96 595 PHE A O 1
ATOM 4657 N N . ALA A 1 596 ? 10.68 29.328 3.293 1 95.94 596 ALA A N 1
ATOM 4658 C CA . ALA A 1 596 ? 11.43 30.562 3.562 1 95.94 596 ALA A CA 1
ATOM 4659 C C . ALA A 1 596 ? 12.93 30.328 3.395 1 95.94 596 ALA A C 1
ATOM 4661 O O . ALA A 1 596 ? 13.641 31.172 2.85 1 95.94 596 ALA A O 1
ATOM 4662 N N . GLY A 1 597 ? 13.367 29.188 3.869 1 92.56 597 GLY A N 1
ATOM 4663 C CA . GLY A 1 597 ? 14.766 28.844 3.688 1 92.56 597 GLY A CA 1
ATOM 4664 C C . GLY A 1 597 ? 15.156 28.688 2.23 1 92.56 597 GLY A C 1
ATOM 4665 O O . GLY A 1 597 ? 16.25 29.109 1.832 1 92.56 597 GLY A O 1
ATOM 4666 N N . LEU A 1 598 ? 14.305 28.078 1.473 1 92.25 598 LEU A N 1
ATOM 4667 C CA . LEU A 1 598 ? 14.562 27.906 0.046 1 92.25 598 LEU A CA 1
ATOM 4668 C C . LEU A 1 598 ? 14.648 29.266 -0.651 1 92.25 598 LEU A C 1
ATOM 4670 O O . LEU A 1 598 ? 15.523 29.484 -1.494 1 92.25 598 LEU A O 1
ATOM 4674 N N . LEU A 1 599 ? 13.719 30.203 -0.333 1 93.75 599 LEU A N 1
ATOM 4675 C CA . LEU A 1 599 ? 13.727 31.531 -0.924 1 93.75 599 LEU A CA 1
ATOM 4676 C C . LEU A 1 599 ? 14.992 32.281 -0.543 1 93.75 599 LEU A C 1
ATOM 4678 O O . LEU A 1 599 ? 15.547 33.031 -1.358 1 93.75 599 LEU A O 1
ATOM 4682 N N . SER A 1 600 ? 15.484 32.062 0.628 1 92.06 600 SER A N 1
ATOM 4683 C CA . SER A 1 600 ? 16.719 32.688 1.066 1 92.06 600 SER A CA 1
ATOM 4684 C C . SER A 1 600 ? 17.922 32.125 0.314 1 92.06 600 SER A C 1
ATOM 4686 O O . SER A 1 600 ? 18.766 32.875 -0.168 1 92.06 600 SER A O 1
ATOM 4688 N N . ALA A 1 601 ? 17.953 30.828 0.161 1 87.06 601 ALA A N 1
ATOM 4689 C CA . ALA A 1 601 ? 19.094 30.156 -0.449 1 87.06 601 ALA A CA 1
ATOM 4690 C C . ALA A 1 601 ? 19.172 30.422 -1.948 1 87.06 601 ALA A C 1
ATOM 4692 O O . ALA A 1 601 ? 20.25 30.406 -2.545 1 87.06 601 ALA A O 1
ATOM 4693 N N . THR A 1 602 ? 18.078 30.688 -2.582 1 88 602 THR A N 1
ATOM 4694 C CA . THR A 1 602 ? 18.047 30.875 -4.027 1 88 602 THR A CA 1
ATOM 4695 C C . THR A 1 602 ? 18.016 32.344 -4.379 1 88 602 THR A C 1
ATOM 4697 O O . THR A 1 602 ? 17.875 32.719 -5.547 1 88 602 THR A O 1
ATOM 4700 N N . ALA A 1 603 ? 18.156 33.219 -3.359 1 89.25 603 ALA A N 1
ATOM 4701 C CA . ALA A 1 603 ? 18.172 34.656 -3.607 1 89.25 603 ALA A CA 1
ATOM 4702 C C . ALA A 1 603 ? 19.438 35.062 -4.328 1 89.25 603 ALA A C 1
ATOM 4704 O O . ALA A 1 603 ? 20.531 34.562 -4.035 1 89.25 603 ALA A O 1
ATOM 4705 N N . ARG A 1 604 ? 19.328 36 -5.227 1 84.69 604 ARG A N 1
ATOM 4706 C CA . ARG A 1 604 ? 20.484 36.5 -5.961 1 84.69 604 ARG A CA 1
ATOM 4707 C C . ARG A 1 604 ? 21.094 37.719 -5.262 1 84.69 604 ARG A C 1
ATOM 4709 O O . ARG A 1 604 ? 22.266 38.031 -5.457 1 84.69 604 ARG A O 1
ATOM 4716 N N . ASP A 1 605 ? 20.219 38.375 -4.555 1 88 605 ASP A N 1
ATOM 4717 C CA . ASP A 1 605 ? 20.625 39.562 -3.838 1 88 605 ASP A CA 1
ATOM 4718 C C . ASP A 1 605 ? 20.781 39.312 -2.344 1 88 605 ASP A C 1
ATOM 4720 O O . ASP A 1 605 ? 19.969 38.594 -1.752 1 88 605 ASP A O 1
ATOM 4724 N N . ALA A 1 606 ? 21.781 39.844 -1.728 1 90.31 606 ALA A N 1
ATOM 4725 C CA . ALA A 1 606 ? 22.062 39.656 -0.308 1 90.31 606 ALA A CA 1
ATOM 4726 C C . ALA A 1 606 ? 20.953 40.25 0.557 1 90.31 606 ALA A C 1
ATOM 4728 O O . ALA A 1 606 ? 20.641 39.719 1.625 1 90.31 606 ALA A O 1
ATOM 4729 N N . ALA A 1 607 ? 20.453 41.312 0.013 1 92.12 607 ALA A N 1
ATOM 4730 C CA . ALA A 1 607 ? 19.375 41.938 0.774 1 92.12 607 ALA A CA 1
ATOM 4731 C C . ALA A 1 607 ? 18.141 41.031 0.834 1 92.12 607 ALA A C 1
ATOM 4733 O O . ALA A 1 607 ? 17.516 40.906 1.888 1 92.12 607 ALA A O 1
ATOM 4734 N N . GLU A 1 608 ? 17.859 40.438 -0.265 1 92.56 608 GLU A N 1
ATOM 4735 C CA . GLU A 1 608 ? 16.734 39.531 -0.303 1 92.56 608 GLU A CA 1
ATOM 4736 C C . GLU A 1 608 ? 17 38.281 0.537 1 92.56 608 GLU A C 1
ATOM 4738 O O . GLU A 1 608 ? 16.109 37.812 1.245 1 92.56 608 GLU A O 1
ATOM 4743 N N . ALA A 1 609 ? 18.156 37.75 0.428 1 92.75 609 ALA A N 1
ATOM 4744 C CA . ALA A 1 609 ? 18.531 36.594 1.21 1 92.75 609 ALA A CA 1
ATOM 4745 C C . ALA A 1 609 ? 18.391 36.844 2.705 1 92.75 609 ALA A C 1
ATOM 4747 O O . ALA A 1 609 ? 17.891 36 3.449 1 92.75 609 ALA A O 1
ATOM 4748 N N . ALA A 1 610 ? 18.859 38.031 3.098 1 93.44 610 ALA A N 1
ATOM 4749 C CA . ALA A 1 610 ? 18.781 38.438 4.508 1 93.44 610 ALA A CA 1
ATOM 4750 C C . ALA A 1 610 ? 17.328 38.594 4.945 1 93.44 610 ALA A C 1
ATOM 4752 O O . ALA A 1 610 ? 16.969 38.281 6.082 1 93.44 610 ALA A O 1
ATOM 4753 N N . PHE A 1 611 ? 16.562 39.125 4.082 1 93.94 611 PHE A N 1
ATOM 4754 C CA . PHE A 1 611 ? 15.148 39.312 4.379 1 93.94 611 PHE A CA 1
ATOM 4755 C C . PHE A 1 611 ? 14.469 38 4.691 1 93.94 611 PHE A C 1
ATOM 4757 O O . PHE A 1 611 ? 13.789 37.875 5.711 1 93.94 611 PHE A O 1
ATOM 4764 N N . PHE A 1 612 ? 14.664 37.062 3.809 1 95.19 612 PHE A N 1
ATOM 4765 C CA . PHE A 1 612 ? 14.008 35.781 3.977 1 95.19 612 PHE A CA 1
ATOM 4766 C C . PHE A 1 612 ? 14.609 35 5.141 1 95.19 612 PHE A C 1
ATOM 4768 O O . PHE A 1 612 ? 13.914 34.25 5.824 1 95.19 612 PHE A O 1
ATOM 4775 N N . LYS A 1 613 ? 15.852 35.094 5.422 1 92.81 613 LYS A N 1
ATOM 4776 C CA . LYS A 1 613 ? 16.453 34.5 6.598 1 92.81 613 LYS A CA 1
ATOM 4777 C C . LYS A 1 613 ? 15.836 35.031 7.883 1 92.81 613 LYS A C 1
ATOM 4779 O O . LYS A 1 613 ? 15.586 34.25 8.82 1 92.81 613 LYS A O 1
ATOM 4784 N N . ARG A 1 614 ? 15.617 36.281 7.883 1 94.62 614 ARG A N 1
ATOM 4785 C CA . ARG A 1 614 ? 14.961 36.906 9.039 1 94.62 614 ARG A CA 1
ATOM 4786 C C . ARG A 1 614 ? 13.539 36.344 9.195 1 94.62 614 ARG A C 1
ATOM 4788 O O . ARG A 1 614 ? 13.109 36.062 10.312 1 94.62 614 ARG A O 1
ATOM 4795 N N . LYS A 1 615 ? 12.844 36.281 8.102 1 95.12 615 LYS A N 1
ATOM 4796 C CA . LYS A 1 615 ? 11.492 35.719 8.133 1 95.12 615 LYS A CA 1
ATOM 4797 C C . LYS A 1 615 ? 11.508 34.281 8.664 1 95.12 615 LYS A C 1
ATOM 4799 O O . LYS A 1 615 ? 10.609 33.875 9.398 1 95.12 615 LYS A O 1
ATOM 4804 N N . LEU A 1 616 ? 12.469 33.469 8.227 1 94.56 616 LEU A N 1
ATOM 4805 C CA . LEU A 1 616 ? 12.633 32.094 8.695 1 94.56 616 LEU A CA 1
ATOM 4806 C C . LEU A 1 616 ? 12.875 32.062 10.203 1 94.56 616 LEU A C 1
ATOM 4808 O O . LEU A 1 616 ? 12.25 31.281 10.914 1 94.56 616 LEU A O 1
ATOM 4812 N N . ASP A 1 617 ? 13.734 32.969 10.695 1 93.56 617 ASP A N 1
ATOM 4813 C CA . ASP A 1 617 ? 14.062 33 12.117 1 93.56 617 ASP A CA 1
ATOM 4814 C C . ASP A 1 617 ? 12.852 33.438 12.945 1 93.56 617 ASP A C 1
ATOM 4816 O O . ASP A 1 617 ? 12.586 32.875 14.008 1 93.56 617 ASP A O 1
ATOM 4820 N N . ASP A 1 618 ? 12.188 34.438 12.398 1 94.81 618 ASP A N 1
ATOM 4821 C CA . ASP A 1 618 ? 10.977 34.906 13.07 1 94.81 618 ASP A CA 1
ATOM 4822 C C . ASP A 1 618 ? 9.922 33.812 13.141 1 94.81 618 ASP A C 1
ATOM 4824 O O . ASP A 1 618 ? 9.258 33.625 14.164 1 94.81 618 ASP A O 1
ATOM 4828 N N . PHE A 1 619 ? 9.773 33.156 12.047 1 95.56 619 PHE A N 1
ATOM 4829 C CA . PHE A 1 619 ? 8.781 32.094 11.992 1 95.56 619 PHE A CA 1
ATOM 4830 C C . PHE A 1 619 ? 9.148 30.953 12.945 1 95.56 619 PHE A C 1
ATOM 4832 O O . PHE A 1 619 ? 8.289 30.422 13.648 1 95.56 619 PHE A O 1
ATOM 4839 N N . HIS A 1 620 ? 10.406 30.516 12.93 1 94.06 620 HIS A N 1
ATOM 4840 C CA . HIS A 1 620 ? 10.898 29.484 13.844 1 94.06 620 HIS A CA 1
ATOM 4841 C C . HIS A 1 620 ? 10.609 29.844 15.297 1 94.06 620 HIS A C 1
ATOM 4843 O O . HIS A 1 620 ? 10.172 29.016 16.078 1 94.06 620 HIS A O 1
ATOM 4849 N N . TRP A 1 621 ? 10.82 31.109 15.633 1 92.06 621 TRP A N 1
ATOM 4850 C CA . TRP A 1 621 ? 10.562 31.609 16.984 1 92.06 621 TRP A CA 1
ATOM 4851 C C . TRP A 1 621 ? 9.078 31.531 17.312 1 92.06 621 TRP A C 1
ATOM 4853 O O . TRP A 1 621 ? 8.703 31.125 18.422 1 92.06 621 TRP A O 1
ATOM 4863 N N . THR A 1 622 ? 8.289 31.953 16.375 1 92.56 622 THR A N 1
ATOM 4864 C CA . THR A 1 622 ? 6.848 31.922 16.562 1 92.56 622 THR A CA 1
ATOM 4865 C C . THR A 1 622 ? 6.375 30.484 16.844 1 92.56 622 THR A C 1
ATOM 4867 O O . THR A 1 622 ? 5.535 30.266 17.703 1 92.56 622 THR A O 1
ATOM 4870 N N . LEU A 1 623 ? 6.855 29.484 16.094 1 93.69 623 LEU A N 1
ATOM 4871 C CA . LEU A 1 623 ? 6.488 28.078 16.281 1 93.69 623 LEU A CA 1
ATOM 4872 C C . LEU A 1 623 ? 6.969 27.562 17.641 1 93.69 623 LEU A C 1
ATOM 4874 O O . LEU A 1 623 ? 6.254 26.828 18.312 1 93.69 623 LEU A O 1
ATOM 4878 N N . LYS A 1 624 ? 8.148 27.984 18.078 1 91.69 624 LYS A N 1
ATOM 4879 C CA . LYS A 1 624 ? 8.727 27.531 19.344 1 91.69 624 LYS A CA 1
ATOM 4880 C C . LYS A 1 624 ? 7.902 28.031 20.531 1 91.69 624 LYS A C 1
ATOM 4882 O O . LYS A 1 624 ? 7.652 27.281 21.469 1 91.69 624 LYS A O 1
ATOM 4887 N N . VAL A 1 625 ? 7.48 29.266 20.484 1 91.06 625 VAL A N 1
ATOM 4888 C CA . VAL A 1 625 ? 6.68 29.844 21.547 1 91.06 625 VAL A CA 1
ATOM 4889 C C . VAL A 1 625 ? 5.336 29.125 21.641 1 91.06 625 VAL A C 1
ATOM 4891 O O . VAL A 1 625 ? 4.848 28.844 22.734 1 91.06 625 VAL A O 1
ATOM 4894 N N . ARG A 1 626 ? 4.797 28.781 20.578 1 90.38 626 ARG A N 1
ATOM 4895 C CA . ARG A 1 626 ? 3.479 28.156 20.531 1 90.38 626 ARG A CA 1
ATOM 4896 C C . ARG A 1 626 ? 3.574 26.656 20.781 1 90.38 626 ARG A C 1
ATOM 4898 O O . ARG A 1 626 ? 2.562 26 21.031 1 90.38 626 ARG A O 1
ATOM 4905 N N . SER A 1 627 ? 4.699 26.047 20.672 1 89.5 627 SER A N 1
ATOM 4906 C CA . SER A 1 627 ? 4.91 24.609 20.844 1 89.5 627 SER A CA 1
ATOM 4907 C C . SER A 1 627 ? 4.656 24.172 22.281 1 89.5 627 SER A C 1
ATOM 4909 O O . SER A 1 627 ? 4.383 23 22.547 1 89.5 627 SER A O 1
ATOM 4911 N N . LYS A 1 628 ? 4.715 24.953 23.266 1 81.5 628 LYS A N 1
ATOM 4912 C CA . LYS A 1 628 ? 4.516 24.609 24.672 1 81.5 628 LYS A CA 1
ATOM 4913 C C . LYS A 1 628 ? 3.074 24.188 24.938 1 81.5 628 LYS A C 1
ATOM 4915 O O . LYS A 1 628 ? 2.812 23.375 25.828 1 81.5 628 LYS A O 1
ATOM 4920 N N . GLY A 1 629 ? 2.207 24.578 24.094 1 78.25 629 GLY A N 1
ATOM 4921 C CA . GLY A 1 629 ? 0.816 24.234 24.359 1 78.25 629 GLY A CA 1
ATOM 4922 C C . GLY A 1 629 ? 0.2 23.375 23.266 1 78.25 629 GLY A C 1
ATOM 4923 O O . GLY A 1 629 ? -1.007 23.125 23.281 1 78.25 629 GLY A O 1
ATOM 4924 N N . SER A 1 630 ? 1.004 22.891 22.391 1 86.81 630 SER A N 1
ATOM 4925 C CA . SER A 1 630 ? 0.444 22.172 21.266 1 86.81 630 SER A CA 1
ATOM 4926 C C . SER A 1 630 ? 1.408 21.094 20.766 1 86.81 630 SER A C 1
ATOM 4928 O O . SER A 1 630 ? 2.531 21.406 20.359 1 86.81 630 SER A O 1
ATOM 4930 N N . LEU A 1 631 ? 0.953 19.875 20.766 1 85.69 631 LEU A N 1
ATOM 4931 C CA . LEU A 1 631 ? 1.768 18.75 20.312 1 85.69 631 LEU A CA 1
ATOM 4932 C C . LEU A 1 631 ? 2.107 18.891 18.828 1 85.69 631 LEU A C 1
ATOM 4934 O O . LEU A 1 631 ? 3.209 18.531 18.406 1 85.69 631 LEU A O 1
ATOM 4938 N N . SER A 1 632 ? 1.196 19.406 18.094 1 86.75 632 SER A N 1
ATOM 4939 C CA . SER A 1 632 ? 1.409 19.562 16.656 1 86.75 632 SER A CA 1
ATOM 4940 C C . SER A 1 632 ? 2.49 20.594 16.375 1 86.75 632 SER A C 1
ATOM 4942 O O . SER A 1 632 ? 3.326 20.406 15.484 1 86.75 632 SER A O 1
ATOM 4944 N N . MET A 1 633 ? 2.467 21.734 17.141 1 90.81 633 MET A N 1
ATOM 4945 C CA . MET A 1 633 ? 3.471 22.766 16.969 1 90.81 633 MET A CA 1
ATOM 4946 C C . MET A 1 633 ? 4.848 22.297 17.406 1 90.81 633 MET A C 1
ATOM 4948 O O . MET A 1 633 ? 5.855 22.625 16.781 1 90.81 633 MET A O 1
ATOM 4952 N N . ALA A 1 634 ? 4.82 21.516 18.391 1 92.25 634 ALA A N 1
ATOM 4953 C CA . ALA A 1 634 ? 6.086 20.953 18.859 1 92.25 634 ALA A CA 1
ATOM 4954 C C . ALA A 1 634 ? 6.691 20.016 17.812 1 92.25 634 ALA A C 1
ATOM 4956 O O . ALA A 1 634 ? 7.898 20.047 17.578 1 92.25 634 ALA A O 1
ATOM 4957 N N . ALA A 1 635 ? 5.836 19.25 17.281 1 92.44 635 ALA A N 1
ATOM 4958 C CA . ALA A 1 635 ? 6.293 18.344 16.219 1 92.44 635 ALA A CA 1
ATOM 4959 C C . ALA A 1 635 ? 6.785 19.125 15.008 1 92.44 635 ALA A C 1
ATOM 4961 O O . ALA A 1 635 ? 7.75 18.719 14.352 1 92.44 635 ALA A O 1
ATOM 4962 N N . ALA A 1 636 ? 6.145 20.188 14.711 1 93.62 636 ALA A N 1
ATOM 4963 C CA . ALA A 1 636 ? 6.535 21.031 13.586 1 93.62 636 ALA A CA 1
ATOM 4964 C C . ALA A 1 636 ? 7.93 21.609 13.789 1 93.62 636 ALA A C 1
ATOM 4966 O O . ALA A 1 636 ? 8.727 21.688 12.852 1 93.62 636 ALA A O 1
ATOM 4967 N N . VAL A 1 637 ? 8.25 22.047 15 1 93.38 637 VAL A N 1
ATOM 4968 C CA . VAL A 1 637 ? 9.555 22.609 15.32 1 93.38 637 VAL A CA 1
ATOM 4969 C C . VAL A 1 637 ? 10.641 21.547 15.117 1 93.38 637 VAL A C 1
ATOM 4971 O O . VAL A 1 637 ? 11.68 21.828 14.516 1 93.38 637 VAL A O 1
ATOM 4974 N N . ARG A 1 638 ? 10.352 20.391 15.5 1 89.44 638 ARG A N 1
ATOM 4975 C CA . ARG A 1 638 ? 11.32 19.297 15.352 1 89.44 638 ARG A CA 1
ATOM 4976 C C . ARG A 1 638 ? 11.562 18.984 13.875 1 89.44 638 ARG A C 1
ATOM 4978 O O . ARG A 1 638 ? 12.703 18.797 13.453 1 89.44 638 ARG A O 1
ATOM 4985 N N . GLU A 1 639 ? 10.445 18.953 13.188 1 89.25 639 GLU A N 1
ATOM 4986 C CA . GLU A 1 639 ? 10.547 18.688 11.758 1 89.25 639 GLU A CA 1
ATOM 4987 C C . GLU A 1 639 ? 11.336 19.781 11.039 1 89.25 639 GLU A C 1
ATOM 4989 O O . GLU A 1 639 ? 12.141 19.5 10.156 1 89.25 639 GLU A O 1
ATOM 4994 N N . MET A 1 640 ? 11.07 20.969 11.367 1 90 640 MET A N 1
ATOM 4995 C CA . MET A 1 640 ? 11.734 22.109 10.734 1 90 640 MET A CA 1
ATOM 4996 C C . MET A 1 640 ? 13.227 22.109 11.055 1 90 640 MET A C 1
ATOM 4998 O O . MET A 1 640 ? 14.055 22.312 10.164 1 90 640 MET A O 1
ATOM 5002 N N . GLU A 1 641 ? 13.57 21.844 12.266 1 86 641 GLU A N 1
ATOM 5003 C CA . GLU A 1 641 ? 14.969 21.844 12.68 1 86 641 GLU A CA 1
ATOM 5004 C C . GLU A 1 641 ? 15.727 20.688 12.023 1 86 641 GLU A C 1
ATOM 5006 O O . GLU A 1 641 ? 16.875 20.859 11.609 1 86 641 GLU A O 1
ATOM 5011 N N . ALA A 1 642 ? 15.117 19.641 11.875 1 81.19 642 ALA A N 1
ATOM 5012 C CA . ALA A 1 642 ? 15.742 18.484 11.227 1 81.19 642 ALA A CA 1
ATOM 5013 C C . ALA A 1 642 ? 15.961 18.75 9.742 1 81.19 642 ALA A C 1
ATOM 5015 O O . ALA A 1 642 ? 16.922 18.25 9.148 1 81.19 642 ALA A O 1
ATOM 5016 N N . SER A 1 643 ? 15.125 19.531 9.18 1 84.81 643 SER A N 1
ATOM 5017 C CA . SER A 1 643 ? 15.172 19.766 7.738 1 84.81 643 SER A CA 1
ATOM 5018 C C . SER A 1 643 ? 16.109 20.906 7.387 1 84.81 643 SER A C 1
ATOM 5020 O O . SER A 1 643 ? 16.516 21.062 6.23 1 84.81 643 SER A O 1
ATOM 5022 N N . LEU A 1 644 ? 16.469 21.781 8.375 1 78.56 644 LEU A N 1
ATOM 5023 C CA . LEU A 1 644 ? 17.266 22.969 8.094 1 78.56 644 LEU A CA 1
ATOM 5024 C C . LEU A 1 644 ? 18.656 22.844 8.711 1 78.56 644 LEU A C 1
ATOM 5026 O O . LEU A 1 644 ? 19.391 23.828 8.82 1 78.56 644 LEU A O 1
ATOM 5030 N N . VAL A 1 645 ? 19.016 21.75 9.32 1 62.25 645 VAL A N 1
ATOM 5031 C CA . VAL A 1 645 ? 20.281 21.531 10.008 1 62.25 645 VAL A CA 1
ATOM 5032 C C . VAL A 1 645 ? 21.438 21.984 9.117 1 62.25 645 VAL A C 1
ATOM 5034 O O . VAL A 1 645 ? 22.438 22.516 9.617 1 62.25 645 VAL A O 1
ATOM 5037 N N . GLY A 1 646 ? 21.328 22 7.891 1 56.66 646 GLY A N 1
ATOM 5038 C CA . GLY A 1 646 ? 22.453 22.391 7.039 1 56.66 646 GLY A CA 1
ATOM 5039 C C . GLY A 1 646 ? 22.406 23.844 6.613 1 56.66 646 GLY A C 1
ATOM 5040 O O . GLY A 1 646 ? 23.328 24.328 5.949 1 56.66 646 GLY A O 1
ATOM 5041 N N . LEU A 1 647 ? 21.438 24.531 6.906 1 58.03 647 LEU A N 1
ATOM 5042 C CA . LEU A 1 647 ? 21.281 25.875 6.379 1 58.03 647 LEU A CA 1
ATOM 5043 C C . LEU A 1 647 ? 22.297 26.828 6.996 1 58.03 647 LEU A C 1
ATOM 5045 O O . LEU A 1 647 ? 22.781 27.75 6.328 1 58.03 647 LEU A O 1
ATOM 5049 N N . ASP A 1 648 ? 22.594 26.641 8.266 1 53.94 648 ASP A N 1
ATOM 5050 C CA . ASP A 1 648 ? 23.609 27.516 8.828 1 53.94 648 ASP A CA 1
ATOM 5051 C C . ASP A 1 648 ? 24.953 27.312 8.148 1 53.94 648 ASP A C 1
ATOM 5053 O O . ASP A 1 648 ? 25.734 28.25 7.992 1 53.94 648 ASP A O 1
ATOM 5057 N N . ARG A 1 649 ? 25.219 26.047 7.598 1 47.38 649 ARG A N 1
ATOM 5058 C CA . ARG A 1 649 ? 26.469 25.75 6.93 1 47.38 649 ARG A CA 1
ATOM 5059 C C . ARG A 1 649 ? 26.469 26.25 5.488 1 47.38 649 ARG A C 1
ATOM 5061 O O . ARG A 1 649 ? 27.516 26.453 4.887 1 47.38 649 ARG A O 1
ATOM 5068 N N . LEU A 1 650 ? 25.391 26.266 4.816 1 47.03 650 LEU A N 1
ATOM 5069 C CA . LEU A 1 650 ? 25.266 26.75 3.447 1 47.03 650 LEU A CA 1
ATOM 5070 C C . LEU A 1 650 ? 25.625 28.234 3.363 1 47.03 650 LEU A C 1
ATOM 5072 O O . LEU A 1 650 ? 26.125 28.688 2.34 1 47.03 650 LEU A O 1
ATOM 5076 N N . ARG A 1 651 ? 25.344 29.031 4.25 1 44.47 651 ARG A N 1
ATOM 5077 C CA . ARG A 1 651 ? 25.734 30.438 4.215 1 44.47 651 ARG A CA 1
ATOM 5078 C C . ARG A 1 651 ? 27.25 30.594 4.191 1 44.47 651 ARG A C 1
ATOM 5080 O O . ARG A 1 651 ? 27.797 31.469 3.514 1 44.47 651 ARG A O 1
ATOM 5087 N N . VAL A 1 652 ? 27.891 29.766 4.863 1 37.59 652 VAL A N 1
ATOM 5088 C CA . VAL A 1 652 ? 29.328 29.969 4.941 1 37.59 652 VAL A CA 1
ATOM 5089 C C . VAL A 1 652 ? 29.984 29.469 3.662 1 37.59 652 VAL A C 1
ATOM 5091 O O . VAL A 1 652 ? 30.875 30.125 3.107 1 37.59 652 VAL A O 1
ATOM 5094 N N . ALA A 1 653 ? 29.578 28.391 3.082 1 39.62 653 ALA A N 1
ATOM 5095 C CA . ALA A 1 653 ? 30.281 27.828 1.938 1 39.62 653 ALA A CA 1
ATOM 5096 C C . ALA A 1 653 ? 29.891 28.531 0.643 1 39.62 653 ALA A C 1
ATOM 5098 O O . ALA A 1 653 ? 30.734 28.828 -0.198 1 39.62 653 ALA A O 1
ATOM 5099 N N . ASP A 1 654 ? 28.688 28.797 0.312 1 41.28 654 ASP A N 1
ATOM 5100 C CA . ASP A 1 654 ? 28.359 29.562 -0.891 1 41.28 654 ASP A CA 1
ATOM 5101 C C . ASP A 1 654 ? 28.859 31 -0.771 1 41.28 654 ASP A C 1
ATOM 5103 O O . ASP A 1 654 ? 29.234 31.625 -1.771 1 41.28 654 ASP A O 1
ATOM 5107 N N . PHE A 1 655 ? 28.875 31.656 0.362 1 36.41 655 PHE A N 1
ATOM 5108 C CA . PHE A 1 655 ? 29.578 32.938 0.551 1 36.41 655 PHE A CA 1
ATOM 5109 C C . PHE A 1 655 ? 31.062 32.781 0.264 1 36.41 655 PHE A C 1
ATOM 5111 O O . PHE A 1 655 ? 31.656 33.625 -0.41 1 36.41 655 PHE A O 1
ATOM 5118 N N . LEU A 1 656 ? 31.562 31.703 0.646 1 38.28 656 LEU A N 1
ATOM 5119 C CA . LEU A 1 656 ? 32.969 31.469 0.356 1 38.28 656 LEU A CA 1
ATOM 5120 C C . LEU A 1 656 ? 33.188 31.078 -1.104 1 38.28 656 LEU A C 1
ATOM 5122 O O . LEU A 1 656 ? 34.125 31.516 -1.744 1 38.28 656 LEU A O 1
ATOM 5126 N N . GLU A 1 657 ? 32.312 30.328 -1.676 1 43.06 657 GLU A N 1
ATOM 5127 C CA . GLU A 1 657 ? 32.469 30 -3.088 1 43.06 657 GLU A CA 1
ATOM 5128 C C . GLU A 1 657 ? 32.031 31.156 -3.984 1 43.06 657 GLU A C 1
ATOM 5130 O O . GLU A 1 657 ? 32.656 31.406 -5.012 1 43.06 657 GLU A O 1
ATOM 5135 N N . ALA A 1 658 ? 31.031 31.906 -3.695 1 39.56 658 ALA A N 1
ATOM 5136 C CA . ALA A 1 658 ? 30.719 33.156 -4.371 1 39.56 658 ALA A CA 1
ATOM 5137 C C . ALA A 1 658 ? 31.812 34.188 -4.129 1 39.56 658 ALA A C 1
ATOM 5139 O O . ALA A 1 658 ? 32.219 34.906 -5.051 1 39.56 658 ALA A O 1
ATOM 5140 N N . CYS A 1 659 ? 32.344 34.312 -2.979 1 37.28 659 CYS A N 1
ATOM 5141 C CA . CYS A 1 659 ? 33.531 35.125 -2.746 1 37.28 659 CYS A CA 1
ATOM 5142 C C . CYS A 1 659 ? 34.75 34.594 -3.518 1 37.28 659 CYS A C 1
ATOM 5144 O O . CYS A 1 659 ? 35.5 35.375 -4.113 1 37.28 659 CYS A O 1
ATOM 5146 N N . ALA A 1 660 ? 34.906 33.312 -3.531 1 41.28 660 ALA A N 1
ATOM 5147 C CA . ALA A 1 660 ? 36.031 32.719 -4.277 1 41.28 660 ALA A CA 1
ATOM 5148 C C . ALA A 1 660 ? 35.812 32.875 -5.781 1 41.28 660 ALA A C 1
ATOM 5150 O O . ALA A 1 660 ? 36.75 33.125 -6.527 1 41.28 660 ALA A O 1
ATOM 5151 N N . ALA A 1 661 ? 34.656 32.719 -6.285 1 40.91 661 ALA A N 1
ATOM 5152 C CA . ALA A 1 661 ? 34.406 32.938 -7.707 1 40.91 661 ALA A CA 1
ATOM 5153 C C . ALA A 1 661 ? 34.5 34.438 -8.062 1 40.91 661 ALA A C 1
ATOM 5155 O O . ALA A 1 661 ? 34.969 34.781 -9.141 1 40.91 661 ALA A O 1
ATOM 5156 N N . ARG A 1 662 ? 34.031 35.344 -7.215 1 36.94 662 ARG A N 1
ATOM 5157 C CA . ARG A 1 662 ? 34.281 36.781 -7.434 1 36.94 662 ARG A CA 1
ATOM 5158 C C . ARG A 1 662 ? 35.75 37.094 -7.398 1 36.94 662 ARG A C 1
ATOM 5160 O O . ARG A 1 662 ? 36.25 37.938 -8.148 1 36.94 662 ARG A O 1
ATOM 5167 N N . GLU A 1 663 ? 36.438 36.438 -6.492 1 39.78 663 GLU A N 1
ATOM 5168 C CA . GLU A 1 663 ? 37.875 36.719 -6.461 1 39.78 663 GLU A CA 1
ATOM 5169 C C . GLU A 1 663 ? 38.562 36.125 -7.676 1 39.78 663 GLU A C 1
ATOM 5171 O O . GLU A 1 663 ? 39.625 36.594 -8.086 1 39.78 663 GLU A O 1
ATOM 5176 N N . ARG A 1 664 ? 38.094 35.031 -8.195 1 40.72 664 ARG A N 1
ATOM 5177 C CA . ARG A 1 664 ? 38.781 34.531 -9.367 1 40.72 664 ARG A CA 1
ATOM 5178 C C . ARG A 1 664 ? 38.562 35.406 -10.57 1 40.72 664 ARG A C 1
ATOM 5180 O O . ARG A 1 664 ? 39.281 35.344 -11.562 1 40.72 664 ARG A O 1
ATOM 5187 N N . PHE A 1 665 ? 37.375 36.188 -10.586 1 33.62 665 PHE A N 1
ATOM 5188 C CA . PHE A 1 665 ? 37.219 37.062 -11.734 1 33.62 665 PHE A CA 1
ATOM 5189 C C . PHE A 1 665 ? 37.906 38.406 -11.484 1 33.62 665 PHE A C 1
ATOM 5191 O O . PHE A 1 665 ? 37.719 39.344 -12.25 1 33.62 665 PHE A O 1
ATOM 5198 N N . VAL A 1 666 ? 38.5 38.625 -10.266 1 32.06 666 VAL A N 1
ATOM 5199 C CA . VAL A 1 666 ? 39.312 39.844 -10.289 1 32.06 666 VAL A CA 1
ATOM 5200 C C . VAL A 1 666 ? 40.562 39.594 -11.117 1 32.06 666 VAL A C 1
ATOM 5202 O O . VAL A 1 666 ? 41.375 38.719 -10.789 1 32.06 666 VAL A O 1
ATOM 5205 N N . PRO A 1 667 ? 40.562 40.031 -12.328 1 31.41 667 PRO A N 1
ATOM 5206 C CA . PRO A 1 667 ? 41.906 40.188 -12.922 1 31.41 667 PRO A CA 1
ATOM 5207 C C . PRO A 1 667 ? 42.781 41.156 -12.117 1 31.41 667 PRO A C 1
ATOM 5209 O O . PRO A 1 667 ? 42.281 42.031 -11.438 1 31.41 667 PRO A O 1
ATOM 5212 N N . MET B 1 1 ? -16.984 6.266 -70.188 1 19.55 1 MET B N 1
ATOM 5213 C CA . MET B 1 1 ? -15.664 6.312 -69.625 1 19.55 1 MET B CA 1
ATOM 5214 C C . MET B 1 1 ? -15.68 5.633 -68.25 1 19.55 1 MET B C 1
ATOM 5216 O O . MET B 1 1 ? -16.438 6.02 -67.375 1 19.55 1 MET B O 1
ATOM 5220 N N . MET B 1 2 ? -15.312 4.215 -68.125 1 20.41 2 MET B N 1
ATOM 5221 C CA . MET B 1 2 ? -15.719 2.988 -67.438 1 20.41 2 MET B CA 1
ATOM 5222 C C . MET B 1 2 ? -15.055 2.873 -66.062 1 20.41 2 MET B C 1
ATOM 5224 O O . MET B 1 2 ? -13.828 2.879 -65.938 1 20.41 2 MET B O 1
ATOM 5228 N N . SER B 1 3 ? -15.672 3.404 -64.938 1 20.69 3 SER B N 1
ATOM 5229 C CA . SER B 1 3 ? -15.43 3.77 -63.531 1 20.69 3 SER B CA 1
ATOM 5230 C C . SER B 1 3 ? -15.188 2.533 -62.656 1 20.69 3 SER B C 1
ATOM 5232 O O . SER B 1 3 ? -16.125 1.784 -62.375 1 20.69 3 SER B O 1
ATOM 5234 N N . THR B 1 4 ? -13.969 1.831 -62.812 1 21.77 4 THR B N 1
ATOM 5235 C CA . THR B 1 4 ? -13.516 0.502 -62.406 1 21.77 4 THR B CA 1
ATOM 5236 C C . THR B 1 4 ? -13.344 0.415 -60.906 1 21.77 4 THR B C 1
ATOM 5238 O O . THR B 1 4 ? -12.547 1.149 -60.312 1 21.77 4 THR B O 1
ATOM 5241 N N . THR B 1 5 ? -14.438 0.013 -60.156 1 21.27 5 THR B N 1
ATOM 5242 C CA . THR B 1 5 ? -14.789 0.1 -58.75 1 21.27 5 THR B CA 1
ATOM 5243 C C . THR B 1 5 ? -13.93 -0.848 -57.906 1 21.27 5 THR B C 1
ATOM 5245 O O . THR B 1 5 ? -13.945 -2.061 -58.125 1 21.27 5 THR B O 1
ATOM 5248 N N . ILE B 1 6 ? -12.695 -0.432 -57.469 1 21.48 6 ILE B N 1
ATOM 5249 C CA . ILE B 1 6 ? -11.562 -1.081 -56.812 1 21.48 6 ILE B CA 1
ATOM 5250 C C . ILE B 1 6 ? -11.984 -1.643 -55.469 1 21.48 6 ILE B C 1
ATOM 5252 O O . ILE B 1 6 ? -12.398 -0.893 -54.594 1 21.48 6 ILE B O 1
ATOM 5256 N N . GLU B 1 7 ? -12.555 -2.928 -55.438 1 20.12 7 GLU B N 1
ATOM 5257 C CA . GLU B 1 7 ? -13.156 -3.701 -54.344 1 20.12 7 GLU B CA 1
ATOM 5258 C C . GLU B 1 7 ? -12.125 -4.004 -53.25 1 20.12 7 GLU B C 1
ATOM 5260 O O . GLU B 1 7 ? -11.117 -4.66 -53.531 1 20.12 7 GLU B O 1
ATOM 5265 N N . SER B 1 8 ? -11.828 -3.029 -52.344 1 21.02 8 SER B N 1
ATOM 5266 C CA . SER B 1 8 ? -10.805 -2.891 -51.312 1 21.02 8 SER B CA 1
ATOM 5267 C C . SER B 1 8 ? -10.969 -3.945 -50.219 1 21.02 8 SER B C 1
ATOM 5269 O O . SER B 1 8 ? -11.883 -3.854 -49.406 1 21.02 8 SER B O 1
ATOM 5271 N N . SER B 1 9 ? -10.781 -5.25 -50.594 1 21.67 9 SER B N 1
ATOM 5272 C CA . SER B 1 9 ? -11.047 -6.438 -49.781 1 21.67 9 SER B CA 1
ATOM 5273 C C . SER B 1 9 ? -10.125 -6.504 -48.562 1 21.67 9 SER B C 1
ATOM 5275 O O . SER B 1 9 ? -9.148 -7.258 -48.562 1 21.67 9 SER B O 1
ATOM 5277 N N . THR B 1 10 ? -9.672 -5.293 -48 1 21.47 10 THR B N 1
ATOM 5278 C CA . THR B 1 10 ? -8.484 -5.262 -47.156 1 21.47 10 THR B CA 1
ATOM 5279 C C . THR B 1 10 ? -8.773 -5.871 -45.781 1 21.47 10 THR B C 1
ATOM 5281 O O . THR B 1 10 ? -8.031 -5.648 -44.812 1 21.47 10 THR B O 1
ATOM 5284 N N . ARG B 1 11 ? -9.914 -6.637 -45.594 1 25.03 11 ARG B N 1
ATOM 5285 C CA . ARG B 1 11 ? -10.242 -6.684 -44.188 1 25.03 11 ARG B CA 1
ATOM 5286 C C . ARG B 1 11 ? -9.172 -7.438 -43.406 1 25.03 11 ARG B C 1
ATOM 5288 O O . ARG B 1 11 ? -8.805 -8.555 -43.75 1 25.03 11 ARG B O 1
ATOM 5295 N N . PRO B 1 12 ? -8.406 -6.809 -42.469 1 22.98 12 PRO B N 1
ATOM 5296 C CA . PRO B 1 12 ? -7.125 -7.172 -41.844 1 22.98 12 PRO B CA 1
ATOM 5297 C C . PRO B 1 12 ? -7.199 -8.477 -41.062 1 22.98 12 PRO B C 1
ATOM 5299 O O . PRO B 1 12 ? -6.16 -9.055 -40.719 1 22.98 12 PRO B O 1
ATOM 5302 N N . LEU B 1 13 ? -8.391 -8.805 -40.625 1 25.69 13 LEU B N 1
ATOM 5303 C CA . LEU B 1 13 ? -8.398 -9.859 -39.625 1 25.69 13 LEU B CA 1
ATOM 5304 C C . LEU B 1 13 ? -7.98 -11.195 -40.219 1 25.69 13 LEU B C 1
ATOM 5306 O O . LEU B 1 13 ? -7.605 -12.125 -39.5 1 25.69 13 LEU B O 1
ATOM 5310 N N . ASP B 1 14 ? -8.273 -11.43 -41.625 1 22.3 14 ASP B N 1
ATOM 5311 C CA . ASP B 1 14 ? -8.117 -12.68 -42.375 1 22.3 14 ASP B CA 1
ATOM 5312 C C . ASP B 1 14 ? -6.641 -13.031 -42.531 1 22.3 14 ASP B C 1
ATOM 5314 O O . ASP B 1 14 ? -6.309 -14.094 -43.062 1 22.3 14 ASP B O 1
ATOM 5318 N N . ALA B 1 15 ? -5.738 -12.086 -42.406 1 24.62 15 ALA B N 1
ATOM 5319 C CA . ALA B 1 15 ? -4.379 -12.391 -42.844 1 24.62 15 ALA B CA 1
ATOM 5320 C C . ALA B 1 15 ? -3.744 -13.469 -42 1 24.62 15 ALA B C 1
ATOM 5322 O O . ALA B 1 15 ? -2.828 -14.172 -42.438 1 24.62 15 ALA B O 1
ATOM 5323 N N . ILE B 1 16 ? -4.062 -13.492 -40.656 1 23.19 16 ILE B N 1
ATOM 5324 C CA . ILE B 1 16 ? -3.246 -14.43 -39.906 1 23.19 16 ILE B CA 1
ATOM 5325 C C . ILE B 1 16 ? -3.598 -15.859 -40.281 1 23.19 16 ILE B C 1
ATOM 5327 O O . ILE B 1 16 ? -2.738 -16.75 -40.25 1 23.19 16 ILE B O 1
ATOM 5331 N N . ALA B 1 17 ? -4.922 -16.141 -40.625 1 21.59 17 ALA B N 1
ATOM 5332 C CA . ALA B 1 17 ? -5.371 -17.516 -40.844 1 21.59 17 ALA B CA 1
ATOM 5333 C C . ALA B 1 17 ? -4.805 -18.078 -42.156 1 21.59 17 ALA B C 1
ATOM 5335 O O . ALA B 1 17 ? -4.594 -19.281 -42.281 1 21.59 17 ALA B O 1
ATOM 5336 N N . ARG B 1 18 ? -4.781 -17.188 -43.219 1 22.97 18 ARG B N 1
ATOM 5337 C CA . ARG B 1 18 ? -4.742 -17.781 -44.562 1 22.97 18 ARG B CA 1
ATOM 5338 C C . ARG B 1 18 ? -3.371 -18.375 -44.844 1 22.97 18 ARG B C 1
ATOM 5340 O O . ARG B 1 18 ? -3.17 -19 -45.875 1 22.97 18 ARG B O 1
ATOM 5347 N N . ASP B 1 19 ? -2.314 -17.891 -44.156 1 19.94 19 ASP B N 1
ATOM 5348 C CA . ASP B 1 19 ? -1.101 -18.094 -44.969 1 19.94 19 ASP B CA 1
ATOM 5349 C C . ASP B 1 19 ? -0.778 -19.578 -45.094 1 19.94 19 ASP B C 1
ATOM 5351 O O . ASP B 1 19 ? 0.328 -19.953 -45.5 1 19.94 19 ASP B O 1
ATOM 5355 N N . ALA B 1 20 ? -1.591 -20.453 -44.469 1 19.27 20 ALA B N 1
ATOM 5356 C CA . ALA B 1 20 ? -1.132 -21.844 -44.406 1 19.27 20 ALA B CA 1
ATOM 5357 C C . ALA B 1 20 ? -1.229 -22.531 -45.75 1 19.27 20 ALA B C 1
ATOM 5359 O O . ALA B 1 20 ? -1.029 -23.734 -45.875 1 19.27 20 ALA B O 1
ATOM 5360 N N . GLN B 1 21 ? -1.657 -21.844 -46.812 1 17.09 21 GLN B N 1
ATOM 5361 C CA . GLN B 1 21 ? -2.289 -22.734 -47.781 1 17.09 21 GLN B CA 1
ATOM 5362 C C . GLN B 1 21 ? -1.246 -23.531 -48.562 1 17.09 21 GLN B C 1
ATOM 5364 O O . GLN B 1 21 ? -1.556 -24.578 -49.125 1 17.09 21 GLN B O 1
ATOM 5369 N N . HIS B 1 22 ? -0.074 -23 -48.906 1 17.16 22 HIS B N 1
ATOM 5370 C CA . HIS B 1 22 ? 0.256 -23.312 -50.312 1 17.16 22 HIS B CA 1
ATOM 5371 C C . HIS B 1 22 ? 0.737 -24.75 -50.469 1 17.16 22 HIS B C 1
ATOM 5373 O O . HIS B 1 22 ? 1.39 -25.281 -49.562 1 17.16 22 HIS B O 1
ATOM 5379 N N . PRO B 1 23 ? 0.467 -25.438 -51.688 1 18.19 23 PRO B N 1
ATOM 5380 C CA . PRO B 1 23 ? 0.247 -26.766 -52.25 1 18.19 23 PRO B CA 1
ATOM 5381 C C . PRO B 1 23 ? 1.548 -27.469 -52.625 1 18.19 23 PRO B C 1
ATOM 5383 O O . PRO B 1 23 ? 1.522 -28.594 -53.125 1 18.19 23 PRO B O 1
ATOM 5386 N N . ARG B 1 24 ? 2.732 -27.078 -52.25 1 16.86 24 ARG B N 1
ATOM 5387 C CA . ARG B 1 24 ? 3.703 -27.25 -53.312 1 16.86 24 ARG B CA 1
ATOM 5388 C C . ARG B 1 24 ? 3.875 -28.719 -53.656 1 16.86 24 ARG B C 1
ATOM 5390 O O . ARG B 1 24 ? 4.145 -29.547 -52.781 1 16.86 24 ARG B O 1
ATOM 5397 N N . GLU B 1 25 ? 3.566 -29.109 -54.875 1 16.88 25 GLU B N 1
ATOM 5398 C CA . GLU B 1 25 ? 3.367 -30.375 -55.594 1 16.88 25 GLU B CA 1
ATOM 5399 C C . GLU B 1 25 ? 4.691 -31.109 -55.812 1 16.88 25 GLU B C 1
ATOM 5401 O O . GLU B 1 25 ? 4.711 -32.312 -56 1 16.88 25 GLU B O 1
ATOM 5406 N N . PRO B 1 26 ? 5.84 -30.594 -55.625 1 15.81 26 PRO B N 1
ATOM 5407 C CA . PRO B 1 26 ? 6.555 -30.906 -56.844 1 15.81 26 PRO B CA 1
ATOM 5408 C C . PRO B 1 26 ? 6.77 -32.406 -57.062 1 15.81 26 PRO B C 1
ATOM 5410 O O . PRO B 1 26 ? 6.551 -33.188 -56.125 1 15.81 26 PRO B O 1
ATOM 5413 N N . HIS B 1 27 ? 7.992 -32.688 -57.844 1 16.55 27 HIS B N 1
ATOM 5414 C CA . HIS B 1 27 ? 8.453 -33.406 -59.031 1 16.55 27 HIS B CA 1
ATOM 5415 C C . HIS B 1 27 ? 8.961 -34.812 -58.656 1 16.55 27 HIS B C 1
ATOM 5417 O O . HIS B 1 27 ? 9.508 -35 -57.594 1 16.55 27 HIS B O 1
ATOM 5423 N N . ALA B 1 28 ? 8.734 -35.719 -59.562 1 17.33 28 ALA B N 1
ATOM 5424 C CA . ALA B 1 28 ? 8.648 -37.156 -59.75 1 17.33 28 ALA B CA 1
ATOM 5425 C C . ALA B 1 28 ? 10.039 -37.812 -59.781 1 17.33 28 ALA B C 1
ATOM 5427 O O . ALA B 1 28 ? 10.172 -39 -60 1 17.33 28 ALA B O 1
ATOM 5428 N N . ALA B 1 29 ? 11.102 -37.188 -59.438 1 16.47 29 ALA B N 1
ATOM 5429 C CA . ALA B 1 29 ? 12.117 -37.688 -60.375 1 16.47 29 ALA B CA 1
ATOM 5430 C C . ALA B 1 29 ? 12.297 -39.188 -60.219 1 16.47 29 ALA B C 1
ATOM 5432 O O . ALA B 1 29 ? 11.969 -39.75 -59.156 1 16.47 29 ALA B O 1
ATOM 5433 N N . THR B 1 30 ? 13.102 -39.781 -61.125 1 15.84 30 THR B N 1
ATOM 5434 C CA . THR B 1 30 ? 13.242 -40.938 -62 1 15.84 30 THR B CA 1
ATOM 5435 C C . THR B 1 30 ? 13.828 -42.125 -61.219 1 15.84 30 THR B C 1
ATOM 5437 O O . THR B 1 30 ? 13.227 -43.219 -61.188 1 15.84 30 THR B O 1
ATOM 5440 N N . ASP B 1 31 ? 14.961 -42.688 -61.688 1 14.83 31 ASP B N 1
ATOM 5441 C CA . ASP B 1 31 ? 15.094 -43.969 -62.406 1 14.83 31 ASP B CA 1
ATOM 5442 C C . ASP B 1 31 ? 15.586 -45.062 -61.438 1 14.83 31 ASP B C 1
ATOM 5444 O O . ASP B 1 31 ? 14.969 -46.125 -61.344 1 14.83 31 ASP B O 1
ATOM 5448 N N . ASN B 1 32 ? 17.016 -45.25 -61.406 1 15.88 32 ASN B N 1
ATOM 5449 C CA . ASN B 1 32 ? 17.656 -46.406 -62 1 15.88 32 ASN B CA 1
ATOM 5450 C C . ASN B 1 32 ? 17.859 -47.531 -60.969 1 15.88 32 ASN B C 1
ATOM 5452 O O . ASN B 1 32 ? 17.828 -47.25 -59.75 1 15.88 32 ASN B O 1
ATOM 5456 N N . ASP B 1 33 ? 18.719 -48.531 -61.344 1 15.35 33 ASP B N 1
ATOM 5457 C CA . ASP B 1 33 ? 18.672 -50 -61.562 1 15.35 33 ASP B CA 1
ATOM 5458 C C . ASP B 1 33 ? 19.203 -50.75 -60.344 1 15.35 33 ASP B C 1
ATOM 5460 O O . ASP B 1 33 ? 18.562 -51.688 -59.875 1 15.35 33 ASP B O 1
ATOM 5464 N N . SER B 1 34 ? 20.578 -50.562 -60.062 1 17.23 34 SER B N 1
ATOM 5465 C CA . SER B 1 34 ? 21.344 -51.812 -60.219 1 17.23 34 SER B CA 1
ATOM 5466 C C . SER B 1 34 ? 21.266 -52.688 -58.969 1 17.23 34 SER B C 1
ATOM 5468 O O . SER B 1 34 ? 21.031 -52.188 -57.875 1 17.23 34 SER B O 1
ATOM 5470 N N . SER B 1 35 ? 21.531 -53.938 -59.125 1 16.36 35 SER B N 1
ATOM 5471 C CA . SER B 1 35 ? 21.141 -55.312 -58.75 1 16.36 35 SER B CA 1
ATOM 5472 C C . SER B 1 35 ? 21.828 -55.75 -57.469 1 16.36 35 SER B C 1
ATOM 5474 O O . SER B 1 35 ? 21.484 -56.75 -56.875 1 16.36 35 SER B O 1
ATOM 5476 N N . GLN B 1 36 ? 23.047 -55.062 -57.156 1 16.92 36 GLN B N 1
ATOM 5477 C CA . GLN B 1 36 ? 23.984 -56.156 -56.875 1 16.92 36 GLN B CA 1
ATOM 5478 C C . GLN B 1 36 ? 23.641 -56.844 -55.562 1 16.92 36 GLN B C 1
ATOM 5480 O O . GLN B 1 36 ? 22.953 -56.281 -54.719 1 16.92 36 GLN B O 1
ATOM 5485 N N . HIS B 1 37 ? 24.25 -57.969 -55.375 1 17.77 37 HIS B N 1
ATOM 5486 C CA . HIS B 1 37 ? 24.031 -59.344 -54.938 1 17.77 37 HIS B CA 1
ATOM 5487 C C . HIS B 1 37 ? 24.203 -59.469 -53.438 1 17.77 37 HIS B C 1
ATOM 5489 O O . HIS B 1 37 ? 23.922 -60.5 -52.844 1 17.77 37 HIS B O 1
ATOM 5495 N N . ARG B 1 38 ? 24.609 -58.281 -52.812 1 18.59 38 ARG B N 1
ATOM 5496 C CA . ARG B 1 38 ? 25.578 -58.844 -51.875 1 18.59 38 ARG B CA 1
ATOM 5497 C C . ARG B 1 38 ? 24.891 -59.75 -50.844 1 18.59 38 ARG B C 1
ATOM 5499 O O . ARG B 1 38 ? 23.719 -59.531 -50.531 1 18.59 38 ARG B O 1
ATOM 5506 N N . PRO B 1 39 ? 25.781 -60.438 -50.156 1 19.27 39 PRO B N 1
ATOM 5507 C CA . PRO B 1 39 ? 25.719 -61.781 -49.562 1 19.27 39 PRO B CA 1
ATOM 5508 C C . PRO B 1 39 ? 24.891 -61.812 -48.281 1 19.27 39 PRO B C 1
ATOM 5510 O O . PRO B 1 39 ? 24.641 -60.781 -47.656 1 19.27 39 PRO B O 1
ATOM 5513 N N . ALA B 1 40 ? 24.422 -62.875 -47.969 1 16.92 40 ALA B N 1
ATOM 5514 C CA . ALA B 1 40 ? 23.375 -63.625 -47.25 1 16.92 40 ALA B CA 1
ATOM 5515 C C . ALA B 1 40 ? 23.562 -63.5 -45.75 1 16.92 40 ALA B C 1
ATOM 5517 O O . ALA B 1 40 ? 22.875 -64.188 -44.969 1 16.92 40 ALA B O 1
ATOM 5518 N N . LYS B 1 41 ? 24.25 -62.312 -45.312 1 18.23 41 LYS B N 1
ATOM 5519 C CA . LYS B 1 41 ? 24.766 -62.656 -44 1 18.23 41 LYS B CA 1
ATOM 5520 C C . LYS B 1 41 ? 23.688 -63.344 -43.156 1 18.23 41 LYS B C 1
ATOM 5522 O O . LYS B 1 41 ? 22.5 -63.031 -43.312 1 18.23 41 LYS B O 1
ATOM 5527 N N . ARG B 1 42 ? 24.125 -64.125 -42.219 1 18.72 42 ARG B N 1
ATOM 5528 C CA . ARG B 1 42 ? 23.719 -65.25 -41.438 1 18.72 42 ARG B CA 1
ATOM 5529 C C . ARG B 1 42 ? 22.641 -64.875 -40.438 1 18.72 42 ARG B C 1
ATOM 5531 O O . ARG B 1 42 ? 22.562 -63.719 -40 1 18.72 42 ARG B O 1
ATOM 5538 N N . ARG B 1 43 ? 21.75 -65.75 -40.125 1 18.28 43 ARG B N 1
ATOM 5539 C CA . ARG B 1 43 ? 20.453 -66.062 -39.531 1 18.28 43 ARG B CA 1
ATOM 5540 C C . ARG B 1 43 ? 20.469 -65.812 -38.031 1 18.28 43 ARG B C 1
ATOM 5542 O O . ARG B 1 43 ? 20.547 -66.812 -37.25 1 18.28 43 ARG B O 1
ATOM 5549 N N . LYS B 1 44 ? 21.234 -64.75 -37.531 1 20.33 44 LYS B N 1
ATOM 5550 C CA . LYS B 1 44 ? 21.375 -64.875 -36.094 1 20.33 44 LYS B CA 1
ATOM 5551 C C . LYS B 1 44 ? 20.031 -65.125 -35.406 1 20.33 44 LYS B C 1
ATOM 5553 O O . LYS B 1 44 ? 19 -64.625 -35.812 1 20.33 44 LYS B O 1
ATOM 5558 N N . THR B 1 45 ? 19.875 -66.25 -34.562 1 19.2 45 THR B N 1
ATOM 5559 C CA . THR B 1 45 ? 18.875 -67 -33.812 1 19.2 45 THR B CA 1
ATOM 5560 C C . THR B 1 45 ? 18.172 -66.125 -32.812 1 19.2 45 THR B C 1
ATOM 5562 O O . THR B 1 45 ? 18.797 -65.312 -32.156 1 19.2 45 THR B O 1
ATOM 5565 N N . THR B 1 46 ? 16.828 -65.938 -32.844 1 21.02 46 THR B N 1
ATOM 5566 C CA . THR B 1 46 ? 15.82 -65.125 -32.219 1 21.02 46 THR B CA 1
ATOM 5567 C C . THR B 1 46 ? 15.617 -65.562 -30.75 1 21.02 46 THR B C 1
ATOM 5569 O O . THR B 1 46 ? 15.188 -66.688 -30.484 1 21.02 46 THR B O 1
ATOM 5572 N N . ALA B 1 47 ? 16.547 -65.25 -29.844 1 25.2 47 ALA B N 1
ATOM 5573 C CA . ALA B 1 47 ? 16.375 -65.562 -28.438 1 25.2 47 ALA B CA 1
ATOM 5574 C C . ALA B 1 47 ? 14.961 -65.25 -27.953 1 25.2 47 ALA B C 1
ATOM 5576 O O . ALA B 1 47 ? 14.406 -64.188 -28.297 1 25.2 47 ALA B O 1
ATOM 5577 N N . ALA B 1 48 ? 14.102 -66.312 -27.344 1 25.19 48 ALA B N 1
ATOM 5578 C CA . ALA B 1 48 ? 12.734 -66.5 -26.891 1 25.19 48 ALA B CA 1
ATOM 5579 C C . ALA B 1 48 ? 12.336 -65.5 -25.828 1 25.19 48 ALA B C 1
ATOM 5581 O O . ALA B 1 48 ? 13.008 -65.375 -24.797 1 25.19 48 ALA B O 1
ATOM 5582 N N . SER B 1 49 ? 11.664 -64.438 -26.031 1 27.25 49 SER B N 1
ATOM 5583 C CA . SER B 1 49 ? 11.172 -63.438 -25.141 1 27.25 49 SER B CA 1
ATOM 5584 C C . SER B 1 49 ? 10.133 -64 -24.156 1 27.25 49 SER B C 1
ATOM 5586 O O . SER B 1 49 ? 9.188 -64.688 -24.578 1 27.25 49 SER B O 1
ATOM 5588 N N . SER B 1 50 ? 10.414 -64.438 -22.906 1 28.58 50 SER B N 1
ATOM 5589 C CA . SER B 1 50 ? 9.578 -65 -21.828 1 28.58 50 SER B CA 1
ATOM 5590 C C . SER B 1 50 ? 8.242 -64.25 -21.75 1 28.58 50 SER B C 1
ATOM 5592 O O . SER B 1 50 ? 8.172 -63.031 -21.969 1 28.58 50 SER B O 1
ATOM 5594 N N . ALA B 1 51 ? 7.004 -65 -21.828 1 32.66 51 ALA B N 1
ATOM 5595 C CA . ALA B 1 51 ? 5.559 -64.812 -21.938 1 32.66 51 ALA B CA 1
ATOM 5596 C C . ALA B 1 51 ? 5.043 -63.875 -20.859 1 32.66 51 ALA B C 1
ATOM 5598 O O . ALA B 1 51 ? 3.891 -63.438 -20.891 1 32.66 51 ALA B O 1
ATOM 5599 N N . SER B 1 52 ? 5.578 -63.906 -19.641 1 41.03 52 SER B N 1
ATOM 5600 C CA . SER B 1 52 ? 4.777 -63.875 -18.422 1 41.03 52 SER B CA 1
ATOM 5601 C C . SER B 1 52 ? 3.982 -62.594 -18.328 1 41.03 52 SER B C 1
ATOM 5603 O O . SER B 1 52 ? 3.396 -62.281 -17.281 1 41.03 52 SER B O 1
ATOM 5605 N N . ASP B 1 53 ? 4.094 -61.781 -19.219 1 47.56 53 ASP B N 1
ATOM 5606 C CA . ASP B 1 53 ? 3.748 -60.438 -18.734 1 47.56 53 ASP B CA 1
ATOM 5607 C C . ASP B 1 53 ? 2.24 -60.219 -18.812 1 47.56 53 ASP B C 1
ATOM 5609 O O . ASP B 1 53 ? 1.794 -59.188 -19.297 1 47.56 53 ASP B O 1
ATOM 5613 N N . ARG B 1 54 ? 1.33 -61.062 -18.641 1 58.81 54 ARG B N 1
ATOM 5614 C CA . ARG B 1 54 ? -0.086 -60.719 -18.781 1 58.81 54 ARG B CA 1
ATOM 5615 C C . ARG B 1 54 ? -0.615 -60.062 -17.516 1 58.81 54 ARG B C 1
ATOM 5617 O O . ARG B 1 54 ? -0.354 -60.5 -16.406 1 58.81 54 ARG B O 1
ATOM 5624 N N . PRO B 1 55 ? -1.37 -59.125 -17.547 1 69.75 55 PRO B N 1
ATOM 5625 C CA . PRO B 1 55 ? -1.885 -58.469 -16.344 1 69.75 55 PRO B CA 1
ATOM 5626 C C . PRO B 1 55 ? -3.031 -59.25 -15.695 1 69.75 55 PRO B C 1
ATOM 5628 O O . PRO B 1 55 ? -3.736 -60 -16.391 1 69.75 55 PRO B O 1
ATOM 5631 N N . CYS B 1 56 ? -3.318 -59.312 -14.414 1 72.38 56 CYS B N 1
ATOM 5632 C CA . CYS B 1 56 ? -4.34 -60.062 -13.672 1 72.38 56 CYS B CA 1
ATOM 5633 C C . CYS B 1 56 ? -5.727 -59.5 -13.961 1 72.38 56 CYS B C 1
ATOM 5635 O O . CYS B 1 56 ? -5.855 -58.375 -14.492 1 72.38 56 CYS B O 1
ATOM 5637 N N . ASP B 1 57 ? -6.824 -60.125 -13.844 1 74.81 57 ASP B N 1
ATOM 5638 C CA . ASP B 1 57 ? -8.203 -59.781 -14.188 1 74.81 57 ASP B CA 1
ATOM 5639 C C . ASP B 1 57 ? -8.586 -58.438 -13.617 1 74.81 57 ASP B C 1
ATOM 5641 O O . ASP B 1 57 ? -9.312 -57.656 -14.258 1 74.81 57 ASP B O 1
ATOM 5645 N N . ILE B 1 58 ? -8.086 -58.094 -12.477 1 74.44 58 ILE B N 1
ATOM 5646 C CA . ILE B 1 58 ? -8.414 -56.844 -11.812 1 74.44 58 ILE B CA 1
ATOM 5647 C C . ILE B 1 58 ? -7.66 -55.688 -12.477 1 74.44 58 ILE B C 1
ATOM 5649 O O . ILE B 1 58 ? -8.234 -54.625 -12.75 1 74.44 58 ILE B O 1
ATOM 5653 N N . CYS B 1 59 ? -6.465 -55.938 -12.648 1 73.31 59 CYS B N 1
ATOM 5654 C CA . CYS B 1 59 ? -5.676 -54.938 -13.352 1 73.31 59 CYS B CA 1
ATOM 5655 C C . CYS B 1 59 ? -6.18 -54.719 -14.781 1 73.31 59 CYS B C 1
ATOM 5657 O O . CYS B 1 59 ? -6.215 -53.625 -15.281 1 73.31 59 CYS B O 1
ATOM 5659 N N . ARG B 1 60 ? -6.613 -55.688 -15.406 1 74.75 60 ARG B N 1
ATOM 5660 C CA . ARG B 1 60 ? -7.211 -55.656 -16.734 1 74.75 60 ARG B CA 1
ATOM 5661 C C . ARG B 1 60 ? -8.531 -54.906 -16.719 1 74.75 60 ARG B C 1
ATOM 5663 O O . ARG B 1 60 ? -8.789 -54.062 -17.594 1 74.75 60 ARG B O 1
ATOM 5670 N N . ARG B 1 61 ? -9.297 -55.188 -15.781 1 72.88 61 ARG B N 1
ATOM 5671 C CA . ARG B 1 61 ? -10.586 -54.531 -15.664 1 72.88 61 ARG B CA 1
ATOM 5672 C C . ARG B 1 61 ? -10.406 -53.031 -15.391 1 72.88 61 ARG B C 1
ATOM 5674 O O . ARG B 1 61 ? -11.195 -52.219 -15.867 1 72.88 61 ARG B O 1
ATOM 5681 N N . ARG B 1 62 ? -9.328 -52.75 -14.625 1 69.88 62 ARG B N 1
ATOM 5682 C CA . ARG B 1 62 ? -9.062 -51.375 -14.203 1 69.88 62 ARG B CA 1
ATOM 5683 C C . ARG B 1 62 ? -8.047 -50.719 -15.117 1 69.88 62 ARG B C 1
ATOM 5685 O O . ARG B 1 62 ? -7.645 -49.562 -14.883 1 69.88 62 ARG B O 1
ATOM 5692 N N . LYS B 1 63 ? -7.582 -51.406 -16.266 1 69.19 63 LYS B N 1
ATOM 5693 C CA . LYS B 1 63 ? -6.625 -51.031 -17.312 1 69.19 63 LYS B CA 1
ATOM 5694 C C . LYS B 1 63 ? -5.332 -50.5 -16.703 1 69.19 63 LYS B C 1
ATOM 5696 O O . LYS B 1 63 ? -4.785 -49.5 -17.188 1 69.19 63 LYS B O 1
ATOM 5701 N N . LEU B 1 64 ? -4.895 -51.125 -15.617 1 70.44 64 LEU B N 1
ATOM 5702 C CA . LEU B 1 64 ? -3.65 -50.781 -14.93 1 70.44 64 LEU B CA 1
ATOM 5703 C C . LEU B 1 64 ? -2.555 -51.781 -15.273 1 70.44 64 LEU B C 1
ATOM 5705 O O . LEU B 1 64 ? -2.842 -52.938 -15.641 1 70.44 64 LEU B O 1
ATOM 5709 N N . ARG B 1 65 ? -1.328 -51.25 -15.258 1 72.94 65 ARG B N 1
ATOM 5710 C CA . ARG B 1 65 ? -0.175 -52.125 -15.453 1 72.94 65 ARG B CA 1
ATOM 5711 C C . ARG B 1 65 ? -0.023 -53.094 -14.297 1 72.94 65 ARG B C 1
ATOM 5713 O O . ARG B 1 65 ? 0.175 -52.688 -13.148 1 72.94 65 ARG B O 1
ATOM 5720 N N . CYS B 1 66 ? -0.169 -54.281 -14.555 1 69.44 66 CYS B N 1
ATOM 5721 C CA . CYS B 1 66 ? -0.043 -55.375 -13.578 1 69.44 66 CYS B CA 1
ATOM 5722 C C . CYS B 1 66 ? 1.422 -55.688 -13.305 1 69.44 66 CYS B C 1
ATOM 5724 O O . CYS B 1 66 ? 2.133 -56.156 -14.195 1 69.44 66 CYS B O 1
ATOM 5726 N N . VAL B 1 67 ? 2.014 -55.156 -12.297 1 74.69 67 VAL B N 1
ATOM 5727 C CA . VAL B 1 67 ? 3.402 -55.406 -11.922 1 74.69 67 VAL B CA 1
ATOM 5728 C C . VAL B 1 67 ? 3.465 -56.531 -10.883 1 74.69 67 VAL B C 1
ATOM 5730 O O . VAL B 1 67 ? 2.852 -56.438 -9.82 1 74.69 67 VAL B O 1
ATOM 5733 N N . ARG B 1 68 ? 4.117 -57.594 -11.258 1 67.5 68 ARG B N 1
ATOM 5734 C CA . ARG B 1 68 ? 4.312 -58.75 -10.391 1 67.5 68 ARG B CA 1
ATOM 5735 C C . ARG B 1 68 ? 5.785 -58.938 -10.039 1 67.5 68 ARG B C 1
ATOM 5737 O O . ARG B 1 68 ? 6.648 -58.875 -10.922 1 67.5 68 ARG B O 1
ATOM 5744 N N . GLU B 1 69 ? 6.152 -58.781 -8.773 1 65.75 69 GLU B N 1
ATOM 5745 C CA . GLU B 1 69 ? 7.512 -59.125 -8.375 1 65.75 69 GLU B CA 1
ATOM 5746 C C . GLU B 1 69 ? 7.824 -60.594 -8.68 1 65.75 69 GLU B C 1
ATOM 5748 O O . GLU B 1 69 ? 6.957 -61.469 -8.547 1 65.75 69 GLU B O 1
ATOM 5753 N N . PRO B 1 70 ? 8.953 -61.031 -9.109 1 66.31 70 PRO B N 1
ATOM 5754 C CA . PRO B 1 70 ? 9.359 -62.406 -9.312 1 66.31 70 PRO B CA 1
ATOM 5755 C C . PRO B 1 70 ? 9.211 -63.25 -8.055 1 66.31 70 PRO B C 1
ATOM 5757 O O . PRO B 1 70 ? 9.664 -62.875 -6.98 1 66.31 70 PRO B O 1
ATOM 5760 N N . GLY B 1 71 ? 8.219 -64.312 -8.117 1 68.19 71 GLY B N 1
ATOM 5761 C CA . GLY B 1 71 ? 8 -65.312 -7.078 1 68.19 71 GLY B CA 1
ATOM 5762 C C . GLY B 1 71 ? 6.656 -65.188 -6.395 1 68.19 71 GLY B C 1
ATOM 5763 O O . GLY B 1 71 ? 6.242 -66.062 -5.641 1 68.19 71 GLY B O 1
ATOM 5764 N N . ASN B 1 72 ? 6.07 -63.875 -6.422 1 62.78 72 ASN B N 1
ATOM 5765 C CA . ASN B 1 72 ? 4.785 -63.75 -5.75 1 62.78 72 ASN B CA 1
ATOM 5766 C C . ASN B 1 72 ? 3.621 -64 -6.703 1 62.78 72 ASN B C 1
ATOM 5768 O O . ASN B 1 72 ? 3.676 -63.594 -7.875 1 62.78 72 ASN B O 1
ATOM 5772 N N . GLU B 1 73 ? 2.652 -64.688 -6.5 1 69.88 73 GLU B N 1
ATOM 5773 C CA . GLU B 1 73 ? 1.521 -65.125 -7.309 1 69.88 73 GLU B CA 1
ATOM 5774 C C . GLU B 1 73 ? 0.502 -64 -7.496 1 69.88 73 GLU B C 1
ATOM 5776 O O . GLU B 1 73 ? -0.213 -64 -8.5 1 69.88 73 GLU B O 1
ATOM 5781 N N . LYS B 1 74 ? 0.463 -63.031 -6.648 1 70.88 74 LYS B N 1
ATOM 5782 C CA . LYS B 1 74 ? -0.493 -61.906 -6.695 1 70.88 74 LYS B CA 1
ATOM 5783 C C . LYS B 1 74 ? 0.151 -60.656 -7.27 1 70.88 74 LYS B C 1
ATOM 5785 O O . LYS B 1 74 ? 1.324 -60.375 -7.008 1 70.88 74 LYS B O 1
ATOM 5790 N N . CYS B 1 75 ? -0.445 -59.906 -8.133 1 70.56 75 CYS B N 1
ATOM 5791 C CA . CYS B 1 75 ? 0.107 -58.656 -8.641 1 70.56 75 CYS B CA 1
ATOM 5792 C C . CYS B 1 75 ? 0.125 -57.594 -7.547 1 70.56 75 CYS B C 1
ATOM 5794 O O . CYS B 1 75 ? -0.59 -57.688 -6.551 1 70.56 75 CYS B O 1
ATOM 5796 N N . PHE B 1 76 ? 1.006 -56.625 -7.527 1 73.06 76 PHE B N 1
ATOM 5797 C CA . PHE B 1 76 ? 1.229 -55.625 -6.5 1 73.06 76 PHE B CA 1
ATOM 5798 C C . PHE B 1 76 ? -0.086 -54.969 -6.09 1 73.06 76 PHE B C 1
ATOM 5800 O O . PHE B 1 76 ? -0.326 -54.719 -4.902 1 73.06 76 PHE B O 1
ATOM 5807 N N . LEU B 1 77 ? -0.932 -54.719 -6.961 1 72 77 LEU B N 1
ATOM 5808 C CA . LEU B 1 77 ? -2.197 -54.062 -6.688 1 72 77 LEU B CA 1
ATOM 5809 C C . LEU B 1 77 ? -3.152 -55 -5.941 1 72 77 LEU B C 1
ATOM 5811 O O . LEU B 1 77 ? -3.799 -54.562 -4.973 1 72 77 LEU B O 1
ATOM 5815 N N . CYS B 1 78 ? -3.219 -56.031 -6.465 1 74.44 78 CYS B N 1
ATOM 5816 C CA . CYS B 1 78 ? -4.074 -57 -5.793 1 74.44 78 CYS B CA 1
ATOM 5817 C C . CYS B 1 78 ? -3.531 -57.312 -4.41 1 74.44 78 CYS B C 1
ATOM 5819 O O . CYS B 1 78 ? -4.297 -57.5 -3.461 1 74.44 78 CYS B O 1
ATOM 5821 N N . ALA B 1 79 ? -2.215 -57.438 -4.164 1 73.06 79 ALA B N 1
ATOM 5822 C CA . ALA B 1 79 ? -1.582 -57.688 -2.869 1 73.06 79 ALA B CA 1
ATOM 5823 C C . ALA B 1 79 ? -1.881 -56.531 -1.902 1 73.06 79 ALA B C 1
ATOM 5825 O O . ALA B 1 79 ? -2.158 -56.781 -0.724 1 73.06 79 ALA B O 1
ATOM 5826 N N . PHE B 1 80 ? -1.929 -55.344 -2.428 1 69.69 80 PHE B N 1
ATOM 5827 C CA . PHE B 1 80 ? -2.119 -54.156 -1.618 1 69.69 80 PHE B CA 1
ATOM 5828 C C . PHE B 1 80 ? -3.568 -54.031 -1.164 1 69.69 80 PHE B C 1
ATOM 5830 O O . PHE B 1 80 ? -3.836 -53.688 -0.012 1 69.69 80 PHE B O 1
ATOM 5837 N N . HIS B 1 81 ? -4.461 -54.344 -1.985 1 71.38 81 HIS B N 1
ATOM 5838 C CA . HIS B 1 81 ? -5.879 -54.219 -1.651 1 71.38 81 HIS B CA 1
ATOM 5839 C C . HIS B 1 81 ? -6.422 -55.562 -1.116 1 71.38 81 HIS B C 1
ATOM 5841 O O . HIS B 1 81 ? -7.625 -55.688 -0.883 1 71.38 81 HIS B O 1
ATOM 5847 N N . GLN B 1 82 ? -5.637 -56.531 -0.842 1 70.31 82 GLN B N 1
ATOM 5848 C CA . GLN B 1 82 ? -5.926 -57.844 -0.273 1 70.31 82 GLN B CA 1
ATOM 5849 C C . GLN B 1 82 ? -7.051 -58.531 -1.036 1 70.31 82 GLN B C 1
ATOM 5851 O O . GLN B 1 82 ? -7.941 -59.125 -0.43 1 70.31 82 GLN B O 1
ATOM 5856 N N . GLN B 1 83 ? -7.02 -58.188 -2.301 1 70.56 83 GLN B N 1
ATOM 5857 C CA . GLN B 1 83 ? -8.031 -58.812 -3.137 1 70.56 83 GLN B CA 1
ATOM 5858 C C . GLN B 1 83 ? -7.457 -60.031 -3.881 1 70.56 83 GLN B C 1
ATOM 5860 O O . GLN B 1 83 ? -6.242 -60.125 -4.078 1 70.56 83 GLN B O 1
ATOM 5865 N N . PRO B 1 84 ? -8.305 -60.938 -4.246 1 73.62 84 PRO B N 1
ATOM 5866 C CA . PRO B 1 84 ? -7.797 -62.125 -4.961 1 73.62 84 PRO B CA 1
ATOM 5867 C C . PRO B 1 84 ? -7.34 -61.781 -6.383 1 73.62 84 PRO B C 1
ATOM 5869 O O . PRO B 1 84 ? -8.062 -61.125 -7.129 1 73.62 84 PRO B O 1
ATOM 5872 N N . CYS B 1 85 ? -6.094 -61.906 -6.723 1 68.94 85 CYS B N 1
ATOM 5873 C CA . CYS B 1 85 ? -5.477 -61.656 -8.016 1 68.94 85 CYS B CA 1
ATOM 5874 C C . CYS B 1 85 ? -5.762 -62.812 -8.992 1 68.94 85 CYS B C 1
ATOM 5876 O O . CYS B 1 85 ? -5.121 -63.844 -8.93 1 68.94 85 CYS B O 1
ATOM 5878 N N . THR B 1 86 ? -7 -62.75 -9.492 1 74.19 86 THR B N 1
ATOM 5879 C CA . THR B 1 86 ? -7.465 -63.844 -10.328 1 74.19 86 THR B CA 1
ATOM 5880 C C . THR B 1 86 ? -7.18 -63.562 -11.797 1 74.19 86 THR B C 1
ATOM 5882 O O . THR B 1 86 ? -7.043 -62.406 -12.203 1 74.19 86 THR B O 1
ATOM 5885 N N . PHE B 1 87 ? -6.805 -64.438 -12.656 1 66.06 87 PHE B N 1
ATOM 5886 C CA . PHE B 1 87 ? -6.508 -64.312 -14.086 1 66.06 87 PHE B CA 1
ATOM 5887 C C . PHE B 1 87 ? -7.551 -65.062 -14.898 1 66.06 87 PHE B C 1
ATOM 5889 O O . PHE B 1 87 ? -7.219 -65.75 -15.883 1 66.06 87 PHE B O 1
ATOM 5896 N N . LEU B 1 88 ? -8.797 -65.125 -14.336 1 63.47 88 LEU B N 1
ATOM 5897 C CA . LEU B 1 88 ? -9.797 -66 -14.875 1 63.47 88 LEU B CA 1
ATOM 5898 C C . LEU B 1 88 ? -10.445 -65.438 -16.125 1 63.47 88 LEU B C 1
ATOM 5900 O O . LEU B 1 88 ? -10.945 -66.188 -16.984 1 63.47 88 LEU B O 1
ATOM 5904 N N . GLU B 1 89 ? -10.719 -64 -15.984 1 52.56 89 GLU B N 1
ATOM 5905 C CA . GLU B 1 89 ? -11.672 -63.5 -16.969 1 52.56 89 GLU B CA 1
ATOM 5906 C C . GLU B 1 89 ? -11.039 -63.438 -18.359 1 52.56 89 GLU B C 1
ATOM 5908 O O . GLU B 1 89 ? -9.867 -63.094 -18.5 1 52.56 89 GLU B O 1
ATOM 5913 N N . GLN B 1 90 ? -11.516 -64.062 -19.266 1 45.25 90 GLN B N 1
ATOM 5914 C CA . GLN B 1 90 ? -11.047 -64.125 -20.656 1 45.25 90 GLN B CA 1
ATOM 5915 C C . GLN B 1 90 ? -11.195 -62.781 -21.375 1 45.25 90 GLN B C 1
ATOM 5917 O O . GLN B 1 90 ? -12.055 -61.969 -21.016 1 45.25 90 GLN B O 1
ATOM 5922 N N . PRO B 1 91 ? -10.32 -62.156 -22.047 1 40.88 91 PRO B N 1
ATOM 5923 C CA . PRO B 1 91 ? -10.32 -60.875 -22.75 1 40.88 91 PRO B CA 1
ATOM 5924 C C . PRO B 1 91 ? -11.57 -60.656 -23.594 1 40.88 91 PRO B C 1
ATOM 5926 O O . PRO B 1 91 ? -11.969 -61.531 -24.344 1 40.88 91 PRO B O 1
ATOM 5929 N N . GLN B 1 92 ? -12.555 -59.875 -23.062 1 34.41 92 GLN B N 1
ATOM 5930 C CA . GLN B 1 92 ? -13.766 -59.781 -23.875 1 34.41 92 GLN B CA 1
ATOM 5931 C C . GLN B 1 92 ? -13.445 -59.281 -25.281 1 34.41 92 GLN B C 1
ATOM 5933 O O . GLN B 1 92 ? -12.695 -58.312 -25.438 1 34.41 92 GLN B O 1
ATOM 5938 N N . ARG B 1 93 ? -13.719 -59.969 -26.234 1 31.44 93 ARG B N 1
ATOM 5939 C CA . ARG B 1 93 ? -13.492 -59.75 -27.672 1 31.44 93 ARG B CA 1
ATOM 5940 C C . ARG B 1 93 ? -14.273 -58.562 -28.156 1 31.44 93 ARG B C 1
ATOM 5942 O O . ARG B 1 93 ? -15.484 -58.469 -27.953 1 31.44 93 ARG B O 1
ATOM 5949 N N . ARG B 1 94 ? -13.648 -57.406 -28.25 1 29.92 94 ARG B N 1
ATOM 5950 C CA . ARG B 1 94 ? -14.25 -56.188 -28.781 1 29.92 94 ARG B CA 1
ATOM 5951 C C . ARG B 1 94 ? -14.977 -56.469 -30.094 1 29.92 94 ARG B C 1
ATOM 5953 O O . ARG B 1 94 ? -14.375 -56.969 -31.047 1 29.92 94 ARG B O 1
ATOM 5960 N N . LYS B 1 95 ? -16.312 -56.625 -29.969 1 22.78 95 LYS B N 1
ATOM 5961 C CA . LYS B 1 95 ? -17.047 -56.875 -31.203 1 22.78 95 LYS B CA 1
ATOM 5962 C C . LYS B 1 95 ? -16.859 -55.719 -32.188 1 22.78 95 LYS B C 1
ATOM 5964 O O . LYS B 1 95 ? -16.969 -54.531 -31.797 1 22.78 95 LYS B O 1
ATOM 5969 N N . ARG B 1 96 ? -16.234 -55.906 -33.219 1 26.06 96 ARG B N 1
ATOM 5970 C CA . ARG B 1 96 ? -15.82 -55.062 -34.344 1 26.06 96 ARG B CA 1
ATOM 5971 C C . ARG B 1 96 ? -17.031 -54.438 -35.031 1 26.06 96 ARG B C 1
ATOM 5973 O O . ARG B 1 96 ? -17.828 -55.156 -35.656 1 26.06 96 ARG B O 1
ATOM 5980 N N . PRO B 1 97 ? -17.891 -53.625 -34.281 1 23.19 97 PRO B N 1
ATOM 5981 C CA . PRO B 1 97 ? -19.141 -53.469 -35.031 1 23.19 97 PRO B CA 1
ATOM 5982 C C . PRO B 1 97 ? -18.906 -53.219 -36.531 1 23.19 97 PRO B C 1
ATOM 5984 O O . PRO B 1 97 ? -17.844 -52.719 -36.906 1 23.19 97 PRO B O 1
ATOM 5987 N N . ARG B 1 98 ? -19.922 -53.75 -37.156 1 20.64 98 ARG B N 1
ATOM 5988 C CA . ARG B 1 98 ? -20.078 -54 -38.562 1 20.64 98 ARG B CA 1
ATOM 5989 C C . ARG B 1 98 ? -20.109 -52.656 -39.344 1 20.64 98 ARG B C 1
ATOM 5991 O O . ARG B 1 98 ? -20.719 -51.688 -38.875 1 20.64 98 ARG B O 1
ATOM 5998 N N . ARG B 1 99 ? -19.188 -52.5 -40.188 1 21.56 99 ARG B N 1
ATOM 5999 C CA . ARG B 1 99 ? -18.859 -51.5 -41.219 1 21.56 99 ARG B CA 1
ATOM 6000 C C . ARG B 1 99 ? -20.031 -51.312 -42.188 1 21.56 99 ARG B C 1
ATOM 6002 O O . ARG B 1 99 ? -20.406 -52.25 -42.906 1 21.56 99 ARG B O 1
ATOM 6009 N N . HIS B 1 100 ? -21.266 -50.812 -41.594 1 18.64 100 HIS B N 1
ATOM 6010 C CA . HIS B 1 100 ? -22.281 -50.844 -42.656 1 18.64 100 HIS B CA 1
ATOM 6011 C C . HIS B 1 100 ? -21.703 -50.312 -43.969 1 18.64 100 HIS B C 1
ATOM 6013 O O . HIS B 1 100 ? -20.938 -49.344 -44 1 18.64 100 HIS B O 1
ATOM 6019 N N . VAL B 1 101 ? -21.953 -51.156 -45.031 1 17.16 101 VAL B N 1
ATOM 6020 C CA . VAL B 1 101 ? -21.391 -51.312 -46.375 1 17.16 101 VAL B CA 1
ATOM 6021 C C . VAL B 1 101 ? -21.906 -50.219 -47.281 1 17.16 101 VAL B C 1
ATOM 6023 O O . VAL B 1 101 ? -21.5 -50.125 -48.438 1 17.16 101 VAL B O 1
ATOM 6026 N N . ASP B 1 102 ? -22.875 -49.312 -46.781 1 16.56 102 ASP B N 1
ATOM 6027 C CA . ASP B 1 102 ? -23.781 -49.188 -47.906 1 16.56 102 ASP B CA 1
ATOM 6028 C C . ASP B 1 102 ? -23 -48.844 -49.188 1 16.56 102 ASP B C 1
ATOM 6030 O O . ASP B 1 102 ? -21.844 -48.438 -49.125 1 16.56 102 ASP B O 1
ATOM 6034 N N . ALA B 1 103 ? -23.922 -48.219 -50.156 1 16.58 103 ALA B N 1
ATOM 6035 C CA . ALA B 1 103 ? -24.328 -48.312 -51.562 1 16.58 103 ALA B CA 1
ATOM 6036 C C . ALA B 1 103 ? -23.297 -47.688 -52.5 1 16.58 103 ALA B C 1
ATOM 6038 O O . ALA B 1 103 ? -22.5 -46.844 -52.062 1 16.58 103 ALA B O 1
ATOM 6039 N N . ALA B 1 104 ? -23.766 -47.719 -53.875 1 16.41 104 ALA B N 1
ATOM 6040 C CA . ALA B 1 104 ? -23.203 -48 -55.219 1 16.41 104 ALA B CA 1
ATOM 6041 C C . ALA B 1 104 ? -22.344 -46.812 -55.688 1 16.41 104 ALA B C 1
ATOM 6043 O O . ALA B 1 104 ? -22.562 -45.688 -55.25 1 16.41 104 ALA B O 1
ATOM 6044 N N . PRO B 1 105 ? -21.484 -47.125 -56.656 1 18.81 105 PRO B N 1
ATOM 6045 C CA . PRO B 1 105 ? -20.219 -46.5 -57.031 1 18.81 105 PRO B CA 1
ATOM 6046 C C . PRO B 1 105 ? -20.422 -45.219 -57.844 1 18.81 105 PRO B C 1
ATOM 6048 O O . PRO B 1 105 ? -19.5 -44.406 -57.969 1 18.81 105 PRO B O 1
ATOM 6051 N N . PRO B 1 106 ? -21.469 -44.25 -57.906 1 15.62 106 PRO B N 1
ATOM 6052 C CA . PRO B 1 106 ? -21.938 -44.219 -59.281 1 15.62 106 PRO B CA 1
ATOM 6053 C C . PRO B 1 106 ? -20.844 -43.844 -60.281 1 15.62 106 PRO B C 1
ATOM 6055 O O . PRO B 1 106 ? -19.844 -43.188 -59.906 1 15.62 106 PRO B O 1
ATOM 6058 N N . ALA B 1 107 ? -21.047 -44.25 -61.594 1 14.57 107 ALA B N 1
ATOM 6059 C CA . ALA B 1 107 ? -20.344 -44.688 -62.781 1 14.57 107 ALA B CA 1
ATOM 6060 C C . ALA B 1 107 ? -19.719 -43.5 -63.531 1 14.57 107 ALA B C 1
ATOM 6062 O O . ALA B 1 107 ? -18.547 -43.562 -63.906 1 14.57 107 ALA B O 1
ATOM 6063 N N . GLY B 1 108 ? -20.562 -42.625 -64.25 1 14.38 108 GLY B N 1
ATOM 6064 C CA . GLY B 1 108 ? -20.547 -42.781 -65.688 1 14.38 108 GLY B CA 1
ATOM 6065 C C . GLY B 1 108 ? -19.281 -42.281 -66.375 1 14.38 108 GLY B C 1
ATOM 6066 O O . GLY B 1 108 ? -18.391 -41.75 -65.688 1 14.38 108 GLY B O 1
ATOM 6067 N N . SER B 1 109 ? -19.406 -41.688 -67.625 1 14.2 109 SER B N 1
ATOM 6068 C CA . SER B 1 109 ? -19.078 -41.875 -69 1 14.2 109 SER B CA 1
ATOM 6069 C C . SER B 1 109 ? -17.891 -41 -69.438 1 14.2 109 SER B C 1
ATOM 6071 O O . SER B 1 109 ? -17.016 -41.438 -70.188 1 14.2 109 SER B O 1
ATOM 6073 N N . ARG B 1 110 ? -18.25 -39.625 -69.438 1 15.48 110 ARG B N 1
ATOM 6074 C CA . ARG B 1 110 ? -17.953 -39.094 -70.812 1 15.48 110 ARG B CA 1
ATOM 6075 C C . ARG B 1 110 ? -16.484 -39.281 -71.125 1 15.48 110 ARG B C 1
ATOM 6077 O O . ARG B 1 110 ? -15.609 -39.25 -70.25 1 15.48 110 ARG B O 1
ATOM 6084 N N . THR B 1 111 ? -16.125 -39.656 -72.375 1 14.23 111 THR B N 1
ATOM 6085 C CA . THR B 1 111 ? -15.18 -40.25 -73.312 1 14.23 111 THR B CA 1
ATOM 6086 C C . THR B 1 111 ? -13.852 -39.5 -73.312 1 14.23 111 THR B C 1
ATOM 6088 O O . THR B 1 111 ? -12.789 -40.125 -73.188 1 14.23 111 THR B O 1
ATOM 6091 N N . THR B 1 112 ? -13.727 -38.438 -74.125 1 14.37 112 THR B N 1
ATOM 6092 C CA . THR B 1 112 ? -13.039 -38.375 -75.438 1 14.37 112 THR B CA 1
ATOM 6093 C C . THR B 1 112 ? -11.57 -38 -75.25 1 14.37 112 THR B C 1
ATOM 6095 O O . THR B 1 112 ? -11.203 -37.406 -74.188 1 14.37 112 THR B O 1
ATOM 6098 N N . GLY B 1 113 ? -10.773 -37.719 -76.438 1 13.61 113 GLY B N 1
ATOM 6099 C CA . GLY B 1 113 ? -9.555 -38.031 -77.188 1 13.61 113 GLY B CA 1
ATOM 6100 C C . GLY B 1 113 ? -8.398 -37.125 -76.812 1 13.61 113 GLY B C 1
ATOM 6101 O O . GLY B 1 113 ? -7.309 -37.562 -76.5 1 13.61 113 GLY B O 1
ATOM 6102 N N . LEU B 1 114 ? -8.164 -35.906 -77.5 1 14.42 114 LEU B N 1
ATOM 6103 C CA . LEU B 1 114 ? -7.18 -35.844 -78.625 1 14.42 114 LEU B CA 1
ATOM 6104 C C . LEU B 1 114 ? -5.777 -35.625 -78.062 1 14.42 114 LEU B C 1
ATOM 6106 O O . LEU B 1 114 ? -5.621 -35.156 -76.875 1 14.42 114 LEU B O 1
ATOM 6110 N N . ALA B 1 115 ? -4.633 -35.562 -79.062 1 14.07 115 ALA B N 1
ATOM 6111 C CA . ALA B 1 115 ? -3.303 -35.906 -79.5 1 14.07 115 ALA B CA 1
ATOM 6112 C C . ALA B 1 115 ? -2.258 -34.906 -79 1 14.07 115 ALA B C 1
ATOM 6114 O O . ALA B 1 115 ? -1.185 -35.312 -78.562 1 14.07 115 ALA B O 1
ATOM 6115 N N . ILE B 1 116 ? -2.076 -33.562 -79.438 1 14.1 116 ILE B N 1
ATOM 6116 C CA . ILE B 1 116 ? -1.019 -33.281 -80.375 1 14.1 116 ILE B CA 1
ATOM 6117 C C . ILE B 1 116 ? 0.316 -33.125 -79.688 1 14.1 116 ILE B C 1
ATOM 6119 O O . ILE B 1 116 ? 0.349 -32.844 -78.5 1 14.1 116 ILE B O 1
ATOM 6123 N N . GLY B 1 117 ? 1.532 -32.656 -80.5 1 13.67 117 GLY B N 1
ATOM 6124 C CA . GLY B 1 117 ? 2.895 -32.875 -80.938 1 13.67 117 GLY B CA 1
ATOM 6125 C C . GLY B 1 117 ? 3.932 -32.156 -80.125 1 13.67 117 GLY B C 1
ATOM 6126 O O . GLY B 1 117 ? 4.926 -32.75 -79.688 1 13.67 117 GLY B O 1
ATOM 6127 N N . SER B 1 118 ? 4.066 -30.734 -80.062 1 14.41 118 SER B N 1
ATOM 6128 C CA . SER B 1 118 ? 5.215 -30.172 -80.75 1 14.41 118 SER B CA 1
ATOM 6129 C C . SER B 1 118 ? 6.461 -30.188 -79.875 1 14.41 118 SER B C 1
ATOM 6131 O O . SER B 1 118 ? 6.363 -30.234 -78.688 1 14.41 118 SER B O 1
ATOM 6133 N N . GLU B 1 119 ? 7.734 -29.891 -80.562 1 14.88 119 GLU B N 1
ATOM 6134 C CA . GLU B 1 119 ? 9.172 -30.078 -80.75 1 14.88 119 GLU B CA 1
ATOM 6135 C C . GLU B 1 119 ? 9.969 -29.344 -79.688 1 14.88 119 GLU B C 1
ATOM 6137 O O . GLU B 1 119 ? 9.438 -28.469 -79 1 14.88 119 GLU B O 1
ATOM 6142 N N . VAL B 1 120 ? 11.383 -29.5 -79.812 1 15.12 120 VAL B N 1
ATOM 6143 C CA . VAL B 1 120 ? 12.734 -29.688 -79.25 1 15.12 120 VAL B CA 1
ATOM 6144 C C . VAL B 1 120 ? 13.32 -28.344 -78.875 1 15.12 120 VAL B C 1
ATOM 6146 O O . VAL B 1 120 ? 14.094 -28.25 -77.938 1 15.12 120 VAL B O 1
ATOM 6149 N N . ASP B 1 121 ? 13.406 -27.172 -79.688 1 13.44 121 ASP B N 1
ATOM 6150 C CA . ASP B 1 121 ? 14.617 -26.75 -80.375 1 13.44 121 ASP B CA 1
ATOM 6151 C C . ASP B 1 121 ? 15.586 -26.078 -79.438 1 13.44 121 ASP B C 1
ATOM 6153 O O . ASP B 1 121 ? 15.25 -25.797 -78.25 1 13.44 121 ASP B O 1
ATOM 6157 N N . TRP B 1 122 ? 16.219 -24.812 -79.875 1 13.8 122 TRP B N 1
ATOM 6158 C CA . TRP B 1 122 ? 17.469 -24.422 -80.5 1 13.8 122 TRP B CA 1
ATOM 6159 C C . TRP B 1 122 ? 18.422 -23.781 -79.5 1 13.8 122 TRP B C 1
ATOM 6161 O O . TRP B 1 122 ? 19.578 -24.188 -79.375 1 13.8 122 TRP B O 1
ATOM 6171 N N . THR B 1 123 ? 18.703 -22.328 -79.438 1 14.38 123 THR B N 1
ATOM 6172 C CA . THR B 1 123 ? 19.891 -21.688 -80 1 14.38 123 THR B CA 1
ATOM 6173 C C . THR B 1 123 ? 20.891 -21.375 -78.875 1 14.38 123 THR B C 1
ATOM 6175 O O . THR B 1 123 ? 20.484 -21.141 -77.75 1 14.38 123 THR B O 1
ATOM 6178 N N . ALA B 1 124 ? 22.438 -21.328 -79.188 1 13.84 124 ALA B N 1
ATOM 6179 C CA . ALA B 1 124 ? 23.891 -21.438 -79.125 1 13.84 124 ALA B CA 1
ATOM 6180 C C . ALA B 1 124 ? 24.516 -20.188 -78.5 1 13.84 124 ALA B C 1
ATOM 6182 O O . ALA B 1 124 ? 25.656 -20.234 -78 1 13.84 124 ALA B O 1
ATOM 6183 N N . ALA B 1 125 ? 24.219 -18.906 -78.625 1 13.81 125 ALA B N 1
ATOM 6184 C CA . ALA B 1 125 ? 25.297 -18.078 -79.188 1 13.81 125 ALA B CA 1
ATOM 6185 C C . ALA B 1 125 ? 26.375 -17.828 -78.125 1 13.81 125 ALA B C 1
ATOM 6187 O O . ALA B 1 125 ? 26.062 -17.625 -76.938 1 13.81 125 ALA B O 1
ATOM 6188 N N . ALA B 1 126 ? 27.906 -17.703 -78.438 1 14.03 126 ALA B N 1
ATOM 6189 C CA . ALA B 1 126 ? 29.359 -17.844 -78.438 1 14.03 126 ALA B CA 1
ATOM 6190 C C . ALA B 1 126 ? 30.016 -16.719 -77.625 1 14.03 126 ALA B C 1
ATOM 6192 O O . ALA B 1 126 ? 30.953 -16.953 -76.875 1 14.03 126 ALA B O 1
ATOM 6193 N N . GLU B 1 127 ? 30 -15.383 -78 1 13.72 127 GLU B N 1
ATOM 6194 C CA . GLU B 1 127 ? 31.219 -14.711 -78.438 1 13.72 127 GLU B CA 1
ATOM 6195 C C . GLU B 1 127 ? 32.125 -14.391 -77.25 1 13.72 127 GLU B C 1
ATOM 6197 O O . GLU B 1 127 ? 31.656 -14.336 -76.125 1 13.72 127 GLU B O 1
ATOM 6202 N N . MET B 1 128 ? 33.281 -13.383 -77.375 1 14.37 128 MET B N 1
ATOM 6203 C CA . MET B 1 128 ? 34.719 -13.211 -77.625 1 14.37 128 MET B CA 1
ATOM 6204 C C . MET B 1 128 ? 35.406 -12.516 -76.438 1 14.37 128 MET B C 1
ATOM 6206 O O . MET B 1 128 ? 36.406 -13 -75.938 1 14.37 128 MET B O 1
ATOM 6210 N N . ASP B 1 129 ? 35.5 -11.094 -76.25 1 13.92 129 ASP B N 1
ATOM 6211 C CA . ASP B 1 129 ? 36.719 -10.359 -76.562 1 13.92 129 ASP B CA 1
ATOM 6212 C C . ASP B 1 129 ? 37.625 -10.227 -75.375 1 13.92 129 ASP B C 1
ATOM 6214 O O . ASP B 1 129 ? 37.156 -10.414 -74.25 1 13.92 129 ASP B O 1
ATOM 6218 N N . GLU B 1 130 ? 38.312 -8.875 -75.125 1 15.1 130 GLU B N 1
ATOM 6219 C CA . GLU B 1 130 ? 39.688 -8.422 -75.312 1 15.1 130 GLU B CA 1
ATOM 6220 C C . GLU B 1 130 ? 40.406 -8.328 -73.938 1 15.1 130 GLU B C 1
ATOM 6222 O O . GLU B 1 130 ? 39.781 -8.203 -72.875 1 15.1 130 GLU B O 1
ATOM 6227 N N . ARG B 1 131 ? 41.781 -7.797 -73.812 1 15.49 131 ARG B N 1
ATOM 6228 C CA . ARG B 1 131 ? 43.188 -8.094 -73.625 1 15.49 131 ARG B CA 1
ATOM 6229 C C . ARG B 1 131 ? 43.719 -7.426 -72.375 1 15.49 131 ARG B C 1
ATOM 6231 O O . ARG B 1 131 ? 44.344 -8.078 -71.5 1 15.49 131 ARG B O 1
ATOM 6238 N N . ASP B 1 132 ? 44.094 -6.07 -72.188 1 14.58 132 ASP B N 1
ATOM 6239 C CA . ASP B 1 132 ? 45.5 -5.66 -72.188 1 14.58 132 ASP B CA 1
ATOM 6240 C C . ASP B 1 132 ? 46 -5.504 -70.75 1 14.58 132 ASP B C 1
ATOM 6242 O O . ASP B 1 132 ? 45.219 -5.43 -69.812 1 14.58 132 ASP B O 1
ATOM 6246 N N . GLY B 1 133 ? 46.844 -4.309 -70.25 1 15.18 133 GLY B N 1
ATOM 6247 C CA . GLY B 1 133 ? 48.281 -4.117 -70.062 1 15.18 133 GLY B CA 1
ATOM 6248 C C . GLY B 1 133 ? 48.656 -3.945 -68.625 1 15.18 133 GLY B C 1
ATOM 6249 O O . GLY B 1 133 ? 49.531 -4.676 -68.125 1 15.18 133 GLY B O 1
ATOM 6250 N N . ASP B 1 134 ? 48.719 -2.639 -67.875 1 15.65 134 ASP B N 1
ATOM 6251 C CA . ASP B 1 134 ? 49.938 -1.919 -67.562 1 15.65 134 ASP B CA 1
ATOM 6252 C C . ASP B 1 134 ? 50.406 -2.133 -66.125 1 15.65 134 ASP B C 1
ATOM 6254 O O . ASP B 1 134 ? 49.562 -2.406 -65.25 1 15.65 134 ASP B O 1
ATOM 6258 N N . SER B 1 135 ? 51.719 -1.911 -65.562 1 15.98 135 SER B N 1
ATOM 6259 C CA . SER B 1 135 ? 52.906 -2.383 -64.875 1 15.98 135 SER B CA 1
ATOM 6260 C C . SER B 1 135 ? 53 -1.774 -63.469 1 15.98 135 SER B C 1
ATOM 6262 O O . SER B 1 135 ? 53.281 -2.475 -62.5 1 15.98 135 SER B O 1
ATOM 6264 N N . THR B 1 136 ? 52.938 -0.41 -63.062 1 15.88 136 THR B N 1
ATOM 6265 C CA . THR B 1 136 ? 54.125 0.253 -62.531 1 15.88 136 THR B CA 1
ATOM 6266 C C . THR B 1 136 ? 54.25 0.006 -61.031 1 15.88 136 THR B C 1
ATOM 6268 O O . THR B 1 136 ? 53.281 -0.28 -60.375 1 15.88 136 THR B O 1
ATOM 6271 N N . GLY B 1 137 ? 55.469 0.464 -60.094 1 15.7 137 GLY B N 1
ATOM 6272 C CA . GLY B 1 137 ? 56.562 0.08 -59.219 1 15.7 137 GLY B CA 1
ATOM 6273 C C . GLY B 1 137 ? 56.406 0.512 -57.781 1 15.7 137 GLY B C 1
ATOM 6274 O O . GLY B 1 137 ? 56.594 -0.281 -56.875 1 15.7 137 GLY B O 1
ATOM 6275 N N . GLU B 1 138 ? 56.156 1.827 -57.312 1 16.09 138 GLU B N 1
ATOM 6276 C CA . GLU B 1 138 ? 57.156 2.5 -56.469 1 16.09 138 GLU B CA 1
ATOM 6277 C C . GLU B 1 138 ? 57.031 2.053 -55.031 1 16.09 138 GLU B C 1
ATOM 6279 O O . GLU B 1 138 ? 55.938 1.649 -54.594 1 16.09 138 GLU B O 1
ATOM 6284 N N . TYR B 1 139 ? 58.062 2.379 -54 1 15.88 139 TYR B N 1
ATOM 6285 C CA . TYR B 1 139 ? 59 2.01 -52.969 1 15.88 139 TYR B CA 1
ATOM 6286 C C . TYR B 1 139 ? 58.406 2.252 -51.594 1 15.88 139 TYR B C 1
ATOM 6288 O O . TYR B 1 139 ? 57.438 2.984 -51.438 1 15.88 139 TYR B O 1
ATOM 6296 N N . THR B 1 140 ? 59.219 1.993 -50.25 1 16.67 140 THR B N 1
ATOM 6297 C CA . THR B 1 140 ? 59.469 1.354 -48.969 1 16.67 140 THR B CA 1
ATOM 6298 C C . THR B 1 140 ? 59.375 2.367 -47.812 1 16.67 140 THR B C 1
ATOM 6300 O O . THR B 1 140 ? 59.406 1.994 -46.656 1 16.67 140 THR B O 1
ATOM 6303 N N . ALA B 1 141 ? 59.188 3.662 -47.812 1 17.44 141 ALA B N 1
ATOM 6304 C CA . ALA B 1 141 ? 59.938 4.473 -46.844 1 17.44 141 ALA B CA 1
ATOM 6305 C C . ALA B 1 141 ? 59.469 4.227 -45.438 1 17.44 141 ALA B C 1
ATOM 6307 O O . ALA B 1 141 ? 58.25 4.164 -45.156 1 17.44 141 ALA B O 1
ATOM 6308 N N . ILE B 1 142 ? 60.406 3.896 -44.219 1 18.02 142 ILE B N 1
ATOM 6309 C CA . ILE B 1 142 ? 60.781 3.363 -42.906 1 18.02 142 ILE B CA 1
ATOM 6310 C C . ILE B 1 142 ? 60.5 4.422 -41.844 1 18.02 142 ILE B C 1
ATOM 6312 O O . ILE B 1 142 ? 60.875 4.246 -40.688 1 18.02 142 ILE B O 1
ATOM 6316 N N . MET B 1 143 ? 59.562 5.359 -41.75 1 16.58 143 MET B N 1
ATOM 6317 C CA . MET B 1 143 ? 59.75 6.516 -40.875 1 16.58 143 MET B CA 1
ATOM 6318 C C . MET B 1 143 ? 59.844 6.09 -39.438 1 16.58 143 MET B C 1
ATOM 6320 O O . MET B 1 143 ? 59.062 5.238 -38.969 1 16.58 143 MET B O 1
ATOM 6324 N N . ASN B 1 144 ? 61 6.371 -38.562 1 17.38 144 ASN B N 1
ATOM 6325 C CA . ASN B 1 144 ? 61.781 6.262 -37.344 1 17.38 144 ASN B CA 1
ATOM 6326 C C . ASN B 1 144 ? 61.062 6.91 -36.156 1 17.38 144 ASN B C 1
ATOM 6328 O O . ASN B 1 144 ? 61.656 7.758 -35.469 1 17.38 144 ASN B O 1
ATOM 6332 N N . HIS B 1 145 ? 59.812 6.961 -35.938 1 18.53 145 HIS B N 1
ATOM 6333 C CA . HIS B 1 145 ? 59.344 7.898 -34.938 1 18.53 145 HIS B CA 1
ATOM 6334 C C . HIS B 1 145 ? 59.906 7.574 -33.562 1 18.53 145 HIS B C 1
ATOM 6336 O O . HIS B 1 145 ? 59.812 6.438 -33.094 1 18.53 145 HIS B O 1
ATOM 6342 N N . ARG B 1 146 ? 61 8.219 -33.031 1 17.25 146 ARG B N 1
ATOM 6343 C CA . ARG B 1 146 ? 61.781 8.312 -31.812 1 17.25 146 ARG B CA 1
ATOM 6344 C C . ARG B 1 146 ? 60.906 8.297 -30.578 1 17.25 146 ARG B C 1
ATOM 6346 O O . ARG B 1 146 ? 59.938 9.055 -30.484 1 17.25 146 ARG B O 1
ATOM 6353 N N . ALA B 1 147 ? 61 7.234 -29.672 1 18.61 147 ALA B N 1
ATOM 6354 C CA . ALA B 1 147 ? 60.562 6.684 -28.391 1 18.61 147 ALA B CA 1
ATOM 6355 C C . ALA B 1 147 ? 61 7.578 -27.234 1 18.61 147 ALA B C 1
ATOM 6357 O O . ALA B 1 147 ? 62.156 7.535 -26.828 1 18.61 147 ALA B O 1
ATOM 6358 N N . ARG B 1 148 ? 60.875 8.875 -27.266 1 19.7 148 ARG B N 1
ATOM 6359 C CA . ARG B 1 148 ? 61.375 9.57 -26.094 1 19.7 148 ARG B CA 1
ATOM 6360 C C . ARG B 1 148 ? 60.906 8.891 -24.812 1 19.7 148 ARG B C 1
ATOM 6362 O O . ARG B 1 148 ? 59.719 8.672 -24.625 1 19.7 148 ARG B O 1
ATOM 6369 N N . THR B 1 149 ? 61.812 8.164 -24.031 1 20.94 149 THR B N 1
ATOM 6370 C CA . THR B 1 149 ? 62.094 7.449 -22.781 1 20.94 149 THR B CA 1
ATOM 6371 C C . THR B 1 149 ? 61.812 8.344 -21.578 1 20.94 149 THR B C 1
ATOM 6373 O O . THR B 1 149 ? 62.688 9.078 -21.125 1 20.94 149 THR B O 1
ATOM 6376 N N . THR B 1 150 ? 60.938 9.336 -21.562 1 21.86 150 THR B N 1
ATOM 6377 C CA . THR B 1 150 ? 61.031 10.133 -20.344 1 21.86 150 THR B CA 1
ATOM 6378 C C . THR B 1 150 ? 60.812 9.258 -19.109 1 21.86 150 THR B C 1
ATOM 6380 O O . THR B 1 150 ? 59.875 8.453 -19.062 1 21.86 150 THR B O 1
ATOM 6383 N N . THR B 1 151 ? 61.812 9.016 -18.172 1 23.39 151 THR B N 1
ATOM 6384 C CA . THR B 1 151 ? 62.188 8.391 -16.906 1 23.39 151 THR B CA 1
ATOM 6385 C C . THR B 1 151 ? 61.219 8.805 -15.797 1 23.39 151 THR B C 1
ATOM 6387 O O . THR B 1 151 ? 61.5 8.562 -14.617 1 23.39 151 THR B O 1
ATOM 6390 N N . MET B 1 152 ? 60 9.297 -15.977 1 22.38 152 MET B N 1
ATOM 6391 C CA . MET B 1 152 ? 59.375 9.812 -14.773 1 22.38 152 MET B CA 1
ATOM 6392 C C . MET B 1 152 ? 59.312 8.742 -13.688 1 22.38 152 MET B C 1
ATOM 6394 O O . MET B 1 152 ? 58.969 7.59 -13.961 1 22.38 152 MET B O 1
ATOM 6398 N N . SER B 1 153 ? 60.062 8.836 -12.523 1 23.72 153 SER B N 1
ATOM 6399 C CA . SER B 1 153 ? 60.25 8.117 -11.273 1 23.72 153 SER B CA 1
ATOM 6400 C C . SER B 1 153 ? 58.938 7.629 -10.695 1 23.72 153 SER B C 1
ATOM 6402 O O . SER B 1 153 ? 58 8.422 -10.492 1 23.72 153 SER B O 1
ATOM 6404 N N . THR B 1 154 ? 58.5 6.438 -10.969 1 24.36 154 THR B N 1
ATOM 6405 C CA . THR B 1 154 ? 57.406 5.57 -10.617 1 24.36 154 THR B CA 1
ATOM 6406 C C . THR B 1 154 ? 57.344 5.355 -9.109 1 24.36 154 THR B C 1
ATOM 6408 O O . THR B 1 154 ? 58 4.48 -8.57 1 24.36 154 THR B O 1
ATOM 6411 N N . ALA B 1 155 ? 57.406 6.426 -8.227 1 27.19 155 ALA B N 1
ATOM 6412 C CA . ALA B 1 155 ? 57.219 6.082 -6.816 1 27.19 155 ALA B CA 1
ATOM 6413 C C . ALA B 1 155 ? 56.062 5.082 -6.648 1 27.19 155 ALA B C 1
ATOM 6415 O O . ALA B 1 155 ? 55 5.25 -7.23 1 27.19 155 ALA B O 1
ATOM 6416 N N . ALA B 1 156 ? 56.281 3.844 -6.387 1 23.61 156 ALA B N 1
ATOM 6417 C CA . ALA B 1 156 ? 55.562 2.621 -6.059 1 23.61 156 ALA B CA 1
ATOM 6418 C C . ALA B 1 156 ? 54.406 2.91 -5.094 1 23.61 156 ALA B C 1
ATOM 6420 O O . ALA B 1 156 ? 54.625 3.008 -3.881 1 23.61 156 ALA B O 1
ATOM 6421 N N . ALA B 1 157 ? 53.562 3.82 -5.367 1 28.58 157 ALA B N 1
ATOM 6422 C CA . ALA B 1 157 ? 52.469 3.988 -4.422 1 28.58 157 ALA B CA 1
ATOM 6423 C C . ALA B 1 157 ? 51.844 2.643 -4.055 1 28.58 157 ALA B C 1
ATOM 6425 O O . ALA B 1 157 ? 51.5 1.847 -4.938 1 28.58 157 ALA B O 1
ATOM 6426 N N . SER B 1 158 ? 52.188 2.018 -2.904 1 30.27 15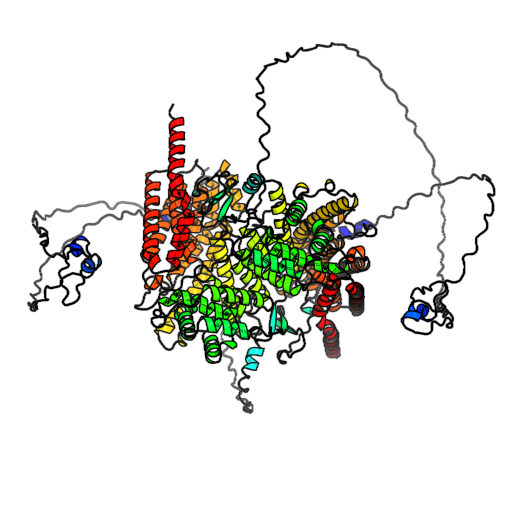8 SER B N 1
ATOM 6427 C CA . SER B 1 158 ? 51.688 0.783 -2.316 1 30.27 158 SER B CA 1
ATOM 6428 C C . SER B 1 158 ? 50.219 0.575 -2.645 1 30.27 158 SER B C 1
ATOM 6430 O O . SER B 1 158 ? 49.469 1.542 -2.811 1 30.27 158 SER B O 1
ATOM 6432 N N . PRO B 1 159 ? 49.812 -0.534 -3.252 1 33.38 159 PRO B N 1
ATOM 6433 C CA . PRO B 1 159 ? 48.438 -0.861 -3.51 1 33.38 159 PRO B CA 1
ATOM 6434 C C . PRO B 1 159 ? 47.5 -0.455 -2.363 1 33.38 159 PRO B C 1
ATOM 6436 O O . PRO B 1 159 ? 47.875 -0.543 -1.194 1 33.38 159 PRO B O 1
ATOM 6439 N N . PRO B 1 160 ? 46.719 0.548 -2.508 1 34.03 160 PRO B N 1
ATOM 6440 C CA . PRO B 1 160 ? 45.969 0.972 -1.336 1 34.03 160 PRO B CA 1
ATOM 6441 C C . PRO B 1 160 ? 45.469 -0.204 -0.486 1 34.03 160 PRO B C 1
ATOM 6443 O O . PRO B 1 160 ? 45.312 -1.311 -1.002 1 34.03 160 PRO B O 1
ATOM 6446 N N . ALA B 1 161 ? 45.844 -0.372 0.788 1 34.38 161 ALA B N 1
ATOM 6447 C CA . ALA B 1 161 ? 45.438 -1.348 1.803 1 34.38 161 ALA B CA 1
ATOM 6448 C C . ALA B 1 161 ? 44 -1.783 1.614 1 34.38 161 ALA B C 1
ATOM 6450 O O . ALA B 1 161 ? 43.156 -1.003 1.148 1 34.38 161 ALA B O 1
ATOM 6451 N N . PRO B 1 162 ? 43.688 -3.082 1.406 1 36.41 162 PRO B N 1
ATOM 6452 C CA . PRO B 1 162 ? 42.312 -3.598 1.366 1 36.41 162 PRO B CA 1
ATOM 6453 C C . PRO B 1 162 ? 41.375 -2.84 2.299 1 36.41 162 PRO B C 1
ATOM 6455 O O . PRO B 1 162 ? 41.688 -2.613 3.465 1 36.41 162 PRO B O 1
ATOM 6458 N N . GLU B 1 163 ? 40.562 -1.955 1.827 1 41.09 163 GLU B N 1
ATOM 6459 C CA . GLU B 1 163 ? 39.656 -1.191 2.668 1 41.09 163 GLU B CA 1
ATOM 6460 C C . GLU B 1 163 ? 39 -2.08 3.725 1 41.09 163 GLU B C 1
ATOM 6462 O O . GLU B 1 163 ? 38.656 -3.229 3.447 1 41.09 163 GLU B O 1
ATOM 6467 N N . SER B 1 164 ? 39.25 -2.021 4.961 1 45.62 164 SER B N 1
ATOM 6468 C CA . SER B 1 164 ? 38.656 -2.732 6.09 1 45.62 164 SER B CA 1
ATOM 6469 C C . SER B 1 164 ? 37.156 -2.973 5.879 1 45.62 164 SER B C 1
ATOM 6471 O O . SER B 1 164 ? 36.5 -2.221 5.16 1 45.62 164 SER B O 1
ATOM 6473 N N . PRO B 1 165 ? 36.719 -4.258 6.051 1 46.34 165 PRO B N 1
ATOM 6474 C CA . PRO B 1 165 ? 35.281 -4.578 5.953 1 46.34 165 PRO B CA 1
ATOM 6475 C C . PRO B 1 165 ? 34.406 -3.436 6.426 1 46.34 165 PRO B C 1
ATOM 6477 O O . PRO B 1 165 ? 33.312 -3.219 5.863 1 46.34 165 PRO B O 1
ATOM 6480 N N . ALA B 1 166 ? 34.875 -2.756 7.398 1 49.97 166 ALA B N 1
ATOM 6481 C CA . ALA B 1 166 ? 34.125 -1.6 7.895 1 49.97 166 ALA B CA 1
ATOM 6482 C C . ALA B 1 166 ? 34.062 -0.51 6.832 1 49.97 166 ALA B C 1
ATOM 6484 O O . ALA B 1 166 ? 33.031 0.171 6.715 1 49.97 166 ALA B O 1
ATOM 6485 N N . SER B 1 167 ? 35.062 -0.423 5.992 1 54.81 167 SER B N 1
ATOM 6486 C CA . SER B 1 167 ? 35.094 0.594 4.945 1 54.81 167 SER B CA 1
ATOM 6487 C C . SER B 1 167 ? 34.125 0.291 3.828 1 54.81 167 SER B C 1
ATOM 6489 O O . SER B 1 167 ? 33.469 1.201 3.287 1 54.81 167 SER B O 1
ATOM 6491 N N . LEU B 1 168 ? 33.938 -1.021 3.564 1 57.06 168 LEU B N 1
ATOM 6492 C CA . LEU B 1 168 ? 33 -1.405 2.496 1 57.06 168 LEU B CA 1
ATOM 6493 C C . LEU B 1 168 ? 31.562 -1.135 2.898 1 57.06 168 LEU B C 1
ATOM 6495 O O . LEU B 1 168 ? 30.75 -0.708 2.072 1 57.06 168 LEU B O 1
ATOM 6499 N N . LEU B 1 169 ? 31.328 -1.322 4.125 1 63.06 169 LEU B N 1
ATOM 6500 C CA . LEU B 1 169 ? 29.984 -1.113 4.641 1 63.06 169 LEU B CA 1
ATOM 6501 C C . LEU B 1 169 ? 29.641 0.373 4.684 1 63.06 169 LEU B C 1
ATOM 6503 O O . LEU B 1 169 ? 28.484 0.751 4.535 1 63.06 169 LEU B O 1
ATOM 6507 N N . ASN B 1 170 ? 30.672 1.15 4.789 1 66.38 170 ASN B N 1
ATOM 6508 C CA . ASN B 1 170 ? 30.453 2.588 4.91 1 66.38 170 ASN B CA 1
ATOM 6509 C C . ASN B 1 170 ? 29.969 3.191 3.594 1 66.38 170 ASN B C 1
ATOM 6511 O O . ASN B 1 170 ? 29.312 4.234 3.59 1 66.38 170 ASN B O 1
ATOM 6515 N N . ARG B 1 171 ? 30.219 2.406 2.586 1 72.88 171 ARG B N 1
ATOM 6516 C CA . ARG B 1 171 ? 29.797 2.93 1.29 1 72.88 171 ARG B CA 1
ATOM 6517 C C . ARG B 1 171 ? 28.391 2.471 0.939 1 72.88 171 ARG B C 1
ATOM 6519 O O . ARG B 1 171 ? 27.781 2.984 0.001 1 72.88 171 ARG B O 1
ATOM 6526 N N . THR B 1 172 ? 27.938 1.653 1.784 1 79.44 172 THR B N 1
ATOM 6527 C CA . THR B 1 172 ? 26.625 1.103 1.485 1 79.44 172 THR B CA 1
ATOM 6528 C C . THR B 1 172 ? 25.516 1.971 2.092 1 79.44 172 THR B C 1
ATOM 6530 O O . THR B 1 172 ? 25.797 2.824 2.938 1 79.44 172 THR B O 1
ATOM 6533 N N . LEU B 1 173 ? 24.453 1.799 1.479 1 81.75 173 LEU B N 1
ATOM 6534 C CA . LEU B 1 173 ? 23.281 2.527 1.952 1 81.75 173 LEU B CA 1
ATOM 6535 C C . LEU B 1 173 ? 22.391 1.632 2.811 1 81.75 173 LEU B C 1
ATOM 6537 O O . LEU B 1 173 ? 21.672 0.771 2.287 1 81.75 173 LEU B O 1
ATOM 6541 N N . GLY B 1 174 ? 22.438 1.734 4.02 1 66.81 174 GLY B N 1
ATOM 6542 C CA . GLY B 1 174 ? 21.469 1.083 4.887 1 66.81 174 GLY B CA 1
ATOM 6543 C C . GLY B 1 174 ? 21.844 -0.355 5.211 1 66.81 174 GLY B C 1
ATOM 6544 O O . GLY B 1 174 ? 20.984 -1.123 5.676 1 66.81 174 GLY B O 1
ATOM 6545 N N . LEU B 1 175 ? 22.953 -0.788 4.957 1 74.69 175 LEU B N 1
ATOM 6546 C CA . LEU B 1 175 ? 23.297 -2.182 5.23 1 74.69 175 LEU B CA 1
ATOM 6547 C C . LEU B 1 175 ? 23.984 -2.316 6.586 1 74.69 175 LEU B C 1
ATOM 6549 O O . LEU B 1 175 ? 24.125 -3.428 7.102 1 74.69 175 LEU B O 1
ATOM 6553 N N . HIS B 1 176 ? 24.203 -1.119 7.094 1 77.5 176 HIS B N 1
ATOM 6554 C CA . HIS B 1 176 ? 24.766 -1.14 8.438 1 77.5 176 HIS B CA 1
ATOM 6555 C C . HIS B 1 176 ? 23.703 -1.523 9.477 1 77.5 176 HIS B C 1
ATOM 6557 O O . HIS B 1 176 ? 22.547 -1.128 9.359 1 77.5 176 HIS B O 1
ATOM 6563 N N . LYS B 1 177 ? 24.141 -2.227 10.406 1 76.44 177 LYS B N 1
ATOM 6564 C CA . LYS B 1 177 ? 23.219 -2.734 11.43 1 76.44 177 LYS B CA 1
ATOM 6565 C C . LYS B 1 177 ? 22.703 -1.602 12.312 1 76.44 177 LYS B C 1
ATOM 6567 O O . LYS B 1 177 ? 21.609 -1.699 12.867 1 76.44 177 LYS B O 1
ATOM 6572 N N . THR B 1 178 ? 23.391 -0.502 12.352 1 81.62 178 THR B N 1
ATOM 6573 C CA . THR B 1 178 ? 23.047 0.5 13.359 1 81.62 178 THR B CA 1
ATOM 6574 C C . THR B 1 178 ? 22.469 1.752 12.703 1 81.62 178 THR B C 1
ATOM 6576 O O . THR B 1 178 ? 22.141 2.723 13.391 1 81.62 178 THR B O 1
ATOM 6579 N N . THR B 1 179 ? 22.406 1.724 11.43 1 86.62 179 THR B N 1
ATOM 6580 C CA . THR B 1 179 ? 21.891 2.912 10.75 1 86.62 179 THR B CA 1
ATOM 6581 C C . THR B 1 179 ? 20.906 2.525 9.656 1 86.62 179 THR B C 1
ATOM 6583 O O . THR B 1 179 ? 21 1.433 9.094 1 86.62 179 THR B O 1
ATOM 6586 N N . HIS B 1 180 ? 19.922 3.307 9.469 1 90.56 180 HIS B N 1
ATOM 6587 C CA . HIS B 1 180 ? 19.031 3.145 8.328 1 90.56 180 HIS B CA 1
ATOM 6588 C C . HIS B 1 180 ? 18.922 4.438 7.527 1 90.56 180 HIS B C 1
ATOM 6590 O O . HIS B 1 180 ? 19.156 5.523 8.055 1 90.56 180 HIS B O 1
ATOM 6596 N N . SER B 1 181 ? 18.75 4.328 6.293 1 92.38 181 SER B N 1
ATOM 6597 C CA . SER B 1 181 ? 18.656 5.465 5.387 1 92.38 181 SER B CA 1
ATOM 6598 C C . SER B 1 181 ? 17.312 5.516 4.688 1 92.38 181 SER B C 1
ATOM 6600 O O . SER B 1 181 ? 16.812 4.492 4.211 1 92.38 181 SER B O 1
ATOM 6602 N N . VAL B 1 182 ? 16.688 6.656 4.703 1 93.88 182 VAL B N 1
ATOM 6603 C CA . VAL B 1 182 ? 15.383 6.855 4.086 1 93.88 182 VAL B CA 1
ATOM 6604 C C . VAL B 1 182 ? 15.508 7.824 2.912 1 93.88 182 VAL B C 1
ATOM 6606 O O . VAL B 1 182 ? 16.219 8.82 2.998 1 93.88 182 VAL B O 1
ATOM 6609 N N . TYR B 1 183 ? 14.812 7.539 1.831 1 94.88 183 TYR B N 1
ATOM 6610 C CA . TYR B 1 183 ? 14.836 8.312 0.591 1 94.88 183 TYR B CA 1
ATOM 6611 C C . TYR B 1 183 ? 14.102 9.633 0.754 1 94.88 183 TYR B C 1
ATOM 6613 O O . TYR B 1 183 ? 13 9.672 1.315 1 94.88 183 TYR B O 1
ATOM 6621 N N . ILE B 1 184 ? 14.703 10.719 0.314 1 93.31 184 ILE B N 1
ATOM 6622 C CA . ILE B 1 184 ? 14.031 12.016 0.262 1 93.31 184 ILE B CA 1
ATOM 6623 C C . ILE B 1 184 ? 13.383 12.203 -1.106 1 93.31 184 ILE B C 1
ATOM 6625 O O . ILE B 1 184 ? 14.078 12.328 -2.117 1 93.31 184 ILE B O 1
ATOM 6629 N N . GLY B 1 185 ? 12.102 12.242 -1.156 1 92.56 185 GLY B N 1
ATOM 6630 C CA . GLY B 1 185 ? 11.367 12.398 -2.402 1 92.56 185 GLY B CA 1
ATOM 6631 C C . GLY B 1 185 ? 11.273 13.836 -2.867 1 92.56 185 GLY B C 1
ATOM 6632 O O . GLY B 1 185 ? 11.688 14.75 -2.152 1 92.56 185 GLY B O 1
ATOM 6633 N N . PRO B 1 186 ? 10.711 14.016 -4.016 1 90.12 186 PRO B N 1
ATOM 6634 C CA . PRO B 1 186 ? 10.672 15.352 -4.613 1 90.12 186 PRO B CA 1
ATOM 6635 C C . PRO B 1 186 ? 9.812 16.328 -3.822 1 90.12 186 PRO B C 1
ATOM 6637 O O . PRO B 1 186 ? 10.117 17.531 -3.768 1 90.12 186 PRO B O 1
ATOM 6640 N N . SER B 1 187 ? 8.766 15.859 -3.268 1 93.19 187 SER B N 1
ATOM 6641 C CA . SER B 1 187 ? 7.883 16.766 -2.545 1 93.19 187 SER B CA 1
ATOM 6642 C C . SER B 1 187 ? 8.117 16.688 -1.04 1 93.19 187 SER B C 1
ATOM 6644 O O . SER B 1 187 ? 7.406 17.328 -0.26 1 93.19 187 SER B O 1
ATOM 6646 N N . SER B 1 188 ? 9.117 15.922 -0.636 1 92.62 188 SER B N 1
ATOM 6647 C CA . SER B 1 188 ? 9.414 15.805 0.787 1 92.62 188 SER B CA 1
ATOM 6648 C C . SER B 1 188 ? 9.727 17.156 1.403 1 92.62 188 SER B C 1
ATOM 6650 O O . SER B 1 188 ? 10.008 18.125 0.686 1 92.62 188 SER B O 1
ATOM 6652 N N . LEU B 1 189 ? 9.656 17.219 2.668 1 91.31 189 LEU B N 1
ATOM 6653 C CA . LEU B 1 189 ? 9.906 18.438 3.422 1 91.31 189 LEU B CA 1
ATOM 6654 C C . LEU B 1 189 ? 11.328 18.938 3.197 1 91.31 189 LEU B C 1
ATOM 6656 O O . LEU B 1 189 ? 11.555 20.141 3.035 1 91.31 189 LEU B O 1
ATOM 6660 N N . GLN B 1 190 ? 12.234 17.984 3.088 1 88 190 GLN B N 1
ATOM 6661 C CA . GLN B 1 190 ? 13.641 18.344 2.977 1 88 190 GLN B CA 1
ATOM 6662 C C . GLN B 1 190 ? 13.969 18.859 1.578 1 88 190 GLN B C 1
ATOM 6664 O O . GLN B 1 190 ? 13.516 18.297 0.582 1 88 190 GLN B O 1
ATOM 6669 N N . GLU B 1 191 ? 14.672 19.891 1.585 1 84.38 191 GLU B N 1
ATOM 6670 C CA . GLU B 1 191 ? 15.141 20.469 0.334 1 84.38 191 GLU B CA 1
ATOM 6671 C C . GLU B 1 191 ? 16.609 20.141 0.084 1 84.38 191 GLU B C 1
ATOM 6673 O O . GLU B 1 191 ? 17.5 20.625 0.79 1 84.38 191 GLU B O 1
ATOM 6678 N N . PRO B 1 192 ? 16.812 19.453 -0.943 1 79.81 192 PRO B N 1
ATOM 6679 C CA . PRO B 1 192 ? 18.188 19.031 -1.203 1 79.81 192 PRO B CA 1
ATOM 6680 C C . PRO B 1 192 ? 19.156 20.203 -1.329 1 79.81 192 PRO B C 1
ATOM 6682 O O . PRO B 1 192 ? 20.312 20.078 -0.945 1 79.81 192 PRO B O 1
ATOM 6685 N N . ARG B 1 193 ? 18.719 21.266 -1.807 1 75.62 193 ARG B N 1
ATOM 6686 C CA . ARG B 1 193 ? 19.578 22.422 -1.997 1 75.62 193 ARG B CA 1
ATOM 6687 C C . ARG B 1 193 ? 20.016 23 -0.657 1 75.62 193 ARG B C 1
ATOM 6689 O O . ARG B 1 193 ? 21.062 23.656 -0.573 1 75.62 193 ARG B O 1
ATOM 6696 N N . LEU B 1 194 ? 19.188 22.797 0.313 1 77.44 194 LEU B N 1
ATOM 6697 C CA . LEU B 1 194 ? 19.484 23.344 1.635 1 77.44 194 LEU B CA 1
ATOM 6698 C C . LEU B 1 194 ? 20.312 22.375 2.455 1 77.44 194 LEU B C 1
ATOM 6700 O O . LEU B 1 194 ? 20.812 22.734 3.525 1 77.44 194 LEU B O 1
ATOM 6704 N N . LEU B 1 195 ? 20.359 21.156 1.888 1 74.81 195 LEU B N 1
ATOM 6705 C CA . LEU B 1 195 ? 21.047 20.109 2.65 1 74.81 195 LEU B CA 1
ATOM 6706 C C . LEU B 1 195 ? 22.531 20.109 2.34 1 74.81 195 LEU B C 1
ATOM 6708 O O . LEU B 1 195 ? 22.938 20.359 1.201 1 74.81 195 LEU B O 1
ATOM 6712 N N . GLY B 1 196 ? 23.359 20.672 3.287 1 60.53 196 GLY B N 1
ATOM 6713 C CA . GLY B 1 196 ? 24.812 20.703 3.127 1 60.53 196 GLY B CA 1
ATOM 6714 C C . GLY B 1 196 ? 25.375 19.406 2.572 1 60.53 196 GLY B C 1
ATOM 6715 O O . GLY B 1 196 ? 24.734 18.359 2.645 1 60.53 196 GLY B O 1
ATOM 6716 N N . ARG B 1 197 ? 26.203 19.516 1.418 1 51.81 197 ARG B N 1
ATOM 6717 C CA . ARG B 1 197 ? 26.938 18.375 0.865 1 51.81 197 ARG B CA 1
ATOM 6718 C C . ARG B 1 197 ? 27.625 17.578 1.969 1 51.81 197 ARG B C 1
ATOM 6720 O O . ARG B 1 197 ? 28.672 17.984 2.475 1 51.81 197 ARG B O 1
ATOM 6727 N N . ASP B 1 198 ? 26.938 17.25 2.986 1 50.88 198 ASP B N 1
ATOM 6728 C CA . ASP B 1 198 ? 27.828 16.453 3.816 1 50.88 198 ASP B CA 1
ATOM 6729 C C . ASP B 1 198 ? 28.422 15.289 3.02 1 50.88 198 ASP B C 1
ATOM 6731 O O . ASP B 1 198 ? 27.719 14.312 2.727 1 50.88 198 ASP B O 1
ATOM 6735 N N . ASP B 1 199 ? 29.188 15.602 2.041 1 45.53 199 ASP B N 1
ATOM 6736 C CA . ASP B 1 199 ? 30.047 14.57 1.461 1 45.53 199 ASP B CA 1
ATOM 6737 C C . ASP B 1 199 ? 30.672 13.711 2.549 1 45.53 199 ASP B C 1
ATOM 6739 O O . ASP B 1 199 ? 31.766 13.156 2.357 1 45.53 199 ASP B O 1
ATOM 6743 N N . THR B 1 200 ? 30.469 13.891 3.791 1 41.66 200 THR B N 1
ATOM 6744 C CA . THR B 1 200 ? 31.359 13.164 4.688 1 41.66 200 THR B CA 1
ATOM 6745 C C . THR B 1 200 ? 31.188 11.656 4.531 1 41.66 200 THR B C 1
ATOM 6747 O O . THR B 1 200 ? 30.281 11.078 5.125 1 41.66 200 THR B O 1
ATOM 6750 N N . THR B 1 201 ? 31.344 11.086 3.348 1 42.38 201 THR B N 1
ATOM 6751 C CA . THR B 1 201 ? 31.656 9.672 3.203 1 42.38 201 THR B CA 1
ATOM 6752 C C . THR B 1 201 ? 32.312 9.133 4.465 1 42.38 201 THR B C 1
ATOM 6754 O O . THR B 1 201 ? 32.312 7.922 4.707 1 42.38 201 THR B O 1
ATOM 6757 N N . SER B 1 202 ? 33.344 9.82 4.934 1 39.94 202 SER B N 1
ATOM 6758 C CA . SER B 1 202 ? 34.438 9.266 5.734 1 39.94 202 SER B CA 1
ATOM 6759 C C . SER B 1 202 ? 34 9.016 7.172 1 39.94 202 SER B C 1
ATOM 6761 O O . SER B 1 202 ? 34.688 8.367 7.945 1 39.94 202 SER B O 1
ATOM 6763 N N . SER B 1 203 ? 33.156 9.773 7.805 1 39.94 203 SER B N 1
ATOM 6764 C CA . SER B 1 203 ? 33.062 9.539 9.242 1 39.94 203 SER B CA 1
ATOM 6765 C C . SER B 1 203 ? 31.906 8.602 9.586 1 39.94 203 SER B C 1
ATOM 6767 O O . SER B 1 203 ? 30.812 8.742 9.047 1 39.94 203 SER B O 1
ATOM 6769 N N . ALA B 1 204 ? 32.219 7.434 9.922 1 42.53 204 ALA B N 1
ATOM 6770 C CA . ALA B 1 204 ? 31.297 6.445 10.484 1 42.53 204 ALA B CA 1
ATOM 6771 C C . ALA B 1 204 ? 30.141 7.125 11.219 1 42.53 204 ALA B C 1
ATOM 6773 O O . ALA B 1 204 ? 30.344 8.117 11.922 1 42.53 204 ALA B O 1
ATOM 6774 N N . PRO B 1 205 ? 28.953 7.098 10.773 1 47.09 205 PRO B N 1
ATOM 6775 C CA . PRO B 1 205 ? 27.875 7.668 11.586 1 47.09 205 PRO B CA 1
ATOM 6776 C C . PRO B 1 205 ? 28.141 7.555 13.078 1 47.09 205 PRO B C 1
ATOM 6778 O O . PRO B 1 205 ? 28.203 6.449 13.617 1 47.09 205 PRO B O 1
ATOM 6781 N N . GLY B 1 206 ? 29.047 8.102 13.664 1 40.81 206 GLY B N 1
ATOM 6782 C CA . GLY B 1 206 ? 29.031 7.996 15.117 1 40.81 206 GLY B CA 1
ATOM 6783 C C . GLY B 1 206 ? 27.641 8.055 15.711 1 40.81 206 GLY B C 1
ATOM 6784 O O . GLY B 1 206 ? 26.656 8.117 14.977 1 40.81 206 GLY B O 1
ATOM 6785 N N . LYS B 1 207 ? 27.562 7.938 17.141 1 47.62 207 LYS B N 1
ATOM 6786 C CA . LYS B 1 207 ? 26.453 7.891 18.094 1 47.62 207 LYS B CA 1
ATOM 6787 C C . LYS B 1 207 ? 25.438 8.984 17.797 1 47.62 207 LYS B C 1
ATOM 6789 O O . LYS B 1 207 ? 24.297 8.922 18.281 1 47.62 207 LYS B O 1
ATOM 6794 N N . GLN B 1 208 ? 25.594 10.344 17.391 1 54.38 208 GLN B N 1
ATOM 6795 C CA . GLN B 1 208 ? 24.812 11.422 17.984 1 54.38 208 GLN B CA 1
ATOM 6796 C C . GLN B 1 208 ? 23.781 11.961 16.984 1 54.38 208 GLN B C 1
ATOM 6798 O O . GLN B 1 208 ? 22.844 12.664 17.375 1 54.38 208 GLN B O 1
ATOM 6803 N N . GLY B 1 209 ? 23.625 11.758 15.398 1 67.56 209 GLY B N 1
ATOM 6804 C CA . GLY B 1 209 ? 22.516 12.523 14.852 1 67.56 209 GLY B CA 1
ATOM 6805 C C . GLY B 1 209 ? 22.188 12.148 13.422 1 67.56 209 GLY B C 1
ATOM 6806 O O . GLY B 1 209 ? 22.672 11.148 12.906 1 67.56 209 GLY B O 1
ATOM 6807 N N . ILE B 1 210 ? 21.188 12.75 12.82 1 78.56 210 ILE B N 1
ATOM 6808 C CA . ILE B 1 210 ? 20.688 12.625 11.461 1 78.56 210 ILE B CA 1
ATOM 6809 C C . ILE B 1 210 ? 21.719 13.148 10.477 1 78.56 210 ILE B C 1
ATOM 6811 O O . ILE B 1 210 ? 22.359 14.172 10.719 1 78.56 210 ILE B O 1
ATOM 6815 N N . ARG B 1 211 ? 22.094 12.305 9.508 1 80.69 211 ARG B N 1
ATOM 6816 C CA . ARG B 1 211 ? 23.016 12.703 8.453 1 80.69 211 ARG B CA 1
ATOM 6817 C C . ARG B 1 211 ? 22.375 12.594 7.078 1 80.69 211 ARG B C 1
ATOM 6819 O O . ARG B 1 211 ? 21.562 11.695 6.836 1 80.69 211 ARG B O 1
ATOM 6826 N N . TYR B 1 212 ? 22.766 13.539 6.223 1 85.12 212 TYR B N 1
ATOM 6827 C CA . TYR B 1 212 ? 22.281 13.508 4.848 1 85.12 212 TYR B CA 1
ATOM 6828 C C . TYR B 1 212 ? 23.344 12.945 3.91 1 85.12 212 TYR B C 1
ATOM 6830 O O . TYR B 1 212 ? 24.516 13.32 3.994 1 85.12 212 TYR B O 1
ATOM 6838 N N . ARG B 1 213 ? 23 11.969 3.164 1 86.25 213 ARG B N 1
ATOM 6839 C CA . ARG B 1 213 ? 23.922 11.352 2.205 1 86.25 213 ARG B CA 1
ATOM 6840 C C . ARG B 1 213 ? 23.438 11.586 0.774 1 86.25 213 ARG B C 1
ATOM 6842 O O . ARG B 1 213 ? 22.344 11.164 0.403 1 86.25 213 ARG B O 1
ATOM 6849 N N . ARG B 1 214 ? 24.281 12.211 0.038 1 88.19 214 ARG B N 1
ATOM 6850 C CA . ARG B 1 214 ? 23.969 12.477 -1.359 1 88.19 214 ARG B CA 1
ATOM 6851 C C . ARG B 1 214 ? 24.484 11.375 -2.268 1 88.19 214 ARG B C 1
ATOM 6853 O O . ARG B 1 214 ? 25.672 11.023 -2.213 1 88.19 214 ARG B O 1
ATOM 6860 N N . MET B 1 215 ? 23.641 10.789 -3.051 1 88.81 215 MET B N 1
ATOM 6861 C CA . MET B 1 215 ? 24.016 9.688 -3.936 1 88.81 215 MET B CA 1
ATOM 6862 C C . MET B 1 215 ? 24.328 10.195 -5.336 1 88.81 215 MET B C 1
ATOM 6864 O O . MET B 1 215 ? 25.172 9.625 -6.027 1 88.81 215 MET B O 1
ATOM 6868 N N . ASP B 1 216 ? 23.609 11.039 -5.746 1 86.5 216 ASP B N 1
ATOM 6869 C CA . ASP B 1 216 ? 23.797 11.766 -6.996 1 86.5 216 ASP B CA 1
ATOM 6870 C C . ASP B 1 216 ? 23.281 13.203 -6.883 1 86.5 216 ASP B C 1
ATOM 6872 O O . ASP B 1 216 ? 22.875 13.633 -5.805 1 86.5 216 ASP B O 1
ATOM 6876 N N . PRO B 1 217 ? 23.438 14 -7.809 1 76.31 217 PRO B N 1
ATOM 6877 C CA . PRO B 1 217 ? 23.078 15.414 -7.684 1 76.31 217 PRO B CA 1
ATOM 6878 C C . PRO B 1 217 ? 21.594 15.609 -7.344 1 76.31 217 PRO B C 1
ATOM 6880 O O . PRO B 1 217 ? 21.219 16.609 -6.742 1 76.31 217 PRO B O 1
ATOM 6883 N N . SER B 1 218 ? 20.797 14.617 -7.594 1 78.19 218 SER B N 1
ATOM 6884 C CA . SER B 1 218 ? 19.359 14.82 -7.438 1 78.19 218 SER B CA 1
ATOM 6885 C C . SER B 1 218 ? 18.797 13.938 -6.332 1 78.19 218 SER B C 1
ATOM 6887 O O . SER B 1 218 ? 17.672 14.148 -5.887 1 78.19 218 SER B O 1
ATOM 6889 N N . THR B 1 219 ? 19.641 13.031 -5.898 1 88.81 219 THR B N 1
ATOM 6890 C CA . THR B 1 219 ? 19.094 12.07 -4.953 1 88.81 219 THR B CA 1
ATOM 6891 C C . THR B 1 219 ? 19.812 12.148 -3.613 1 88.81 219 THR B C 1
ATOM 6893 O O . THR B 1 219 ? 21.031 12.039 -3.557 1 88.81 219 THR B O 1
ATOM 6896 N N . VAL B 1 220 ? 19.062 12.383 -2.551 1 91 220 VAL B N 1
ATOM 6897 C CA . VAL B 1 220 ? 19.609 12.492 -1.207 1 91 220 VAL B CA 1
ATOM 6898 C C . VAL B 1 220 ? 18.875 11.547 -0.261 1 91 220 VAL B C 1
ATOM 6900 O O . VAL B 1 220 ? 17.672 11.305 -0.434 1 91 220 VAL B O 1
ATOM 6903 N N . PHE B 1 221 ? 19.594 10.945 0.658 1 92.19 221 PHE B N 1
ATOM 6904 C CA . PHE B 1 221 ? 19.031 10.094 1.695 1 92.19 221 PHE B CA 1
ATOM 6905 C C . PHE B 1 221 ? 19.297 10.672 3.08 1 92.19 221 PHE B C 1
ATOM 6907 O O . PHE B 1 221 ? 20.297 11.352 3.289 1 92.19 221 PHE B O 1
ATOM 6914 N N . ILE B 1 222 ? 18.359 10.445 3.943 1 89.38 222 ILE B N 1
ATOM 6915 C CA . ILE B 1 222 ? 18.547 10.773 5.355 1 89.38 222 ILE B CA 1
ATOM 6916 C C . ILE B 1 222 ? 18.969 9.523 6.117 1 89.38 222 ILE B C 1
ATOM 6918 O O . ILE B 1 222 ? 18.266 8.516 6.121 1 89.38 222 ILE B O 1
ATOM 6922 N N . SER B 1 223 ? 20.094 9.547 6.691 1 88.19 223 SER B N 1
ATOM 6923 C CA . SER B 1 223 ? 20.594 8.43 7.488 1 88.19 223 SER B CA 1
ATOM 6924 C C . SER B 1 223 ? 20.453 8.711 8.977 1 88.19 223 SER B C 1
ATOM 6926 O O . SER B 1 223 ? 20.875 9.758 9.469 1 88.19 223 SER B O 1
ATOM 6928 N N . SER B 1 224 ? 19.781 7.828 9.641 1 87.06 224 SER B N 1
ATOM 6929 C CA . SER B 1 224 ? 19.547 7.961 11.07 1 87.06 224 SER B CA 1
ATOM 6930 C C . SER B 1 224 ? 20.062 6.738 11.828 1 87.06 224 SER B C 1
ATOM 6932 O O . SER B 1 224 ? 20 5.617 11.32 1 87.06 224 SER B O 1
ATOM 6934 N N . PRO B 1 225 ? 20.547 7.004 13.023 1 85.62 225 PRO B N 1
ATOM 6935 C CA . PRO B 1 225 ? 20.984 5.859 13.828 1 85.62 225 PRO B CA 1
ATOM 6936 C C . PRO B 1 225 ? 19.828 5.012 14.336 1 85.62 225 PRO B C 1
ATOM 6938 O O . PRO B 1 225 ? 18.75 5.543 14.641 1 85.62 225 PRO B O 1
ATOM 6941 N N . ASP B 1 226 ? 20.109 3.75 14.312 1 82.06 226 ASP B N 1
ATOM 6942 C CA . ASP B 1 226 ? 19.078 2.826 14.805 1 82.06 226 ASP B CA 1
ATOM 6943 C C . ASP B 1 226 ? 19.109 2.746 16.328 1 82.06 226 ASP B C 1
ATOM 6945 O O . ASP B 1 226 ? 20.172 2.789 16.938 1 82.06 226 ASP B O 1
ATOM 6949 N N . GLN B 1 227 ? 18.094 3.121 16.953 1 66.25 227 GLN B N 1
ATOM 6950 C CA . GLN B 1 227 ? 18.031 2.85 18.391 1 66.25 227 GLN B CA 1
ATOM 6951 C C . GLN B 1 227 ? 17.812 1.363 18.656 1 66.25 227 GLN B C 1
ATOM 6953 O O . GLN B 1 227 ? 16.703 0.853 18.469 1 66.25 227 GLN B O 1
ATOM 6958 N N . LEU B 1 228 ? 18.875 0.585 18.469 1 59.75 228 LEU B N 1
ATOM 6959 C CA . LEU B 1 228 ? 18.75 -0.867 18.531 1 59.75 228 LEU B CA 1
ATOM 6960 C C . LEU B 1 228 ? 17.938 -1.292 19.75 1 59.75 228 LEU B C 1
ATOM 6962 O O . LEU B 1 228 ? 18.234 -0.892 20.875 1 59.75 228 LEU B O 1
ATOM 6966 N N . PRO B 1 229 ? 16.75 -1.761 19.484 1 58.31 229 PRO B N 1
ATOM 6967 C CA . PRO B 1 229 ? 15.961 -2.229 20.625 1 58.31 229 PRO B CA 1
ATOM 6968 C C . PRO B 1 229 ? 16.656 -3.344 21.406 1 58.31 229 PRO B C 1
ATOM 6970 O O . PRO B 1 229 ? 17.312 -4.211 20.797 1 58.31 229 PRO B O 1
ATOM 6973 N N . ASP B 1 230 ? 17.094 -3.336 22.656 1 60.22 230 ASP B N 1
ATOM 6974 C CA . ASP B 1 230 ? 17.594 -4.328 23.594 1 60.22 230 ASP B CA 1
ATOM 6975 C C . ASP B 1 230 ? 16.969 -5.695 23.344 1 60.22 230 ASP B C 1
ATOM 6977 O O . ASP B 1 230 ? 17.578 -6.727 23.609 1 60.22 230 ASP B O 1
ATOM 6981 N N . GLY B 1 231 ? 16.156 -5.828 22.203 1 77.81 231 GLY B N 1
ATOM 6982 C CA . GLY B 1 231 ? 15.383 -7.062 22.188 1 77.81 231 GLY B CA 1
ATOM 6983 C C . GLY B 1 231 ? 15.484 -7.824 20.891 1 77.81 231 GLY B C 1
ATOM 6984 O O . GLY B 1 231 ? 14.898 -8.898 20.734 1 77.81 231 GLY B O 1
ATOM 6985 N N . GLU B 1 232 ? 16.406 -7.496 20.125 1 84 232 GLU B N 1
ATOM 6986 C CA . GLU B 1 232 ? 16.484 -8.188 18.844 1 84 232 GLU B CA 1
ATOM 6987 C C . GLU B 1 232 ? 17.219 -9.523 18.969 1 84 232 GLU B C 1
ATOM 6989 O O . GLU B 1 232 ? 16.844 -10.5 18.328 1 84 232 GLU B O 1
ATOM 6994 N N . GLU B 1 233 ? 18.188 -9.562 19.812 1 88.31 233 GLU B N 1
ATOM 6995 C CA . GLU B 1 233 ? 18.953 -10.797 20.016 1 88.31 233 GLU B CA 1
ATOM 6996 C C . GLU B 1 233 ? 18.078 -11.883 20.641 1 88.31 233 GLU B C 1
ATOM 6998 O O . GLU B 1 233 ? 18.203 -13.062 20.297 1 88.31 233 GLU B O 1
ATOM 7003 N N . SER B 1 234 ? 17.234 -11.43 21.516 1 92.44 234 SER B N 1
ATOM 7004 C CA . SER B 1 234 ? 16.344 -12.391 22.156 1 92.44 234 SER B CA 1
ATOM 7005 C C . SER B 1 234 ? 15.375 -12.992 21.141 1 92.44 234 SER B C 1
ATOM 7007 O O . SER B 1 234 ? 15.031 -14.172 21.219 1 92.44 234 SER B O 1
ATOM 7009 N N . VAL B 1 235 ? 14.93 -12.164 20.172 1 93.81 235 VAL B N 1
ATOM 7010 C CA . VAL B 1 235 ? 14.023 -12.641 19.141 1 93.81 235 VAL B CA 1
ATOM 7011 C C . VAL B 1 235 ? 14.75 -13.617 18.219 1 93.81 235 VAL B C 1
ATOM 7013 O O . VAL B 1 235 ? 14.195 -14.641 17.828 1 93.81 235 VAL B O 1
ATOM 7016 N N . LEU B 1 236 ? 16.016 -13.336 17.938 1 95.38 236 LEU B N 1
ATOM 7017 C CA . LEU B 1 236 ? 16.812 -14.219 17.109 1 95.38 236 LEU B CA 1
ATOM 7018 C C . LEU B 1 236 ? 17.031 -15.57 17.781 1 95.38 236 LEU B C 1
ATOM 7020 O O . LEU B 1 236 ? 16.953 -16.609 17.141 1 95.38 236 LEU B O 1
ATOM 7024 N N . ASP B 1 237 ? 17.281 -15.492 19.062 1 96.38 237 ASP B N 1
ATOM 7025 C CA . ASP B 1 237 ? 17.453 -16.719 19.812 1 96.38 237 ASP B CA 1
ATOM 7026 C C . ASP B 1 237 ? 16.172 -17.547 19.844 1 96.38 237 ASP B C 1
ATOM 7028 O O . ASP B 1 237 ? 16.203 -18.781 19.766 1 96.38 237 ASP B O 1
ATOM 7032 N N . ALA B 1 238 ? 15.062 -16.859 19.953 1 96.69 238 ALA B N 1
ATOM 7033 C CA . ALA B 1 238 ? 13.773 -17.547 19.953 1 96.69 238 ALA B CA 1
ATOM 7034 C C . ALA B 1 238 ? 13.523 -18.203 18.594 1 96.69 238 ALA B C 1
ATOM 7036 O O . ALA B 1 238 ? 12.992 -19.328 18.531 1 96.69 238 ALA B O 1
ATOM 7037 N N . ILE B 1 239 ? 13.867 -17.531 17.516 1 97.38 239 ILE B N 1
ATOM 7038 C CA . ILE B 1 239 ? 13.703 -18.062 16.156 1 97.38 239 ILE B CA 1
ATOM 7039 C C . ILE B 1 239 ? 14.578 -19.297 15.984 1 97.38 239 ILE B C 1
ATOM 7041 O O . ILE B 1 239 ? 14.109 -20.344 15.508 1 97.38 239 ILE B O 1
ATOM 7045 N N . GLU B 1 240 ? 15.828 -19.172 16.438 1 96.69 240 GLU B N 1
ATOM 7046 C CA . GLU B 1 240 ? 16.766 -20.281 16.312 1 96.69 240 GLU B CA 1
ATOM 7047 C C . GLU B 1 240 ? 16.328 -21.469 17.156 1 96.69 240 GLU B C 1
ATOM 7049 O O . GLU B 1 240 ? 16.5 -22.625 16.766 1 96.69 240 GLU B O 1
ATOM 7054 N N . ALA B 1 241 ? 15.758 -21.203 18.281 1 97.12 241 ALA B N 1
ATOM 7055 C CA . ALA B 1 241 ? 15.336 -2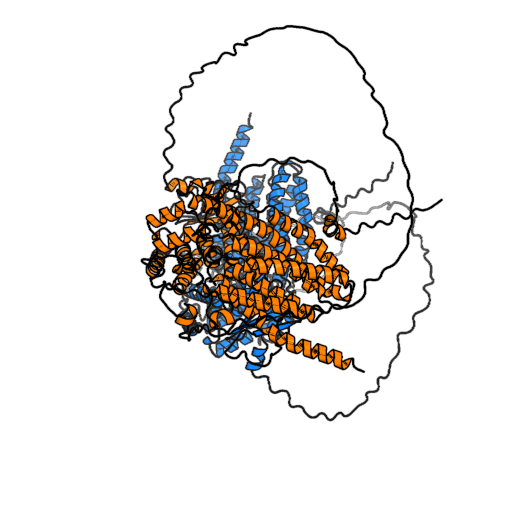2.266 19.203 1 97.12 241 ALA B CA 1
ATOM 7056 C C . ALA B 1 241 ? 14.203 -23.094 18.594 1 97.12 241 ALA B C 1
ATOM 7058 O O . ALA B 1 241 ? 14.086 -24.281 18.875 1 97.12 241 ALA B O 1
ATOM 7059 N N . LEU B 1 242 ? 13.359 -22.516 17.703 1 97.06 242 LEU B N 1
ATOM 7060 C CA . LEU B 1 242 ? 12.227 -23.219 17.094 1 97.06 242 LEU B CA 1
ATOM 7061 C C . LEU B 1 242 ? 12.703 -24.219 16.047 1 97.06 242 LEU B C 1
ATOM 7063 O O . LEU B 1 242 ? 12.031 -25.219 15.781 1 97.06 242 LEU B O 1
ATOM 7067 N N . VAL B 1 243 ? 13.875 -23.984 15.453 1 96.88 243 VAL B N 1
ATOM 7068 C CA . VAL B 1 243 ? 14.258 -24.781 14.305 1 96.88 243 VAL B CA 1
ATOM 7069 C C . VAL B 1 243 ? 15.461 -25.656 14.656 1 96.88 243 VAL B C 1
ATOM 7071 O O . VAL B 1 243 ? 15.812 -26.578 13.914 1 96.88 243 VAL B O 1
ATOM 7074 N N . ARG B 1 244 ? 16.141 -25.406 15.75 1 93.88 244 ARG B N 1
ATOM 7075 C CA . ARG B 1 244 ? 17.297 -26.203 16.156 1 93.88 244 ARG B CA 1
ATOM 7076 C C . ARG B 1 244 ? 16.938 -27.672 16.266 1 93.88 244 ARG B C 1
ATOM 7078 O O . ARG B 1 244 ? 15.906 -28.031 16.812 1 93.88 244 ARG B O 1
ATOM 7085 N N . PRO B 1 245 ? 17.75 -28.531 15.719 1 93.75 245 PRO B N 1
ATOM 7086 C CA . PRO B 1 245 ? 19.078 -28.391 15.094 1 93.75 245 PRO B CA 1
ATOM 7087 C C . PRO B 1 245 ? 19 -28.359 13.57 1 93.75 245 PRO B C 1
ATOM 7089 O O . PRO B 1 245 ? 20 -28.594 12.891 1 93.75 245 PRO B O 1
ATOM 7092 N N . SER B 1 246 ? 17.859 -28.125 13.055 1 95.56 246 SER B N 1
ATOM 7093 C CA . SER B 1 246 ? 17.641 -28.25 11.617 1 95.56 246 SER B CA 1
ATOM 7094 C C . SER B 1 246 ? 17.938 -26.953 10.891 1 95.56 246 SER B C 1
ATOM 7096 O O . SER B 1 246 ? 17.734 -26.844 9.68 1 95.56 246 SER B O 1
ATOM 7098 N N . GLY B 1 247 ? 18.469 -25.938 11.531 1 95.12 247 GLY B N 1
ATOM 7099 C CA . GLY B 1 247 ? 18.703 -24.625 10.953 1 95.12 247 GLY B CA 1
ATOM 7100 C C . GLY B 1 247 ? 19.578 -24.672 9.711 1 95.12 247 GLY B C 1
ATOM 7101 O O . GLY B 1 247 ? 19.156 -24.234 8.633 1 95.12 247 GLY B O 1
ATOM 7102 N N . PRO B 1 248 ? 20.766 -25.219 9.797 1 95 248 PRO B N 1
ATOM 7103 C CA . PRO B 1 248 ? 21.656 -25.266 8.633 1 95 248 PRO B CA 1
ATOM 7104 C C . PRO B 1 248 ? 21.062 -26.031 7.461 1 95 248 PRO B C 1
ATOM 7106 O O . PRO B 1 248 ? 21.25 -25.656 6.305 1 95 248 PRO B O 1
ATOM 7109 N N . ALA B 1 249 ? 20.375 -27.078 7.766 1 95.75 249 ALA B N 1
ATOM 7110 C CA . ALA B 1 249 ? 19.734 -27.859 6.703 1 95.75 249 ALA B CA 1
ATOM 7111 C C . ALA B 1 249 ? 18.672 -27.047 5.988 1 95.75 249 ALA B C 1
ATOM 7113 O O . ALA B 1 249 ? 18.5 -27.156 4.77 1 95.75 249 ALA B O 1
ATOM 7114 N N . LEU B 1 250 ? 17.922 -26.266 6.77 1 96.69 250 LEU B N 1
ATOM 7115 C CA . LEU B 1 250 ? 16.875 -25.406 6.188 1 96.69 250 LEU B CA 1
ATOM 7116 C C . LEU B 1 250 ? 17.5 -24.344 5.289 1 96.69 250 LEU B C 1
ATOM 7118 O O . LEU B 1 250 ? 16.969 -24.047 4.215 1 96.69 250 LEU B O 1
ATOM 7122 N N . VAL B 1 251 ? 18.609 -23.766 5.734 1 96.62 251 VAL B N 1
ATOM 7123 C CA . VAL B 1 251 ? 19.297 -22.766 4.938 1 96.62 251 VAL B CA 1
ATOM 7124 C C . VAL B 1 251 ? 19.781 -23.391 3.629 1 96.62 251 VAL B C 1
ATOM 7126 O O . VAL B 1 251 ? 19.641 -22.797 2.561 1 96.62 251 VAL B O 1
ATOM 7129 N N . SER B 1 252 ? 20.359 -24.562 3.715 1 94.38 252 SER B N 1
ATOM 7130 C CA . SER B 1 252 ? 20.828 -25.266 2.521 1 94.38 252 SER B CA 1
ATOM 7131 C C . SER B 1 252 ? 19.672 -25.562 1.572 1 94.38 252 SER B C 1
ATOM 7133 O O . SER B 1 252 ? 19.812 -25.406 0.355 1 94.38 252 SER B O 1
ATOM 7135 N N . LEU B 1 253 ? 18.594 -25.984 2.137 1 94.19 253 LEU B N 1
ATOM 7136 C CA . LEU B 1 253 ? 17.406 -26.281 1.349 1 94.19 253 LEU B CA 1
ATOM 7137 C C . LEU B 1 253 ? 16.906 -25.031 0.621 1 94.19 253 LEU B C 1
ATOM 7139 O O . LEU B 1 253 ? 16.547 -25.109 -0.556 1 94.19 253 LEU B O 1
ATOM 7143 N N . TYR B 1 254 ? 16.844 -23.891 1.284 1 96.31 254 TYR B N 1
ATOM 7144 C CA . TYR B 1 254 ? 16.406 -22.641 0.685 1 96.31 254 TYR B CA 1
ATOM 7145 C C . TYR B 1 254 ? 17.266 -22.281 -0.524 1 96.31 254 TYR B C 1
ATOM 7147 O O . TYR B 1 254 ? 16.75 -21.953 -1.59 1 96.31 254 TYR B O 1
ATOM 7155 N N . PHE B 1 255 ? 18.578 -22.281 -0.357 1 94.12 255 PHE B N 1
ATOM 7156 C CA . PHE B 1 255 ? 19.5 -21.828 -1.402 1 94.12 255 PHE B CA 1
ATOM 7157 C C . PHE B 1 255 ? 19.547 -22.844 -2.543 1 94.12 255 PHE B C 1
ATOM 7159 O O . PHE B 1 255 ? 19.922 -22.5 -3.666 1 94.12 255 PHE B O 1
ATOM 7166 N N . ARG B 1 256 ? 19.109 -24.078 -2.311 1 90.69 256 ARG B N 1
ATOM 7167 C CA . ARG B 1 256 ? 19.078 -25.094 -3.352 1 90.69 256 ARG B CA 1
ATOM 7168 C C . ARG B 1 256 ? 17.812 -25 -4.188 1 90.69 256 ARG B C 1
ATOM 7170 O O . ARG B 1 256 ? 17.828 -25.219 -5.398 1 90.69 256 ARG B O 1
ATOM 7177 N N . ILE B 1 257 ? 16.75 -24.641 -3.549 1 92.44 257 ILE B N 1
ATOM 7178 C CA . ILE B 1 257 ? 15.461 -24.797 -4.227 1 92.44 257 ILE B CA 1
ATOM 7179 C C . ILE B 1 257 ? 14.922 -23.422 -4.625 1 92.44 257 ILE B C 1
ATOM 7181 O O . ILE B 1 257 ? 14.5 -23.234 -5.77 1 92.44 257 ILE B O 1
ATOM 7185 N N . VAL B 1 258 ? 14.906 -22.406 -3.73 1 95.19 258 VAL B N 1
ATOM 7186 C CA . VAL B 1 258 ? 14.195 -21.156 -3.926 1 95.19 258 VAL B CA 1
ATOM 7187 C C . VAL B 1 258 ? 15.125 -20.125 -4.547 1 95.19 258 VAL B C 1
ATOM 7189 O O . VAL B 1 258 ? 14.797 -19.5 -5.566 1 95.19 258 VAL B O 1
ATOM 7192 N N . HIS B 1 259 ? 16.328 -19.938 -4.031 1 95.38 259 HIS B N 1
ATOM 7193 C CA . HIS B 1 259 ? 17.234 -18.828 -4.309 1 95.38 259 HIS B CA 1
ATOM 7194 C C . HIS B 1 259 ? 17.594 -18.766 -5.789 1 95.38 259 HIS B C 1
ATOM 7196 O O . HIS B 1 259 ? 17.688 -17.688 -6.371 1 95.38 259 HIS B O 1
ATOM 7202 N N . PRO B 1 260 ? 17.797 -19.875 -6.477 1 92.56 260 PRO B N 1
ATOM 7203 C CA . PRO B 1 260 ? 18.234 -19.797 -7.875 1 92.56 260 PRO B CA 1
ATOM 7204 C C . PRO B 1 260 ? 17.219 -19.094 -8.766 1 92.56 260 PRO B C 1
ATOM 7206 O O . PRO B 1 260 ? 17.594 -18.312 -9.648 1 92.56 260 PRO B O 1
ATOM 7209 N N . SER B 1 261 ? 15.945 -19.359 -8.531 1 94.31 261 SER B N 1
ATOM 7210 C CA . SER B 1 261 ? 14.914 -18.781 -9.391 1 94.31 261 SER B CA 1
ATOM 7211 C C . SER B 1 261 ? 14.328 -17.516 -8.773 1 94.31 261 SER B C 1
ATOM 7213 O O . SER B 1 261 ? 13.555 -16.797 -9.414 1 94.31 261 SER B O 1
ATOM 7215 N N . TYR B 1 262 ? 14.633 -17.266 -7.543 1 96.75 262 TYR B N 1
ATOM 7216 C CA . TYR B 1 262 ? 14.195 -16.047 -6.848 1 96.75 262 TYR B CA 1
ATOM 7217 C C . TYR B 1 262 ? 15.352 -15.406 -6.094 1 96.75 262 TYR B C 1
ATOM 7219 O O . TYR B 1 262 ? 15.352 -15.359 -4.863 1 96.75 262 TYR B O 1
ATOM 7227 N N . PRO B 1 263 ? 16.266 -14.836 -6.891 1 96.38 263 PRO B N 1
ATOM 7228 C CA . PRO B 1 263 ? 17.547 -14.398 -6.359 1 96.38 263 PRO B CA 1
ATOM 7229 C C . PRO B 1 263 ? 17.5 -13.008 -5.738 1 96.38 263 PRO B C 1
ATOM 7231 O O . PRO B 1 263 ? 18.203 -12.102 -6.191 1 96.38 263 PRO B O 1
ATOM 7234 N N . ILE B 1 264 ? 16.859 -12.836 -4.637 1 96.88 264 ILE B N 1
ATOM 7235 C CA . ILE B 1 264 ? 16.719 -11.523 -4.016 1 96.88 264 ILE B CA 1
ATOM 7236 C C . ILE B 1 264 ? 17.734 -11.391 -2.881 1 96.88 264 ILE B C 1
ATOM 7238 O O . ILE B 1 264 ? 17.859 -10.32 -2.273 1 96.88 264 ILE B O 1
ATOM 7242 N N . LEU B 1 265 ? 18.469 -12.508 -2.555 1 95.25 265 LEU B N 1
ATOM 7243 C CA . LEU B 1 265 ? 19.547 -12.484 -1.574 1 95.25 265 LEU B CA 1
ATOM 7244 C C . LEU B 1 265 ? 20.906 -12.648 -2.256 1 95.25 265 LEU B C 1
ATOM 7246 O O . LEU B 1 265 ? 20.969 -13.016 -3.432 1 95.25 265 LEU B O 1
ATOM 7250 N N . HIS B 1 266 ? 21.891 -12.234 -1.558 1 90.81 266 HIS B N 1
ATOM 7251 C CA . HIS B 1 266 ? 23.266 -12.547 -1.939 1 90.81 266 HIS B CA 1
ATOM 7252 C C . HIS B 1 266 ? 23.781 -13.781 -1.204 1 90.81 266 HIS B C 1
ATOM 7254 O O . HIS B 1 266 ? 24.156 -13.703 -0.036 1 90.81 266 HIS B O 1
ATOM 7260 N N . LYS B 1 267 ? 23.859 -14.867 -1.951 1 91.62 267 LYS B N 1
ATOM 7261 C CA . LYS B 1 267 ? 24.141 -16.172 -1.356 1 91.62 267 LYS B CA 1
ATOM 7262 C C . LYS B 1 267 ? 25.484 -16.172 -0.627 1 91.62 267 LYS B C 1
ATOM 7264 O O . LYS B 1 267 ? 25.578 -16.578 0.53 1 91.62 267 LYS B O 1
ATOM 7269 N N . GLY B 1 268 ? 26.531 -15.672 -1.318 1 87.75 268 GLY B N 1
ATOM 7270 C CA . GLY B 1 268 ? 27.859 -15.664 -0.718 1 87.75 268 GLY B CA 1
ATOM 7271 C C . GLY B 1 268 ? 27.922 -14.898 0.591 1 87.75 268 GLY B C 1
ATOM 7272 O O . GLY B 1 268 ? 28.453 -15.406 1.585 1 87.75 268 GLY B O 1
ATOM 7273 N N . VAL B 1 269 ? 27.312 -13.797 0.607 1 86.69 269 VAL B N 1
ATOM 7274 C CA . VAL B 1 269 ? 27.328 -12.938 1.789 1 86.69 269 VAL B CA 1
ATOM 7275 C C . VAL B 1 269 ? 26.469 -13.57 2.887 1 86.69 269 VAL B C 1
ATOM 7277 O O . VAL B 1 269 ? 26.844 -13.562 4.059 1 86.69 269 VAL B O 1
ATOM 7280 N N . TRP B 1 270 ? 25.344 -14.086 2.545 1 92.19 270 TRP B N 1
ATOM 7281 C CA . TRP B 1 270 ? 24.406 -14.672 3.496 1 92.19 270 TRP B CA 1
ATOM 7282 C C . TRP B 1 270 ? 25.031 -15.883 4.191 1 92.19 270 TRP B C 1
ATOM 7284 O O . TRP B 1 270 ? 24.938 -16.016 5.414 1 92.19 270 TRP B O 1
ATOM 7294 N N . LEU B 1 271 ? 25.703 -16.734 3.447 1 93.12 271 LEU B N 1
ATOM 7295 C CA . LEU B 1 271 ? 26.281 -17.953 4.004 1 93.12 271 LEU B CA 1
ATOM 7296 C C . LEU B 1 271 ? 27.484 -17.625 4.879 1 93.12 271 LEU B C 1
ATOM 7298 O O . LEU B 1 271 ? 27.719 -18.297 5.891 1 93.12 271 LEU B O 1
ATOM 7302 N N . GLU B 1 272 ? 28.234 -16.641 4.453 1 91.38 272 GLU B N 1
ATOM 7303 C CA . GLU B 1 272 ? 29.344 -16.203 5.285 1 91.38 272 GLU B CA 1
ATOM 7304 C C . GLU B 1 272 ? 28.859 -15.688 6.633 1 91.38 272 GLU B C 1
ATOM 7306 O O . GLU B 1 272 ? 29.422 -16.016 7.676 1 91.38 272 GLU B O 1
ATOM 7311 N N . LYS B 1 273 ? 27.828 -14.898 6.543 1 91.62 273 LYS B N 1
ATOM 7312 C CA . LYS B 1 273 ? 27.25 -14.359 7.77 1 91.62 273 LYS B CA 1
ATOM 7313 C C . LYS B 1 273 ? 26.688 -15.477 8.648 1 91.62 273 LYS B C 1
ATOM 7315 O O . LYS B 1 273 ? 26.859 -15.453 9.867 1 91.62 273 LYS B O 1
ATOM 7320 N N . TYR B 1 274 ? 26.047 -16.453 8.109 1 94.56 274 TYR B N 1
ATOM 7321 C CA . TYR B 1 274 ? 25.438 -17.547 8.836 1 94.56 274 TYR B CA 1
ATOM 7322 C C . TYR B 1 274 ? 26.484 -18.438 9.477 1 94.56 274 TYR B C 1
ATOM 7324 O O . TYR B 1 274 ? 26.281 -18.984 10.562 1 94.56 274 TYR B O 1
ATOM 7332 N N . ARG B 1 275 ? 27.641 -18.594 8.781 1 94.12 275 ARG B N 1
ATOM 7333 C CA . ARG B 1 275 ? 28.734 -19.391 9.328 1 94.12 275 ARG B CA 1
ATOM 7334 C C . ARG B 1 275 ? 29.328 -18.734 10.562 1 94.12 275 ARG B C 1
ATOM 7336 O O . ARG B 1 275 ? 29.75 -19.422 11.5 1 94.12 275 ARG B O 1
ATOM 7343 N N . ARG B 1 276 ? 29.281 -17.469 10.562 1 93.69 276 ARG B N 1
ATOM 7344 C CA . ARG B 1 276 ? 29.781 -16.734 11.727 1 93.69 276 ARG B CA 1
ATOM 7345 C C . ARG B 1 276 ? 28.797 -16.797 12.883 1 93.69 276 ARG B C 1
ATOM 7347 O O . ARG B 1 276 ? 29.109 -17.312 13.953 1 93.69 276 ARG B O 1
ATOM 7354 N N . SER B 1 277 ? 27.594 -16.203 12.609 1 94 277 SER B N 1
ATOM 7355 C CA . SER B 1 277 ? 26.562 -16.234 13.648 1 94 277 SER B CA 1
ATOM 7356 C C . SER B 1 277 ? 25.203 -15.844 13.078 1 94 277 SER B C 1
ATOM 7358 O O . SER B 1 277 ? 25.094 -14.891 12.297 1 94 277 SER B O 1
ATOM 7360 N N . TYR B 1 278 ? 24.219 -16.562 13.555 1 93.94 278 TYR B N 1
ATOM 7361 C CA . TYR B 1 278 ? 22.859 -16.219 13.148 1 93.94 278 TYR B CA 1
ATOM 7362 C C . TYR B 1 278 ? 22.422 -14.891 13.75 1 93.94 278 TYR B C 1
ATOM 7364 O O . TYR B 1 278 ? 21.453 -14.273 13.297 1 93.94 278 TYR B O 1
ATOM 7372 N N . ARG B 1 279 ? 23.109 -14.359 14.75 1 91.25 279 ARG B N 1
ATOM 7373 C CA . ARG B 1 279 ? 22.75 -13.141 15.469 1 91.25 279 ARG B CA 1
ATOM 7374 C C . ARG B 1 279 ? 23.078 -11.898 14.641 1 91.25 279 ARG B C 1
ATOM 7376 O O . ARG B 1 279 ? 22.656 -10.797 14.984 1 91.25 279 ARG B O 1
ATOM 7383 N N . GLU B 1 280 ? 23.703 -12.141 13.508 1 88.94 280 GLU B N 1
ATOM 7384 C CA . GLU B 1 280 ? 24.062 -11.023 12.648 1 88.94 280 GLU B CA 1
ATOM 7385 C C . GLU B 1 280 ? 22.938 -10.664 11.703 1 88.94 280 GLU B C 1
ATOM 7387 O O . GLU B 1 280 ? 22.953 -9.602 11.078 1 88.94 280 GLU B O 1
ATOM 7392 N N . PHE B 1 281 ? 21.953 -11.484 11.703 1 92.88 281 PHE B N 1
ATOM 7393 C CA . PHE B 1 281 ? 20.875 -11.289 10.742 1 92.88 281 PHE B CA 1
ATOM 7394 C C . PHE B 1 281 ? 19.766 -10.43 11.344 1 92.88 281 PHE B C 1
ATOM 7396 O O . PHE B 1 281 ? 19.672 -10.281 12.57 1 92.88 281 PHE B O 1
ATOM 7403 N N . SER B 1 282 ? 19.016 -9.773 10.398 1 92.44 282 SER B N 1
ATOM 7404 C CA . SER B 1 282 ? 17.719 -9.242 10.836 1 92.44 282 SER B CA 1
ATOM 7405 C C . SER B 1 282 ? 16.766 -10.367 11.203 1 92.44 282 SER B C 1
ATOM 7407 O O . SER B 1 282 ? 16.625 -11.352 10.477 1 92.44 282 SER B O 1
ATOM 7409 N N . PRO B 1 283 ? 16.047 -10.25 12.297 1 95.06 283 PRO B N 1
ATOM 7410 C CA . PRO B 1 283 ? 15.195 -11.344 12.766 1 95.06 283 PRO B CA 1
ATOM 7411 C C . PRO B 1 283 ? 14.141 -11.742 11.734 1 95.06 283 PRO B C 1
ATOM 7413 O O . PRO B 1 283 ? 13.953 -12.938 11.469 1 95.06 283 PRO B O 1
ATOM 7416 N N . PRO B 1 284 ? 13.438 -10.797 11.125 1 96.56 284 PRO B N 1
ATOM 7417 C CA . PRO B 1 284 ? 12.414 -11.227 10.164 1 96.56 284 PRO B CA 1
ATOM 7418 C C . PRO B 1 284 ? 13.008 -11.969 8.969 1 96.56 284 PRO B C 1
ATOM 7420 O O . PRO B 1 284 ? 12.398 -12.914 8.461 1 96.56 284 PRO B O 1
ATOM 7423 N N . LEU B 1 285 ? 14.18 -11.617 8.523 1 97.06 285 LEU B N 1
ATOM 7424 C CA . LEU B 1 285 ? 14.773 -12.258 7.355 1 97.06 285 LEU B CA 1
ATOM 7425 C C . LEU B 1 285 ? 15.172 -13.695 7.672 1 97.06 285 LEU B C 1
ATOM 7427 O O . LEU B 1 285 ? 14.906 -14.609 6.887 1 97.06 285 LEU B O 1
ATOM 7431 N N . LEU B 1 286 ? 15.875 -13.859 8.82 1 97.94 286 LEU B N 1
ATOM 7432 C CA . LEU B 1 286 ? 16.266 -15.203 9.227 1 97.94 286 LEU B CA 1
ATOM 7433 C C . LEU B 1 286 ? 15.031 -16.109 9.359 1 97.94 286 LEU B C 1
ATOM 7435 O O . LEU B 1 286 ? 15.023 -17.219 8.852 1 97.94 286 LEU B O 1
ATOM 7439 N N . ALA B 1 287 ? 14.016 -15.602 10.016 1 98.25 287 ALA B N 1
ATOM 7440 C CA . ALA B 1 287 ? 12.789 -16.359 10.227 1 98.25 287 ALA B CA 1
ATOM 7441 C C . ALA B 1 287 ? 12.109 -16.672 8.891 1 98.25 287 ALA B C 1
ATOM 7443 O O . ALA B 1 287 ? 11.57 -17.766 8.711 1 98.25 287 ALA B O 1
ATOM 7444 N N . ALA B 1 288 ? 12.086 -15.711 7.965 1 98.25 288 ALA B N 1
ATOM 7445 C CA . ALA B 1 288 ? 11.438 -15.891 6.672 1 98.25 288 ALA B CA 1
ATOM 7446 C C . ALA B 1 288 ? 12.109 -16.984 5.859 1 98.25 288 ALA B C 1
ATOM 7448 O O . ALA B 1 288 ? 11.438 -17.797 5.223 1 98.25 288 ALA B O 1
ATOM 7449 N N . VAL B 1 289 ? 13.453 -17.016 5.879 1 98.31 289 VAL B N 1
ATOM 7450 C CA . VAL B 1 289 ? 14.195 -18.031 5.148 1 98.31 289 VAL B CA 1
ATOM 7451 C C . VAL B 1 289 ? 13.875 -19.422 5.719 1 98.31 289 VAL B C 1
ATOM 7453 O O . VAL B 1 289 ? 13.586 -20.359 4.969 1 98.31 289 VAL B O 1
ATOM 7456 N N . TYR B 1 290 ? 13.898 -19.531 7.062 1 98.31 290 TYR B N 1
ATOM 7457 C CA . TYR B 1 290 ? 13.562 -20.797 7.707 1 98.31 290 TYR B CA 1
ATOM 7458 C C . TYR B 1 290 ? 12.141 -21.219 7.367 1 98.31 290 TYR B C 1
ATOM 7460 O O . TYR B 1 290 ? 11.906 -22.359 6.961 1 98.31 290 TYR B O 1
ATOM 7468 N N . ALA B 1 291 ? 11.195 -20.281 7.508 1 97.69 291 ALA B N 1
ATOM 7469 C CA . ALA B 1 291 ? 9.781 -20.578 7.32 1 97.69 291 ALA B CA 1
ATOM 7470 C C . ALA B 1 291 ? 9.5 -21.031 5.887 1 97.69 291 ALA B C 1
ATOM 7472 O O . ALA B 1 291 ? 8.75 -21.984 5.664 1 97.69 291 ALA B O 1
ATOM 7473 N N . LEU B 1 292 ? 10.062 -20.391 4.918 1 97.31 292 LEU B N 1
ATOM 7474 C CA . LEU B 1 292 ? 9.852 -20.734 3.518 1 97.31 292 LEU B CA 1
ATOM 7475 C C . LEU B 1 292 ? 10.469 -22.078 3.189 1 97.31 292 LEU B C 1
ATOM 7477 O O . LEU B 1 292 ? 9.875 -22.891 2.477 1 97.31 292 LEU B O 1
ATOM 7481 N N . ALA B 1 293 ? 11.648 -22.359 3.729 1 97.06 293 ALA B N 1
ATOM 7482 C CA . ALA B 1 293 ? 12.352 -23.609 3.453 1 97.06 293 ALA B CA 1
ATOM 7483 C C . ALA B 1 293 ? 11.562 -24.797 3.975 1 97.06 293 ALA B C 1
ATOM 7485 O O . ALA B 1 293 ? 11.633 -25.891 3.41 1 97.06 293 ALA B O 1
ATOM 7486 N N . ILE B 1 294 ? 10.773 -24.641 5.016 1 96.12 294 ILE B N 1
ATOM 7487 C CA . ILE B 1 294 ? 10.016 -25.719 5.633 1 96.12 294 ILE B CA 1
ATOM 7488 C C . ILE B 1 294 ? 8.992 -26.266 4.641 1 96.12 294 ILE B C 1
ATOM 7490 O O . ILE B 1 294 ? 8.555 -27.422 4.754 1 96.12 294 ILE B O 1
ATOM 7494 N N . ASP B 1 295 ? 8.602 -25.516 3.646 1 93.12 295 ASP B N 1
ATOM 7495 C CA . ASP B 1 295 ? 7.66 -25.969 2.631 1 93.12 295 ASP B CA 1
ATOM 7496 C C . ASP B 1 295 ? 8.211 -27.172 1.876 1 93.12 295 ASP B C 1
ATOM 7498 O O . ASP B 1 295 ? 7.441 -27.984 1.343 1 93.12 295 ASP B O 1
ATOM 7502 N N . TRP B 1 296 ? 9.57 -27.391 1.88 1 92.81 296 TRP B N 1
ATOM 7503 C CA . TRP B 1 296 ? 10.203 -28.516 1.189 1 92.81 296 TRP B CA 1
ATOM 7504 C C . TRP B 1 296 ? 10.875 -29.453 2.182 1 92.81 296 TRP B C 1
ATOM 7506 O O . TRP B 1 296 ? 11.852 -30.125 1.845 1 92.81 296 TRP B O 1
ATOM 7516 N N . TRP B 1 297 ? 10.367 -29.438 3.377 1 92.44 297 TRP B N 1
ATOM 7517 C CA . TRP B 1 297 ? 10.906 -30.25 4.461 1 92.44 297 TRP B CA 1
ATOM 7518 C C . TRP B 1 297 ? 11.039 -31.719 4.031 1 92.44 297 TRP B C 1
ATOM 7520 O O . TRP B 1 297 ? 12.078 -32.344 4.258 1 92.44 297 TRP B O 1
ATOM 7530 N N . GLU B 1 298 ? 10.047 -32.25 3.303 1 88.44 298 GLU B N 1
ATOM 7531 C CA . GLU B 1 298 ? 9.984 -33.656 2.951 1 88.44 298 GLU B CA 1
ATOM 7532 C C . GLU B 1 298 ? 10.93 -34 1.801 1 88.44 298 GLU B C 1
ATOM 7534 O O . GLU B 1 298 ? 11.258 -35.156 1.57 1 88.44 298 GLU B O 1
ATOM 7539 N N . TYR B 1 299 ? 11.344 -33 1.127 1 85.88 299 TYR B N 1
ATOM 7540 C CA . TYR B 1 299 ? 12.211 -33.188 -0.027 1 85.88 299 TYR B CA 1
ATOM 7541 C C . TYR B 1 299 ? 13.633 -33.562 0.413 1 85.88 299 TYR B C 1
ATOM 7543 O O . TYR B 1 299 ? 14.359 -34.219 -0.314 1 85.88 299 TYR B O 1
ATOM 7551 N N . ASP B 1 300 ? 14.055 -33.094 1.565 1 87.75 300 ASP B N 1
ATOM 7552 C CA . ASP B 1 300 ? 15.398 -33.344 2.074 1 87.75 300 ASP B CA 1
ATOM 7553 C C . ASP B 1 300 ? 15.438 -34.656 2.902 1 87.75 300 ASP B C 1
ATOM 7555 O O . ASP B 1 300 ? 14.727 -34.75 3.906 1 87.75 300 ASP B O 1
ATOM 7559 N N . PRO B 1 301 ? 16.266 -35.531 2.51 1 87.69 301 PRO B N 1
ATOM 7560 C CA . PRO B 1 301 ? 16.312 -36.812 3.205 1 87.69 301 PRO B CA 1
ATOM 7561 C C . PRO B 1 301 ? 16.766 -36.688 4.66 1 87.69 301 PRO B C 1
ATOM 7563 O O . PRO B 1 301 ? 16.375 -37.5 5.504 1 87.69 301 PRO B O 1
ATOM 7566 N N . ALA B 1 302 ? 17.531 -35.719 4.945 1 88.38 302 ALA B N 1
ATOM 7567 C CA . ALA B 1 302 ? 18.016 -35.531 6.309 1 88.38 302 ALA B CA 1
ATOM 7568 C C . ALA B 1 302 ? 16.922 -34.938 7.203 1 88.38 302 ALA B C 1
ATOM 7570 O O . ALA B 1 302 ? 16.891 -35.219 8.406 1 88.38 302 ALA B O 1
ATOM 7571 N N . LEU B 1 303 ? 15.953 -34.25 6.598 1 92.81 303 LEU B N 1
ATOM 7572 C CA . LEU B 1 303 ? 14.922 -33.531 7.363 1 92.81 303 LEU B CA 1
ATOM 7573 C C . LEU B 1 303 ? 13.633 -34.344 7.402 1 92.81 303 LEU B C 1
ATOM 7575 O O . LEU B 1 303 ? 12.883 -34.281 8.383 1 92.81 303 LEU B O 1
ATOM 7579 N N . ALA B 1 304 ? 13.383 -35.156 6.484 1 90.94 304 ALA B N 1
ATOM 7580 C CA . ALA B 1 304 ? 12.117 -35.875 6.27 1 90.94 304 ALA B CA 1
ATOM 7581 C C . ALA B 1 304 ? 11.75 -36.719 7.477 1 90.94 304 ALA B C 1
ATOM 7583 O O . ALA B 1 304 ? 10.586 -36.75 7.887 1 90.94 304 ALA B O 1
ATOM 7584 N N . PRO B 1 305 ? 12.773 -37.375 8.086 1 92.56 305 PRO B N 1
ATOM 7585 C CA . PRO B 1 305 ? 12.43 -38.219 9.219 1 92.56 305 PRO B CA 1
ATOM 7586 C C . PRO B 1 305 ? 12.25 -37.438 10.516 1 92.56 305 PRO B C 1
ATOM 7588 O O . PRO B 1 305 ? 11.719 -37.969 11.5 1 92.56 305 PRO B O 1
ATOM 7591 N N . LEU B 1 306 ? 12.617 -36.25 10.539 1 93.69 306 LEU B N 1
ATOM 7592 C CA . LEU B 1 306 ? 12.555 -35.438 11.75 1 93.69 306 LEU B CA 1
ATOM 7593 C C . LEU B 1 306 ? 11.195 -34.75 11.867 1 93.69 306 LEU B C 1
ATOM 7595 O O . LEU B 1 306 ? 10.43 -34.688 10.898 1 93.69 306 LEU B O 1
ATOM 7599 N N . GLU B 1 307 ? 10.93 -34.375 13.062 1 93.25 307 GLU B N 1
ATOM 7600 C CA . GLU B 1 307 ? 9.68 -33.656 13.289 1 93.25 307 GLU B CA 1
ATOM 7601 C C . GLU B 1 307 ? 9.75 -32.219 12.742 1 93.25 307 GLU B C 1
ATOM 7603 O O . GLU B 1 307 ? 10.727 -31.516 12.984 1 93.25 307 GLU B O 1
ATOM 7608 N N . LYS B 1 308 ? 8.812 -31.859 12.031 1 93.62 308 LYS B N 1
ATOM 7609 C CA . LYS B 1 308 ? 8.75 -30.531 11.422 1 93.62 308 LYS B CA 1
ATOM 7610 C C . LYS B 1 308 ? 8.602 -29.453 12.492 1 93.62 308 LYS B C 1
ATOM 7612 O O . LYS B 1 308 ? 7.812 -29.594 13.43 1 93.62 308 LYS B O 1
ATOM 7617 N N . PRO B 1 309 ? 9.359 -28.391 12.414 1 95.44 309 PRO B N 1
ATOM 7618 C CA . PRO B 1 309 ? 9.211 -27.281 13.359 1 95.44 309 PRO B CA 1
ATOM 7619 C C . PRO B 1 309 ? 7.863 -26.578 13.234 1 95.44 309 PRO B C 1
ATOM 7621 O O . PRO B 1 309 ? 7.203 -26.672 12.203 1 95.44 309 PRO B O 1
ATOM 7624 N N . PRO B 1 310 ? 7.43 -25.953 14.328 1 95.56 310 PRO B N 1
ATOM 7625 C CA . PRO B 1 310 ? 6.152 -25.234 14.281 1 95.56 310 PRO B CA 1
ATOM 7626 C C . PRO B 1 310 ? 6.203 -24 13.398 1 95.56 310 PRO B C 1
ATOM 7628 O O . PRO B 1 310 ? 6.535 -22.906 13.875 1 95.56 310 PRO B O 1
ATOM 7631 N N . VAL B 1 311 ? 5.828 -24.141 12.195 1 94.88 311 VAL B N 1
ATOM 7632 C CA . VAL B 1 311 ? 5.953 -23.109 11.18 1 94.88 311 VAL B CA 1
ATOM 7633 C C . VAL B 1 311 ? 5.062 -21.922 11.539 1 94.88 311 VAL B C 1
ATOM 7635 O O . VAL B 1 311 ? 5.422 -20.766 11.297 1 94.88 311 VAL B O 1
ATOM 7638 N N . ASP B 1 312 ? 3.934 -22.172 12.164 1 93.19 312 ASP B N 1
ATOM 7639 C CA . ASP B 1 312 ? 2.998 -21.094 12.508 1 93.19 312 ASP B CA 1
ATOM 7640 C C . ASP B 1 312 ? 3.613 -20.141 13.531 1 93.19 312 ASP B C 1
ATOM 7642 O O . ASP B 1 312 ? 3.459 -18.922 13.414 1 93.19 312 ASP B O 1
ATOM 7646 N N . ARG B 1 313 ? 4.266 -20.703 14.492 1 95.25 313 ARG B N 1
ATOM 7647 C CA . ARG B 1 313 ? 4.941 -19.875 15.484 1 95.25 313 ARG B CA 1
ATOM 7648 C C . ARG B 1 313 ? 6.086 -19.078 14.852 1 95.25 313 ARG B C 1
ATOM 7650 O O . ARG B 1 313 ? 6.32 -17.922 15.203 1 95.25 313 ARG B O 1
ATOM 7657 N N . LEU B 1 314 ? 6.793 -19.75 13.984 1 96.56 314 LEU B N 1
ATOM 7658 C CA . LEU B 1 314 ? 7.891 -19.094 13.273 1 96.56 314 LEU B CA 1
ATOM 7659 C C . LEU B 1 314 ? 7.387 -17.938 12.438 1 96.56 314 LEU B C 1
ATOM 7661 O O . LEU B 1 314 ? 7.996 -16.859 12.43 1 96.56 314 LEU B O 1
ATOM 7665 N N . VAL B 1 315 ? 6.273 -18.125 11.742 1 95.5 315 VAL B N 1
ATOM 7666 C CA . VAL B 1 315 ? 5.688 -17.078 10.898 1 95.5 315 VAL B CA 1
ATOM 7667 C C . VAL B 1 315 ? 5.172 -15.938 11.766 1 95.5 315 VAL B C 1
ATOM 7669 O O . VAL B 1 315 ? 5.305 -14.766 11.398 1 95.5 315 VAL B O 1
ATOM 7672 N N . THR B 1 316 ? 4.582 -16.234 12.898 1 91.94 316 THR B N 1
ATOM 7673 C CA . THR B 1 316 ? 4.109 -15.219 13.82 1 91.94 316 THR B CA 1
ATOM 7674 C C . THR B 1 316 ? 5.266 -14.352 14.305 1 91.94 316 THR B C 1
ATOM 7676 O O . THR B 1 316 ? 5.164 -13.125 14.32 1 91.94 316 THR B O 1
ATOM 7679 N N . LEU B 1 317 ? 6.348 -14.992 14.672 1 94.31 317 LEU B N 1
ATOM 7680 C CA . LEU B 1 317 ? 7.531 -14.266 15.109 1 94.31 317 LEU B CA 1
ATOM 7681 C C . LEU B 1 317 ? 8.102 -13.414 13.977 1 94.31 317 LEU B C 1
ATOM 7683 O O . LEU B 1 317 ? 8.539 -12.281 14.203 1 94.31 317 LEU B O 1
ATOM 7687 N N . ALA B 1 318 ? 8.133 -14.008 12.797 1 96.06 318 ALA B N 1
ATOM 7688 C CA . ALA B 1 318 ? 8.641 -13.289 11.625 1 96.06 318 ALA B CA 1
ATOM 7689 C C . ALA B 1 318 ? 7.801 -12.039 11.344 1 96.06 318 ALA B C 1
ATOM 7691 O O . ALA B 1 318 ? 8.344 -10.969 11.07 1 96.06 318 ALA B O 1
ATOM 7692 N N . THR B 1 319 ? 6.508 -12.172 11.422 1 93.19 319 THR B N 1
ATOM 7693 C CA . THR B 1 319 ? 5.598 -11.07 11.141 1 93.19 319 THR B CA 1
ATOM 7694 C C . THR B 1 319 ? 5.723 -9.977 12.195 1 93.19 319 THR B C 1
ATOM 7696 O O . THR B 1 319 ? 5.711 -8.789 11.867 1 93.19 319 THR B O 1
ATOM 7699 N N . GLN B 1 320 ? 5.828 -10.367 13.414 1 89.94 320 GLN B N 1
ATOM 7700 C CA . GLN B 1 320 ? 6.023 -9.398 14.492 1 89.94 320 GLN B CA 1
ATOM 7701 C C . GLN B 1 320 ? 7.344 -8.656 14.328 1 89.94 320 GLN B C 1
ATOM 7703 O O . GLN B 1 320 ? 7.398 -7.434 14.492 1 89.94 320 GLN B O 1
ATOM 7708 N N . ALA B 1 321 ? 8.344 -9.438 14.062 1 93.31 321 ALA B N 1
ATOM 7709 C CA . ALA B 1 321 ? 9.656 -8.828 13.867 1 93.31 321 ALA B CA 1
ATOM 7710 C C . ALA B 1 321 ? 9.648 -7.895 12.664 1 93.31 321 ALA B C 1
ATOM 7712 O O . ALA B 1 321 ? 10.32 -6.859 12.664 1 93.31 321 ALA B O 1
ATOM 7713 N N . LEU B 1 322 ? 8.938 -8.297 11.633 1 94.69 322 LEU B N 1
ATOM 7714 C CA . LEU B 1 322 ? 8.844 -7.469 10.438 1 94.69 322 LEU B CA 1
ATOM 7715 C C . LEU B 1 322 ? 8.141 -6.148 10.742 1 94.69 322 LEU B C 1
ATOM 7717 O O . LEU B 1 322 ? 8.562 -5.09 10.266 1 94.69 322 LEU B O 1
ATOM 7721 N N . THR B 1 323 ? 7.109 -6.195 11.516 1 89.31 323 THR B N 1
ATOM 7722 C CA . THR B 1 323 ? 6.387 -4.992 11.906 1 89.31 323 THR B CA 1
ATOM 7723 C C . THR B 1 323 ? 7.297 -4.043 12.68 1 89.31 323 THR B C 1
ATOM 7725 O O . THR B 1 323 ? 7.273 -2.832 12.453 1 89.31 323 THR B O 1
ATOM 7728 N N . ALA B 1 324 ? 8.094 -4.586 13.5 1 86.94 324 ALA B N 1
ATOM 7729 C CA . ALA B 1 324 ? 9.031 -3.773 14.266 1 86.94 324 ALA B CA 1
ATOM 7730 C C . ALA B 1 324 ? 10.102 -3.164 13.359 1 86.94 324 ALA B C 1
ATOM 7732 O O . ALA B 1 324 ? 10.555 -2.041 13.594 1 86.94 324 ALA B O 1
ATOM 7733 N N . ALA B 1 325 ? 10.438 -3.9 12.328 1 89.5 325 ALA B N 1
ATOM 7734 C CA . ALA B 1 325 ? 11.5 -3.469 11.43 1 89.5 325 ALA B CA 1
ATOM 7735 C C . ALA B 1 325 ? 11.016 -2.367 10.492 1 89.5 325 ALA B C 1
ATOM 7737 O O . ALA B 1 325 ? 11.82 -1.647 9.898 1 89.5 325 ALA B O 1
ATOM 7738 N N . MET B 1 326 ? 9.75 -2.102 10.406 1 88.88 326 MET B N 1
ATOM 7739 C CA . MET B 1 326 ? 9.18 -1.137 9.469 1 88.88 326 MET B CA 1
ATOM 7740 C C . MET B 1 326 ? 9.539 0.289 9.867 1 88.88 326 MET B C 1
ATOM 7742 O O . MET B 1 326 ? 9.562 1.189 9.031 1 88.88 326 MET B O 1
ATOM 7746 N N . ASP B 1 327 ? 9.844 0.526 11.102 1 84.5 327 ASP B N 1
ATOM 7747 C CA . ASP B 1 327 ? 10.211 1.857 11.578 1 84.5 327 ASP B CA 1
ATOM 7748 C C . ASP B 1 327 ? 11.664 2.184 11.234 1 84.5 327 ASP B C 1
ATOM 7750 O O . ASP B 1 327 ? 12.062 3.348 11.266 1 84.5 327 ASP B O 1
ATOM 7754 N N . ARG B 1 328 ? 12.414 1.157 10.961 1 90.38 328 ARG B N 1
ATOM 7755 C CA . ARG B 1 328 ? 13.797 1.272 10.516 1 90.38 328 ARG B CA 1
ATOM 7756 C C . ARG B 1 328 ? 14.008 0.562 9.18 1 90.38 328 ARG B C 1
ATOM 7758 O O . ARG B 1 328 ? 14.648 -0.486 9.125 1 90.38 328 ARG B O 1
ATOM 7765 N N . PRO B 1 329 ? 13.57 1.203 8.195 1 92.88 329 PRO B N 1
ATOM 7766 C CA . PRO B 1 329 ? 13.539 0.526 6.895 1 92.88 329 PRO B CA 1
ATOM 7767 C C . PRO B 1 329 ? 14.922 0.086 6.426 1 92.88 329 PRO B C 1
ATOM 7769 O O . PRO B 1 329 ? 15.859 0.886 6.422 1 92.88 329 PRO B O 1
ATOM 7772 N N . LYS B 1 330 ? 15.055 -1.158 6.129 1 94.56 330 LYS B N 1
ATOM 7773 C CA . LYS B 1 330 ? 16.25 -1.773 5.551 1 94.56 330 LYS B CA 1
ATOM 7774 C C . LYS B 1 330 ? 15.875 -2.727 4.418 1 94.56 330 LYS B C 1
ATOM 7776 O O . LYS B 1 330 ? 14.734 -3.189 4.332 1 94.56 330 LYS B O 1
ATOM 7781 N N . LEU B 1 331 ? 16.844 -3 3.543 1 96.06 331 LEU B N 1
ATOM 7782 C CA . LEU B 1 331 ? 16.609 -3.918 2.432 1 96.06 331 LEU B CA 1
ATOM 7783 C C . LEU B 1 331 ? 16.203 -5.297 2.939 1 96.06 331 LEU B C 1
ATOM 7785 O O . LEU B 1 331 ? 15.383 -5.977 2.318 1 96.06 331 LEU B O 1
ATOM 7789 N N . SER B 1 332 ? 16.781 -5.676 4.086 1 95.75 332 SER B N 1
ATOM 7790 C CA . SER B 1 332 ? 16.516 -6.992 4.656 1 95.75 332 SER B CA 1
ATOM 7791 C C . SER B 1 332 ? 15.039 -7.148 5.023 1 95.75 332 SER B C 1
ATOM 7793 O O . SER B 1 332 ? 14.492 -8.25 4.953 1 95.75 332 SER B O 1
ATOM 7795 N N . ALA B 1 333 ? 14.375 -6.062 5.441 1 96.81 333 ALA B N 1
ATOM 7796 C CA . ALA B 1 333 ? 12.961 -6.125 5.777 1 96.81 333 ALA B CA 1
ATOM 7797 C C . ALA B 1 333 ? 12.117 -6.402 4.535 1 96.81 333 ALA B C 1
ATOM 7799 O O . ALA B 1 333 ? 11.156 -7.18 4.59 1 96.81 333 ALA B O 1
ATOM 7800 N N . VAL B 1 334 ? 12.461 -5.773 3.402 1 98.06 334 VAL B N 1
ATOM 7801 C CA . VAL B 1 334 ? 11.758 -6.02 2.146 1 98.06 334 VAL B CA 1
ATOM 7802 C C . VAL B 1 334 ? 11.969 -7.469 1.714 1 98.06 334 VAL B C 1
ATOM 7804 O O . VAL B 1 334 ? 11.023 -8.133 1.281 1 98.06 334 VAL B O 1
ATOM 7807 N N . GLN B 1 335 ? 13.211 -7.922 1.841 1 98.12 335 GLN B N 1
ATOM 7808 C CA . GLN B 1 335 ? 13.523 -9.305 1.498 1 98.12 335 GLN B CA 1
ATOM 7809 C C . GLN B 1 335 ? 12.711 -10.281 2.34 1 98.12 335 GLN B C 1
ATOM 7811 O O . GLN B 1 335 ? 12.148 -11.242 1.812 1 98.12 335 GLN B O 1
ATOM 7816 N N . ALA B 1 336 ? 12.648 -10 3.623 1 98.31 336 ALA B N 1
ATOM 7817 C CA . ALA B 1 336 ? 11.906 -10.867 4.531 1 98.31 336 ALA B CA 1
ATOM 7818 C C . ALA B 1 336 ? 10.422 -10.906 4.156 1 98.31 336 ALA B C 1
ATOM 7820 O O . ALA B 1 336 ? 9.82 -11.984 4.082 1 98.31 336 ALA B O 1
ATOM 7821 N N . GLY B 1 337 ? 9.828 -9.711 3.914 1 98.31 337 GLY B N 1
ATOM 7822 C CA . GLY B 1 337 ? 8.43 -9.656 3.531 1 98.31 337 GLY B CA 1
ATOM 7823 C C . GLY B 1 337 ? 8.133 -10.398 2.24 1 98.31 337 GLY B C 1
ATOM 7824 O O . GLY B 1 337 ? 7.137 -11.117 2.143 1 98.31 337 GLY B O 1
ATOM 7825 N N . LEU B 1 338 ? 8.961 -10.273 1.274 1 98.69 338 LEU B N 1
ATOM 7826 C CA . LEU B 1 338 ? 8.781 -10.938 -0.011 1 98.69 338 LEU B CA 1
ATOM 7827 C C . LEU B 1 338 ? 8.867 -12.453 0.145 1 98.69 338 LEU B C 1
ATOM 7829 O O . LEU B 1 338 ? 8.102 -13.188 -0.483 1 98.69 338 LEU B O 1
ATOM 7833 N N . LEU B 1 339 ? 9.844 -12.883 0.949 1 98.56 339 LEU B N 1
ATOM 7834 C CA . LEU B 1 339 ? 9.984 -14.32 1.157 1 98.56 339 LEU B CA 1
ATOM 7835 C C . LEU B 1 339 ? 8.773 -14.883 1.893 1 98.56 339 LEU B C 1
ATOM 7837 O O . LEU B 1 339 ? 8.297 -15.977 1.575 1 98.56 339 LEU B O 1
ATOM 7841 N N . LEU B 1 340 ? 8.25 -14.164 2.879 1 97.94 340 LEU B N 1
ATOM 7842 C CA . LEU B 1 340 ? 7.062 -14.609 3.596 1 97.94 340 LEU B CA 1
ATOM 7843 C C . LEU B 1 340 ? 5.871 -14.727 2.652 1 97.94 340 LEU B C 1
ATOM 7845 O O . LEU B 1 340 ? 5.035 -15.617 2.811 1 97.94 340 LEU B O 1
ATOM 7849 N N . LEU B 1 341 ? 5.828 -13.875 1.654 1 98.06 341 LEU B N 1
ATOM 7850 C CA . LEU B 1 341 ? 4.734 -13.867 0.69 1 98.06 341 LEU B CA 1
ATOM 7851 C C . LEU B 1 341 ? 4.812 -15.07 -0.238 1 98.06 341 LEU B C 1
ATOM 7853 O O . LEU B 1 341 ? 3.822 -15.43 -0.879 1 98.06 341 LEU B O 1
ATOM 7857 N N . GLN B 1 342 ? 6.012 -15.688 -0.336 1 97.81 342 GLN B N 1
ATOM 7858 C CA . GLN B 1 342 ? 6.203 -16.812 -1.243 1 97.81 342 GLN B CA 1
ATOM 7859 C C . GLN B 1 342 ? 5.812 -18.125 -0.576 1 97.81 342 GLN B C 1
ATOM 7861 O O . GLN B 1 342 ? 5.727 -19.172 -1.237 1 97.81 342 GLN B O 1
ATOM 7866 N N . ARG B 1 343 ? 5.547 -18.125 0.713 1 95.62 343 ARG B N 1
ATOM 7867 C CA . ARG B 1 343 ? 5.18 -19.344 1.423 1 95.62 343 ARG B CA 1
ATOM 7868 C C . ARG B 1 343 ? 3.82 -19.859 0.96 1 95.62 343 ARG B C 1
ATOM 7870 O O . ARG B 1 343 ? 2.971 -19.078 0.528 1 95.62 343 ARG B O 1
ATOM 7877 N N . SER B 1 344 ? 3.691 -21.125 1.064 1 90.38 344 SER B N 1
ATOM 7878 C CA . SER B 1 344 ? 2.369 -21.688 0.799 1 90.38 344 SER B CA 1
ATOM 7879 C C . SER B 1 344 ? 1.329 -21.125 1.764 1 90.38 344 SER B C 1
ATOM 7881 O O . SER B 1 344 ? 1.483 -21.219 2.982 1 90.38 344 SER B O 1
ATOM 7883 N N . GLY B 1 345 ? 0.419 -20.453 1.21 1 86.62 345 GLY B N 1
ATOM 7884 C CA . GLY B 1 345 ? -0.607 -19.859 2.047 1 86.62 345 GLY B CA 1
ATOM 7885 C C . GLY B 1 345 ? -0.212 -18.5 2.592 1 86.62 345 GLY B C 1
ATOM 7886 O O . GLY B 1 345 ? -0.945 -17.906 3.387 1 86.62 345 GLY B O 1
ATOM 7887 N N . GLY B 1 346 ? 0.923 -18.016 2.176 1 91.25 346 GLY B N 1
ATOM 7888 C CA . GLY B 1 346 ? 1.429 -16.766 2.715 1 91.25 346 GLY B CA 1
ATOM 7889 C C . GLY B 1 346 ? 1.02 -15.547 1.897 1 91.25 346 GLY B C 1
ATOM 7890 O O . GLY B 1 346 ? 1.323 -14.414 2.268 1 91.25 346 GLY B O 1
ATOM 7891 N N . ASP B 1 347 ? 0.285 -15.805 0.815 1 92.12 347 ASP B N 1
ATOM 7892 C CA . ASP B 1 347 ? -0.125 -14.703 -0.059 1 92.12 347 ASP B CA 1
ATOM 7893 C C . ASP B 1 347 ? -1.004 -13.703 0.688 1 92.12 347 ASP B C 1
ATOM 7895 O O . ASP B 1 347 ? -1.941 -14.094 1.388 1 92.12 347 ASP B O 1
ATOM 7899 N N . SER B 1 348 ? -0.678 -12.43 0.639 1 95.38 348 SER B N 1
ATOM 7900 C CA . SER B 1 348 ? -1.401 -11.359 1.314 1 95.38 348 SER B CA 1
ATOM 7901 C C . SER B 1 348 ? -1.325 -10.055 0.524 1 95.38 348 SER B C 1
ATOM 7903 O O . SER B 1 348 ? -0.234 -9.547 0.268 1 95.38 348 SER B O 1
ATOM 7905 N N . TRP B 1 349 ? -2.523 -9.562 0.151 1 96.62 349 TRP B N 1
ATOM 7906 C CA . TRP B 1 349 ? -2.568 -8.281 -0.55 1 96.62 349 TRP B CA 1
ATOM 7907 C C . TRP B 1 349 ? -2.049 -7.152 0.337 1 96.62 349 TRP B C 1
ATOM 7909 O O . TRP B 1 349 ? -1.303 -6.285 -0.124 1 96.62 349 TRP B O 1
ATOM 7919 N N . VAL B 1 350 ? -2.379 -7.164 1.599 1 96.5 350 VAL B N 1
ATOM 7920 C CA . VAL B 1 350 ? -2.002 -6.121 2.549 1 96.5 350 VAL B CA 1
ATOM 7921 C C . VAL B 1 350 ? -0.49 -6.141 2.762 1 96.5 350 VAL B C 1
ATOM 7923 O O . VAL B 1 350 ? 0.161 -5.094 2.723 1 96.5 350 VAL B O 1
ATOM 7926 N N . LEU B 1 351 ? 0.058 -7.305 2.967 1 96.62 351 LEU B N 1
ATOM 7927 C CA . LEU B 1 351 ? 1.501 -7.398 3.158 1 96.62 351 LEU B CA 1
ATOM 7928 C C . LEU B 1 351 ? 2.246 -6.941 1.908 1 96.62 351 LEU B C 1
ATOM 7930 O O . LEU B 1 351 ? 3.289 -6.289 2.004 1 96.62 351 LEU B O 1
ATOM 7934 N N . ALA B 1 352 ? 1.719 -7.344 0.733 1 97.94 352 ALA B N 1
ATOM 7935 C CA . ALA B 1 352 ? 2.328 -6.902 -0.52 1 97.94 352 ALA B CA 1
ATOM 7936 C C . ALA B 1 352 ? 2.373 -5.379 -0.604 1 97.94 352 ALA B C 1
ATOM 7938 O O . ALA B 1 352 ? 3.367 -4.805 -1.052 1 97.94 352 ALA B O 1
ATOM 7939 N N . SER B 1 353 ? 1.299 -4.707 -0.213 1 97.5 353 SER B N 1
ATOM 7940 C CA . SER B 1 353 ? 1.248 -3.248 -0.231 1 97.5 353 SER B CA 1
ATOM 7941 C C . SER B 1 353 ? 2.293 -2.648 0.704 1 97.5 353 SER B C 1
ATOM 7943 O O . SER B 1 353 ? 2.879 -1.606 0.401 1 97.5 353 SER B O 1
ATOM 7945 N N . GLN B 1 354 ? 2.514 -3.256 1.815 1 96.94 354 GLN B N 1
ATOM 7946 C CA . GLN B 1 354 ? 3.529 -2.795 2.758 1 96.94 354 GLN B CA 1
ATOM 7947 C C . GLN B 1 354 ? 4.922 -2.867 2.143 1 96.94 354 GLN B C 1
ATOM 7949 O O . GLN B 1 354 ? 5.762 -2 2.396 1 96.94 354 GLN B O 1
ATOM 7954 N N . MET B 1 355 ? 5.145 -3.916 1.391 1 98.06 355 MET B N 1
ATOM 7955 C CA . MET B 1 355 ? 6.445 -4.055 0.746 1 98.06 355 MET B CA 1
ATOM 7956 C C . MET B 1 355 ? 6.656 -2.967 -0.3 1 98.06 355 MET B C 1
ATOM 7958 O O . MET B 1 355 ? 7.773 -2.477 -0.477 1 98.06 355 MET B O 1
ATOM 7962 N N . VAL B 1 356 ? 5.578 -2.588 -0.998 1 98.31 356 VAL B N 1
ATOM 7963 C CA . VAL B 1 356 ? 5.68 -1.489 -1.953 1 98.31 356 VAL B CA 1
ATOM 7964 C C . VAL B 1 356 ? 6.043 -0.199 -1.223 1 98.31 356 VAL B C 1
ATOM 7966 O O . VAL B 1 356 ? 6.957 0.517 -1.633 1 98.31 356 VAL B O 1
ATOM 7969 N N . ALA B 1 357 ? 5.336 0.078 -0.123 1 98.19 357 ALA B N 1
ATOM 7970 C CA . ALA B 1 357 ? 5.586 1.293 0.648 1 98.19 357 ALA B CA 1
ATOM 7971 C C . ALA B 1 357 ? 7 1.301 1.214 1 98.19 357 ALA B C 1
ATOM 7973 O O . ALA B 1 357 ? 7.691 2.322 1.167 1 98.19 357 ALA B O 1
ATOM 7974 N N . LEU B 1 358 ? 7.41 0.178 1.758 1 97.69 358 LEU B N 1
ATOM 7975 C CA . LEU B 1 358 ? 8.758 0.068 2.318 1 97.69 358 LEU B CA 1
ATOM 7976 C C . LEU B 1 358 ? 9.812 0.265 1.237 1 97.69 358 LEU B C 1
ATOM 7978 O O . LEU B 1 358 ? 10.844 0.892 1.48 1 97.69 358 LEU B O 1
ATOM 7982 N N . ALA B 1 359 ? 9.578 -0.339 0.073 1 97.94 359 ALA B N 1
ATOM 7983 C CA . ALA B 1 359 ? 10.492 -0.166 -1.055 1 97.94 359 ALA B CA 1
ATOM 7984 C C . ALA B 1 359 ? 10.633 1.307 -1.43 1 97.94 359 ALA B C 1
ATOM 7986 O O . ALA B 1 359 ? 11.719 1.767 -1.78 1 97.94 359 ALA B O 1
ATOM 7987 N N . GLU B 1 360 ? 9.578 2.039 -1.349 1 97 360 GLU B N 1
ATOM 7988 C CA . GLU B 1 360 ? 9.602 3.465 -1.659 1 97 360 GLU B CA 1
ATOM 7989 C C . GLU B 1 360 ? 10.383 4.246 -0.605 1 97 360 GLU B C 1
ATOM 7991 O O . GLU B 1 360 ? 11.078 5.207 -0.929 1 97 360 GLU B O 1
ATOM 7996 N N . GLU B 1 361 ? 10.234 3.84 0.67 1 96.81 361 GLU B N 1
ATOM 7997 C CA . GLU B 1 361 ? 11.031 4.457 1.729 1 96.81 361 GLU B CA 1
ATOM 7998 C C . GLU B 1 361 ? 12.523 4.293 1.468 1 96.81 361 GLU B C 1
ATOM 8000 O O . GLU B 1 361 ? 13.32 5.18 1.784 1 96.81 361 GLU B O 1
ATOM 8005 N N . LEU B 1 362 ? 12.859 3.188 0.849 1 96.69 362 LEU B N 1
ATOM 8006 C CA . LEU B 1 362 ? 14.258 2.846 0.627 1 96.69 362 LEU B CA 1
ATOM 8007 C C . LEU B 1 362 ? 14.734 3.361 -0.726 1 96.69 362 LEU B C 1
ATOM 8009 O O . LEU B 1 362 ? 15.906 3.199 -1.079 1 96.69 362 LEU B O 1
ATOM 8013 N N . GLY B 1 363 ? 13.891 3.953 -1.529 1 96 363 GLY B N 1
ATOM 8014 C CA . GLY B 1 363 ? 14.242 4.496 -2.832 1 96 363 GLY B CA 1
ATOM 8015 C C . GLY B 1 363 ? 14.438 3.426 -3.891 1 96 363 GLY B C 1
ATOM 8016 O O . GLY B 1 363 ? 15.141 3.643 -4.879 1 96 363 GLY B O 1
ATOM 8017 N N . LEU B 1 364 ? 13.828 2.248 -3.703 1 96.75 364 LEU B N 1
ATOM 8018 C CA . LEU B 1 364 ? 13.992 1.161 -4.664 1 96.75 364 LEU B CA 1
ATOM 8019 C C . LEU B 1 364 ? 13.273 1.482 -5.973 1 96.75 364 LEU B C 1
ATOM 8021 O O . LEU B 1 364 ? 13.602 0.911 -7.016 1 96.75 364 LEU B O 1
ATOM 8025 N N . HIS B 1 365 ? 12.266 2.307 -5.957 1 95.25 365 HIS B N 1
ATOM 8026 C CA . HIS B 1 365 ? 11.484 2.643 -7.145 1 95.25 365 HIS B CA 1
ATOM 8027 C C . HIS B 1 365 ? 12.242 3.631 -8.031 1 95.25 365 HIS B C 1
ATOM 8029 O O . HIS B 1 365 ? 11.812 3.916 -9.156 1 95.25 365 HIS B O 1
ATOM 8035 N N . VAL B 1 366 ? 13.375 4.129 -7.547 1 94 366 VAL B N 1
ATOM 8036 C CA . VAL B 1 366 ? 14.172 5.113 -8.266 1 94 366 VAL B CA 1
ATOM 8037 C C . VAL B 1 366 ? 15.352 4.426 -8.945 1 94 366 VAL B C 1
ATOM 8039 O O . VAL B 1 366 ? 15.883 3.439 -8.43 1 94 366 VAL B O 1
ATOM 8042 N N . ASP B 1 367 ? 15.75 4.918 -10.117 1 93.5 367 ASP B N 1
ATOM 8043 C CA . ASP B 1 367 ? 16.906 4.379 -10.844 1 93.5 367 ASP B CA 1
ATOM 8044 C C . ASP B 1 367 ? 18.203 4.668 -10.109 1 93.5 367 ASP B C 1
ATOM 8046 O O . ASP B 1 367 ? 18.609 5.824 -10 1 93.5 367 ASP B O 1
ATOM 8050 N N . CYS B 1 368 ? 18.906 3.689 -9.656 1 94.5 368 CYS B N 1
ATOM 8051 C CA . CYS B 1 368 ? 20.109 3.869 -8.844 1 94.5 368 CYS B CA 1
ATOM 8052 C C . CYS B 1 368 ? 21.359 3.754 -9.703 1 94.5 368 CYS B C 1
ATOM 8054 O O . CYS B 1 368 ? 22.469 3.594 -9.172 1 94.5 368 CYS B O 1
ATOM 8056 N N . SER B 1 369 ? 21.297 3.797 -11.008 1 93.44 369 SER B N 1
ATOM 8057 C CA . SER B 1 369 ? 22.422 3.588 -11.906 1 93.44 369 SER B CA 1
ATOM 8058 C C . SER B 1 369 ? 23.516 4.617 -11.664 1 93.44 369 SER B C 1
ATOM 8060 O O . SER B 1 369 ? 24.703 4.301 -11.742 1 93.44 369 SER B O 1
ATOM 8062 N N . SER B 1 370 ? 23.188 5.848 -11.273 1 92.19 370 SER B N 1
ATOM 8063 C CA . SER B 1 370 ? 24.156 6.93 -11.125 1 92.19 370 SER B CA 1
ATOM 8064 C C . SER B 1 370 ? 24.547 7.121 -9.664 1 92.19 370 SER B C 1
ATOM 8066 O O . SER B 1 370 ? 25.312 8.016 -9.336 1 92.19 370 SER B O 1
ATOM 8068 N N . TRP B 1 371 ? 24 6.293 -8.781 1 93 371 TRP B N 1
ATOM 8069 C CA . TRP B 1 371 ? 24.219 6.484 -7.352 1 93 371 TRP B CA 1
ATOM 8070 C C . TRP B 1 371 ? 25.656 6.129 -6.965 1 93 371 TRP B C 1
ATOM 8072 O O . TRP B 1 371 ? 26.25 5.219 -7.543 1 93 371 TRP B O 1
ATOM 8082 N N . ASP B 1 372 ? 26.188 6.836 -6.027 1 91 372 ASP B N 1
ATOM 8083 C CA . ASP B 1 372 ? 27.531 6.559 -5.5 1 91 372 ASP B CA 1
ATOM 8084 C C . ASP B 1 372 ? 27.484 5.453 -4.449 1 91 372 ASP B C 1
ATOM 8086 O O . ASP B 1 372 ? 27.75 5.695 -3.27 1 91 372 ASP B O 1
ATOM 8090 N N . ILE B 1 373 ? 27.156 4.246 -4.84 1 91.75 373 ILE B N 1
ATOM 8091 C CA . ILE B 1 373 ? 27.141 3.033 -4.031 1 91.75 373 ILE B CA 1
ATOM 8092 C C . ILE B 1 373 ? 27.797 1.89 -4.797 1 91.75 373 ILE B C 1
ATOM 8094 O O . ILE B 1 373 ? 27.969 1.967 -6.016 1 91.75 373 ILE B O 1
ATOM 8098 N N . PRO B 1 374 ? 28.266 0.871 -4.07 1 90.5 374 PRO B N 1
ATOM 8099 C CA . PRO B 1 374 ? 28.906 -0.243 -4.766 1 90.5 374 PRO B CA 1
ATOM 8100 C C . PRO B 1 374 ? 28 -0.917 -5.785 1 90.5 374 PRO B C 1
ATOM 8102 O O . PRO B 1 374 ? 26.781 -0.966 -5.594 1 90.5 374 PRO B O 1
ATOM 8105 N N . ASP B 1 375 ? 28.609 -1.479 -6.824 1 90.25 375 ASP B N 1
ATOM 8106 C CA . ASP B 1 375 ? 27.859 -2.082 -7.922 1 90.25 375 ASP B CA 1
ATOM 8107 C C . ASP B 1 375 ? 27.047 -3.279 -7.438 1 90.25 375 ASP B C 1
ATOM 8109 O O . ASP B 1 375 ? 25.953 -3.543 -7.945 1 90.25 375 ASP B O 1
ATOM 8113 N N . TRP B 1 376 ? 27.562 -3.992 -6.57 1 88.38 376 TRP B N 1
ATOM 8114 C CA . TRP B 1 376 ? 26.828 -5.152 -6.086 1 88.38 376 TRP B CA 1
ATOM 8115 C C . TRP B 1 376 ? 25.531 -4.727 -5.398 1 88.38 376 TRP B C 1
ATOM 8117 O O . TRP B 1 376 ? 24.531 -5.43 -5.473 1 88.38 376 TRP B O 1
ATOM 8127 N N . GLU B 1 377 ? 25.578 -3.619 -4.648 1 92.56 377 GLU B N 1
ATOM 8128 C CA . GLU B 1 377 ? 24.359 -3.117 -4.012 1 92.56 377 GLU B CA 1
ATOM 8129 C C . GLU B 1 377 ? 23.344 -2.637 -5.051 1 92.56 377 GLU B C 1
ATOM 8131 O O . GLU B 1 377 ? 22.141 -2.799 -4.867 1 92.56 377 GLU B O 1
ATOM 8136 N N . LYS B 1 378 ? 23.891 -1.989 -6.113 1 94.62 378 LYS B N 1
ATOM 8137 C CA . LYS B 1 378 ? 23 -1.598 -7.195 1 94.62 378 LYS B CA 1
ATOM 8138 C C . LYS B 1 378 ? 22.25 -2.805 -7.758 1 94.62 378 LYS B C 1
ATOM 8140 O O . LYS B 1 378 ? 21.047 -2.725 -8.039 1 94.62 378 LYS B O 1
ATOM 8145 N N . GLY B 1 379 ? 23.016 -3.898 -7.906 1 94.69 379 GLY B N 1
ATOM 8146 C CA . GLY B 1 379 ? 22.406 -5.121 -8.398 1 94.69 379 GLY B CA 1
ATOM 8147 C C . GLY B 1 379 ? 21.312 -5.652 -7.484 1 94.69 379 GLY B C 1
ATOM 8148 O O . GLY B 1 379 ? 20.234 -6.039 -7.953 1 94.69 379 GLY B O 1
ATOM 8149 N N . VAL B 1 380 ? 21.531 -5.68 -6.203 1 94.88 380 VAL B N 1
ATOM 8150 C CA . VAL B 1 380 ? 20.547 -6.164 -5.242 1 94.88 380 VAL B CA 1
ATOM 8151 C C . VAL B 1 380 ? 19.312 -5.258 -5.262 1 94.88 380 VAL B C 1
ATOM 8153 O O . VAL B 1 380 ? 18.188 -5.738 -5.203 1 94.88 380 VAL B O 1
ATOM 8156 N N . ARG B 1 381 ? 19.547 -3.963 -5.301 1 96.38 381 ARG B N 1
ATOM 8157 C CA . ARG B 1 381 ? 18.453 -3 -5.316 1 96.38 381 ARG B CA 1
ATOM 8158 C C . ARG B 1 381 ? 17.578 -3.188 -6.547 1 96.38 381 ARG B C 1
ATOM 8160 O O . ARG B 1 381 ? 16.344 -3.141 -6.453 1 96.38 381 ARG B O 1
ATOM 8167 N N . ARG B 1 382 ? 18.172 -3.422 -7.699 1 97.5 382 ARG B N 1
ATOM 8168 C CA . ARG B 1 382 ? 17.406 -3.629 -8.922 1 97.5 382 ARG B CA 1
ATOM 8169 C C . ARG B 1 382 ? 16.625 -4.934 -8.859 1 97.5 382 ARG B C 1
ATOM 8171 O O . ARG B 1 382 ? 15.453 -4.977 -9.258 1 97.5 382 ARG B O 1
ATOM 8178 N N . ARG B 1 383 ? 17.219 -6.016 -8.406 1 97.62 383 ARG B N 1
ATOM 8179 C CA . ARG B 1 383 ? 16.516 -7.285 -8.266 1 97.62 383 ARG B CA 1
ATOM 8180 C C . ARG B 1 383 ? 15.344 -7.156 -7.301 1 97.62 383 ARG B C 1
ATOM 8182 O O . ARG B 1 383 ? 14.258 -7.672 -7.57 1 97.62 383 ARG B O 1
ATOM 8189 N N . LEU B 1 384 ? 15.539 -6.422 -6.191 1 98 384 LEU B N 1
ATOM 8190 C CA . LEU B 1 384 ? 14.477 -6.23 -5.211 1 98 384 LEU B CA 1
ATOM 8191 C C . LEU B 1 384 ? 13.359 -5.359 -5.785 1 98 384 LEU B C 1
ATOM 8193 O O . LEU B 1 384 ? 12.18 -5.609 -5.535 1 98 384 LEU B O 1
ATOM 8197 N N . ALA B 1 385 ? 13.766 -4.301 -6.484 1 98.06 385 ALA B N 1
ATOM 8198 C CA . ALA B 1 385 ? 12.758 -3.439 -7.109 1 98.06 385 ALA B CA 1
ATOM 8199 C C . ALA B 1 385 ? 11.836 -4.242 -8.023 1 98.06 385 ALA B C 1
ATOM 8201 O O . ALA B 1 385 ? 10.617 -4.086 -7.973 1 98.06 385 ALA B O 1
ATOM 8202 N N . TRP B 1 386 ? 12.406 -5.117 -8.773 1 98.31 386 TRP B N 1
ATOM 8203 C CA . TRP B 1 386 ? 11.609 -5.922 -9.695 1 98.31 386 TRP B CA 1
ATOM 8204 C C . TRP B 1 386 ? 10.812 -6.984 -8.945 1 98.31 386 TRP B C 1
ATOM 8206 O O . TRP B 1 386 ? 9.68 -7.293 -9.312 1 98.31 386 TRP B O 1
ATOM 8216 N N . ALA B 1 387 ? 11.422 -7.594 -7.93 1 98.62 387 ALA B N 1
ATOM 8217 C CA . ALA B 1 387 ? 10.688 -8.57 -7.125 1 98.62 387 ALA B CA 1
ATOM 8218 C C . ALA B 1 387 ? 9.438 -7.941 -6.512 1 98.62 387 ALA B C 1
ATOM 8220 O O . ALA B 1 387 ? 8.367 -8.555 -6.508 1 98.62 387 ALA B O 1
ATOM 8221 N N . VAL B 1 388 ? 9.539 -6.676 -6 1 98.62 388 VAL B N 1
ATOM 8222 C CA . VAL B 1 388 ? 8.414 -5.965 -5.41 1 98.62 388 VAL B CA 1
ATOM 8223 C C . VAL B 1 388 ? 7.379 -5.652 -6.488 1 98.62 388 VAL B C 1
ATOM 8225 O O . VAL B 1 388 ? 6.176 -5.812 -6.273 1 98.62 388 VAL B O 1
ATOM 8228 N N . LEU B 1 389 ? 7.848 -5.207 -7.625 1 98.06 389 LEU B N 1
ATOM 8229 C CA . LEU B 1 389 ? 6.953 -4.895 -8.734 1 98.06 389 LEU B CA 1
ATOM 8230 C C . LEU B 1 389 ? 6.172 -6.129 -9.172 1 98.06 389 LEU B C 1
ATOM 8232 O O . LEU B 1 389 ? 4.961 -6.059 -9.391 1 98.06 389 LEU B O 1
ATOM 8236 N N . MET B 1 390 ? 6.867 -7.246 -9.328 1 98.38 390 MET B N 1
ATOM 8237 C CA . MET B 1 390 ? 6.211 -8.484 -9.734 1 98.38 390 MET B CA 1
ATOM 8238 C C . MET B 1 390 ? 5.184 -8.922 -8.695 1 98.38 390 MET B C 1
ATOM 8240 O O . MET B 1 390 ? 4.082 -9.352 -9.047 1 98.38 390 MET B O 1
ATOM 8244 N N . GLN B 1 391 ? 5.586 -8.805 -7.426 1 98.62 391 GLN B N 1
ATOM 8245 C CA . GLN B 1 391 ? 4.668 -9.156 -6.344 1 98.62 391 GLN B CA 1
ATOM 8246 C C . GLN B 1 391 ? 3.389 -8.328 -6.422 1 98.62 391 GLN B C 1
ATOM 8248 O O . GLN B 1 391 ? 2.291 -8.859 -6.242 1 98.62 391 GLN B O 1
ATOM 8253 N N . ASP B 1 392 ? 3.502 -7.051 -6.664 1 98.06 392 ASP B N 1
ATOM 8254 C CA . ASP B 1 392 ? 2.367 -6.137 -6.715 1 98.06 392 ASP B CA 1
ATOM 8255 C C . ASP B 1 392 ? 1.488 -6.418 -7.934 1 98.06 392 ASP B C 1
ATOM 8257 O O . ASP B 1 392 ? 0.265 -6.52 -7.812 1 98.06 392 ASP B O 1
ATOM 8261 N N . ARG B 1 393 ? 2.092 -6.559 -9.125 1 98.06 393 ARG B N 1
ATOM 8262 C CA . ARG B 1 393 ? 1.349 -6.684 -10.375 1 98.06 393 ARG B CA 1
ATOM 8263 C C . ARG B 1 393 ? 0.605 -8.016 -10.438 1 98.06 393 ARG B C 1
ATOM 8265 O O . ARG B 1 393 ? -0.564 -8.055 -10.828 1 98.06 393 ARG B O 1
ATOM 8272 N N . TRP B 1 394 ? 1.269 -9.062 -10.125 1 98.5 394 TRP B N 1
ATOM 8273 C CA . TRP B 1 394 ? 0.598 -10.359 -10.141 1 98.5 394 TRP B CA 1
ATOM 8274 C C . TRP B 1 394 ? -0.418 -10.461 -9.008 1 98.5 394 TRP B C 1
ATOM 8276 O O . TRP B 1 394 ? -1.458 -11.102 -9.148 1 98.5 394 TRP B O 1
ATOM 8286 N N . GLY B 1 395 ? -0.054 -9.812 -7.836 1 97.69 395 GLY B N 1
ATOM 8287 C CA . GLY B 1 395 ? -1.05 -9.711 -6.781 1 97.69 395 GLY B CA 1
ATOM 8288 C C . GLY B 1 395 ? -2.309 -8.984 -7.215 1 97.69 395 GLY B C 1
ATOM 8289 O O . GLY B 1 395 ? -3.42 -9.406 -6.887 1 97.69 395 GLY B O 1
ATOM 8290 N N . ALA B 1 396 ? -2.125 -7.906 -7.926 1 96.81 396 ALA B N 1
ATOM 8291 C CA . ALA B 1 396 ? -3.262 -7.141 -8.438 1 96.81 396 ALA B CA 1
ATOM 8292 C C . ALA B 1 396 ? -4.145 -8.008 -9.328 1 96.81 396 ALA B C 1
ATOM 8294 O O . ALA B 1 396 ? -5.375 -7.926 -9.258 1 96.81 396 ALA B O 1
ATOM 8295 N N . LEU B 1 397 ? -3.58 -8.867 -10.133 1 96.81 397 LEU B N 1
ATOM 8296 C CA . LEU B 1 397 ? -4.328 -9.742 -11.023 1 96.81 397 LEU B CA 1
ATOM 8297 C C . LEU B 1 397 ? -5.121 -10.781 -10.234 1 96.81 397 LEU B C 1
ATOM 8299 O O . LEU B 1 397 ? -6.336 -10.898 -10.406 1 96.81 397 LEU B O 1
ATOM 8303 N N . ILE B 1 398 ? -4.5 -11.469 -9.328 1 95.94 398 ILE B N 1
ATOM 8304 C CA . ILE B 1 398 ? -5.121 -12.641 -8.719 1 95.94 398 ILE B CA 1
ATOM 8305 C C . ILE B 1 398 ? -6.121 -12.203 -7.656 1 95.94 398 ILE B C 1
ATOM 8307 O O . ILE B 1 398 ? -7.082 -12.922 -7.367 1 95.94 398 ILE B O 1
ATOM 8311 N N . HIS B 1 399 ? -5.898 -11.016 -7.066 1 95 399 HIS B N 1
ATOM 8312 C CA . HIS B 1 399 ? -6.828 -10.523 -6.055 1 95 399 HIS B CA 1
ATOM 8313 C C . HIS B 1 399 ? -7.875 -9.602 -6.672 1 95 399 HIS B C 1
ATOM 8315 O O . HIS B 1 399 ? -8.875 -9.273 -6.031 1 95 399 HIS B O 1
ATOM 8321 N N . GLY B 1 400 ? -7.633 -9.227 -7.938 1 94.38 400 GLY B N 1
ATOM 8322 C CA . GLY B 1 400 ? -8.547 -8.305 -8.586 1 94.38 400 GLY B CA 1
ATOM 8323 C C . GLY B 1 400 ? -8.539 -6.922 -7.957 1 94.38 400 GLY B C 1
ATOM 8324 O O . GLY B 1 400 ? -9.594 -6.363 -7.652 1 94.38 400 GLY B O 1
ATOM 8325 N N . ARG B 1 401 ? -7.375 -6.414 -7.688 1 95.44 401 ARG B N 1
ATOM 8326 C CA . ARG B 1 401 ? -7.191 -5.109 -7.062 1 95.44 401 ARG B CA 1
ATOM 8327 C C . ARG B 1 401 ? -6.363 -4.191 -7.953 1 95.44 401 ARG B C 1
ATOM 8329 O O . ARG B 1 401 ? -5.672 -4.656 -8.859 1 95.44 401 ARG B O 1
ATOM 8336 N N . PRO B 1 402 ? -6.531 -2.865 -7.781 1 94.06 402 PRO B N 1
ATOM 8337 C CA . PRO B 1 402 ? -5.637 -1.967 -8.508 1 94.06 402 PRO B CA 1
ATOM 8338 C C . PRO B 1 402 ? -4.195 -2.037 -8.016 1 94.06 402 PRO B C 1
ATOM 8340 O O . PRO B 1 402 ? -3.957 -2.07 -6.801 1 94.06 402 PRO B O 1
ATOM 8343 N N . SER B 1 403 ? -3.289 -2.086 -8.938 1 95.62 403 SER B N 1
ATOM 8344 C CA . SER B 1 403 ? -1.878 -2.08 -8.562 1 95.62 403 SER B CA 1
ATOM 8345 C C . SER B 1 403 ? -1.522 -0.833 -7.762 1 95.62 403 SER B C 1
ATOM 8347 O O . SER B 1 403 ? -2.064 0.246 -8.008 1 95.62 403 SER B O 1
ATOM 8349 N N . HIS B 1 404 ? -0.652 -0.925 -6.781 1 96.69 404 HIS B N 1
ATOM 8350 C CA . HIS B 1 404 ? -0.24 0.194 -5.941 1 96.69 404 HIS B CA 1
ATOM 8351 C C . HIS B 1 404 ? 0.982 0.897 -6.523 1 96.69 404 HIS B C 1
ATOM 8353 O O . HIS B 1 404 ? 1.417 1.928 -6.004 1 96.69 404 HIS B O 1
ATOM 8359 N N . VAL B 1 405 ? 1.485 0.329 -7.555 1 94.75 405 VAL B N 1
ATOM 8360 C CA . VAL B 1 405 ? 2.674 0.904 -8.18 1 94.75 405 VAL B CA 1
ATOM 8361 C C . VAL B 1 405 ? 2.275 1.7 -9.414 1 94.75 405 VAL B C 1
ATOM 8363 O O . VAL B 1 405 ? 1.598 1.18 -10.305 1 94.75 405 VAL B O 1
ATOM 8366 N N . SER B 1 406 ? 2.625 2.916 -9.375 1 86.94 406 SER B N 1
ATOM 8367 C CA . SER B 1 406 ? 2.408 3.746 -10.555 1 86.94 406 SER B CA 1
ATOM 8368 C C . SER B 1 406 ? 3.549 3.592 -11.555 1 86.94 406 SER B C 1
ATOM 8370 O O . SER B 1 406 ? 4.719 3.727 -11.195 1 86.94 406 SER B O 1
ATOM 8372 N N . ALA B 1 407 ? 3.184 3.387 -12.766 1 83.19 407 ALA B N 1
ATOM 8373 C CA . ALA B 1 407 ? 4.184 3.162 -13.812 1 83.19 407 ALA B CA 1
ATOM 8374 C C . ALA B 1 407 ? 5.039 4.406 -14.031 1 83.19 407 ALA B C 1
ATOM 8376 O O . ALA B 1 407 ? 6.219 4.305 -14.367 1 83.19 407 ALA B O 1
ATOM 8377 N N . SER B 1 408 ? 4.52 5.484 -13.734 1 84.25 408 SER B N 1
ATOM 8378 C CA . SER B 1 408 ? 5.246 6.727 -13.961 1 84.25 408 SER B CA 1
ATOM 8379 C C . SER B 1 408 ? 6.27 6.98 -12.859 1 84.25 408 SER B C 1
ATOM 8381 O O . SER B 1 408 ? 7.25 7.699 -13.062 1 84.25 408 SER B O 1
ATOM 8383 N N . HIS B 1 409 ? 6.035 6.383 -11.789 1 88.19 409 HIS B N 1
ATOM 8384 C CA . HIS B 1 409 ? 6.895 6.691 -10.648 1 88.19 409 HIS B CA 1
ATOM 8385 C C . HIS B 1 409 ? 7.891 5.562 -10.391 1 88.19 409 HIS B C 1
ATOM 8387 O O . HIS B 1 409 ? 8.906 5.77 -9.727 1 88.19 409 HIS B O 1
ATOM 8393 N N . TRP B 1 410 ? 7.613 4.395 -10.875 1 90.62 410 TRP B N 1
ATOM 8394 C CA . TRP B 1 410 ? 8.531 3.271 -10.711 1 90.62 410 TRP B CA 1
ATOM 8395 C C . TRP B 1 410 ? 9.492 3.174 -11.891 1 90.62 410 TRP B C 1
ATOM 8397 O O . TRP B 1 410 ? 9.188 2.533 -12.898 1 90.62 410 TRP B O 1
ATOM 8407 N N . ARG B 1 411 ? 10.672 3.732 -11.773 1 85.94 411 ARG B N 1
ATOM 8408 C CA . ARG B 1 411 ? 11.586 3.918 -12.898 1 85.94 411 ARG B CA 1
ATOM 8409 C C . ARG B 1 411 ? 12.805 3.006 -12.766 1 85.94 411 ARG B C 1
ATOM 8411 O O . ARG B 1 411 ? 13.938 3.441 -12.969 1 85.94 411 ARG B O 1
ATOM 8418 N N . THR B 1 412 ? 12.602 1.874 -12.391 1 89.62 412 THR B N 1
ATOM 8419 C CA . THR B 1 412 ? 13.719 0.936 -12.32 1 89.62 412 THR B CA 1
ATOM 8420 C C . THR B 1 412 ? 14.039 0.367 -13.703 1 89.62 412 THR B C 1
ATOM 8422 O O . THR B 1 412 ? 13.133 -0.076 -14.414 1 89.62 412 THR B O 1
ATOM 8425 N N . PRO B 1 413 ? 15.25 0.415 -14.055 1 92.56 413 PRO B N 1
ATOM 8426 C CA . PRO B 1 413 ? 15.633 -0.124 -15.359 1 92.56 413 PRO B CA 1
ATOM 8427 C C . PRO B 1 413 ? 15.422 -1.633 -15.461 1 92.56 413 PRO B C 1
ATOM 8429 O O . PRO B 1 413 ? 15.297 -2.312 -14.438 1 92.56 413 PRO B O 1
ATOM 8432 N N . PRO B 1 414 ? 15.367 -2.092 -16.703 1 94.38 414 PRO B N 1
ATOM 8433 C CA . PRO B 1 414 ? 15.25 -3.543 -16.875 1 94.38 414 PRO B CA 1
ATOM 8434 C C . PRO B 1 414 ? 16.453 -4.297 -16.297 1 94.38 414 PRO B C 1
ATOM 8436 O O . PRO B 1 414 ? 17.562 -3.758 -16.234 1 94.38 414 PRO B O 1
ATOM 8439 N N . LEU B 1 415 ? 16.188 -5.488 -15.898 1 96.5 415 LEU B N 1
ATOM 8440 C CA . LEU B 1 415 ? 17.234 -6.32 -15.297 1 96.5 415 LEU B CA 1
ATOM 8441 C C . LEU B 1 415 ? 18.25 -6.758 -16.344 1 96.5 415 LEU B C 1
ATOM 8443 O O . LEU B 1 415 ? 17.875 -7.047 -17.484 1 96.5 415 LEU B O 1
ATOM 8447 N N . GLU B 1 416 ? 19.469 -6.762 -15.922 1 94.75 416 GLU B N 1
ATOM 8448 C CA . GLU B 1 416 ? 20.578 -7.266 -16.734 1 94.75 416 GLU B CA 1
ATOM 8449 C C . GLU B 1 416 ? 21.344 -8.359 -15.992 1 94.75 416 GLU B C 1
ATOM 8451 O O . GLU B 1 416 ? 21.25 -8.469 -14.766 1 94.75 416 GLU B O 1
ATOM 8456 N N . LEU B 1 417 ? 22.141 -9.148 -16.734 1 92 417 LEU B N 1
ATOM 8457 C CA . LEU B 1 417 ? 22.859 -10.266 -16.141 1 92 417 LEU B CA 1
ATOM 8458 C C . LEU B 1 417 ? 23.875 -9.766 -15.117 1 92 417 LEU B C 1
ATOM 8460 O O . LEU B 1 417 ? 24.156 -10.453 -14.133 1 92 417 LEU B O 1
ATOM 8464 N N . GLY B 1 418 ? 24.328 -8.555 -15.305 1 91.12 418 GLY B N 1
ATOM 8465 C CA . GLY B 1 418 ? 25.297 -7.977 -14.391 1 91.12 418 GLY B CA 1
ATOM 8466 C C . GLY B 1 418 ? 24.719 -7.637 -13.031 1 91.12 418 GLY B C 1
ATOM 8467 O O . GLY B 1 418 ? 25.453 -7.406 -12.07 1 91.12 418 GLY B O 1
ATOM 8468 N N . ASP B 1 419 ? 23.422 -7.684 -12.93 1 94.19 419 ASP B N 1
ATOM 8469 C CA . ASP B 1 419 ? 22.75 -7.348 -11.68 1 94.19 419 ASP B CA 1
ATOM 8470 C C . ASP B 1 419 ? 22.781 -8.523 -10.703 1 94.19 419 ASP B C 1
ATOM 8472 O O . ASP B 1 419 ? 22.5 -8.367 -9.516 1 94.19 419 ASP B O 1
ATOM 8476 N N . PHE B 1 420 ? 23.125 -9.734 -11.211 1 93.88 420 PHE B N 1
ATOM 8477 C CA . PHE B 1 420 ? 23.125 -10.945 -10.398 1 93.88 420 PHE B CA 1
ATOM 8478 C C . PHE B 1 420 ? 24.531 -11.273 -9.922 1 93.88 420 PHE B C 1
ATOM 8480 O O . PHE B 1 420 ? 25.469 -11.352 -10.727 1 93.88 420 PHE B O 1
ATOM 8487 N N . PRO B 1 421 ? 24.641 -11.414 -8.664 1 84.81 421 PRO B N 1
ATOM 8488 C CA . PRO B 1 421 ? 25.984 -11.672 -8.148 1 84.81 421 PRO B CA 1
ATOM 8489 C C . PRO B 1 421 ? 26.516 -13.047 -8.547 1 84.81 421 PRO B C 1
ATOM 8491 O O . PRO B 1 421 ? 27.734 -13.219 -8.719 1 84.81 421 PRO B O 1
ATOM 8494 N N . GLU B 1 422 ? 25.672 -13.992 -8.547 1 81.19 422 GLU B N 1
ATOM 8495 C CA . GLU B 1 422 ? 26.109 -15.352 -8.836 1 81.19 422 GLU B CA 1
ATOM 8496 C C . GLU B 1 422 ? 26.156 -15.609 -10.344 1 81.19 422 GLU B C 1
ATOM 8498 O O . GLU B 1 422 ? 25.312 -15.102 -11.086 1 81.19 422 GLU B O 1
ATOM 8503 N N . SER B 1 423 ? 27.312 -16.094 -10.672 1 71.38 423 SER B N 1
ATOM 8504 C CA . SER B 1 423 ? 27.422 -16.562 -12.047 1 71.38 423 SER B CA 1
ATOM 8505 C C . SER B 1 423 ? 27.641 -18.062 -12.109 1 71.38 423 SER B C 1
ATOM 8507 O O . SER B 1 423 ? 27.922 -18.703 -11.086 1 71.38 423 SER B O 1
ATOM 8509 N N . ALA B 1 424 ? 27.328 -18.609 -13.164 1 64.69 424 ALA B N 1
ATOM 8510 C CA . ALA B 1 424 ? 27.531 -20.031 -13.391 1 64.69 424 ALA B CA 1
ATOM 8511 C C . ALA B 1 424 ? 28.938 -20.453 -12.945 1 64.69 424 ALA B C 1
ATOM 8513 O O . ALA B 1 424 ? 29.141 -21.594 -12.508 1 64.69 424 ALA B O 1
ATOM 8514 N N . ALA B 1 425 ? 29.719 -19.531 -12.906 1 58.78 425 ALA B N 1
ATOM 8515 C CA . ALA B 1 425 ? 31.125 -19.812 -12.609 1 58.78 425 ALA B CA 1
ATOM 8516 C C . ALA B 1 425 ? 31.359 -19.969 -11.109 1 58.78 425 ALA B C 1
ATOM 8518 O O . ALA B 1 425 ? 32.344 -20.562 -10.688 1 58.78 425 ALA B O 1
ATOM 8519 N N . ASP B 1 426 ? 30.406 -19.484 -10.344 1 64.06 426 ASP B N 1
ATOM 8520 C CA . ASP B 1 426 ? 30.578 -19.484 -8.891 1 64.06 426 ASP B CA 1
ATOM 8521 C C . ASP B 1 426 ? 30.25 -20.859 -8.305 1 64.06 426 ASP B C 1
ATOM 8523 O O . ASP B 1 426 ? 30.594 -21.141 -7.152 1 64.06 426 ASP B O 1
ATOM 8527 N N . GLU B 1 427 ? 29.578 -21.594 -9.047 1 63.97 427 GLU B N 1
ATOM 8528 C CA . GLU B 1 427 ? 29.203 -22.906 -8.555 1 63.97 427 GLU B CA 1
ATOM 8529 C C . GLU B 1 427 ? 30.172 -23.984 -9.016 1 63.97 427 GLU B C 1
ATOM 8531 O O . GLU B 1 427 ? 30.656 -23.953 -10.156 1 63.97 427 GLU B O 1
ATOM 8536 N N . ASP B 1 428 ? 30.766 -24.641 -8.156 1 56.16 428 ASP B N 1
ATOM 8537 C CA . ASP B 1 428 ? 31.797 -25.641 -8.398 1 56.16 428 ASP B CA 1
ATOM 8538 C C . ASP B 1 428 ? 31.297 -26.719 -9.359 1 56.16 428 ASP B C 1
ATOM 8540 O O . ASP B 1 428 ? 32.062 -27.234 -10.172 1 56.16 428 ASP B O 1
ATOM 8544 N N . ASP B 1 429 ? 30.047 -27.094 -9.172 1 58.03 429 ASP B N 1
ATOM 8545 C CA . ASP B 1 429 ? 29.609 -28.188 -10.031 1 58.03 429 ASP B CA 1
ATOM 8546 C C . ASP B 1 429 ? 28.75 -27.672 -11.18 1 58.03 429 ASP B C 1
ATOM 8548 O O . ASP B 1 429 ? 28.094 -26.625 -11.062 1 58.03 429 ASP B O 1
ATOM 8552 N N . ALA B 1 430 ? 29.109 -28.188 -12.312 1 50.59 430 ALA B N 1
ATOM 8553 C CA . ALA B 1 430 ? 28.406 -27.859 -13.547 1 50.59 430 ALA B CA 1
ATOM 8554 C C . ALA B 1 430 ? 26.891 -27.812 -13.32 1 50.59 430 ALA B C 1
ATOM 8556 O O . ALA B 1 430 ? 26.203 -26.984 -13.914 1 50.59 430 ALA B O 1
ATOM 8557 N N . GLU B 1 431 ? 26.516 -28.578 -12.398 1 55.28 431 GLU B N 1
ATOM 8558 C CA . GLU B 1 431 ? 25.078 -28.688 -12.125 1 55.28 431 GLU B CA 1
ATOM 8559 C C . GLU B 1 431 ? 24.562 -27.438 -11.414 1 55.28 431 GLU B C 1
ATOM 8561 O O . GLU B 1 431 ? 23.516 -26.906 -11.781 1 55.28 431 GLU B O 1
ATOM 8566 N N . GLY B 1 432 ? 25.297 -27.016 -10.531 1 65.38 432 GLY B N 1
ATOM 8567 C CA . GLY B 1 432 ? 24.938 -25.812 -9.812 1 65.38 432 GLY B CA 1
ATOM 8568 C C . GLY B 1 432 ? 25.016 -24.562 -10.672 1 65.38 432 GLY B C 1
ATOM 8569 O O . GLY B 1 432 ? 24.188 -23.656 -10.539 1 65.38 432 GLY B O 1
ATOM 8570 N N . SER B 1 433 ? 25.828 -24.672 -11.602 1 66.88 433 SER B N 1
ATOM 8571 C CA . SER B 1 433 ? 26.031 -23.547 -12.5 1 66.88 433 SER B CA 1
ATOM 8572 C C . SER B 1 433 ? 24.828 -23.375 -13.43 1 66.88 433 SER B C 1
ATOM 8574 O O . SER B 1 433 ? 24.375 -22.25 -13.656 1 66.88 433 SER B O 1
ATOM 8576 N N . ALA B 1 434 ? 24.391 -24.484 -13.883 1 68.44 434 ALA B N 1
ATOM 8577 C CA . ALA B 1 434 ? 23.266 -24.422 -14.805 1 68.44 434 ALA B CA 1
ATOM 8578 C C . ALA B 1 434 ? 21.984 -23.953 -14.102 1 68.44 434 ALA B C 1
ATOM 8580 O O . ALA B 1 434 ? 21.188 -23.219 -14.68 1 68.44 434 ALA B O 1
ATOM 8581 N N . GLU B 1 435 ? 21.938 -24.312 -12.938 1 79.94 435 GLU B N 1
ATOM 8582 C CA . GLU B 1 435 ? 20.75 -23.938 -12.164 1 79.94 435 GLU B CA 1
ATOM 8583 C C . GLU B 1 435 ? 20.719 -22.438 -11.914 1 79.94 435 GLU B C 1
ATOM 8585 O O . GLU B 1 435 ? 19.656 -21.812 -12.008 1 79.94 435 GLU B O 1
ATOM 8590 N N . VAL B 1 436 ? 21.891 -21.969 -11.664 1 81.31 436 VAL B N 1
ATOM 8591 C CA . VAL B 1 436 ? 21.984 -20.531 -11.398 1 81.31 436 VAL B CA 1
ATOM 8592 C C . VAL B 1 436 ? 21.703 -19.75 -12.672 1 81.31 436 VAL B C 1
ATOM 8594 O O . VAL B 1 436 ? 20.984 -18.75 -12.641 1 81.31 436 VAL B O 1
ATOM 8597 N N . GLU B 1 437 ? 22.25 -20.219 -13.734 1 83.94 437 GLU B N 1
ATOM 8598 C CA . GLU B 1 437 ? 22.047 -19.531 -15 1 83.94 437 GLU B CA 1
ATOM 8599 C C . GLU B 1 437 ? 20.578 -19.578 -15.422 1 83.94 437 GLU B C 1
ATOM 8601 O O . GLU B 1 437 ? 20.016 -18.547 -15.828 1 83.94 437 GLU B O 1
ATOM 8606 N N . ASN B 1 438 ? 20.016 -20.719 -15.359 1 88.5 438 ASN B N 1
ATOM 8607 C CA . ASN B 1 438 ? 18.609 -20.859 -15.703 1 88.5 438 ASN B CA 1
ATOM 8608 C C . ASN B 1 438 ? 17.719 -20.016 -14.789 1 88.5 438 ASN B C 1
ATOM 8610 O O . ASN B 1 438 ? 16.734 -19.438 -15.234 1 88.5 438 ASN B O 1
ATOM 8614 N N . GLY B 1 439 ? 18.141 -20 -13.555 1 92.62 439 GLY B N 1
ATOM 8615 C CA . GLY B 1 439 ? 17.375 -19.234 -12.594 1 92.62 439 GLY B CA 1
ATOM 8616 C C . GLY B 1 439 ? 17.375 -17.734 -12.883 1 92.62 439 GLY B C 1
ATOM 8617 O O . GLY B 1 439 ? 16.344 -17.078 -12.781 1 92.62 439 GLY B O 1
ATOM 8618 N N . ARG B 1 440 ? 18.516 -17.219 -13.273 1 93.56 440 ARG B N 1
ATOM 8619 C CA . ARG B 1 440 ? 18.625 -15.805 -13.609 1 93.56 440 ARG B CA 1
ATOM 8620 C C . ARG B 1 440 ? 17.781 -15.461 -14.828 1 93.56 440 ARG B C 1
ATOM 8622 O O . ARG B 1 440 ? 17.062 -14.453 -14.82 1 93.56 440 ARG B O 1
ATOM 8629 N N . TYR B 1 441 ? 17.844 -16.359 -15.812 1 94.19 441 TYR B N 1
ATOM 8630 C CA . TYR B 1 441 ? 17.047 -16.125 -17.016 1 94.19 441 TYR B CA 1
ATOM 8631 C C . TYR B 1 441 ? 15.555 -16.219 -16.703 1 94.19 441 TYR B C 1
ATOM 8633 O O . TYR B 1 441 ? 14.75 -15.453 -17.234 1 94.19 441 TYR B O 1
ATOM 8641 N N . LEU B 1 442 ? 15.25 -17.203 -15.906 1 96.62 442 LEU B N 1
ATOM 8642 C CA . LEU B 1 442 ? 13.852 -17.375 -15.508 1 96.62 442 LEU B CA 1
ATOM 8643 C C . LEU B 1 442 ? 13.328 -16.109 -14.828 1 96.62 442 LEU B C 1
ATOM 8645 O O . LEU B 1 442 ? 12.25 -15.617 -15.164 1 96.62 442 LEU B O 1
ATOM 8649 N N . PHE B 1 443 ? 14.102 -15.562 -13.867 1 97.44 443 PHE B N 1
ATOM 8650 C CA . PHE B 1 443 ? 13.719 -14.367 -13.125 1 97.44 443 PHE B CA 1
ATOM 8651 C C . PHE B 1 443 ? 13.547 -13.18 -14.07 1 97.44 443 PHE B C 1
ATOM 8653 O O . PHE B 1 443 ? 12.57 -12.438 -13.977 1 97.44 443 PHE B O 1
ATOM 8660 N N . MET B 1 444 ? 14.414 -12.992 -15.008 1 97.31 444 MET B N 1
ATOM 8661 C CA . MET B 1 444 ? 14.391 -11.875 -15.953 1 97.31 444 MET B CA 1
ATOM 8662 C C . MET B 1 444 ? 13.211 -12 -16.906 1 97.31 444 MET B C 1
ATOM 8664 O O . MET B 1 444 ? 12.555 -11.008 -17.219 1 97.31 444 MET B O 1
ATOM 8668 N N . ARG B 1 445 ? 12.953 -13.211 -17.391 1 97.69 445 ARG B N 1
ATOM 8669 C CA . ARG B 1 445 ? 11.859 -13.422 -18.328 1 97.69 445 ARG B CA 1
ATOM 8670 C C . ARG B 1 445 ? 10.508 -13.258 -17.641 1 97.69 445 ARG B C 1
ATOM 8672 O O . ARG B 1 445 ? 9.539 -12.797 -18.25 1 97.69 445 ARG B O 1
ATOM 8679 N N . LEU B 1 446 ? 10.477 -13.703 -16.391 1 98.38 446 LEU B N 1
ATOM 8680 C CA . LEU B 1 446 ? 9.258 -13.469 -15.633 1 98.38 446 LEU B CA 1
ATOM 8681 C C . LEU B 1 446 ? 9.016 -11.977 -15.438 1 98.38 446 LEU B C 1
ATOM 8683 O O . LEU B 1 446 ? 7.871 -11.516 -15.461 1 98.38 446 LEU B O 1
ATOM 8687 N N . ALA B 1 447 ? 10.07 -11.195 -15.188 1 97.94 447 ALA B N 1
ATOM 8688 C CA . ALA B 1 447 ? 9.977 -9.742 -15.055 1 97.94 447 ALA B CA 1
ATOM 8689 C C . ALA B 1 447 ? 9.422 -9.117 -16.328 1 97.94 447 ALA B C 1
ATOM 8691 O O . ALA B 1 447 ? 8.539 -8.258 -16.281 1 97.94 447 ALA B O 1
ATOM 8692 N N . ARG B 1 448 ? 9.898 -9.562 -17.438 1 97.44 448 ARG B N 1
ATOM 8693 C CA . ARG B 1 448 ? 9.414 -9.039 -18.703 1 97.44 448 ARG B CA 1
ATOM 8694 C C . ARG B 1 448 ? 7.957 -9.414 -18.938 1 97.44 448 ARG B C 1
ATOM 8696 O O . ARG B 1 448 ? 7.172 -8.602 -19.438 1 97.44 448 ARG B O 1
ATOM 8703 N N . LEU B 1 449 ? 7.672 -10.664 -18.641 1 98.5 449 LEU B N 1
ATOM 8704 C CA . LEU B 1 449 ? 6.285 -11.102 -18.766 1 98.5 449 LEU B CA 1
ATOM 8705 C C . LEU B 1 449 ? 5.371 -10.266 -17.859 1 98.5 449 LEU B C 1
ATOM 8707 O O . LEU B 1 449 ? 4.23 -9.984 -18.234 1 98.5 449 LEU B O 1
ATOM 8711 N N . THR B 1 450 ? 5.852 -9.93 -16.688 1 98.25 450 THR B N 1
ATOM 8712 C CA . THR B 1 450 ? 5.09 -9.117 -15.742 1 98.25 450 THR B CA 1
ATOM 8713 C C . THR B 1 450 ? 4.719 -7.773 -16.359 1 98.25 450 THR B C 1
ATOM 8715 O O . THR B 1 450 ? 3.598 -7.293 -16.188 1 98.25 450 THR B O 1
ATOM 8718 N N . ASP B 1 451 ? 5.574 -7.191 -17.094 1 96.5 451 ASP B N 1
ATOM 8719 C CA . ASP B 1 451 ? 5.297 -5.93 -17.766 1 96.5 451 ASP B CA 1
ATOM 8720 C C . ASP B 1 451 ? 4.18 -6.094 -18.797 1 96.5 451 ASP B C 1
ATOM 8722 O O . ASP B 1 451 ? 3.281 -5.254 -18.891 1 96.5 451 ASP B O 1
ATOM 8726 N N . ILE B 1 452 ? 4.27 -7.113 -19.516 1 97.81 452 ILE B N 1
ATOM 8727 C CA . ILE B 1 452 ? 3.277 -7.383 -20.562 1 97.81 452 ILE B CA 1
ATOM 8728 C C . ILE B 1 452 ? 1.921 -7.66 -19.922 1 97.81 452 ILE B C 1
ATOM 8730 O O . ILE B 1 452 ? 0.903 -7.102 -20.328 1 97.81 452 ILE B O 1
ATOM 8734 N N . MET B 1 453 ? 1.972 -8.539 -18.969 1 98.19 453 MET B N 1
ATOM 8735 C CA . MET B 1 453 ? 0.743 -8.875 -18.25 1 98.19 453 MET B CA 1
ATOM 8736 C C . MET B 1 453 ? 0.118 -7.629 -17.625 1 98.19 453 MET B C 1
ATOM 8738 O O . MET B 1 453 ? -1.101 -7.449 -17.672 1 98.19 453 MET B O 1
ATOM 8742 N N . SER B 1 454 ? 0.93 -6.797 -16.984 1 96.38 454 SER B N 1
ATOM 8743 C CA . SER B 1 454 ? 0.449 -5.586 -16.328 1 96.38 454 SER B CA 1
ATOM 8744 C C . SER B 1 454 ? -0.197 -4.637 -17.328 1 96.38 454 SER B C 1
ATOM 8746 O O . SER B 1 454 ? -1.209 -4 -17.031 1 96.38 454 SER B O 1
ATOM 8748 N N . GLU B 1 455 ? 0.354 -4.508 -18.469 1 95.06 455 GLU B N 1
ATOM 8749 C CA . GLU B 1 455 ? -0.216 -3.684 -19.531 1 95.06 455 GLU B CA 1
ATOM 8750 C C . GLU B 1 455 ? -1.582 -4.211 -19.969 1 95.06 455 GLU B C 1
ATOM 8752 O O . GLU B 1 455 ? -2.527 -3.438 -20.125 1 95.06 455 GLU B O 1
ATOM 8757 N N . ALA B 1 456 ? -1.65 -5.48 -20.172 1 96.19 456 ALA B N 1
ATOM 8758 C CA . ALA B 1 456 ? -2.918 -6.102 -20.547 1 96.19 456 ALA B CA 1
ATOM 8759 C C . ALA B 1 456 ? -3.961 -5.93 -19.453 1 96.19 456 ALA B C 1
ATOM 8761 O O . ALA B 1 456 ? -5.117 -5.605 -19.734 1 96.19 456 ALA B O 1
ATOM 8762 N N . HIS B 1 457 ? -3.547 -6.16 -18.25 1 95.5 457 HIS B N 1
ATOM 8763 C CA . HIS B 1 457 ? -4.434 -6.051 -17.094 1 95.5 457 HIS B CA 1
ATOM 8764 C C . HIS B 1 457 ? -5.008 -4.645 -16.969 1 95.5 457 HIS B C 1
ATOM 8766 O O . HIS B 1 457 ? -6.211 -4.477 -16.766 1 95.5 457 HIS B O 1
ATOM 8772 N N . SER B 1 458 ? -4.164 -3.629 -17.109 1 91.69 458 SER B N 1
ATOM 8773 C CA . SER B 1 458 ? -4.59 -2.24 -16.984 1 91.69 458 SER B CA 1
ATOM 8774 C C . SER B 1 458 ? -5.512 -1.843 -18.125 1 91.69 458 SER B C 1
ATOM 8776 O O . SER B 1 458 ? -6.422 -1.029 -17.953 1 91.69 458 SER B O 1
ATOM 8778 N N . THR B 1 459 ? -5.301 -2.365 -19.203 1 90.5 459 THR B N 1
ATOM 8779 C CA . THR B 1 459 ? -6.082 -2.025 -20.391 1 90.5 459 THR B CA 1
ATOM 8780 C C . THR B 1 459 ? -7.453 -2.691 -20.344 1 90.5 459 THR B C 1
ATOM 8782 O O . THR B 1 459 ? -8.461 -2.074 -20.703 1 90.5 459 THR B O 1
ATOM 8785 N N . LEU B 1 460 ? -7.527 -3.854 -19.875 1 91.94 460 LEU B N 1
ATOM 8786 C CA . LEU B 1 460 ? -8.742 -4.656 -20.016 1 91.94 460 LEU B CA 1
ATOM 8787 C C . LEU B 1 460 ? -9.594 -4.551 -18.75 1 91.94 460 LEU B C 1
ATOM 8789 O O . LEU B 1 460 ? -10.82 -4.684 -18.828 1 91.94 460 LEU B O 1
ATOM 8793 N N . TYR B 1 461 ? -9.047 -4.363 -17.672 1 90.5 461 TYR B N 1
ATOM 8794 C CA . TYR B 1 461 ? -9.797 -4.496 -16.438 1 90.5 461 TYR B CA 1
ATOM 8795 C C . TYR B 1 461 ? -9.891 -3.158 -15.703 1 90.5 461 TYR B C 1
ATOM 8797 O O . TYR B 1 461 ? -10.289 -3.104 -14.539 1 90.5 461 TYR B O 1
ATOM 8805 N N . ALA B 1 462 ? -9.578 -2.039 -16.281 1 81.25 462 ALA B N 1
ATOM 8806 C CA . ALA B 1 462 ? -9.797 -0.717 -15.703 1 81.25 462 ALA B CA 1
ATOM 8807 C C . ALA B 1 462 ? -11.289 -0.41 -15.594 1 81.25 462 ALA B C 1
ATOM 8809 O O . ALA B 1 462 ? -12.07 -0.77 -16.469 1 81.25 462 ALA B O 1
ATOM 8810 N N . PRO B 1 463 ? -11.703 0.181 -14.5 1 71.38 463 PRO B N 1
ATOM 8811 C CA . PRO B 1 463 ? -13.133 0.406 -14.25 1 71.38 463 PRO B CA 1
ATOM 8812 C C . PRO B 1 463 ? -13.805 1.208 -15.367 1 71.38 463 PRO B C 1
ATOM 8814 O O . PRO B 1 463 ? -14.969 0.959 -15.695 1 71.38 463 PRO B O 1
ATOM 8817 N N . CYS B 1 464 ? -13.195 2.277 -15.883 1 58.38 464 CYS B N 1
ATOM 8818 C CA . CYS B 1 464 ? -13.82 3.041 -16.953 1 58.38 464 CYS B CA 1
ATOM 8819 C C . CYS B 1 464 ? -14.188 2.137 -18.125 1 58.38 464 CYS B C 1
ATOM 8821 O O . CYS B 1 464 ? -15.164 2.398 -18.828 1 58.38 464 CYS B O 1
ATOM 8823 N N . ARG B 1 465 ? -13.594 1.173 -18.297 1 46.16 465 ARG B N 1
ATOM 8824 C CA . ARG B 1 465 ? -13.789 0.264 -19.422 1 46.16 465 ARG B CA 1
ATOM 8825 C C . ARG B 1 465 ? -14.836 -0.796 -19.109 1 46.16 465 ARG B C 1
ATOM 8827 O O . ARG B 1 465 ? -15.633 -1.173 -19.969 1 46.16 465 ARG B O 1
ATOM 8834 N N . VAL B 1 466 ? -14.844 -1.133 -17.875 1 49.06 466 VAL B N 1
ATOM 8835 C CA . VAL B 1 466 ? -15.789 -2.162 -17.453 1 49.06 466 VAL B CA 1
ATOM 8836 C C . VAL B 1 466 ? -17.203 -1.6 -17.469 1 49.06 466 VAL B C 1
ATOM 8838 O O . VAL B 1 466 ? -18.156 -2.287 -17.875 1 49.06 466 VAL B O 1
ATOM 8841 N N . ASP B 1 467 ? -17.219 -0.251 -17.172 1 53.25 467 ASP B N 1
ATOM 8842 C CA . ASP B 1 467 ? -18.516 0.406 -17.156 1 53.25 467 ASP B CA 1
ATOM 8843 C C . ASP B 1 467 ? -19 0.702 -18.578 1 53.25 467 ASP B C 1
ATOM 8845 O O . ASP B 1 467 ? -20.188 0.624 -18.875 1 53.25 467 ASP B O 1
ATOM 8849 N N . SER B 1 468 ? -18 1.145 -19.469 1 43.12 468 SER B N 1
ATOM 8850 C CA . SER B 1 468 ? -18.359 1.422 -20.859 1 43.12 468 SER B CA 1
ATOM 8851 C C . SER B 1 468 ? -18.812 0.156 -21.578 1 43.12 468 SER B C 1
ATOM 8853 O O . SER B 1 468 ? -19.703 0.203 -22.422 1 43.12 468 SER B O 1
ATOM 8855 N N . GLY B 1 469 ? -18.188 -0.89 -21.297 1 43.78 469 GLY B N 1
ATOM 8856 C CA . GLY B 1 469 ? -18.609 -2.152 -21.875 1 43.78 469 GLY B CA 1
ATOM 8857 C C . GLY B 1 469 ? -20.031 -2.535 -21.5 1 43.78 469 GLY B C 1
ATOM 8858 O O . GLY B 1 469 ? -20.75 -3.125 -22.297 1 43.78 469 GLY B O 1
ATOM 8859 N N . ARG B 1 470 ? -20.438 -2.07 -20.297 1 45.5 470 ARG B N 1
ATOM 8860 C CA . ARG B 1 470 ? -21.781 -2.318 -19.812 1 45.5 470 ARG B CA 1
ATOM 8861 C C . ARG B 1 470 ? -22.781 -1.333 -20.422 1 45.5 470 ARG B C 1
ATOM 8863 O O . ARG B 1 470 ? -23.922 -1.69 -20.703 1 45.5 470 ARG B O 1
ATOM 8870 N N . ARG B 1 471 ? -22.297 0.013 -20.656 1 44.41 471 ARG B N 1
ATOM 8871 C CA . ARG B 1 471 ? -23.188 1.046 -21.172 1 44.41 471 ARG B CA 1
ATOM 8872 C C . ARG B 1 471 ? -23.391 0.891 -22.672 1 44.41 471 ARG B C 1
ATOM 8874 O O . ARG B 1 471 ? -24.438 1.259 -23.203 1 44.41 471 ARG B O 1
ATOM 8881 N N . ASN B 1 472 ? -22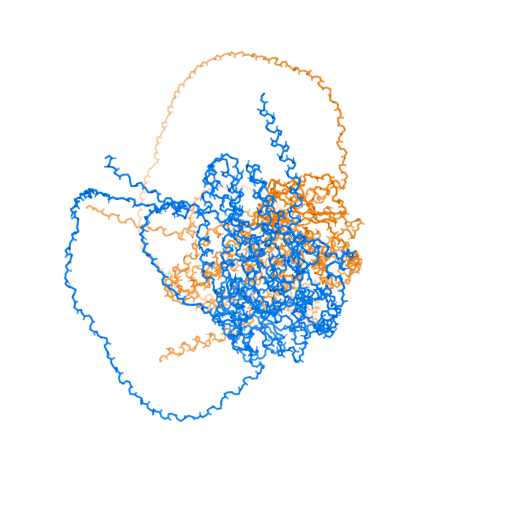.391 0.63 -23.328 1 39.78 472 ASN B N 1
ATOM 8882 C CA . ASN B 1 472 ? -22.5 0.468 -24.781 1 39.78 472 ASN B CA 1
ATOM 8883 C C . ASN B 1 472 ? -23.203 -0.835 -25.141 1 39.78 472 ASN B C 1
ATOM 8885 O O . ASN B 1 472 ? -23.281 -1.198 -26.312 1 39.78 472 ASN B O 1
ATOM 8889 N N . ALA B 1 473 ? -23.609 -1.654 -24.25 1 43.12 473 ALA B N 1
ATOM 8890 C CA . ALA B 1 473 ? -24.344 -2.871 -24.578 1 43.12 473 ALA B CA 1
ATOM 8891 C C . ALA B 1 473 ? -25.656 -2.547 -25.297 1 43.12 473 ALA B C 1
ATOM 8893 O O . ALA B 1 473 ? -26.281 -3.432 -25.875 1 43.12 473 ALA B O 1
ATOM 8894 N N . ALA B 1 474 ? -26.25 -1.472 -25.031 1 42.81 474 ALA B N 1
ATOM 8895 C CA . ALA B 1 474 ? -27.531 -1.31 -25.688 1 42.81 474 ALA B CA 1
ATOM 8896 C C . ALA B 1 474 ? -27.359 -1.187 -27.203 1 42.81 474 ALA B C 1
ATOM 8898 O O . ALA B 1 474 ? -28.328 -1.33 -27.953 1 42.81 474 ALA B O 1
ATOM 8899 N N . GLY B 1 475 ? -26.312 -0.423 -27.656 1 46.12 475 GLY B N 1
ATOM 8900 C CA . GLY B 1 475 ? -26.297 -0.35 -29.109 1 46.12 475 GLY B CA 1
ATOM 8901 C C . GLY B 1 475 ? -25.344 -1.339 -29.75 1 46.12 475 GLY B C 1
ATOM 8902 O O . GLY B 1 475 ? -25.344 -2.52 -29.391 1 46.12 475 GLY B O 1
ATOM 8903 N N . ASP B 1 476 ? -24.172 -0.896 -30.469 1 51.94 476 ASP B N 1
ATOM 8904 C CA . ASP B 1 476 ? -23.344 -1.637 -31.422 1 51.94 476 ASP B CA 1
ATOM 8905 C C . ASP B 1 476 ? -22.297 -2.475 -30.688 1 51.94 476 ASP B C 1
ATOM 8907 O O . ASP B 1 476 ? -21.125 -2.096 -30.625 1 51.94 476 ASP B O 1
ATOM 8911 N N . GLU B 1 477 ? -22.75 -3.422 -29.859 1 55.12 477 GLU B N 1
ATOM 8912 C CA . GLU B 1 477 ? -21.969 -4.332 -29.016 1 55.12 477 GLU B CA 1
ATOM 8913 C C . GLU B 1 477 ? -20.797 -4.934 -29.797 1 55.12 477 GLU B C 1
ATOM 8915 O O . GLU B 1 477 ? -19.703 -5.098 -29.25 1 55.12 477 GLU B O 1
ATOM 8920 N N . ASP B 1 478 ? -21.125 -5.285 -31.062 1 58.62 478 ASP B N 1
ATOM 8921 C CA . ASP B 1 478 ? -20.047 -5.824 -31.875 1 58.62 478 ASP B CA 1
ATOM 8922 C C . ASP B 1 478 ? -18.906 -4.824 -32 1 58.62 478 ASP B C 1
ATOM 8924 O O . ASP B 1 478 ? -17.734 -5.215 -32 1 58.62 478 ASP B O 1
ATOM 8928 N N . ASN B 1 479 ? -19.375 -3.664 -31.938 1 70.38 479 ASN B N 1
ATOM 8929 C CA . ASN B 1 479 ? -18.344 -2.629 -32.062 1 70.38 479 ASN B CA 1
ATOM 8930 C C . ASN B 1 479 ? -17.531 -2.498 -30.766 1 70.38 479 ASN B C 1
ATOM 8932 O O . ASN B 1 479 ? -16.344 -2.205 -30.812 1 70.38 479 ASN B O 1
ATOM 8936 N N . ALA B 1 480 ? -18.156 -3.006 -29.719 1 74.56 480 ALA B N 1
ATOM 8937 C CA . ALA B 1 480 ? -17.453 -2.889 -28.438 1 74.56 480 ALA B CA 1
ATOM 8938 C C . ALA B 1 480 ? -16.375 -3.975 -28.312 1 74.56 480 ALA B C 1
ATOM 8940 O O . ALA B 1 480 ? -15.281 -3.711 -27.828 1 74.56 480 ALA B O 1
ATOM 8941 N N . VAL B 1 481 ? -16.719 -5.172 -28.797 1 81 481 VAL B N 1
ATOM 8942 C CA . VAL B 1 481 ? -15.773 -6.273 -28.719 1 81 481 VAL B CA 1
ATOM 8943 C C . VAL B 1 481 ? -14.625 -6.031 -29.703 1 81 481 VAL B C 1
ATOM 8945 O O . VAL B 1 481 ? -13.461 -6.281 -29.375 1 81 481 VAL B O 1
ATOM 8948 N N . LEU B 1 482 ? -15 -5.543 -30.859 1 82.75 482 LEU B N 1
ATOM 8949 C CA . LEU B 1 482 ? -13.961 -5.25 -31.859 1 82.75 482 LEU B CA 1
ATOM 8950 C C . LEU B 1 482 ? -13.016 -4.168 -31.344 1 82.75 482 LEU B C 1
ATOM 8952 O O . LEU B 1 482 ? -11.805 -4.238 -31.562 1 82.75 482 LEU B O 1
ATOM 8956 N N . ALA B 1 483 ? -13.578 -3.24 -30.688 1 83.56 483 ALA B N 1
ATOM 8957 C CA . ALA B 1 483 ? -12.766 -2.176 -30.094 1 83.56 483 ALA B CA 1
ATOM 8958 C C . ALA B 1 483 ? -11.828 -2.723 -29.031 1 83.56 483 ALA B C 1
ATOM 8960 O O . ALA B 1 483 ? -10.672 -2.301 -28.938 1 83.56 483 ALA B O 1
ATOM 8961 N N . LEU B 1 484 ? -12.336 -3.637 -28.281 1 87.38 484 LEU B N 1
ATOM 8962 C CA . LEU B 1 484 ? -11.523 -4.27 -27.234 1 87.38 484 LEU B CA 1
ATOM 8963 C C . LEU B 1 484 ? -10.383 -5.066 -27.859 1 87.38 484 LEU B C 1
ATOM 8965 O O . LEU B 1 484 ? -9.258 -5.027 -27.359 1 87.38 484 LEU B O 1
ATOM 8969 N N . LEU B 1 485 ? -10.695 -5.746 -28.906 1 89.44 485 LEU B N 1
ATOM 8970 C CA . LEU B 1 485 ? -9.695 -6.559 -29.578 1 89.44 485 LEU B CA 1
ATOM 8971 C C . LEU B 1 485 ? -8.617 -5.68 -30.219 1 89.44 485 LEU B C 1
ATOM 8973 O O . LEU B 1 485 ? -7.434 -6.027 -30.188 1 89.44 485 LEU B O 1
ATOM 8977 N N . GLU B 1 486 ? -9.016 -4.551 -30.688 1 90.56 486 GLU B N 1
ATOM 8978 C CA . GLU B 1 486 ? -8.055 -3.613 -31.266 1 90.56 486 GLU B CA 1
ATOM 8979 C C . GLU B 1 486 ? -7.168 -3 -30.188 1 90.56 486 GLU B C 1
ATOM 8981 O O . GLU B 1 486 ? -5.98 -2.762 -30.422 1 90.56 486 GLU B O 1
ATOM 8986 N N . LEU B 1 487 ? -7.723 -2.811 -29.109 1 89.81 487 LEU B N 1
ATOM 8987 C CA . LEU B 1 487 ? -6.996 -2.193 -28.016 1 89.81 487 LEU B CA 1
ATOM 8988 C C . LEU B 1 487 ? -5.938 -3.141 -27.453 1 89.81 487 LEU B C 1
ATOM 8990 O O . LEU B 1 487 ? -4.859 -2.703 -27.047 1 89.81 487 LEU B O 1
ATOM 8994 N N . ILE B 1 488 ? -6.215 -4.445 -27.438 1 93.75 488 ILE B N 1
ATOM 8995 C CA . ILE B 1 488 ? -5.336 -5.398 -26.766 1 93.75 488 ILE B CA 1
ATOM 8996 C C . ILE B 1 488 ? -4.348 -5.984 -27.766 1 93.75 488 ILE B C 1
ATOM 8998 O O . ILE B 1 488 ? -3.361 -6.617 -27.375 1 93.75 488 ILE B O 1
ATOM 9002 N N . LYS B 1 489 ? -4.504 -5.797 -29.047 1 94.44 489 LYS B N 1
ATOM 9003 C CA . LYS B 1 489 ? -3.721 -6.402 -30.125 1 94.44 489 LYS B CA 1
ATOM 9004 C C . LYS B 1 489 ? -2.229 -6.152 -29.922 1 94.44 489 LYS B C 1
ATOM 9006 O O . LYS B 1 489 ? -1.425 -7.086 -29.969 1 94.44 489 LYS B O 1
ATOM 9011 N N . PRO B 1 490 ? -1.81 -4.879 -29.625 1 95.44 490 PRO B N 1
ATOM 9012 C CA . PRO B 1 490 ? -0.373 -4.656 -29.438 1 95.44 490 PRO B CA 1
ATOM 9013 C C . PRO B 1 490 ? 0.216 -5.473 -28.297 1 95.44 490 PRO B C 1
ATOM 9015 O O . PRO B 1 490 ? 1.315 -6.016 -28.422 1 95.44 490 PRO B O 1
ATOM 9018 N N . THR B 1 491 ? -0.473 -5.547 -27.234 1 96.12 491 THR B N 1
ATOM 9019 C CA . THR B 1 491 ? 0.011 -6.289 -26.078 1 96.12 491 THR B CA 1
ATOM 9020 C C . THR B 1 491 ? -0.004 -7.789 -26.344 1 96.12 491 THR B C 1
ATOM 9022 O O . THR B 1 491 ? 0.865 -8.523 -25.875 1 96.12 491 THR B O 1
ATOM 9025 N N . ALA B 1 492 ? -0.97 -8.289 -27.094 1 95.56 492 ALA B N 1
ATOM 9026 C CA . ALA B 1 492 ? -1.038 -9.703 -27.469 1 95.56 492 ALA B CA 1
ATOM 9027 C C . ALA B 1 492 ? 0.135 -10.086 -28.359 1 95.56 492 ALA B C 1
ATOM 9029 O O . ALA B 1 492 ? 0.658 -11.203 -28.266 1 95.56 492 ALA B O 1
ATOM 9030 N N . LEU B 1 493 ? 0.507 -9.125 -29.188 1 96.5 493 LEU B N 1
ATOM 9031 C CA . LEU B 1 493 ? 1.652 -9.375 -30.047 1 96.5 493 LEU B CA 1
ATOM 9032 C C . LEU B 1 493 ? 2.943 -9.445 -29.25 1 96.5 493 LEU B C 1
ATOM 9034 O O . LEU B 1 493 ? 3.816 -10.273 -29.531 1 96.5 493 LEU B O 1
ATOM 9038 N N . LYS B 1 494 ? 3.047 -8.555 -28.266 1 97.56 494 LYS B N 1
ATOM 9039 C CA . LYS B 1 494 ? 4.199 -8.609 -27.359 1 97.56 494 LYS B CA 1
ATOM 9040 C C . LYS B 1 494 ? 4.262 -9.945 -26.641 1 97.56 494 LYS B C 1
ATOM 9042 O O . LYS B 1 494 ? 5.348 -10.492 -26.422 1 97.56 494 LYS B O 1
ATOM 9047 N N . LEU B 1 495 ? 3.121 -10.453 -26.203 1 97.81 495 LEU B N 1
ATOM 9048 C CA . LEU B 1 495 ? 3.035 -11.727 -25.5 1 97.81 495 LEU B CA 1
ATOM 9049 C C . LEU B 1 495 ? 3.471 -12.875 -26.391 1 97.81 495 LEU B C 1
ATOM 9051 O O . LEU B 1 495 ? 4.191 -13.773 -25.953 1 97.81 495 LEU B O 1
ATOM 9055 N N . LYS B 1 496 ? 3.07 -12.859 -27.641 1 96.62 496 LYS B N 1
ATOM 9056 C CA . LYS B 1 496 ? 3.473 -13.875 -28.609 1 96.62 496 LYS B CA 1
ATOM 9057 C C . LYS B 1 496 ? 4.977 -13.828 -28.859 1 96.62 496 LYS B C 1
ATOM 9059 O O . LYS B 1 496 ? 5.629 -14.875 -28.953 1 96.62 496 LYS B O 1
ATOM 9064 N N . GLU B 1 497 ? 5.445 -12.617 -28.984 1 97.06 497 GLU B N 1
ATOM 9065 C CA . GLU B 1 497 ? 6.883 -12.453 -29.172 1 97.06 497 GLU B CA 1
ATOM 9066 C C . GLU B 1 497 ? 7.66 -12.969 -27.969 1 97.06 497 GLU B C 1
ATOM 9068 O O . GLU B 1 497 ? 8.711 -13.594 -28.125 1 97.06 497 GLU B O 1
ATOM 9073 N N . TRP B 1 498 ? 7.16 -12.656 -26.828 1 97.81 498 TRP B N 1
ATOM 9074 C CA . TRP B 1 498 ? 7.777 -13.148 -25.594 1 97.81 498 TRP B CA 1
ATOM 9075 C C . TRP B 1 498 ? 7.875 -14.672 -25.609 1 97.81 498 TRP B C 1
ATOM 9077 O O . TRP B 1 498 ? 8.922 -15.234 -25.266 1 97.81 498 TRP B O 1
ATOM 9087 N N . ALA B 1 499 ? 6.863 -15.414 -25.969 1 96.69 499 ALA B N 1
ATOM 9088 C CA . ALA B 1 499 ? 6.816 -16.875 -25.984 1 96.69 499 ALA B CA 1
ATOM 9089 C C . ALA B 1 499 ? 7.742 -17.453 -27.047 1 96.69 499 ALA B C 1
ATOM 9091 O O . ALA B 1 499 ? 8.398 -18.469 -26.828 1 96.69 499 ALA B O 1
ATOM 9092 N N . SER B 1 500 ? 7.836 -16.734 -28.188 1 95.44 500 SER B N 1
ATOM 9093 C CA . SER B 1 500 ? 8.625 -17.234 -29.312 1 95.44 500 SER B CA 1
ATOM 9094 C C . SER B 1 500 ? 10.117 -17.031 -29.078 1 95.44 500 SER B C 1
ATOM 9096 O O . SER B 1 500 ? 10.945 -17.766 -29.625 1 95.44 500 SER B O 1
ATOM 9098 N N . THR B 1 501 ? 10.461 -16.078 -28.234 1 95.81 501 THR B N 1
ATOM 9099 C CA . THR B 1 501 ? 11.867 -15.766 -28.016 1 95.81 501 THR B CA 1
ATOM 9100 C C . THR B 1 501 ? 12.375 -16.406 -26.734 1 95.81 501 THR B C 1
ATOM 9102 O O . THR B 1 501 ? 13.484 -16.094 -26.281 1 95.81 501 THR B O 1
ATOM 9105 N N . LEU B 1 502 ? 11.594 -17.234 -26.141 1 95.25 502 LEU B N 1
ATOM 9106 C CA . LEU B 1 502 ? 12.023 -17.906 -24.906 1 95.25 502 LEU B CA 1
ATOM 9107 C C . LEU B 1 502 ? 13.211 -18.812 -25.172 1 95.25 502 LEU B C 1
ATOM 9109 O O . LEU B 1 502 ? 13.172 -19.641 -26.094 1 95.25 502 LEU B O 1
ATOM 9113 N N . PRO B 1 503 ? 14.273 -18.672 -24.422 1 92.31 503 PRO B N 1
ATOM 9114 C CA . PRO B 1 503 ? 15.43 -19.562 -24.594 1 92.31 503 PRO B CA 1
ATOM 9115 C C . PRO B 1 503 ? 15.078 -21.031 -24.375 1 92.31 503 PRO B C 1
ATOM 9117 O O . PRO B 1 503 ? 14.188 -21.344 -23.594 1 92.31 503 PRO B O 1
ATOM 9120 N N . ALA B 1 504 ? 15.828 -21.953 -24.953 1 90.75 504 ALA B N 1
ATOM 9121 C CA . ALA B 1 504 ? 15.562 -23.391 -24.922 1 90.75 504 ALA B CA 1
ATOM 9122 C C . ALA B 1 504 ? 15.734 -23.938 -23.5 1 90.75 504 ALA B C 1
ATOM 9124 O O . ALA B 1 504 ? 15.031 -24.875 -23.109 1 90.75 504 ALA B O 1
ATOM 9125 N N . GLU B 1 505 ? 16.594 -23.234 -22.781 1 89.56 505 GLU B N 1
ATOM 9126 C CA . GLU B 1 505 ? 16.875 -23.688 -21.422 1 89.56 505 GLU B CA 1
ATOM 9127 C C . GLU B 1 505 ? 15.656 -23.5 -20.516 1 89.56 505 GLU B C 1
ATOM 9129 O O . GLU B 1 505 ? 15.555 -24.141 -19.453 1 89.56 505 GLU B O 1
ATOM 9134 N N . LEU B 1 506 ? 14.75 -22.641 -20.938 1 94.38 506 LEU B N 1
ATOM 9135 C CA . LEU B 1 506 ? 13.578 -22.359 -20.125 1 94.38 506 LEU B CA 1
ATOM 9136 C C . LEU B 1 506 ? 12.367 -23.125 -20.641 1 94.38 506 LEU B C 1
ATOM 9138 O O . LEU B 1 506 ? 11.234 -22.875 -20.188 1 94.38 506 LEU B O 1
ATOM 9142 N N . GLY B 1 507 ? 12.664 -24.094 -21.484 1 91.69 507 GLY B N 1
ATOM 9143 C CA . GLY B 1 507 ? 11.602 -24.969 -21.953 1 91.69 507 GLY B CA 1
ATOM 9144 C C . GLY B 1 507 ? 11.188 -26.016 -20.938 1 91.69 507 GLY B C 1
ATOM 9145 O O . GLY B 1 507 ? 11.938 -26.312 -20.016 1 91.69 507 GLY B O 1
ATOM 9146 N N . MET B 1 508 ? 10.055 -26.609 -21.078 1 89.69 508 MET B N 1
ATOM 9147 C CA . MET B 1 508 ? 9.5 -27.594 -20.141 1 89.69 508 MET B CA 1
ATOM 9148 C C . MET B 1 508 ? 10.242 -28.906 -20.266 1 89.69 508 MET B C 1
ATOM 9150 O O . MET B 1 508 ? 10.305 -29.672 -19.297 1 89.69 508 MET B O 1
ATOM 9154 N N . ASP B 1 509 ? 10.867 -29.125 -21.328 1 85.31 509 ASP B N 1
ATOM 9155 C CA . ASP B 1 509 ? 11.508 -30.406 -21.578 1 85.31 509 ASP B CA 1
ATOM 9156 C C . ASP B 1 509 ? 12.953 -30.406 -21.078 1 85.31 509 ASP B C 1
ATOM 9158 O O . ASP B 1 509 ? 13.641 -31.422 -21.141 1 85.31 509 ASP B O 1
ATOM 9162 N N . ASP B 1 510 ? 13.281 -29.281 -20.578 1 81.31 510 ASP B N 1
ATOM 9163 C CA . ASP B 1 510 ? 14.633 -29.203 -20.047 1 81.31 510 ASP B CA 1
ATOM 9164 C C . ASP B 1 510 ? 14.711 -29.812 -18.641 1 81.31 510 ASP B C 1
ATOM 9166 O O . ASP B 1 510 ? 14.984 -29.125 -17.672 1 81.31 510 ASP B O 1
ATOM 9170 N N . VAL B 1 511 ? 14.469 -31.094 -18.562 1 82.88 511 VAL B N 1
ATOM 9171 C CA . VAL B 1 511 ? 14.469 -31.812 -17.297 1 82.88 511 VAL B CA 1
ATOM 9172 C C . VAL B 1 511 ? 15.664 -32.75 -17.234 1 82.88 511 VAL B C 1
ATOM 9174 O O . VAL B 1 511 ? 15.977 -33.438 -18.203 1 82.88 511 VAL B O 1
ATOM 9177 N N . ARG B 1 512 ? 16.438 -32.562 -16.234 1 78.38 512 ARG B N 1
ATOM 9178 C CA . ARG B 1 512 ? 17.547 -33.438 -15.961 1 78.38 512 ARG B CA 1
ATOM 9179 C C . ARG B 1 512 ? 17.219 -34.406 -14.805 1 78.38 512 ARG B C 1
ATOM 9181 O O . ARG B 1 512 ? 16.469 -34.031 -13.898 1 78.38 512 ARG B O 1
ATOM 9188 N N . PRO B 1 513 ? 17.672 -35.562 -14.875 1 76.69 513 PRO B N 1
ATOM 9189 C CA . PRO B 1 513 ? 17.359 -36.531 -13.82 1 76.69 513 PRO B CA 1
ATOM 9190 C C . PRO B 1 513 ? 17.797 -36.062 -12.438 1 76.69 513 PRO B C 1
ATOM 9192 O O . PRO B 1 513 ? 18.906 -35.531 -12.289 1 76.69 513 PRO B O 1
ATOM 9195 N N . ARG B 1 514 ? 16.984 -36.125 -11.445 1 74.38 514 ARG B N 1
ATOM 9196 C CA . ARG B 1 514 ? 17.234 -35.844 -10.039 1 74.38 514 ARG B CA 1
ATOM 9197 C C . ARG B 1 514 ? 17.406 -34.375 -9.789 1 74.38 514 ARG B C 1
ATOM 9199 O O . ARG B 1 514 ? 18 -33.969 -8.789 1 74.38 514 ARG B O 1
ATOM 9206 N N . LYS B 1 515 ? 17.062 -33.625 -10.812 1 81.88 515 LYS B N 1
ATOM 9207 C CA . LYS B 1 515 ? 17.141 -32.188 -10.625 1 81.88 515 LYS B CA 1
ATOM 9208 C C . LYS B 1 515 ? 15.773 -31.531 -10.789 1 81.88 515 LYS B C 1
ATOM 9210 O O . LYS B 1 515 ? 14.977 -31.969 -11.625 1 81.88 515 LYS B O 1
ATOM 9215 N N . LEU B 1 516 ? 15.578 -30.625 -9.961 1 86.31 516 LEU B N 1
ATOM 9216 C CA . LEU B 1 516 ? 14.312 -29.906 -10.031 1 86.31 516 LEU B CA 1
ATOM 9217 C C . LEU B 1 516 ? 14.32 -28.906 -11.18 1 86.31 516 LEU B C 1
ATOM 9219 O O . LEU B 1 516 ? 15.383 -28.438 -11.609 1 86.31 516 LEU B O 1
ATOM 9223 N N . CYS B 1 517 ? 13.195 -28.719 -11.773 1 87.94 517 CYS B N 1
ATOM 9224 C CA . CYS B 1 517 ? 13.016 -27.766 -12.867 1 87.94 517 CYS B CA 1
ATOM 9225 C C . CYS B 1 517 ? 11.969 -26.719 -12.508 1 87.94 517 CYS B C 1
ATOM 9227 O O . CYS B 1 517 ? 10.773 -27 -12.508 1 87.94 517 CYS B O 1
ATOM 9229 N N . ALA B 1 518 ? 12.406 -25.516 -12.344 1 89.69 518 ALA B N 1
ATOM 9230 C CA . ALA B 1 518 ? 11.523 -24.453 -11.875 1 89.69 518 ALA B CA 1
ATOM 9231 C C . ALA B 1 518 ? 10.883 -23.719 -13.047 1 89.69 518 ALA B C 1
ATOM 9233 O O . ALA B 1 518 ? 10.281 -22.656 -12.859 1 89.69 518 ALA B O 1
ATOM 9234 N N . ASN B 1 519 ? 10.891 -24.219 -14.25 1 94 519 ASN B N 1
ATOM 9235 C CA . ASN B 1 519 ? 10.367 -23.531 -15.43 1 94 519 ASN B CA 1
ATOM 9236 C C . ASN B 1 519 ? 8.844 -23.531 -15.445 1 94 519 ASN B C 1
ATOM 9238 O O . ASN B 1 519 ? 8.227 -22.766 -16.203 1 94 519 ASN B O 1
ATOM 9242 N N . GLY B 1 520 ? 8.258 -24.453 -14.664 1 94.38 520 GLY B N 1
ATOM 9243 C CA . GLY B 1 520 ? 6.82 -24.656 -14.711 1 94.38 520 GLY B CA 1
ATOM 9244 C C . GLY B 1 520 ? 6.027 -23.391 -14.43 1 94.38 520 GLY B C 1
ATOM 9245 O O . GLY B 1 520 ? 5.07 -23.078 -15.141 1 94.38 520 GLY B O 1
ATOM 9246 N N . TYR B 1 521 ? 6.398 -22.641 -13.367 1 95.06 521 TYR B N 1
ATOM 9247 C CA . TYR B 1 521 ? 5.574 -21.5 -13 1 95.06 521 TYR B CA 1
ATOM 9248 C C . TYR B 1 521 ? 5.754 -20.359 -14 1 95.06 521 TYR B C 1
ATOM 9250 O O . TYR B 1 521 ? 4.895 -19.469 -14.102 1 95.06 521 TYR B O 1
ATOM 9258 N N . LEU B 1 522 ? 6.859 -20.266 -14.727 1 97.25 522 LEU B N 1
ATOM 9259 C CA . LEU B 1 522 ? 7.02 -19.297 -15.797 1 97.25 522 LEU B CA 1
ATOM 9260 C C . LEU B 1 522 ? 6 -19.531 -16.906 1 97.25 522 LEU B C 1
ATOM 9262 O O . LEU B 1 522 ? 5.328 -18.594 -17.359 1 97.25 522 LEU B O 1
ATOM 9266 N N . HIS B 1 523 ? 5.895 -20.781 -17.344 1 97.44 523 HIS B N 1
ATOM 9267 C CA . HIS B 1 523 ? 4.93 -21.141 -18.391 1 97.44 523 HIS B CA 1
ATOM 9268 C C . HIS B 1 523 ? 3.498 -20.969 -17.891 1 97.44 523 HIS B C 1
ATOM 9270 O O . HIS B 1 523 ? 2.629 -20.516 -18.641 1 97.44 523 HIS B O 1
ATOM 9276 N N . LEU B 1 524 ? 3.311 -21.391 -16.672 1 97.94 524 LEU B N 1
ATOM 9277 C CA . LEU B 1 524 ? 1.987 -21.172 -16.094 1 97.94 524 LEU B CA 1
ATOM 9278 C C . LEU B 1 524 ? 1.611 -19.688 -16.141 1 97.94 524 LEU B C 1
ATOM 9280 O O . LEU B 1 524 ? 0.468 -19.344 -16.453 1 97.94 524 LEU B O 1
ATOM 9284 N N . SER B 1 525 ? 2.559 -18.828 -15.797 1 98.44 525 SER B N 1
ATOM 9285 C CA . SER B 1 525 ? 2.311 -17.391 -15.812 1 98.44 525 SER B CA 1
ATOM 9286 C C . SER B 1 525 ? 1.973 -16.906 -17.219 1 98.44 525 SER B C 1
ATOM 9288 O O . SER B 1 525 ? 1.145 -16.016 -17.391 1 98.44 525 SER B O 1
ATOM 9290 N N . TYR B 1 526 ? 2.625 -17.438 -18.172 1 98.31 526 TYR B N 1
ATOM 9291 C CA . TYR B 1 526 ? 2.309 -17.125 -19.562 1 98.31 526 TYR B CA 1
ATOM 9292 C C . TYR B 1 526 ? 0.872 -17.5 -19.891 1 98.31 526 TYR B C 1
ATOM 9294 O O . TYR B 1 526 ? 0.117 -16.703 -20.438 1 98.31 526 TYR B O 1
ATOM 9302 N N . TYR B 1 527 ? 0.472 -18.719 -19.594 1 98.12 527 TYR B N 1
ATOM 9303 C CA . TYR B 1 527 ? -0.88 -19.188 -19.875 1 98.12 527 TYR B CA 1
ATOM 9304 C C . TYR B 1 527 ? -1.912 -18.391 -19.094 1 98.12 527 TYR B C 1
ATOM 9306 O O . TYR B 1 527 ? -3.008 -18.109 -19.594 1 98.12 527 TYR B O 1
ATOM 9314 N N . ALA B 1 528 ? -1.571 -18.062 -17.859 1 98.19 528 ALA B N 1
ATOM 9315 C CA . ALA B 1 528 ? -2.484 -17.25 -17.062 1 98.19 528 ALA B CA 1
ATOM 9316 C C . ALA B 1 528 ? -2.732 -15.891 -17.719 1 98.19 528 ALA B C 1
ATOM 9318 O O . ALA B 1 528 ? -3.854 -15.383 -17.688 1 98.19 528 ALA B O 1
ATOM 9319 N N . THR B 1 529 ? -1.694 -15.273 -18.266 1 98.44 529 THR B N 1
ATOM 9320 C CA . THR B 1 529 ? -1.825 -14 -18.953 1 98.44 529 THR B CA 1
ATOM 9321 C C . THR B 1 529 ? -2.725 -14.133 -20.172 1 98.44 529 THR B C 1
ATOM 9323 O O . THR B 1 529 ? -3.59 -13.289 -20.422 1 98.44 529 THR B O 1
ATOM 9326 N N . GLU B 1 530 ? -2.559 -15.227 -20.922 1 97.69 530 GLU B N 1
ATOM 9327 C CA . GLU B 1 530 ? -3.412 -15.492 -22.078 1 97.69 530 GLU B CA 1
ATOM 9328 C C . GLU B 1 530 ? -4.871 -15.656 -21.656 1 97.69 530 GLU B C 1
ATOM 9330 O O . GLU B 1 530 ? -5.766 -15.062 -22.266 1 97.69 530 GLU B O 1
ATOM 9335 N N . ILE B 1 531 ? -5.047 -16.422 -20.672 1 97.56 531 ILE B N 1
ATOM 9336 C CA . ILE B 1 531 ? -6.402 -16.719 -20.203 1 97.56 531 ILE B CA 1
ATOM 9337 C C . ILE B 1 531 ? -7.059 -15.43 -19.703 1 97.56 531 ILE B C 1
ATOM 9339 O O . ILE B 1 531 ? -8.25 -15.203 -19.938 1 97.56 531 ILE B O 1
ATOM 9343 N N . MET B 1 532 ? -6.344 -14.648 -18.969 1 96.69 532 MET B N 1
ATOM 9344 C CA . MET B 1 532 ? -6.875 -13.375 -18.484 1 96.69 532 MET B CA 1
ATOM 9345 C C . MET B 1 532 ? -7.398 -12.523 -19.641 1 96.69 532 MET B C 1
ATOM 9347 O O . MET B 1 532 ? -8.461 -11.906 -19.516 1 96.69 532 MET B O 1
ATOM 9351 N N . ILE B 1 533 ? -6.691 -12.469 -20.75 1 96.31 533 ILE B N 1
ATOM 9352 C CA . ILE B 1 533 ? -7.086 -11.688 -21.922 1 96.31 533 ILE B CA 1
ATOM 9353 C C . ILE B 1 533 ? -8.367 -12.273 -22.531 1 96.31 533 ILE B C 1
ATOM 9355 O O . ILE B 1 533 ? -9.344 -11.555 -22.734 1 96.31 533 ILE B O 1
ATOM 9359 N N . HIS B 1 534 ? -8.391 -13.578 -22.734 1 95.75 534 HIS B N 1
ATOM 9360 C CA . HIS B 1 534 ? -9.531 -14.227 -23.375 1 95.75 534 HIS B CA 1
ATOM 9361 C C . HIS B 1 534 ? -10.758 -14.211 -22.453 1 95.75 534 HIS B C 1
ATOM 9363 O O . HIS B 1 534 ? -11.891 -14.125 -22.938 1 95.75 534 HIS B O 1
ATOM 9369 N N . ARG B 1 535 ? -10.508 -14.336 -21.234 1 94.56 535 ARG B N 1
ATOM 9370 C CA . ARG B 1 535 ? -11.594 -14.266 -20.25 1 94.56 535 ARG B CA 1
ATOM 9371 C C . ARG B 1 535 ? -12.367 -12.961 -20.406 1 94.56 535 ARG B C 1
ATOM 9373 O O . ARG B 1 535 ? -13.602 -12.969 -20.422 1 94.56 535 ARG B O 1
ATOM 9380 N N . ARG B 1 536 ? -11.68 -11.875 -20.484 1 92.19 536 ARG B N 1
ATOM 9381 C CA . ARG B 1 536 ? -12.312 -10.57 -20.641 1 92.19 536 ARG B CA 1
ATOM 9382 C C . ARG B 1 536 ? -13.078 -10.492 -21.969 1 92.19 536 ARG B C 1
ATOM 9384 O O . ARG B 1 536 ? -14.148 -9.875 -22.031 1 92.19 536 ARG B O 1
ATOM 9391 N N . VAL B 1 537 ? -12.562 -11.055 -22.984 1 90.62 537 VAL B N 1
ATOM 9392 C CA . VAL B 1 537 ? -13.211 -11.062 -24.281 1 90.62 537 VAL B CA 1
ATOM 9393 C C . VAL B 1 537 ? -14.516 -11.859 -24.203 1 90.62 537 VAL B C 1
ATOM 9395 O O . VAL B 1 537 ? -15.555 -11.406 -24.703 1 90.62 537 VAL B O 1
ATOM 9398 N N . ILE B 1 538 ? -14.5 -13.008 -23.594 1 90.81 538 ILE B N 1
ATOM 9399 C CA . ILE B 1 538 ? -15.672 -13.875 -23.469 1 90.81 538 ILE B CA 1
ATOM 9400 C C . ILE B 1 538 ? -16.75 -13.172 -22.641 1 90.81 538 ILE B C 1
ATOM 9402 O O . ILE B 1 538 ? -17.938 -13.273 -22.953 1 90.81 538 ILE B O 1
ATOM 9406 N N . ARG B 1 539 ? -16.391 -12.445 -21.609 1 86 539 ARG B N 1
ATOM 9407 C CA . ARG B 1 539 ? -17.328 -11.695 -20.781 1 86 539 ARG B CA 1
ATOM 9408 C C . ARG B 1 539 ? -18.047 -10.625 -21.594 1 86 539 ARG B C 1
ATOM 9410 O O . ARG B 1 539 ? -19.219 -10.336 -21.344 1 86 539 ARG B O 1
ATOM 9417 N N . SER B 1 540 ? -17.312 -10.094 -22.516 1 82.62 540 SER B N 1
ATOM 9418 C CA . SER B 1 540 ? -17.875 -9.008 -23.312 1 82.62 540 SER B CA 1
ATOM 9419 C C . SER B 1 540 ? -18.812 -9.547 -24.391 1 82.62 540 SER B C 1
ATOM 9421 O O . SER B 1 540 ? -19.641 -8.797 -24.922 1 82.62 540 SER B O 1
ATOM 9423 N N . LEU B 1 541 ? -18.734 -10.867 -24.75 1 79 541 LEU B N 1
ATOM 9424 C CA . LEU B 1 541 ? -19.578 -11.492 -25.766 1 79 541 LEU B CA 1
ATOM 9425 C C . LEU B 1 541 ? -20.938 -11.891 -25.188 1 79 541 LEU B C 1
ATOM 9427 O O . LEU B 1 541 ? -21.891 -12.133 -25.922 1 79 541 LEU B O 1
ATOM 9431 N N . ALA B 1 542 ? -21.172 -12.117 -23.969 1 62.94 542 ALA B N 1
ATOM 9432 C CA . ALA B 1 542 ? -22.359 -12.695 -23.328 1 62.94 542 ALA B CA 1
ATOM 9433 C C . ALA B 1 542 ? -23.578 -11.828 -23.578 1 62.94 542 ALA B C 1
ATOM 9435 O O . ALA B 1 542 ? -24.719 -12.258 -23.344 1 62.94 542 ALA B O 1
ATOM 9436 N N . THR B 1 543 ? -23.453 -10.734 -24.188 1 56.06 543 THR B N 1
ATOM 9437 C CA . THR B 1 543 ? -24.656 -9.969 -24.484 1 56.06 543 THR B CA 1
ATOM 9438 C C . THR B 1 543 ? -25.328 -10.477 -25.75 1 56.06 543 THR B C 1
ATOM 9440 O O . THR B 1 543 ? -24.656 -10.734 -26.75 1 56.06 543 THR B O 1
ATOM 9443 N N . PRO B 1 544 ? -26.672 -11.195 -25.703 1 51.06 544 PRO B N 1
ATOM 9444 C CA . PRO B 1 544 ? -27.438 -12.07 -26.594 1 51.06 544 PRO B CA 1
ATOM 9445 C C . PRO B 1 544 ? -27.281 -11.711 -28.062 1 51.06 544 PRO B C 1
ATOM 9447 O O . PRO B 1 544 ? -27.391 -12.578 -28.938 1 51.06 544 PRO B O 1
ATOM 9450 N N . ASP B 1 545 ? -27.5 -10.508 -28.484 1 49.69 545 ASP B N 1
ATOM 9451 C CA . ASP B 1 545 ? -28.094 -10.43 -29.828 1 49.69 545 ASP B CA 1
ATOM 9452 C C . ASP B 1 545 ? -27.094 -10.867 -30.891 1 49.69 545 ASP B C 1
ATOM 9454 O O . ASP B 1 545 ? -27.469 -11.445 -31.906 1 49.69 545 ASP B O 1
ATOM 9458 N N . ARG B 1 546 ? -26.047 -10.094 -31.344 1 52.44 546 ARG B N 1
ATOM 9459 C CA . ARG B 1 546 ? -25.781 -9.945 -32.781 1 52.44 546 ARG B CA 1
ATOM 9460 C C . ARG B 1 546 ? -24.812 -11.023 -33.25 1 52.44 546 ARG B C 1
ATOM 9462 O O . ARG B 1 546 ? -25.203 -12.164 -33.5 1 52.44 546 ARG B O 1
ATOM 9469 N N . ALA B 1 547 ? -23.391 -10.625 -33.656 1 57.34 547 ALA B N 1
ATOM 9470 C CA . ALA B 1 547 ? -22.719 -11.172 -34.844 1 57.34 547 ALA B CA 1
ATOM 9471 C C . ALA B 1 547 ? -22.094 -12.531 -34.531 1 57.34 547 ALA B C 1
ATOM 9473 O O . ALA B 1 547 ? -21.078 -12.609 -33.844 1 57.34 547 ALA B O 1
ATOM 9474 N N . ASP B 1 548 ? -22.75 -13.688 -34.844 1 73.62 548 ASP B N 1
ATOM 9475 C CA . ASP B 1 548 ? -22.5 -15.109 -34.656 1 73.62 548 ASP B CA 1
ATOM 9476 C C . ASP B 1 548 ? -21.078 -15.477 -35.125 1 73.62 548 ASP B C 1
ATOM 9478 O O . ASP B 1 548 ? -20.406 -16.281 -34.469 1 73.62 548 ASP B O 1
ATOM 9482 N N . GLN B 1 549 ? -20.594 -14.688 -36.125 1 79.88 549 GLN B N 1
ATOM 9483 C CA . GLN B 1 549 ? -19.281 -15.078 -36.656 1 79.88 549 GLN B CA 1
ATOM 9484 C C . GLN B 1 549 ? -18.172 -14.672 -35.688 1 79.88 549 GLN B C 1
ATOM 9486 O O . GLN B 1 549 ? -17.266 -15.461 -35.406 1 79.88 549 GLN B O 1
ATOM 9491 N N . LEU B 1 550 ? -18.203 -13.43 -35.156 1 83.88 550 LEU B N 1
ATOM 9492 C CA . LEU B 1 550 ? -17.188 -12.945 -34.25 1 83.88 550 LEU B CA 1
ATOM 9493 C C . LEU B 1 550 ? -17.172 -13.773 -32.969 1 83.88 550 LEU B C 1
ATOM 9495 O O . LEU B 1 550 ? -16.109 -14.086 -32.438 1 83.88 550 LEU B O 1
ATOM 9499 N N . ARG B 1 551 ? -18.281 -14.125 -32.562 1 88.38 551 ARG B N 1
ATOM 9500 C CA . ARG B 1 551 ? -18.391 -14.945 -31.359 1 88.38 551 ARG B CA 1
ATOM 9501 C C . ARG B 1 551 ? -17.719 -16.297 -31.562 1 88.38 551 ARG B C 1
ATOM 9503 O O . ARG B 1 551 ? -17 -16.781 -30.688 1 88.38 551 ARG B O 1
ATOM 9510 N N . THR B 1 552 ? -17.984 -16.875 -32.719 1 88.81 552 THR B N 1
ATOM 9511 C CA . THR B 1 552 ? -17.422 -18.188 -33 1 88.81 552 THR B CA 1
ATOM 9512 C C . THR B 1 552 ? -15.898 -18.125 -33.062 1 88.81 552 THR B C 1
ATOM 9514 O O . THR B 1 552 ? -15.219 -19.016 -32.531 1 88.81 552 THR B O 1
ATOM 9517 N N . ILE B 1 553 ? -15.398 -17.062 -33.625 1 89.94 553 ILE B N 1
ATOM 9518 C CA . ILE B 1 553 ? -13.953 -16.906 -33.719 1 89.94 553 ILE B CA 1
ATOM 9519 C C . ILE B 1 553 ? -13.328 -16.766 -32.344 1 89.94 553 ILE B C 1
ATOM 9521 O O . ILE B 1 553 ? -12.336 -17.422 -32.031 1 89.94 553 ILE B O 1
ATOM 9525 N N . CYS B 1 554 ? -13.953 -15.922 -31.531 1 92.12 554 CYS B N 1
ATOM 9526 C CA . CYS B 1 554 ? -13.43 -15.648 -30.203 1 92.12 554 CYS B CA 1
ATOM 9527 C C . CYS B 1 554 ? -13.531 -16.891 -29.312 1 92.12 554 CYS B C 1
ATOM 9529 O O . CYS B 1 554 ? -12.609 -17.188 -28.547 1 92.12 554 CYS B O 1
ATOM 9531 N N . ARG B 1 555 ? -14.547 -17.625 -29.391 1 93.44 555 ARG B N 1
ATOM 9532 C CA . ARG B 1 555 ? -14.727 -18.812 -28.562 1 93.44 555 ARG B CA 1
ATOM 9533 C C . ARG B 1 555 ? -13.797 -19.938 -29 1 93.44 555 ARG B C 1
ATOM 9535 O O . ARG B 1 555 ? -13.305 -20.703 -28.172 1 93.44 555 ARG B O 1
ATOM 9542 N N . ASN B 1 556 ? -13.57 -20.047 -30.328 1 94.81 556 ASN B N 1
ATOM 9543 C CA . ASN B 1 556 ? -12.609 -21.031 -30.812 1 94.81 556 ASN B CA 1
ATOM 9544 C C . ASN B 1 556 ? -11.195 -20.719 -30.328 1 94.81 556 ASN B C 1
ATOM 9546 O O . ASN B 1 556 ? -10.438 -21.625 -29.969 1 94.81 556 ASN B O 1
ATOM 9550 N N . ALA B 1 557 ? -10.914 -19.453 -30.406 1 95.25 557 ALA B N 1
ATOM 9551 C CA . ALA B 1 557 ? -9.617 -19.047 -29.875 1 95.25 557 ALA B CA 1
ATOM 9552 C C . ALA B 1 557 ? -9.5 -19.359 -28.391 1 95.25 557 ALA B C 1
ATOM 9554 O O . ALA B 1 557 ? -8.445 -19.812 -27.922 1 95.25 557 ALA B O 1
ATOM 9555 N N . ALA B 1 558 ? -10.516 -19.078 -27.656 1 97.06 558 ALA B N 1
ATOM 9556 C CA . ALA B 1 558 ? -10.539 -19.359 -26.234 1 97.06 558 ALA B CA 1
ATOM 9557 C C . ALA B 1 558 ? -10.406 -20.859 -25.969 1 97.06 558 ALA B C 1
ATOM 9559 O O . ALA B 1 558 ? -9.703 -21.266 -25.031 1 97.06 558 ALA B O 1
ATOM 9560 N N . LYS B 1 559 ? -11.094 -21.656 -26.734 1 97.31 559 LYS B N 1
ATOM 9561 C CA . LYS B 1 559 ? -11.008 -23.109 -26.609 1 97.31 559 LYS B CA 1
ATOM 9562 C C . LYS B 1 559 ? -9.578 -23.594 -26.828 1 97.31 559 LYS B C 1
ATOM 9564 O O . LYS B 1 559 ? -9.086 -24.422 -26.062 1 97.31 559 LYS B O 1
ATOM 9569 N N . THR B 1 560 ? -8.953 -23.078 -27.828 1 97.31 560 THR B N 1
ATOM 9570 C CA . THR B 1 560 ? -7.578 -23.469 -28.141 1 97.31 560 THR B CA 1
ATOM 9571 C C . THR B 1 560 ? -6.648 -23.125 -26.984 1 97.31 560 THR B C 1
ATOM 9573 O O . THR B 1 560 ? -5.781 -23.938 -26.625 1 97.31 560 THR B O 1
ATOM 9576 N N . ARG B 1 561 ? -6.828 -21.953 -26.406 1 97.06 561 ARG B N 1
ATOM 9577 C CA . ARG B 1 561 ? -5.98 -21.547 -25.297 1 97.06 561 ARG B CA 1
ATOM 9578 C C . ARG B 1 561 ? -6.223 -22.422 -24.078 1 97.06 561 ARG B C 1
ATOM 9580 O O . ARG B 1 561 ? -5.281 -22.766 -23.344 1 97.06 561 ARG B O 1
ATOM 9587 N N . LEU B 1 562 ? -7.449 -22.734 -23.812 1 98.12 562 LEU B N 1
ATOM 9588 C CA . LEU B 1 562 ? -7.77 -23.625 -22.703 1 98.12 562 LEU B CA 1
ATOM 9589 C C . LEU B 1 562 ? -7.109 -24.984 -22.875 1 98.12 562 LEU B C 1
ATOM 9591 O O . LEU B 1 562 ? -6.543 -25.547 -21.938 1 98.12 562 LEU B O 1
ATOM 9595 N N . GLU B 1 563 ? -7.18 -25.516 -24.094 1 97.75 563 GLU B N 1
ATOM 9596 C CA . GLU B 1 563 ? -6.598 -26.828 -24.375 1 97.75 563 GLU B CA 1
ATOM 9597 C C . GLU B 1 563 ? -5.082 -26.797 -24.203 1 97.75 563 GLU B C 1
ATOM 9599 O O . GLU B 1 563 ? -4.496 -27.75 -23.672 1 97.75 563 GLU B O 1
ATOM 9604 N N . HIS B 1 564 ? -4.477 -25.719 -24.625 1 97.12 564 HIS B N 1
ATOM 9605 C CA . HIS B 1 564 ? -3.037 -25.578 -24.438 1 97.12 564 HIS B CA 1
ATOM 9606 C C . HIS B 1 564 ? -2.682 -25.5 -22.969 1 97.12 564 HIS B C 1
ATOM 9608 O O . HIS B 1 564 ? -1.712 -26.125 -22.516 1 97.12 564 HIS B O 1
ATOM 9614 N N . ALA B 1 565 ? -3.395 -24.75 -22.188 1 97.94 565 ALA B N 1
ATOM 9615 C CA . ALA B 1 565 ? -3.123 -24.578 -20.766 1 97.94 565 ALA B CA 1
ATOM 9616 C C . ALA B 1 565 ? -3.328 -25.891 -20.016 1 97.94 565 ALA B C 1
ATOM 9618 O O . ALA B 1 565 ? -2.527 -26.234 -19.141 1 97.94 565 ALA B O 1
ATOM 9619 N N . THR B 1 566 ? -4.418 -26.641 -20.344 1 97.25 566 THR B N 1
ATOM 9620 C CA . THR B 1 566 ? -4.684 -27.906 -19.688 1 97.25 566 THR B CA 1
ATOM 9621 C C . THR B 1 566 ? -3.635 -28.938 -20.078 1 97.25 566 THR B C 1
ATOM 9623 O O . THR B 1 566 ? -3.211 -29.75 -19.234 1 97.25 566 THR B O 1
ATOM 9626 N N . ALA B 1 567 ? -3.232 -28.938 -21.344 1 96.31 567 ALA B N 1
ATOM 9627 C CA . ALA B 1 567 ? -2.189 -29.859 -21.797 1 96.31 567 ALA B CA 1
ATOM 9628 C C . ALA B 1 567 ? -0.872 -29.594 -21.078 1 96.31 567 ALA B C 1
ATOM 9630 O O . ALA B 1 567 ? -0.135 -30.531 -20.766 1 96.31 567 ALA B O 1
ATOM 9631 N N . PHE B 1 568 ? -0.549 -28.375 -20.828 1 96 568 PHE B N 1
ATOM 9632 C CA . PHE B 1 568 ? 0.645 -27.984 -20.078 1 96 568 PHE B CA 1
ATOM 9633 C C . PHE B 1 568 ? 0.641 -28.594 -18.688 1 96 568 PHE B C 1
ATOM 9635 O O . PHE B 1 568 ? 1.642 -29.172 -18.25 1 96 568 PHE B O 1
ATOM 9642 N N . VAL B 1 569 ? -0.468 -28.453 -18 1 95.31 569 VAL B N 1
ATOM 9643 C CA . VAL B 1 569 ? -0.561 -28.953 -16.641 1 95.31 569 VAL B CA 1
ATOM 9644 C C . VAL B 1 569 ? -0.466 -30.469 -16.641 1 95.31 569 VAL B C 1
ATOM 9646 O O . VAL B 1 569 ? 0.125 -31.062 -15.727 1 95.31 569 VAL B O 1
ATOM 9649 N N . GLU B 1 570 ? -0.994 -31.125 -17.672 1 93.19 570 GLU B N 1
ATOM 9650 C CA . GLU B 1 570 ? -0.958 -32.562 -17.781 1 93.19 570 GLU B CA 1
ATOM 9651 C C . GLU B 1 570 ? 0.463 -33.062 -18.031 1 93.19 570 GLU B C 1
ATOM 9653 O O . GLU B 1 570 ? 0.793 -34.219 -17.688 1 93.19 570 GLU B O 1
ATOM 9658 N N . LYS B 1 571 ? 1.288 -32.25 -18.531 1 91.31 571 LYS B N 1
ATOM 9659 C CA . LYS B 1 571 ? 2.654 -32.625 -18.875 1 91.31 571 LYS B CA 1
ATOM 9660 C C . LYS B 1 571 ? 3.602 -32.406 -17.703 1 91.31 571 LYS B C 1
ATOM 9662 O O . LYS B 1 571 ? 4.781 -32.75 -17.766 1 91.31 571 LYS B O 1
ATOM 9667 N N . LEU B 1 572 ? 3.152 -31.812 -16.656 1 92.5 572 LEU B N 1
ATOM 9668 C CA . LEU B 1 572 ? 4.023 -31.547 -15.531 1 92.5 572 LEU B CA 1
ATOM 9669 C C . LEU B 1 572 ? 4.527 -32.844 -14.898 1 92.5 572 LEU B C 1
ATOM 9671 O O . LEU B 1 572 ? 3.75 -33.781 -14.68 1 92.5 572 LEU B O 1
ATOM 9675 N N . ARG B 1 573 ? 5.777 -32.938 -14.695 1 90.5 573 ARG B N 1
ATOM 9676 C CA . ARG B 1 573 ? 6.449 -34.094 -14.086 1 90.5 573 ARG B CA 1
ATOM 9677 C C . ARG B 1 573 ? 6.793 -33.812 -12.625 1 90.5 573 ARG B C 1
ATOM 9679 O O . ARG B 1 573 ? 6.684 -32.656 -12.172 1 90.5 573 ARG B O 1
ATOM 9686 N N . PRO B 1 574 ? 7.176 -34.781 -11.836 1 87.31 574 PRO B N 1
ATOM 9687 C CA . PRO B 1 574 ? 7.523 -34.562 -10.43 1 87.31 574 PRO B CA 1
ATOM 9688 C C . PRO B 1 574 ? 8.664 -33.562 -10.242 1 87.31 574 PRO B C 1
ATOM 9690 O O . PRO B 1 574 ? 8.68 -32.844 -9.258 1 87.31 574 PRO B O 1
ATOM 9693 N N . GLU B 1 575 ? 9.594 -33.562 -11.234 1 89.12 575 GLU B N 1
ATOM 9694 C CA . GLU B 1 575 ? 10.688 -32.594 -11.18 1 89.12 575 GLU B CA 1
ATOM 9695 C C . GLU B 1 575 ? 10.172 -31.172 -11.219 1 89.12 575 GLU B C 1
ATOM 9697 O O . GLU B 1 575 ? 10.773 -30.266 -10.625 1 89.12 575 GLU B O 1
ATOM 9702 N N . HIS B 1 576 ? 9.062 -30.984 -11.922 1 91.94 576 HIS B N 1
ATOM 9703 C CA . HIS B 1 576 ? 8.438 -29.672 -11.992 1 91.94 576 HIS B CA 1
ATOM 9704 C C . HIS B 1 576 ? 7.641 -29.375 -10.727 1 91.94 576 HIS B C 1
ATOM 9706 O O . HIS B 1 576 ? 7.707 -28.266 -10.195 1 91.94 576 HIS B O 1
ATOM 9712 N N . LEU B 1 577 ? 6.938 -30.328 -10.203 1 90.31 577 LEU B N 1
ATOM 9713 C CA . LEU B 1 577 ? 5.973 -30.156 -9.125 1 90.31 577 LEU B CA 1
ATOM 9714 C C . LEU B 1 577 ? 6.684 -29.875 -7.801 1 90.31 577 LEU B C 1
ATOM 9716 O O . LEU B 1 577 ? 6.16 -29.141 -6.953 1 90.31 577 LEU B O 1
ATOM 9720 N N . GLN B 1 578 ? 7.82 -30.422 -7.637 1 88.75 578 GLN B N 1
ATOM 9721 C CA . GLN B 1 578 ? 8.531 -30.281 -6.371 1 88.75 578 GLN B CA 1
ATOM 9722 C C . GLN B 1 578 ? 9.461 -29.078 -6.383 1 88.75 578 GLN B C 1
ATOM 9724 O O . GLN B 1 578 ? 10.117 -28.781 -5.383 1 88.75 578 GLN B O 1
ATOM 9729 N N . SER B 1 579 ? 9.453 -28.422 -7.496 1 91.56 579 SER B N 1
ATOM 9730 C CA . SER B 1 579 ? 10.281 -27.219 -7.617 1 91.56 579 SER B CA 1
ATOM 9731 C C . SER B 1 579 ? 9.609 -26.016 -6.953 1 91.56 579 SER B C 1
ATOM 9733 O O . SER B 1 579 ? 8.547 -26.141 -6.348 1 91.56 579 SER B O 1
ATOM 9735 N N . PHE B 1 580 ? 10.305 -24.938 -6.992 1 91.88 580 PHE B N 1
ATOM 9736 C CA . PHE B 1 580 ? 9.766 -23.703 -6.438 1 91.88 580 PHE B CA 1
ATOM 9737 C C . PHE B 1 580 ? 8.703 -23.109 -7.363 1 91.88 580 PHE B C 1
ATOM 9739 O O . PHE B 1 580 ? 8.922 -23 -8.57 1 91.88 580 PHE B O 1
ATOM 9746 N N . TRP B 1 581 ? 7.555 -22.859 -6.777 1 94.06 581 TRP B N 1
ATOM 9747 C CA . TRP B 1 581 ? 6.484 -22.125 -7.457 1 94.06 581 TRP B CA 1
ATOM 9748 C C . TRP B 1 581 ? 6.227 -20.781 -6.781 1 94.06 581 TRP B C 1
ATOM 9750 O O . TRP B 1 581 ? 6.098 -20.719 -5.559 1 94.06 581 TRP B O 1
ATOM 9760 N N . TRP B 1 582 ? 6.246 -19.781 -7.523 1 94.25 582 TRP B N 1
ATOM 9761 C CA . TRP B 1 582 ? 6.098 -18.469 -6.922 1 94.25 582 TRP B CA 1
ATOM 9762 C C . TRP B 1 582 ? 4.68 -18.25 -6.406 1 94.25 582 TRP B C 1
ATOM 9764 O O . TRP B 1 582 ? 3.793 -19.078 -6.664 1 94.25 582 TRP B O 1
ATOM 9774 N N . PHE B 1 583 ? 4.289 -17.266 -5.742 1 96.5 583 PHE B N 1
ATOM 9775 C CA . PHE B 1 583 ? 3.15 -17.078 -4.852 1 96.5 583 PHE B CA 1
ATOM 9776 C C . PHE B 1 583 ? 1.842 -17.109 -5.633 1 96.5 583 PHE B C 1
ATOM 9778 O O . PHE B 1 583 ? 0.802 -17.484 -5.094 1 96.5 583 PHE B O 1
ATOM 9785 N N . ALA B 1 584 ? 1.791 -16.672 -6.898 1 96.94 584 ALA B N 1
ATOM 9786 C CA . ALA B 1 584 ? 0.565 -16.516 -7.676 1 96.94 584 ALA B CA 1
ATOM 9787 C C . ALA B 1 584 ? 0.155 -17.844 -8.32 1 96.94 584 ALA B C 1
ATOM 9789 O O . ALA B 1 584 ? -0.938 -17.953 -8.883 1 96.94 584 ALA B O 1
ATOM 9790 N N . ALA B 1 585 ? 0.978 -18.875 -8.273 1 96.38 585 ALA B N 1
ATOM 9791 C CA . ALA B 1 585 ? 0.806 -20.109 -9.031 1 96.38 585 ALA B CA 1
ATOM 9792 C C . ALA B 1 585 ? -0.504 -20.797 -8.664 1 96.38 585 ALA B C 1
ATOM 9794 O O . ALA B 1 585 ? -1.268 -21.203 -9.539 1 96.38 585 ALA B O 1
ATOM 9795 N N . PRO B 1 586 ? -0.851 -20.922 -7.391 1 95.94 586 PRO B N 1
ATOM 9796 C CA . PRO B 1 586 ? -2.094 -21.625 -7.066 1 95.94 586 PRO B CA 1
ATOM 9797 C C . PRO B 1 586 ? -3.322 -20.969 -7.695 1 95.94 586 PRO B C 1
ATOM 9799 O O . PRO B 1 586 ? -4.168 -21.656 -8.273 1 95.94 586 PRO B O 1
ATOM 9802 N N . LYS B 1 587 ? -3.426 -19.672 -7.621 1 96.44 587 LYS B N 1
ATOM 9803 C CA . LYS B 1 587 ? -4.582 -18.984 -8.18 1 96.44 587 LYS B CA 1
ATOM 9804 C C . LYS B 1 587 ? -4.535 -18.984 -9.711 1 96.44 587 LYS B C 1
ATOM 9806 O O . LYS B 1 587 ? -5.574 -19.016 -10.367 1 96.44 587 LYS B O 1
ATOM 9811 N N . CYS B 1 588 ? -3.328 -18.984 -10.266 1 97 588 CYS B N 1
ATOM 9812 C CA . CYS B 1 588 ? -3.193 -19.062 -11.711 1 97 588 CYS B CA 1
ATOM 9813 C C . CYS B 1 588 ? -3.625 -20.438 -12.219 1 97 588 CYS B C 1
ATOM 9815 O O . CYS B 1 588 ? -4.215 -20.547 -13.297 1 97 588 CYS B O 1
ATOM 9817 N N . LEU B 1 589 ? -3.297 -21.484 -11.445 1 96.5 589 LEU B N 1
ATOM 9818 C CA . LEU B 1 589 ? -3.756 -22.828 -11.797 1 96.5 589 LEU B CA 1
ATOM 9819 C C . LEU B 1 589 ? -5.277 -22.922 -11.711 1 96.5 589 LEU B C 1
ATOM 9821 O O . LEU B 1 589 ? -5.918 -23.453 -12.617 1 96.5 589 LEU B O 1
ATOM 9825 N N . ALA B 1 590 ? -5.805 -22.312 -10.703 1 95.75 590 ALA B N 1
ATOM 9826 C CA . ALA B 1 590 ? -7.254 -22.328 -10.523 1 95.75 590 ALA B CA 1
ATOM 9827 C C . ALA B 1 590 ? -7.949 -21.531 -11.625 1 95.75 590 ALA B C 1
ATOM 9829 O O . ALA B 1 590 ? -9.07 -21.859 -12.016 1 95.75 590 ALA B O 1
ATOM 9830 N N . LEU B 1 591 ? -7.301 -20.516 -12.086 1 96.62 591 LEU B N 1
ATOM 9831 C CA . LEU B 1 591 ? -7.84 -19.672 -13.141 1 96.62 591 LEU B CA 1
ATOM 9832 C C . LEU B 1 591 ? -8.141 -20.484 -14.391 1 96.62 591 LEU B C 1
ATOM 9834 O O . LEU B 1 591 ? -9.109 -20.203 -15.109 1 96.62 591 LEU B O 1
ATOM 9838 N N . ILE B 1 592 ? -7.371 -21.516 -14.695 1 97 592 ILE B N 1
ATOM 9839 C CA . ILE B 1 592 ? -7.59 -22.375 -15.852 1 97 592 ILE B CA 1
ATOM 9840 C C . ILE B 1 592 ? -8.93 -23.094 -15.711 1 97 592 ILE B C 1
ATOM 9842 O O . ILE B 1 592 ? -9.727 -23.125 -16.656 1 97 592 ILE B O 1
ATOM 9846 N N . GLY B 1 593 ? -9.164 -23.625 -14.547 1 94.88 593 GLY B N 1
ATOM 9847 C CA . GLY B 1 593 ? -10.43 -24.297 -14.305 1 94.88 593 GLY B CA 1
ATOM 9848 C C . GLY B 1 593 ? -11.625 -23.359 -14.344 1 94.88 593 GLY B C 1
ATOM 9849 O O . GLY B 1 593 ? -12.656 -23.688 -14.922 1 94.88 593 GLY B O 1
ATOM 9850 N N . VAL B 1 594 ? -11.484 -22.203 -13.75 1 93.56 594 VAL B N 1
ATOM 9851 C CA . VAL B 1 594 ? -12.562 -21.234 -13.719 1 93.56 594 VAL B CA 1
ATOM 9852 C C . VAL B 1 594 ? -12.867 -20.766 -15.141 1 93.56 594 VAL B C 1
ATOM 9854 O O . VAL B 1 594 ? -14.031 -20.5 -15.477 1 93.56 594 VAL B O 1
ATOM 9857 N N . PHE B 1 595 ? -11.852 -20.609 -15.961 1 95.94 595 PHE B N 1
ATOM 9858 C CA . PHE B 1 595 ? -12.023 -20.219 -17.359 1 95.94 595 PHE B CA 1
ATOM 9859 C C . PHE B 1 595 ? -12.828 -21.281 -18.109 1 95.94 595 PHE B C 1
ATOM 9861 O O . PHE B 1 595 ? -13.711 -20.938 -18.906 1 95.94 595 PHE B O 1
ATOM 9868 N N . ALA B 1 596 ? -12.516 -22.578 -17.859 1 95.94 596 ALA B N 1
ATOM 9869 C CA . ALA B 1 596 ? -13.32 -23.656 -18.438 1 95.94 596 ALA B CA 1
ATOM 9870 C C . ALA B 1 596 ? -14.773 -23.547 -17.984 1 95.94 596 ALA B C 1
ATOM 9872 O O . ALA B 1 596 ? -15.695 -23.766 -18.781 1 95.94 596 ALA B O 1
ATOM 9873 N N . GLY B 1 597 ? -14.93 -23.234 -16.734 1 92.56 597 GLY B N 1
ATOM 9874 C CA . GLY B 1 597 ? -16.281 -23.031 -16.219 1 92.56 597 GLY B CA 1
ATOM 9875 C C . GLY B 1 597 ? -17 -21.875 -16.875 1 92.56 597 GLY B C 1
ATOM 9876 O O . GLY B 1 597 ? -18.203 -21.969 -17.156 1 92.56 597 GLY B O 1
ATOM 9877 N N . LEU B 1 598 ? -16.297 -20.812 -17.062 1 92.25 598 LEU B N 1
ATOM 9878 C CA . LEU B 1 598 ? -16.891 -19.656 -17.734 1 92.25 598 LEU B CA 1
ATOM 9879 C C . LEU B 1 598 ? -17.312 -20 -19.156 1 92.25 598 LEU B C 1
ATOM 9881 O O . LEU B 1 598 ? -18.391 -19.594 -19.594 1 92.25 598 LEU B O 1
ATOM 9885 N N . LEU B 1 599 ? -16.453 -20.719 -19.922 1 93.75 599 LEU B N 1
ATOM 9886 C CA . LEU B 1 599 ? -16.766 -21.125 -21.281 1 93.75 599 LEU B CA 1
ATOM 9887 C C . LEU B 1 599 ? -17.984 -22.047 -21.312 1 93.75 599 LEU B C 1
ATOM 9889 O O . LEU B 1 599 ? -18.797 -21.953 -22.219 1 93.75 599 LEU B O 1
ATOM 9893 N N . SER B 1 600 ? -18.125 -22.859 -20.312 1 92.06 600 SER B N 1
ATOM 9894 C CA . SER B 1 600 ? -19.281 -23.734 -20.219 1 92.06 600 SER B CA 1
ATOM 9895 C C . SER B 1 600 ? -20.547 -22.953 -19.938 1 92.06 600 SER B C 1
ATOM 9897 O O . SER B 1 600 ? -21.578 -23.156 -20.594 1 92.06 600 SER B O 1
ATOM 9899 N N . ALA B 1 601 ? -20.469 -22 -19.031 1 87.12 601 ALA B N 1
ATOM 9900 C CA . ALA B 1 601 ? -21.641 -21.234 -18.594 1 87.12 601 ALA B CA 1
ATOM 9901 C C . ALA B 1 601 ? -22.109 -20.281 -19.688 1 87.12 601 ALA B C 1
ATOM 9903 O O . ALA B 1 601 ? -23.297 -19.938 -19.734 1 87.12 601 ALA B O 1
ATOM 9904 N N . THR B 1 602 ? -21.25 -19.828 -20.531 1 87.94 602 THR B N 1
ATOM 9905 C CA . THR B 1 602 ? -21.594 -18.859 -21.547 1 87.94 602 THR B CA 1
ATOM 9906 C C . THR B 1 602 ? -21.844 -19.531 -22.891 1 87.94 602 THR B C 1
ATOM 9908 O O . THR B 1 602 ? -22.047 -18.859 -23.906 1 87.94 602 THR B O 1
ATOM 9911 N N . ALA B 1 603 ? -21.828 -20.859 -22.906 1 89.19 603 ALA B N 1
ATOM 9912 C CA . ALA B 1 603 ? -22.078 -21.594 -24.156 1 89.19 603 ALA B CA 1
ATOM 9913 C C . ALA B 1 603 ? -23.531 -21.469 -24.578 1 89.19 603 ALA B C 1
ATOM 9915 O O . ALA B 1 603 ? -24.438 -21.484 -23.75 1 89.19 603 ALA B O 1
ATOM 9916 N N . ARG B 1 604 ? -23.75 -21.328 -25.844 1 84.62 604 ARG B N 1
ATOM 9917 C CA . ARG B 1 604 ? -25.109 -21.234 -26.375 1 84.62 604 ARG B CA 1
ATOM 9918 C C . ARG B 1 604 ? -25.656 -22.609 -26.734 1 84.62 604 ARG B C 1
ATOM 9920 O O . ARG B 1 604 ? -26.875 -22.812 -26.766 1 84.62 604 ARG B O 1
ATOM 9927 N N . ASP B 1 605 ? -24.719 -23.484 -27.031 1 87.75 605 ASP B N 1
ATOM 9928 C CA . ASP B 1 605 ? -25.078 -24.859 -27.406 1 87.75 605 ASP B CA 1
ATOM 9929 C C . ASP B 1 605 ? -24.828 -25.828 -26.266 1 87.75 605 ASP B C 1
ATOM 9931 O O . ASP B 1 605 ? -23.812 -25.719 -25.562 1 87.75 605 ASP B O 1
ATOM 9935 N N . ALA B 1 606 ? -25.703 -26.766 -26.094 1 90.31 606 ALA B N 1
ATOM 9936 C CA . ALA B 1 606 ? -25.594 -27.75 -25.016 1 90.31 606 ALA B CA 1
ATOM 9937 C C . ALA B 1 606 ? -24.375 -28.656 -25.219 1 90.31 606 ALA B C 1
ATOM 9939 O O . ALA B 1 606 ? -23.75 -29.078 -24.25 1 90.31 606 ALA B O 1
ATOM 9940 N N . ALA B 1 607 ? -24.156 -28.859 -26.484 1 92.12 607 ALA B N 1
ATOM 9941 C CA . ALA B 1 607 ? -23.016 -29.719 -26.781 1 92.12 607 ALA B CA 1
ATOM 9942 C C . ALA B 1 607 ? -21.703 -29.047 -26.359 1 92.12 607 ALA B C 1
ATOM 9944 O O . ALA B 1 607 ? -20.828 -29.688 -25.781 1 92.12 607 ALA B O 1
ATOM 9945 N N . GLU B 1 608 ? -21.641 -27.781 -26.641 1 92.44 608 GLU B N 1
ATOM 9946 C CA . GLU B 1 608 ? -20.453 -27.047 -26.25 1 92.44 608 GLU B CA 1
ATOM 9947 C C . GLU B 1 608 ? -20.344 -26.922 -24.734 1 92.44 608 GLU B C 1
ATOM 9949 O O . GLU B 1 608 ? -19.266 -27.047 -24.172 1 92.44 608 GLU B O 1
ATOM 9954 N N . ALA B 1 609 ? -21.438 -26.641 -24.094 1 92.62 609 ALA B N 1
ATOM 9955 C CA . ALA B 1 609 ? -21.453 -26.531 -22.641 1 92.62 609 ALA B CA 1
ATOM 9956 C C . ALA B 1 609 ? -20.984 -27.828 -21.984 1 92.62 609 ALA B C 1
ATOM 9958 O O . ALA B 1 609 ? -20.203 -27.797 -21.031 1 92.62 609 ALA B O 1
ATOM 9959 N N . ALA B 1 610 ? -21.453 -28.938 -22.547 1 93.19 610 ALA B N 1
ATOM 9960 C CA . ALA B 1 610 ? -21.078 -30.234 -22 1 93.19 610 ALA B CA 1
ATOM 9961 C C . ALA B 1 610 ? -19.594 -30.516 -22.25 1 93.19 610 ALA B C 1
ATOM 9963 O O . ALA B 1 610 ? -18.938 -31.141 -21.422 1 93.19 610 ALA B O 1
ATOM 9964 N N . PHE B 1 611 ? -19.156 -30.109 -23.359 1 93.94 611 PHE B N 1
ATOM 9965 C CA . PHE B 1 611 ? -17.75 -30.297 -23.688 1 93.94 611 PHE B CA 1
ATOM 9966 C C . PHE B 1 611 ? -16.844 -29.609 -22.656 1 93.94 611 PHE B C 1
ATOM 9968 O O . PHE B 1 611 ? -15.93 -30.219 -22.125 1 93.94 611 PHE B O 1
ATOM 9975 N N . PHE B 1 612 ? -17.141 -28.359 -22.422 1 95.12 612 PHE B N 1
ATOM 9976 C CA . PHE B 1 612 ? -16.312 -27.578 -21.5 1 95.12 612 PHE B CA 1
ATOM 9977 C C . PHE B 1 612 ? -16.516 -28.047 -20.062 1 95.12 612 PHE B C 1
ATOM 9979 O O . PHE B 1 612 ? -15.586 -28.016 -19.266 1 95.12 612 PHE B O 1
ATOM 9986 N N . LYS B 1 613 ? -17.641 -28.484 -19.672 1 92.75 613 LYS B N 1
ATOM 9987 C CA . LYS B 1 613 ? -17.859 -29.062 -18.359 1 92.75 613 LYS B CA 1
ATOM 9988 C C . LYS B 1 613 ? -17 -30.297 -18.141 1 92.75 613 LYS B C 1
ATOM 9990 O O . LYS B 1 613 ? -16.438 -30.5 -17.062 1 92.75 613 LYS B O 1
ATOM 9995 N N . ARG B 1 614 ? -16.953 -31.094 -19.156 1 94.5 614 ARG B N 1
ATOM 9996 C CA . ARG B 1 614 ? -16.109 -32.281 -19.094 1 94.5 614 ARG B CA 1
ATOM 9997 C C . ARG B 1 614 ? -14.641 -31.891 -18.938 1 94.5 614 ARG B C 1
ATOM 9999 O O . ARG B 1 614 ? -13.906 -32.5 -18.156 1 94.5 614 ARG B O 1
ATOM 10006 N N . LYS B 1 615 ? -14.242 -30.906 -19.719 1 95.12 615 LYS B N 1
ATOM 10007 C CA . LYS B 1 615 ? -12.867 -30.406 -19.609 1 95.12 615 LYS B CA 1
ATOM 10008 C C . LYS B 1 615 ? -12.578 -29.906 -18.203 1 95.12 615 LYS B C 1
ATOM 10010 O O . LYS B 1 615 ? -11.484 -30.109 -17.672 1 95.12 615 LYS B O 1
ATOM 10015 N N . LEU B 1 616 ? -13.508 -29.188 -17.594 1 94.5 616 LEU B N 1
ATOM 10016 C CA . LEU B 1 616 ? -13.383 -28.672 -16.234 1 94.5 616 LEU B CA 1
ATOM 10017 C C . LEU B 1 616 ? -13.234 -29.828 -15.242 1 94.5 616 LEU B C 1
ATOM 10019 O O . LEU B 1 616 ? -12.359 -29.797 -14.375 1 94.5 616 LEU B O 1
ATOM 10023 N N . ASP B 1 617 ? -14.047 -30.875 -15.414 1 93.44 617 ASP B N 1
ATOM 10024 C CA . ASP B 1 617 ? -14.008 -32.031 -14.516 1 93.44 617 ASP B CA 1
ATOM 10025 C C . ASP B 1 617 ? -12.695 -32.781 -14.664 1 93.44 617 ASP B C 1
ATOM 10027 O O . ASP B 1 617 ? -12.102 -33.219 -13.664 1 93.44 617 ASP B O 1
ATOM 10031 N N . ASP B 1 618 ? -12.312 -32.938 -15.898 1 94.88 618 ASP B N 1
ATOM 10032 C CA . ASP B 1 618 ? -11.047 -33.625 -16.156 1 94.88 618 ASP B CA 1
ATOM 10033 C C . ASP B 1 618 ? -9.883 -32.844 -15.547 1 94.88 618 ASP B C 1
ATOM 10035 O O . ASP B 1 618 ? -8.969 -33.438 -14.969 1 94.88 618 ASP B O 1
ATOM 10039 N N . PHE B 1 619 ? -9.938 -31.562 -15.75 1 95.5 619 PHE B N 1
ATOM 10040 C CA . PHE B 1 619 ? -8.867 -30.719 -15.219 1 95.5 619 PHE B CA 1
ATOM 10041 C C . PHE B 1 619 ? -8.852 -30.766 -13.695 1 95.5 619 PHE B C 1
ATOM 10043 O O . PHE B 1 619 ? -7.781 -30.875 -13.086 1 95.5 619 PHE B O 1
ATOM 10050 N N . HIS B 1 620 ? -9.992 -30.641 -13.039 1 94 620 HIS B N 1
ATOM 10051 C CA . HIS B 1 620 ? -10.117 -30.734 -11.586 1 94 620 HIS B CA 1
ATOM 10052 C C . HIS B 1 620 ? -9.523 -32.031 -11.07 1 94 620 HIS B C 1
ATOM 10054 O O . HIS B 1 620 ? -8.805 -32.031 -10.07 1 94 620 HIS B O 1
ATOM 10060 N N . TRP B 1 621 ? -9.789 -33.125 -11.781 1 92.12 621 TRP B N 1
ATOM 10061 C CA . TRP B 1 621 ? -9.273 -34.438 -11.414 1 92.12 621 TRP B CA 1
ATOM 10062 C C . TRP B 1 621 ? -7.75 -34.469 -11.531 1 92.12 621 TRP B C 1
ATOM 10064 O O . TRP B 1 621 ? -7.066 -35 -10.656 1 92.12 621 TRP B O 1
ATOM 10074 N N . THR B 1 622 ? -7.289 -33.906 -12.617 1 92.62 622 THR B N 1
ATOM 10075 C CA . THR B 1 622 ? -5.848 -33.875 -12.836 1 92.62 622 THR B CA 1
ATOM 10076 C C . THR B 1 622 ? -5.152 -33.125 -11.703 1 92.62 622 THR B C 1
ATOM 10078 O O . THR B 1 622 ? -4.102 -33.531 -11.219 1 92.62 622 THR B O 1
ATOM 10081 N N . LEU B 1 623 ? -5.68 -31.969 -11.25 1 93.88 623 LEU B N 1
ATOM 10082 C CA . LEU B 1 623 ? -5.113 -31.172 -10.164 1 93.88 623 LEU B CA 1
ATOM 10083 C C . LEU B 1 623 ? -5.172 -31.938 -8.844 1 93.88 623 LEU B C 1
ATOM 10085 O O . LEU B 1 623 ? -4.223 -31.906 -8.062 1 93.88 623 LEU B O 1
ATOM 10089 N N . LYS B 1 624 ? -6.25 -32.688 -8.594 1 91.75 624 LYS B N 1
ATOM 10090 C CA . LYS B 1 624 ? -6.441 -33.438 -7.359 1 91.75 624 LYS B CA 1
ATOM 10091 C C . LYS B 1 624 ? -5.414 -34.531 -7.23 1 91.75 624 LYS B C 1
ATOM 10093 O O . LYS B 1 624 ? -4.848 -34.75 -6.156 1 91.75 624 LYS B O 1
ATOM 10098 N N . VAL B 1 625 ? -5.176 -35.25 -8.312 1 91.12 625 VAL B N 1
ATOM 10099 C CA . VAL B 1 625 ? -4.211 -36.344 -8.312 1 91.12 625 VAL B CA 1
ATOM 10100 C C . VAL B 1 625 ? -2.809 -35.812 -8.047 1 91.12 625 VAL B C 1
ATOM 10102 O O . VAL B 1 625 ? -2.031 -36.406 -7.309 1 91.12 625 VAL B O 1
ATOM 10105 N N . ARG B 1 626 ? -2.506 -34.719 -8.547 1 90.88 626 ARG B N 1
ATOM 10106 C CA . ARG B 1 626 ? -1.175 -34.125 -8.438 1 90.88 626 ARG B CA 1
ATOM 10107 C C . ARG B 1 626 ? -1.022 -33.375 -7.121 1 90.88 626 ARG B C 1
ATOM 10109 O O . ARG B 1 626 ? 0.093 -33.031 -6.719 1 90.88 626 ARG B O 1
ATOM 10116 N N . SER B 1 627 ? -2.064 -33 -6.422 1 90 627 SER B N 1
ATOM 10117 C CA . SER B 1 627 ? -2.053 -32.25 -5.18 1 90 627 SER B CA 1
ATOM 10118 C C . SER B 1 627 ? -1.401 -33.031 -4.051 1 90 627 SER B C 1
ATOM 10120 O O . SER B 1 627 ? -0.929 -32.469 -3.07 1 90 627 SER B O 1
ATOM 10122 N N . LYS B 1 628 ? -1.31 -34.281 -4.039 1 82.31 628 LYS B N 1
ATOM 10123 C CA . LYS B 1 628 ? -0.735 -35.125 -2.986 1 82.31 628 LYS B CA 1
ATOM 10124 C C . LYS B 1 628 ? 0.769 -34.906 -2.861 1 82.31 628 LYS B C 1
ATOM 10126 O O . LYS B 1 628 ? 1.335 -35.031 -1.775 1 82.31 628 LYS B O 1
ATOM 10131 N N . GLY B 1 629 ? 1.357 -34.406 -3.881 1 78.94 629 GLY B N 1
ATOM 10132 C CA . GLY B 1 629 ? 2.799 -34.219 -3.814 1 78.94 629 GLY B CA 1
ATOM 10133 C C . GLY B 1 629 ? 3.232 -32.781 -3.969 1 78.94 629 GLY B C 1
ATOM 10134 O O . GLY B 1 629 ? 4.426 -32.5 -4.078 1 78.94 629 GLY B O 1
ATOM 10135 N N . SER B 1 630 ? 2.318 -31.906 -3.945 1 87.25 630 SER B N 1
ATOM 10136 C CA . SER B 1 630 ? 2.672 -30.516 -4.219 1 87.25 630 SER B CA 1
ATOM 10137 C C . SER B 1 630 ? 1.753 -29.562 -3.467 1 87.25 630 SER B C 1
ATOM 10139 O O . SER B 1 630 ? 0.536 -29.578 -3.664 1 87.25 630 SER B O 1
ATOM 10141 N N . LEU B 1 631 ? 2.34 -28.703 -2.65 1 85.94 631 LEU B N 1
ATOM 10142 C CA . LEU B 1 631 ? 1.588 -27.734 -1.862 1 85.94 631 LEU B CA 1
ATOM 10143 C C . LEU B 1 631 ? 0.877 -26.734 -2.768 1 85.94 631 LEU B C 1
ATOM 10145 O O . LEU B 1 631 ? -0.246 -26.328 -2.477 1 85.94 631 LEU B O 1
ATOM 10149 N N . SER B 1 632 ? 1.509 -26.406 -3.846 1 86.88 632 SER B N 1
ATOM 10150 C CA . SER B 1 632 ? 0.927 -25.438 -4.77 1 86.88 632 SER B CA 1
ATOM 10151 C C . SER B 1 632 ? -0.314 -26 -5.453 1 86.88 632 SER B C 1
ATOM 10153 O O . SER B 1 632 ? -1.313 -25.297 -5.617 1 86.88 632 SER B O 1
ATOM 10155 N N . MET B 1 633 ? -0.228 -27.312 -5.852 1 91.06 633 MET B N 1
ATOM 10156 C CA . MET B 1 633 ? -1.366 -27.953 -6.5 1 91.06 633 MET B CA 1
ATOM 10157 C C . MET B 1 633 ? -2.518 -28.141 -5.52 1 91.06 633 MET B C 1
ATOM 10159 O O . MET B 1 633 ? -3.686 -28 -5.891 1 91.06 633 MET B O 1
ATOM 10163 N N . ALA B 1 634 ? -2.156 -28.406 -4.34 1 92.5 634 ALA B N 1
ATOM 10164 C CA . ALA B 1 634 ? -3.186 -28.547 -3.314 1 92.5 634 ALA B CA 1
ATOM 10165 C C . ALA B 1 634 ? -3.91 -27.219 -3.072 1 92.5 634 ALA B C 1
ATOM 10167 O O . ALA B 1 634 ? -5.137 -27.203 -2.936 1 92.5 634 ALA B O 1
ATOM 10168 N N . ALA B 1 635 ? -3.129 -26.219 -3.023 1 92.69 635 ALA B N 1
ATOM 10169 C CA . ALA B 1 635 ? -3.721 -24.891 -2.857 1 92.69 635 ALA B CA 1
ATOM 10170 C C . ALA B 1 635 ? -4.594 -24.531 -4.055 1 92.69 635 ALA B C 1
ATOM 10172 O O . ALA B 1 635 ? -5.637 -23.891 -3.898 1 92.69 635 ALA B O 1
ATOM 10173 N N . ALA B 1 636 ? -4.176 -24.891 -5.207 1 93.81 636 ALA B N 1
ATOM 10174 C CA . ALA B 1 636 ? -4.938 -24.625 -6.426 1 93.81 636 ALA B CA 1
ATOM 10175 C C . ALA B 1 636 ? -6.297 -25.328 -6.391 1 93.81 636 ALA B C 1
ATOM 10177 O O . ALA B 1 636 ? -7.305 -24.734 -6.793 1 93.81 636 ALA B O 1
ATOM 10178 N N . VAL B 1 637 ? -6.348 -26.562 -5.914 1 93.44 637 VAL B N 1
ATOM 10179 C CA . VAL B 1 637 ? -7.59 -27.312 -5.82 1 93.44 637 VAL B CA 1
ATOM 10180 C C . VAL B 1 637 ? -8.555 -26.625 -4.867 1 93.44 637 VAL B C 1
ATOM 10182 O O . VAL B 1 637 ? -9.734 -26.469 -5.172 1 93.44 637 VAL B O 1
ATOM 10185 N N . ARG B 1 638 ? -8.047 -26.141 -3.805 1 89.69 638 ARG B N 1
ATOM 10186 C CA . ARG B 1 638 ? -8.875 -25.453 -2.828 1 89.69 638 ARG B CA 1
ATOM 10187 C C . ARG B 1 638 ? -9.438 -24.156 -3.408 1 89.69 638 ARG B C 1
ATOM 10189 O O . ARG B 1 638 ? -10.617 -23.844 -3.234 1 89.69 638 ARG B O 1
ATOM 10196 N N . GLU B 1 639 ? -8.539 -23.484 -4.098 1 89.38 639 GLU B N 1
ATOM 10197 C CA . GLU B 1 639 ? -8.969 -22.234 -4.723 1 89.38 639 GLU B CA 1
ATOM 10198 C C . GLU B 1 639 ? -10.031 -22.484 -5.781 1 89.38 639 GLU B C 1
ATOM 10200 O O . GLU B 1 639 ? -11 -21.719 -5.891 1 89.38 639 GLU B O 1
ATOM 10205 N N . MET B 1 640 ? -9.844 -23.453 -6.551 1 90.06 640 MET B N 1
ATOM 10206 C CA . MET B 1 640 ? -10.773 -23.781 -7.621 1 90.06 640 MET B CA 1
ATOM 10207 C C . MET B 1 640 ? -12.133 -24.203 -7.055 1 90.06 640 MET B C 1
ATOM 10209 O O . MET B 1 640 ? -13.172 -23.75 -7.531 1 90.06 640 MET B O 1
ATOM 10213 N N . GLU B 1 641 ? -12.109 -25 -6.051 1 86.06 641 GLU B N 1
ATOM 10214 C CA . GLU B 1 641 ? -13.344 -25.469 -5.434 1 86.06 641 GLU B CA 1
ATOM 10215 C C . GLU B 1 641 ? -14.109 -24.328 -4.762 1 86.06 641 GLU B C 1
ATOM 10217 O O . GLU B 1 641 ? -15.336 -24.266 -4.852 1 86.06 641 GLU B O 1
ATOM 10222 N N . ALA B 1 642 ? -13.422 -23.469 -4.195 1 81.25 642 ALA B N 1
ATOM 10223 C CA . ALA B 1 642 ? -14.055 -22.312 -3.551 1 81.25 642 ALA B CA 1
ATOM 10224 C C . ALA B 1 642 ? -14.672 -21.375 -4.582 1 81.25 642 ALA B C 1
ATOM 10226 O O . ALA B 1 642 ? -15.68 -20.719 -4.309 1 81.25 642 ALA B O 1
ATOM 10227 N N . SER B 1 643 ? -14.102 -21.359 -5.734 1 84.75 643 SER B N 1
ATOM 10228 C CA . SER B 1 643 ? -14.539 -20.406 -6.754 1 84.75 643 SER B CA 1
ATOM 10229 C C . SER B 1 643 ? -15.672 -20.984 -7.598 1 84.75 643 SER B C 1
ATOM 10231 O O . SER B 1 643 ? -16.375 -20.25 -8.297 1 84.75 643 SER B O 1
ATOM 10233 N N . LEU B 1 644 ? -15.859 -22.328 -7.594 1 78.19 644 LEU B N 1
ATOM 10234 C CA . LEU B 1 644 ? -16.844 -22.969 -8.461 1 78.19 644 LEU B CA 1
ATOM 10235 C C . LEU B 1 644 ? -18 -23.531 -7.645 1 78.19 644 LEU B C 1
ATOM 10237 O O . LEU B 1 644 ? -18.797 -24.328 -8.156 1 78.19 644 LEU B O 1
ATOM 10241 N N . VAL B 1 645 ? -18.062 -23.359 -6.363 1 61.75 645 VAL B N 1
ATOM 10242 C CA . VAL B 1 645 ? -19.078 -23.891 -5.465 1 61.75 645 VAL B CA 1
ATOM 10243 C C . VAL B 1 645 ? -20.453 -23.641 -6.051 1 61.75 645 VAL B C 1
ATOM 10245 O O . VAL B 1 645 ? -21.359 -24.484 -5.922 1 61.75 645 VAL B O 1
ATOM 10248 N N . GLY B 1 646 ? -20.672 -22.688 -6.801 1 56.34 646 GLY B N 1
ATOM 10249 C CA . GLY B 1 646 ? -22.016 -22.406 -7.309 1 56.34 646 GLY B CA 1
ATOM 10250 C C . GLY B 1 646 ? -22.266 -23 -8.68 1 56.34 646 GLY B C 1
ATOM 10251 O O . GLY B 1 646 ? -23.375 -22.906 -9.211 1 56.34 646 GLY B O 1
ATOM 10252 N N . LEU B 1 647 ? -21.344 -23.547 -9.289 1 57.41 647 LEU B N 1
ATOM 10253 C CA . LEU B 1 647 ? -21.5 -23.984 -10.672 1 57.41 647 LEU B CA 1
ATOM 10254 C C . LEU B 1 647 ? -22.438 -25.188 -10.766 1 57.41 647 LEU B C 1
ATOM 10256 O O . LEU B 1 647 ? -23.188 -25.297 -11.734 1 57.41 647 LEU B O 1
ATOM 10260 N N . ASP B 1 648 ? -22.359 -26.062 -9.789 1 53.47 648 ASP B N 1
ATOM 10261 C CA . ASP B 1 648 ? -23.297 -27.172 -9.867 1 53.47 648 ASP B CA 1
ATOM 10262 C C . ASP B 1 648 ? -24.734 -26.688 -9.758 1 53.47 648 ASP B C 1
ATOM 10264 O O . ASP B 1 648 ? -25.641 -27.25 -10.375 1 53.47 648 ASP B O 1
ATOM 10268 N N . ARG B 1 649 ? -24.969 -25.5 -9.047 1 47.31 649 ARG B N 1
ATOM 10269 C CA . ARG B 1 649 ? -26.312 -24.969 -8.891 1 47.31 649 ARG B CA 1
ATOM 10270 C C . ARG B 1 649 ? -26.734 -24.172 -10.125 1 47.31 649 ARG B C 1
ATOM 10272 O O . ARG B 1 649 ? -27.938 -23.984 -10.367 1 47.31 649 ARG B O 1
ATOM 10279 N N . LEU B 1 650 ? -25.891 -23.547 -10.805 1 46.72 650 LEU B N 1
ATOM 10280 C CA . LEU B 1 650 ? -26.203 -22.797 -12.016 1 46.72 650 LEU B CA 1
ATOM 10281 C C . LEU B 1 650 ? -26.734 -23.719 -13.102 1 46.72 650 LEU B C 1
ATOM 10283 O O . LEU B 1 650 ? -27.562 -23.312 -13.922 1 46.72 650 LEU B O 1
ATOM 10287 N N . ARG B 1 651 ? -26.312 -24.859 -13.258 1 44.78 651 ARG B N 1
ATOM 10288 C CA . ARG B 1 651 ? -26.844 -25.781 -14.25 1 44.78 651 ARG B CA 1
ATOM 10289 C C . ARG B 1 651 ? -28.328 -26.078 -13.984 1 44.78 651 ARG B C 1
ATOM 10291 O O . ARG B 1 651 ? -29.109 -26.188 -14.922 1 44.78 651 ARG B O 1
ATOM 10298 N N . VAL B 1 652 ? -28.656 -26.141 -12.789 1 37.97 652 VAL B N 1
ATOM 10299 C CA . VAL B 1 652 ? -30.031 -26.516 -12.508 1 37.97 652 VAL B CA 1
ATOM 10300 C C . VAL B 1 652 ? -30.953 -25.297 -12.711 1 37.97 652 VAL B C 1
ATOM 10302 O O . VAL B 1 652 ? -32.031 -25.422 -13.305 1 37.97 652 VAL B O 1
ATOM 10305 N N . ALA B 1 653 ? -30.547 -24.141 -12.352 1 40.38 653 ALA B N 1
ATOM 10306 C CA . ALA B 1 653 ? -31.453 -22.984 -12.414 1 40.38 653 ALA B CA 1
ATOM 10307 C C . ALA B 1 653 ? -31.516 -22.422 -13.828 1 40.38 653 ALA B C 1
ATOM 10309 O O . ALA B 1 653 ? -32.594 -22.078 -14.328 1 40.38 653 ALA B O 1
ATOM 10310 N N . ASP B 1 654 ? -30.5 -22.219 -14.555 1 41.47 654 ASP B N 1
ATOM 10311 C CA . ASP B 1 654 ? -30.609 -21.766 -15.938 1 41.47 654 ASP B CA 1
ATOM 10312 C C . ASP B 1 654 ? -31.25 -22.844 -16.812 1 41.47 654 ASP B C 1
ATOM 10314 O O . ASP B 1 654 ? -31.969 -22.547 -17.766 1 41.47 654 ASP B O 1
ATOM 10318 N N . PHE B 1 655 ? -31.031 -24.125 -16.625 1 37.19 655 PHE B N 1
ATOM 10319 C CA . PHE B 1 655 ? -31.797 -25.172 -17.281 1 37.19 655 PHE B CA 1
ATOM 10320 C C . PHE B 1 655 ? -33.281 -25.062 -16.938 1 37.19 655 PHE B C 1
ATOM 10322 O O . PHE B 1 655 ? -34.125 -25.172 -17.828 1 37.19 655 PHE B O 1
ATOM 10329 N N . LEU B 1 656 ? -33.531 -24.703 -15.766 1 38.75 656 LEU B N 1
ATOM 10330 C CA . LEU B 1 656 ? -34.938 -24.516 -15.391 1 38.75 656 LEU B CA 1
ATOM 10331 C C . LEU B 1 656 ? -35.469 -23.203 -15.93 1 38.75 656 LEU B C 1
ATOM 10333 O O . LEU B 1 656 ? -36.625 -23.141 -16.375 1 38.75 656 LEU B O 1
ATOM 10337 N N . GLU B 1 657 ? -34.719 -22.172 -15.953 1 43.53 657 GLU B N 1
ATOM 10338 C CA . GLU B 1 657 ? -35.188 -20.906 -16.516 1 43.53 657 GLU B CA 1
ATOM 10339 C C . GLU B 1 657 ? -35.156 -20.953 -18.031 1 43.53 657 GLU B C 1
ATOM 10341 O O . GLU B 1 657 ? -36.062 -20.422 -18.688 1 43.53 657 GLU B O 1
ATOM 10346 N N . ALA B 1 658 ? -34.219 -21.547 -18.688 1 39.97 658 ALA B N 1
ATOM 10347 C CA . ALA B 1 658 ? -34.281 -21.812 -20.125 1 39.97 658 ALA B CA 1
ATOM 10348 C C . ALA B 1 658 ? -35.406 -22.812 -20.453 1 39.97 658 ALA B C 1
ATOM 10350 O O . ALA B 1 658 ? -36.125 -22.641 -21.438 1 39.97 658 ALA B O 1
ATOM 10351 N N . CYS B 1 659 ? -35.625 -23.797 -19.688 1 37.97 659 CYS B N 1
ATOM 10352 C CA . CYS B 1 659 ? -36.812 -24.656 -19.844 1 37.97 659 CYS B CA 1
ATOM 10353 C C . CYS B 1 659 ? -38.094 -23.875 -19.578 1 37.97 659 CYS B C 1
ATOM 10355 O O . CYS B 1 659 ? -39.062 -24.047 -20.297 1 37.97 659 CYS B O 1
ATOM 10357 N N . ALA B 1 660 ? -38.062 -23.031 -18.594 1 41.81 660 ALA B N 1
ATOM 10358 C CA . ALA B 1 660 ? -39.281 -22.234 -18.312 1 41.81 660 ALA B CA 1
ATOM 10359 C C . ALA B 1 660 ? -39.469 -21.172 -19.391 1 41.81 660 ALA B C 1
ATOM 10361 O O . ALA B 1 660 ? -40.625 -20.906 -19.781 1 41.81 660 ALA B O 1
ATOM 10362 N N . ALA B 1 661 ? -38.469 -20.578 -19.891 1 41.5 661 ALA B N 1
ATOM 10363 C CA . ALA B 1 661 ? -38.656 -19.625 -21 1 41.5 661 ALA B CA 1
ATOM 10364 C C . ALA B 1 661 ? -39.031 -20.344 -22.281 1 41.5 661 ALA B C 1
ATOM 10366 O O . ALA B 1 661 ? -39.812 -19.828 -23.078 1 41.5 661 ALA B O 1
ATOM 10367 N N . ARG B 1 662 ? -38.469 -21.531 -22.594 1 37.34 662 ARG B N 1
ATOM 10368 C CA . ARG B 1 662 ? -38.938 -22.328 -23.719 1 37.34 662 ARG B CA 1
ATOM 10369 C C . ARG B 1 662 ? -40.406 -22.75 -23.516 1 37.34 662 ARG B C 1
ATOM 10371 O O . ARG B 1 662 ? -41.156 -22.797 -24.484 1 37.34 662 ARG B O 1
ATOM 10378 N N . GLU B 1 663 ? -40.719 -23.062 -22.297 1 40.16 663 GLU B N 1
ATOM 10379 C CA . GLU B 1 663 ? -42.125 -23.438 -22.094 1 40.16 663 GLU B CA 1
ATOM 10380 C C . GLU B 1 663 ? -43.031 -22.219 -22.203 1 40.16 663 GLU B C 1
ATOM 10382 O O . GLU B 1 663 ? -44.219 -22.359 -22.516 1 40.16 663 GLU B O 1
ATOM 10387 N N . ARG B 1 664 ? -42.562 -21.062 -21.812 1 41.47 664 ARG B N 1
ATOM 10388 C CA . ARG B 1 664 ? -43.469 -19.938 -21.953 1 41.47 664 ARG B CA 1
ATOM 10389 C C . ARG B 1 664 ? -43.688 -19.578 -23.422 1 41.47 664 ARG B C 1
ATOM 10391 O O . ARG B 1 664 ? -44.594 -18.844 -23.766 1 41.47 664 ARG B O 1
ATOM 10398 N N . PHE B 1 665 ? -42.656 -19.938 -24.297 1 33.94 665 PHE B N 1
ATOM 10399 C CA . PHE B 1 665 ? -42.906 -19.625 -25.703 1 33.94 665 PHE B CA 1
ATOM 10400 C C . PHE B 1 665 ? -43.688 -20.766 -26.359 1 33.94 665 PHE B C 1
ATOM 10402 O O . PHE B 1 665 ? -43.812 -20.797 -27.594 1 33.94 665 PHE B O 1
ATOM 10409 N N . VAL B 1 666 ? -44.031 -21.875 -25.625 1 32.34 666 VAL B N 1
ATOM 10410 C CA . VAL B 1 666 ? -44.969 -22.719 -26.328 1 32.34 666 VAL B CA 1
ATOM 10411 C C . VAL B 1 666 ? -46.344 -22.047 -26.328 1 32.34 666 VAL B C 1
ATOM 10413 O O . VAL B 1 666 ? -46.938 -21.797 -25.266 1 32.34 666 VAL B O 1
ATOM 10416 N N . PRO B 1 667 ? -46.688 -21.438 -27.406 1 32.03 667 PRO B N 1
ATOM 10417 C CA . PRO B 1 667 ? -48.125 -21.234 -27.562 1 32.03 667 PRO B CA 1
ATOM 10418 C C . PRO B 1 667 ? -48.938 -22.531 -27.516 1 32.03 667 PRO B C 1
ATOM 10420 O O . PRO B 1 667 ? -48.406 -23.594 -27.875 1 32.03 667 PRO B O 1
#